Protein AF-A0A0D1Z664-F1 (afdb_monomer_lite)

Secondary structure (DSSP, 8-state):
--EE---TTS-TT--EEEEEEE-SSS-SEEEEEE--TT--TTGGGEETTEEHHHHTHHHH-TTEEEEEEE---TT--GGG--TT-GGGGHHHHHHHHHHHHHHHHHHHHSPPPTTPPEEEEEESSSSHHHHHHHHH-GGGSSSS---GGGG-EEEEEEES--S---S-GGGTTTTS-S-HHHHHHHHHHS-HHHHHHHHHHHHHHT-EEEEEEE-S-SSTTPPPSS-HHHH----TTTEEEEEESS-TTGGG--S-TT-HHHHHHHHHHHHHHTHHHHS-------EEE--TT-TTS-SS------THHHHHHHHHHHHHT----SSEEEEESS-BHHIIIIIHHHHSS----TTSS-B--SSSTT---BPPEEEEEEEE-STT-EEEEEEEEEEEEEEEEHHHHHHHHHHHHHHH-TTSSSS-S-TGGGGSPPGGGBSS--EEHHHHHTTT-S--HHHHTT-HHHHHTTT-TT--EEEEEEEEEEEEEEES--TT-------SS----EEEEEE---GGGG-SS-S-TTSGGGT-HHHHHHHHHHTT-S--SSTT---HHHHHHHHHHHHHHHHHH--SSGGG-HHHHHHHHHHHHHHHHHHHHHHHHHHHHTGGG--HHHHHHHHHHHHHHHHHHHHHHHHHHHHHHHHHHHHHHHHHHHHHHHHHHHHHHHHHTSTT-TT-HHHHHHHHHHHHHHHHHHHHHHHHHHHHHHHHHHHHHHHHHHHHHHHHHHHHHHHHHHHHHHHHHHHHHHHHHHHHHHHHHHHHHHHHHHHHHHHHHHHHHHHHHHT--SS---S-SSHHHHHHHHHHHHHHHHHHHHHHHHHHHHHHHHHHHHTT-S-HHHHTTSHHHHHHHHHHHHHHHHHHHHHHHHHHHHH-

Sequence (880 aa):
MAELIDNSETPEDQIGVIPIYRPAGRARGRIFAFHGFTGSWKETWTRDGVFWLQDLLPKKFPHCEICSIGWEGKDFDPSNVDERDDSNRTSLGELAKSIAHTIRSYMRDTPLDRRSPIVYIVHSLGIFEEAINLLYKPSYLEINTCTPELDQLKGIIFLATPHRFNRPAKHYSRVFLDNSQLQDHIANRKSARTLDSFRTIVEAQKTKLFSIVEQFPLDKGGDILFTESEITVNSPKFETVQKMPKNHIEIATFGSDTEQSFLDLCTWLRTIFGDLIDQDTTWDMQFIPLTARQPGCYDSIPFEGNSDNYSQRWINTIKRSGVHYRDKWFHFPTNHESEVTGAGAIALGLPLGLGDVPRARKDLPHARYVLPSTCVSMESWGADADTIFFRLVLPYLHWDTMAGASRYKKWLKWKQNPNSLDSNPFPVFASLPEPFKSYHPRRTLDQFYYSRLEHTDERDNDQVVSKQTKASPTGAKMIMVDQLWLGLWVSAQHPALRSPAQLNFRKDRAIILTSFPDTAYARDDDPPREKYCAVDIRQQVFKAIEDGAIRGPTSDEVPAADCAVEVLRTALLGMLSYRKDWSLDFMELFREALGQITEQHSKNFRQYTTSIGSRGKCSEQEEIKFKVMVQTGKMEEIRLSLEVADIIDELNMLRKLFVEQIEVLQRASIQVDEVRAGPGIEHAPWLESFGKTLRELLGKVEDYLFRAKSMIEDGERAQKDILVFLDIQQREENIQETRSLNQQALFAAKQAISAQEQADATDAQNQILFIFTIVTIVFTPLSFLASYFALADKHNGTIFGASAGVWVGLGLTGLLYFFWSRRGAKKSRIEELAGLKMGGYLPDRLLDSNRKLSEEVDKKVEELVRKAEEEEGERRKKIV

Structure (mmCIF, N/CA/C/O backbone):
data_AF-A0A0D1Z664-F1
#
_entry.id   AF-A0A0D1Z664-F1
#
loop_
_atom_site.group_PDB
_atom_site.id
_atom_site.type_symbol
_atom_site.label_atom_id
_atom_site.label_alt_id
_atom_site.label_comp_id
_atom_site.label_asym_id
_atom_site.label_entity_id
_atom_site.label_seq_id
_atom_site.pdbx_PDB_ins_code
_atom_site.Cartn_x
_atom_site.Cartn_y
_atom_site.Cartn_z
_atom_site.occupancy
_atom_site.B_iso_or_equiv
_atom_site.auth_seq_id
_atom_site.auth_comp_id
_atom_site.auth_asym_id
_atom_site.auth_atom_id
_atom_site.pdbx_PDB_model_num
ATOM 1 N N . MET A 1 1 ? 1.458 -5.778 -28.415 1.00 35.94 1 MET A N 1
ATOM 2 C CA . MET A 1 1 ? 2.028 -6.118 -29.739 1.00 35.94 1 MET A CA 1
ATOM 3 C C . MET A 1 1 ? 2.367 -4.812 -30.444 1.00 35.94 1 MET A C 1
ATOM 5 O O . MET A 1 1 ? 1.776 -3.813 -30.063 1.00 35.94 1 MET A O 1
ATOM 9 N N . ALA A 1 2 ? 3.340 -4.781 -31.362 1.00 47.16 2 ALA A N 1
ATOM 10 C CA . ALA A 1 2 ? 3.606 -3.573 -32.152 1.00 47.16 2 ALA A CA 1
ATOM 11 C C . ALA A 1 2 ? 2.400 -3.337 -33.060 1.00 47.16 2 ALA A C 1
ATOM 13 O O . ALA A 1 2 ? 1.899 -4.294 -33.651 1.00 47.16 2 ALA A O 1
ATOM 14 N N . GLU A 1 3 ? 1.921 -2.102 -33.125 1.00 70.81 3 GLU A N 1
ATOM 15 C CA . GLU A 1 3 ? 0.693 -1.761 -33.833 1.00 70.81 3 GLU A CA 1
ATOM 16 C C . GLU A 1 3 ? 1.009 -0.687 -34.873 1.00 70.81 3 GLU A C 1
ATOM 18 O O . GLU A 1 3 ? 1.417 0.433 -34.551 1.00 70.81 3 GLU A O 1
ATOM 23 N N . LEU A 1 4 ? 0.854 -1.062 -36.143 1.00 72.12 4 LEU A N 1
ATOM 24 C CA . LEU A 1 4 ? 0.679 -0.090 -37.213 1.00 72.12 4 LEU A CA 1
ATOM 25 C C . LEU A 1 4 ? -0.718 0.492 -37.038 1.00 72.12 4 LEU A C 1
ATOM 27 O O . LEU A 1 4 ? -1.690 -0.260 -36.999 1.00 72.12 4 LEU A O 1
ATOM 31 N N . ILE A 1 5 ? -0.802 1.809 -36.888 1.00 76.69 5 ILE A N 1
ATOM 32 C CA . ILE A 1 5 ? -2.083 2.466 -36.652 1.00 76.69 5 ILE A CA 1
ATOM 33 C C . ILE A 1 5 ? -2.767 2.625 -38.001 1.00 76.69 5 ILE A C 1
ATOM 35 O O . ILE A 1 5 ? -2.223 3.259 -38.909 1.00 76.69 5 ILE A O 1
ATOM 39 N N . ASP A 1 6 ? -3.947 2.026 -38.129 1.00 73.12 6 ASP A N 1
ATOM 40 C CA . ASP A 1 6 ? -4.765 2.185 -39.320 1.00 73.12 6 ASP A CA 1
ATOM 41 C C . ASP A 1 6 ? -5.304 3.618 -39.380 1.00 73.12 6 ASP A C 1
ATOM 43 O O . ASP A 1 6 ? -6.191 4.007 -38.626 1.00 73.12 6 ASP A O 1
ATOM 47 N N . ASN A 1 7 ? -4.709 4.410 -40.269 1.00 76.56 7 ASN A N 1
ATOM 48 C CA . ASN A 1 7 ? -5.119 5.776 -40.574 1.00 76.56 7 ASN A CA 1
ATOM 49 C C . ASN A 1 7 ? -5.761 5.860 -41.971 1.00 76.56 7 ASN A C 1
ATOM 51 O O . ASN A 1 7 ? -5.697 6.908 -42.613 1.00 76.56 7 ASN A O 1
ATOM 55 N N . SER A 1 8 ? -6.312 4.760 -42.498 1.00 70.56 8 SER A N 1
ATOM 56 C CA . SER A 1 8 ? -6.923 4.734 -43.837 1.00 70.56 8 SER A CA 1
ATOM 57 C C . SER A 1 8 ? -8.147 5.647 -43.965 1.00 70.56 8 SER A C 1
ATOM 59 O O . SER A 1 8 ? -8.384 6.179 -45.048 1.00 70.56 8 SER A O 1
ATOM 61 N N . GLU A 1 9 ? -8.867 5.877 -42.864 1.00 71.56 9 GLU A N 1
ATOM 62 C CA . GLU A 1 9 ? -10.023 6.782 -42.786 1.00 71.56 9 GLU A CA 1
ATOM 63 C C . GLU A 1 9 ? -9.657 8.216 -42.357 1.00 71.56 9 GLU A C 1
ATOM 65 O O . GLU A 1 9 ? -10.520 9.093 -42.357 1.00 71.56 9 GLU A O 1
ATOM 70 N N . THR A 1 10 ? -8.395 8.481 -41.996 1.00 77.81 10 THR A N 1
ATOM 71 C CA . THR A 1 10 ? -7.956 9.808 -41.539 1.00 77.81 10 THR A CA 1
ATOM 72 C C . THR A 1 10 ? -7.838 10.764 -42.734 1.00 77.81 10 THR A C 1
ATOM 74 O O . THR A 1 10 ? -7.052 10.484 -43.646 1.00 77.81 10 THR A O 1
ATOM 77 N N . PRO A 1 11 ? -8.559 11.903 -42.743 1.00 76.88 11 PRO A N 1
ATOM 78 C CA . PRO A 1 11 ? -8.489 12.878 -43.831 1.00 76.88 11 PRO A CA 1
ATOM 79 C C . PRO A 1 11 ? -7.079 13.460 -44.025 1.00 76.88 11 PRO A C 1
ATOM 81 O O . PRO A 1 11 ? -6.312 13.599 -43.069 1.00 76.88 11 PRO A O 1
ATOM 84 N N . GLU A 1 12 ? -6.709 13.818 -45.258 1.00 72.50 12 GLU A N 1
ATOM 85 C CA . GLU A 1 12 ? -5.383 14.394 -45.560 1.00 72.50 12 GLU A CA 1
ATOM 86 C C . GLU A 1 12 ? -5.189 15.811 -44.995 1.00 72.50 12 GLU A C 1
ATOM 88 O O . GLU A 1 12 ? -4.061 16.223 -44.726 1.00 72.50 12 GLU A O 1
ATOM 93 N N . ASP A 1 13 ? -6.288 16.520 -44.758 1.00 70.44 13 ASP A N 1
ATOM 94 C CA . ASP A 1 13 ? -6.398 17.848 -44.149 1.00 70.44 13 ASP A CA 1
ATOM 95 C C . ASP A 1 13 ? -6.489 17.810 -42.610 1.00 70.44 13 ASP A C 1
ATOM 97 O O . ASP A 1 13 ? -6.616 18.849 -41.963 1.00 70.44 13 ASP A O 1
ATOM 101 N N . GLN A 1 14 ? -6.384 16.628 -41.989 1.00 80.38 14 GLN A N 1
ATOM 102 C CA . GLN A 1 14 ? -6.444 16.484 -40.534 1.00 80.38 14 GLN A CA 1
ATOM 103 C C . GLN A 1 14 ? -5.374 17.341 -39.836 1.00 80.38 14 GLN A C 1
ATOM 105 O O . GLN A 1 14 ? -4.172 17.125 -39.988 1.00 80.38 14 GLN A O 1
ATOM 110 N N . ILE A 1 15 ? -5.820 18.271 -38.988 1.00 80.44 15 ILE A N 1
ATOM 111 C CA . ILE A 1 15 ? -4.936 19.119 -38.181 1.00 80.44 15 ILE A CA 1
ATOM 112 C C . ILE A 1 15 ? -4.578 18.398 -36.875 1.00 80.44 15 ILE A C 1
ATOM 114 O O . ILE A 1 15 ? -5.458 17.907 -36.162 1.00 80.44 15 ILE A O 1
ATOM 118 N N . GLY A 1 16 ? -3.289 18.373 -36.528 1.00 85.00 16 GLY A N 1
ATOM 119 C CA . GLY A 1 16 ? -2.792 17.853 -35.253 1.00 85.00 16 GLY A CA 1
ATOM 120 C C . GLY A 1 16 ? -1.770 16.724 -35.371 1.00 85.00 16 GLY A C 1
ATOM 121 O O . GLY A 1 16 ? -1.165 16.507 -36.417 1.00 85.00 16 GLY A O 1
ATOM 122 N N . VAL A 1 17 ? -1.535 16.025 -34.257 1.00 89.88 17 VAL A N 1
ATOM 123 C CA . VAL A 1 17 ? -0.606 14.887 -34.200 1.00 89.88 17 VAL A CA 1
ATOM 124 C C . VAL A 1 17 ? -1.317 13.623 -34.668 1.00 89.88 17 VAL A C 1
ATOM 126 O O . VAL A 1 17 ? -2.303 13.209 -34.065 1.00 89.88 17 VAL A O 1
ATOM 129 N N . ILE A 1 18 ? -0.774 12.991 -35.704 1.00 92.75 18 ILE A N 1
ATOM 130 C CA . ILE A 1 18 ? -1.306 11.775 -36.317 1.00 92.75 18 ILE A CA 1
ATOM 131 C C . ILE A 1 18 ? -0.292 10.652 -36.083 1.00 92.75 18 ILE A C 1
ATOM 133 O O . ILE A 1 18 ? 0.804 10.668 -36.656 1.00 92.75 18 ILE A O 1
ATOM 137 N N . PRO A 1 19 ? -0.593 9.694 -35.195 1.00 90.00 19 PRO A N 1
ATOM 138 C CA . PRO A 1 19 ? 0.338 8.628 -34.869 1.00 90.00 19 PRO A CA 1
ATOM 139 C C . PRO A 1 19 ? 0.348 7.578 -35.989 1.00 90.00 19 PRO A C 1
ATOM 141 O O . PRO A 1 19 ? -0.695 7.076 -36.396 1.00 90.00 19 PRO A O 1
ATOM 144 N N . ILE A 1 20 ? 1.536 7.251 -36.497 1.00 91.62 20 ILE A N 1
ATOM 145 C CA . ILE A 1 20 ? 1.740 6.371 -37.661 1.00 91.62 20 ILE A CA 1
ATOM 146 C C . ILE A 1 20 ? 2.123 4.957 -37.224 1.00 91.62 20 ILE A C 1
ATOM 148 O O . ILE A 1 20 ? 1.595 3.964 -37.722 1.00 91.62 20 ILE A O 1
ATOM 152 N N . TYR A 1 21 ? 3.045 4.858 -36.268 1.00 88.94 21 TYR A N 1
ATOM 153 C CA . TYR A 1 21 ? 3.550 3.586 -35.763 1.00 88.94 21 TYR A CA 1
ATOM 154 C C . TYR A 1 21 ? 3.761 3.655 -34.256 1.00 88.94 21 TYR A C 1
ATOM 156 O O . TYR A 1 21 ? 4.399 4.592 -33.760 1.00 88.94 21 TYR A O 1
ATOM 164 N N . ARG A 1 22 ? 3.274 2.631 -33.543 1.00 83.19 22 ARG A N 1
ATOM 165 C CA . ARG A 1 22 ? 3.546 2.425 -32.118 1.00 83.19 22 ARG A CA 1
ATOM 166 C C . ARG A 1 22 ? 4.314 1.121 -31.880 1.00 83.19 22 ARG A C 1
ATOM 168 O O . ARG A 1 22 ? 3.894 0.056 -32.343 1.00 83.19 22 ARG A O 1
ATOM 175 N N . PRO A 1 23 ? 5.425 1.177 -31.125 1.00 75.25 23 PRO A N 1
ATOM 176 C CA . PRO A 1 23 ? 6.238 0.004 -30.839 1.00 75.25 23 PRO A CA 1
ATOM 177 C C . PRO A 1 23 ? 5.515 -1.000 -29.927 1.00 75.25 23 PRO A C 1
ATOM 179 O O . PRO A 1 23 ? 4.583 -0.662 -29.198 1.00 75.25 23 PRO A O 1
ATOM 182 N N . ALA A 1 24 ? 5.972 -2.257 -29.930 1.00 56.50 24 ALA A N 1
ATOM 183 C CA . ALA A 1 24 ? 5.520 -3.260 -28.967 1.00 56.50 24 ALA A CA 1
ATOM 184 C C . ALA A 1 24 ? 6.044 -2.903 -27.563 1.00 56.50 24 ALA A C 1
ATOM 186 O O . ALA A 1 24 ? 7.179 -3.232 -27.228 1.00 56.50 24 ALA A O 1
ATOM 187 N N . GLY A 1 25 ? 5.226 -2.238 -26.748 1.00 59.56 25 GLY A N 1
ATOM 188 C CA . GLY A 1 25 ? 5.614 -1.783 -25.407 1.00 59.56 25 GLY A CA 1
ATOM 189 C C . GLY A 1 25 ? 5.885 -0.278 -25.356 1.00 59.56 25 GLY A C 1
ATOM 190 O O . GLY A 1 25 ? 5.385 0.477 -26.187 1.00 59.56 25 GLY A O 1
ATOM 191 N N . ARG A 1 26 ? 6.639 0.183 -24.352 1.00 62.38 26 ARG A N 1
ATOM 192 C CA . ARG A 1 26 ? 6.913 1.616 -24.161 1.00 62.38 26 ARG A CA 1
ATOM 193 C C . ARG A 1 26 ? 7.866 2.139 -25.241 1.00 62.38 26 ARG A C 1
ATOM 195 O O . ARG A 1 26 ? 8.897 1.524 -25.510 1.00 62.38 26 ARG A O 1
ATOM 202 N N . ALA A 1 27 ? 7.530 3.276 -25.848 1.00 72.62 27 ALA A N 1
ATOM 203 C CA . ALA A 1 27 ? 8.379 3.916 -26.847 1.00 72.62 27 ALA A CA 1
ATOM 204 C C . ALA A 1 27 ? 9.655 4.488 -26.205 1.00 72.62 27 ALA A C 1
ATOM 206 O O . ALA A 1 27 ? 9.580 5.217 -25.220 1.00 72.62 27 ALA A O 1
ATOM 207 N N . ARG A 1 28 ? 10.821 4.167 -26.780 1.00 73.06 28 ARG A N 1
ATOM 208 C CA . ARG A 1 28 ? 12.155 4.608 -26.309 1.00 73.06 28 ARG A CA 1
ATOM 209 C C . ARG A 1 28 ? 12.597 5.950 -26.885 1.00 73.06 28 ARG A C 1
ATOM 211 O O . ARG A 1 28 ? 13.667 6.455 -26.573 1.00 73.06 28 ARG A O 1
ATOM 218 N N . GLY A 1 29 ? 11.789 6.507 -27.770 1.00 83.81 29 GLY A N 1
ATOM 219 C CA . GLY A 1 29 ? 12.006 7.779 -28.431 1.00 83.81 29 GLY A CA 1
ATOM 220 C C . GLY A 1 29 ? 10.802 8.088 -29.302 1.00 83.81 29 GLY A C 1
ATOM 221 O O . GLY A 1 29 ? 10.043 7.181 -29.660 1.00 83.81 29 GLY A O 1
ATOM 222 N N . ARG A 1 30 ? 10.615 9.360 -29.631 1.00 90.56 30 ARG A N 1
ATOM 223 C CA . ARG A 1 30 ? 9.510 9.795 -30.487 1.00 90.56 30 ARG A CA 1
ATOM 224 C C . ARG A 1 30 ? 10.023 10.655 -31.620 1.00 90.56 30 ARG A C 1
ATOM 226 O O . ARG A 1 30 ? 10.834 11.554 -31.406 1.00 90.56 30 ARG A O 1
ATOM 233 N N . ILE A 1 31 ? 9.531 10.358 -32.815 1.00 94.25 31 ILE A N 1
ATOM 234 C CA . ILE A 1 31 ? 9.833 11.091 -34.037 1.00 94.25 31 ILE A CA 1
ATOM 235 C C . ILE A 1 31 ? 8.567 11.816 -34.473 1.00 94.25 31 ILE A C 1
ATOM 237 O O . ILE A 1 31 ? 7.534 11.185 -34.690 1.00 94.25 31 ILE A O 1
ATOM 241 N N . PHE A 1 32 ? 8.665 13.132 -34.612 1.00 94.69 32 PHE A N 1
ATOM 242 C CA . PHE A 1 32 ? 7.619 13.978 -35.171 1.00 94.69 32 PHE A CA 1
ATOM 243 C C . PHE A 1 32 ? 8.037 14.465 -36.558 1.00 94.69 32 PHE A C 1
ATOM 245 O O . PHE A 1 32 ? 9.035 15.172 -36.692 1.00 94.69 32 PHE A O 1
ATOM 252 N N . ALA A 1 33 ? 7.274 14.103 -37.583 1.00 94.62 33 ALA A N 1
ATOM 253 C CA . ALA A 1 33 ? 7.473 14.566 -38.949 1.00 94.62 33 ALA A CA 1
ATOM 254 C C . ALA A 1 33 ? 6.574 15.781 -39.233 1.00 94.62 33 ALA A C 1
ATOM 256 O O . ALA A 1 33 ? 5.360 15.713 -39.065 1.00 94.62 33 ALA A O 1
ATOM 257 N N . PHE A 1 34 ? 7.167 16.897 -39.646 1.00 92.38 34 PHE A N 1
ATOM 258 C CA . PHE A 1 34 ? 6.506 18.177 -39.889 1.00 92.38 34 PHE A CA 1
ATOM 259 C C . PHE A 1 34 ? 6.592 18.520 -41.379 1.00 92.38 34 PHE A C 1
ATOM 261 O O . PHE A 1 34 ? 7.689 18.729 -41.905 1.00 92.38 34 PHE A O 1
ATOM 268 N N . HIS A 1 35 ? 5.453 18.536 -42.072 1.00 89.25 35 HIS A N 1
ATOM 269 C CA . HIS A 1 35 ? 5.419 18.802 -43.512 1.00 89.25 35 HIS A CA 1
ATOM 270 C C . HIS A 1 35 ? 5.485 20.306 -43.832 1.00 89.25 35 HIS A C 1
ATOM 272 O O . HIS A 1 35 ? 5.215 21.155 -42.976 1.00 89.25 35 HIS A O 1
ATOM 278 N N . GLY A 1 36 ? 5.826 20.625 -45.084 1.00 80.94 36 GLY A N 1
ATOM 279 C CA . GLY A 1 36 ? 5.885 21.996 -45.596 1.00 80.94 36 GLY A CA 1
ATOM 280 C C . GLY A 1 36 ? 4.522 22.593 -45.973 1.00 80.94 36 GLY A C 1
ATOM 281 O O . GLY A 1 36 ? 3.506 21.903 -45.989 1.00 80.94 36 GLY A O 1
ATOM 282 N N . PHE A 1 37 ? 4.523 23.881 -46.325 1.00 73.56 37 PHE A N 1
ATOM 283 C CA . PHE A 1 37 ? 3.348 24.744 -46.535 1.00 73.56 37 PHE A CA 1
ATOM 284 C C . PHE A 1 37 ? 2.301 24.217 -47.530 1.00 73.56 37 PHE A C 1
ATOM 286 O O . PHE A 1 37 ? 1.108 24.432 -47.344 1.00 73.56 37 PHE A O 1
ATOM 293 N N . THR A 1 38 ? 2.735 23.533 -48.587 1.00 71.31 38 THR A N 1
ATOM 294 C CA . THR A 1 38 ? 1.860 22.981 -49.638 1.00 71.31 38 THR A CA 1
ATOM 295 C C . THR A 1 38 ? 1.621 21.475 -49.495 1.00 71.31 38 THR A C 1
ATOM 297 O O . THR A 1 38 ? 0.946 20.882 -50.337 1.00 71.31 38 THR A O 1
ATOM 300 N N . GLY A 1 39 ? 2.181 20.861 -48.450 1.00 78.00 39 GLY A N 1
ATOM 301 C CA . GLY A 1 39 ? 2.141 19.425 -48.193 1.00 78.00 39 GLY A CA 1
ATOM 302 C C . GLY A 1 39 ? 0.967 18.971 -47.327 1.00 78.00 39 GLY A C 1
ATOM 303 O O . GLY A 1 39 ? 0.125 19.773 -46.932 1.00 78.00 39 GLY A O 1
ATOM 304 N N . SER A 1 40 ? 0.958 17.679 -47.009 1.00 87.44 40 SER A N 1
ATOM 305 C CA . SER A 1 40 ? 0.036 17.055 -46.055 1.00 87.44 40 SER A CA 1
ATOM 306 C C . SER A 1 40 ? 0.791 16.067 -45.169 1.00 87.44 40 SER A C 1
ATOM 308 O O . SER A 1 40 ? 1.940 15.698 -45.444 1.00 87.44 40 SER A O 1
ATOM 310 N N . TRP A 1 41 ? 0.148 15.598 -44.100 1.00 88.81 41 TRP A N 1
ATOM 311 C CA . TRP A 1 41 ? 0.761 14.654 -43.163 1.00 88.81 41 TRP A CA 1
ATOM 312 C C . TRP A 1 41 ? 1.141 13.308 -43.803 1.00 88.81 41 TRP A C 1
ATOM 314 O O . TRP A 1 41 ? 1.937 12.574 -43.211 1.00 88.81 41 TRP A O 1
ATOM 324 N N . LYS A 1 42 ? 0.614 12.988 -44.994 1.00 89.69 42 LYS A N 1
ATOM 325 C CA . LYS A 1 42 ? 0.842 11.727 -45.714 1.00 89.69 42 LYS A CA 1
ATOM 326 C C . LYS A 1 42 ? 1.528 11.921 -47.069 1.00 89.69 42 LYS A C 1
ATOM 328 O O . LYS A 1 42 ? 2.538 11.264 -47.326 1.00 89.69 42 LYS A O 1
ATOM 333 N N . GLU A 1 43 ? 1.036 12.825 -47.919 1.00 88.94 43 GLU A N 1
ATOM 334 C CA . GLU A 1 43 ? 1.535 12.997 -49.296 1.00 88.94 43 GLU A CA 1
ATOM 335 C C . GLU A 1 43 ? 3.004 13.436 -49.328 1.00 88.94 43 GLU A C 1
ATOM 337 O O . GLU A 1 43 ? 3.790 12.907 -50.109 1.00 88.94 43 GLU A O 1
ATOM 342 N N . THR A 1 44 ? 3.412 14.340 -48.428 1.00 89.38 44 THR A N 1
ATOM 343 C CA . THR A 1 44 ? 4.792 14.862 -48.361 1.00 89.38 44 THR A CA 1
ATOM 344 C C . THR A 1 44 ? 5.840 13.770 -48.163 1.00 89.38 44 THR A C 1
ATOM 346 O O . THR A 1 44 ? 6.985 13.915 -48.584 1.00 89.38 44 THR A O 1
ATOM 349 N N . TRP A 1 45 ? 5.445 12.666 -47.539 1.00 93.06 45 TRP A N 1
ATOM 350 C CA . TRP A 1 45 ? 6.326 11.565 -47.176 1.00 93.06 45 TRP A CA 1
ATOM 351 C C . TRP A 1 45 ? 6.066 10.313 -48.024 1.00 93.06 45 TRP A C 1
ATOM 353 O O . TRP A 1 45 ? 6.536 9.231 -47.670 1.00 93.06 45 TRP A O 1
ATOM 363 N N . THR A 1 46 ? 5.307 10.429 -49.119 1.00 91.94 46 THR A N 1
ATOM 364 C CA . THR A 1 46 ? 4.925 9.297 -49.972 1.00 91.94 46 THR A CA 1
ATOM 365 C C . THR A 1 46 ? 5.517 9.444 -51.370 1.00 91.94 46 THR A C 1
ATOM 367 O O . THR A 1 46 ? 5.374 10.481 -52.009 1.00 91.94 46 THR A O 1
ATOM 370 N N . ARG A 1 47 ? 6.167 8.390 -51.876 1.00 90.25 47 ARG A N 1
ATOM 371 C CA . ARG A 1 47 ? 6.630 8.309 -53.272 1.00 90.25 47 ARG A CA 1
ATOM 372 C C . ARG A 1 47 ? 6.367 6.926 -53.832 1.00 90.25 47 ARG A C 1
ATOM 374 O O . ARG A 1 47 ? 6.659 5.938 -53.169 1.00 90.25 47 ARG A O 1
ATOM 381 N N . ASP A 1 48 ? 5.820 6.868 -55.044 1.00 86.62 48 ASP A N 1
ATOM 382 C CA . ASP A 1 48 ? 5.525 5.617 -55.755 1.00 86.62 48 ASP A CA 1
ATOM 383 C C . ASP A 1 48 ? 4.715 4.613 -54.902 1.00 86.62 48 ASP A C 1
ATOM 385 O O . ASP A 1 48 ? 4.914 3.403 -54.970 1.00 86.62 48 ASP A O 1
ATOM 389 N N . GLY A 1 49 ? 3.808 5.129 -54.059 1.00 83.81 49 GLY A N 1
ATOM 390 C CA . GLY A 1 49 ? 2.976 4.337 -53.145 1.00 83.81 49 GLY A CA 1
ATOM 391 C C . GLY A 1 49 ? 3.652 3.896 -51.840 1.00 83.81 49 GLY A C 1
ATOM 392 O O . GLY A 1 49 ? 3.007 3.224 -51.043 1.00 83.81 49 GLY A O 1
ATOM 393 N N . VAL A 1 50 ? 4.911 4.277 -51.597 1.00 90.44 50 VAL A N 1
ATOM 394 C CA . VAL A 1 50 ? 5.653 3.972 -50.363 1.00 90.44 50 VAL A CA 1
ATOM 395 C C . VAL A 1 50 ? 5.577 5.158 -49.406 1.00 90.44 50 VAL A C 1
ATOM 397 O O . VAL A 1 50 ? 6.170 6.207 -49.671 1.00 90.44 50 VAL A O 1
ATOM 400 N N . PHE A 1 51 ? 4.888 4.991 -48.277 1.00 92.69 51 PHE A N 1
ATOM 401 C CA . PHE A 1 51 ? 4.840 5.973 -47.193 1.00 92.69 51 PHE A CA 1
ATOM 402 C C . PHE A 1 51 ? 5.917 5.621 -46.168 1.00 92.69 51 PHE A C 1
ATOM 404 O O . PHE A 1 51 ? 5.715 4.833 -45.243 1.00 92.69 51 PHE A O 1
ATOM 411 N N . TRP A 1 52 ? 7.114 6.182 -46.338 1.00 93.44 52 TRP A N 1
ATOM 412 C CA . TRP A 1 52 ? 8.310 5.667 -45.661 1.00 93.44 52 TRP A CA 1
ATOM 413 C C . TRP A 1 52 ? 8.287 5.805 -44.130 1.00 93.44 52 TRP A C 1
ATOM 415 O O . TRP A 1 52 ? 8.959 5.022 -43.456 1.00 93.44 52 TRP A O 1
ATOM 425 N N . LEU A 1 53 ? 7.504 6.738 -43.571 1.00 92.75 53 LEU A N 1
ATOM 426 C CA . LEU A 1 53 ? 7.283 6.850 -42.120 1.00 92.75 53 LEU A CA 1
ATOM 427 C C . LEU A 1 53 ? 6.577 5.615 -41.538 1.00 92.75 53 LEU A C 1
ATOM 429 O O . LEU A 1 53 ? 6.795 5.288 -40.373 1.00 92.75 53 LEU A O 1
ATOM 433 N N . GLN A 1 54 ? 5.773 4.923 -42.347 1.00 91.19 54 GLN A N 1
ATOM 434 C CA . GLN A 1 54 ? 5.066 3.692 -41.992 1.00 91.19 54 GLN A CA 1
ATOM 435 C C . GLN A 1 54 ? 5.791 2.443 -42.517 1.00 91.19 54 GLN A C 1
ATOM 437 O O . GLN A 1 54 ? 5.944 1.458 -41.798 1.00 91.19 54 GLN A O 1
ATOM 442 N N . ASP A 1 55 ? 6.281 2.481 -43.756 1.00 89.81 55 ASP A N 1
ATOM 443 C CA . ASP A 1 55 ? 6.731 1.279 -44.468 1.00 89.81 55 ASP A CA 1
ATOM 444 C C . ASP A 1 55 ? 8.222 0.960 -44.279 1.00 89.81 55 ASP A C 1
ATOM 446 O O . ASP A 1 55 ? 8.630 -0.205 -44.393 1.00 89.81 55 ASP A O 1
ATOM 450 N N . LEU A 1 56 ? 9.059 1.975 -44.018 1.00 91.44 56 LEU A N 1
ATOM 451 C CA . LEU A 1 56 ? 10.525 1.848 -43.990 1.00 91.44 56 LEU A CA 1
ATOM 452 C C . LEU A 1 56 ? 11.122 2.198 -42.620 1.00 91.44 56 LEU A C 1
ATOM 454 O O . LEU A 1 56 ? 11.948 1.447 -42.097 1.00 91.44 56 LEU A O 1
ATOM 458 N N . LEU A 1 57 ? 10.709 3.317 -42.019 1.00 90.31 57 LEU A N 1
ATOM 459 C CA . LEU A 1 57 ? 11.280 3.826 -40.771 1.00 90.31 57 LEU A CA 1
ATOM 460 C C . LEU A 1 57 ? 11.061 2.884 -39.571 1.00 90.31 57 LEU A C 1
ATOM 462 O O . LEU A 1 57 ? 12.040 2.632 -38.859 1.00 90.31 57 LEU A O 1
ATOM 466 N N . PRO A 1 58 ? 9.874 2.265 -39.376 1.00 89.62 58 PRO A N 1
ATOM 467 C CA . PRO A 1 58 ? 9.666 1.316 -38.280 1.00 89.62 58 PRO A CA 1
ATOM 468 C C . PRO A 1 58 ? 10.571 0.082 -38.361 1.00 89.62 58 PRO A C 1
ATOM 470 O O . PRO A 1 58 ? 10.933 -0.485 -37.335 1.00 89.62 58 PRO A O 1
ATOM 473 N N . LYS A 1 59 ? 11.007 -0.317 -39.567 1.00 86.88 59 LYS A N 1
ATOM 474 C CA . LYS A 1 59 ? 11.931 -1.452 -39.752 1.00 86.88 59 LYS A CA 1
ATOM 475 C C . LYS A 1 59 ? 13.338 -1.154 -39.228 1.00 86.88 59 LYS A C 1
ATOM 477 O O . LYS A 1 59 ? 14.045 -2.077 -38.835 1.00 86.88 59 LYS A O 1
ATOM 482 N N . LYS A 1 60 ? 13.768 0.113 -39.255 1.00 84.62 60 LYS A N 1
ATOM 483 C CA . LYS A 1 60 ? 15.088 0.544 -38.757 1.00 84.62 60 LYS A CA 1
ATOM 484 C C . LYS A 1 60 ? 15.037 1.032 -37.308 1.00 84.62 60 LYS A C 1
ATOM 486 O O . LYS A 1 60 ? 16.031 0.887 -36.606 1.00 84.62 60 LYS A O 1
ATOM 491 N N . PHE A 1 61 ? 13.897 1.565 -36.869 1.00 86.25 61 PHE A N 1
ATOM 492 C CA . PHE A 1 61 ? 13.678 2.095 -35.521 1.00 86.25 61 PHE A CA 1
ATOM 493 C C . PHE A 1 61 ? 12.414 1.489 -34.879 1.00 86.25 61 PHE A C 1
ATOM 495 O O . PHE A 1 61 ? 11.447 2.205 -34.614 1.00 86.25 61 PHE A O 1
ATOM 502 N N . PRO A 1 62 ? 12.401 0.171 -34.591 1.00 79.50 62 PRO A N 1
ATOM 503 C CA . PRO A 1 62 ? 11.198 -0.541 -34.146 1.00 79.50 62 PRO A CA 1
ATOM 504 C C . PRO A 1 62 ? 10.726 -0.158 -32.740 1.00 79.50 62 PRO A C 1
ATOM 506 O O . PRO A 1 62 ? 9.600 -0.493 -32.379 1.00 79.50 62 PRO A O 1
ATOM 509 N N . HIS A 1 63 ? 11.563 0.526 -31.952 1.00 78.44 63 HIS A N 1
ATOM 510 C CA . HIS A 1 63 ? 11.282 0.954 -30.576 1.00 78.44 63 HIS A CA 1
ATOM 511 C C . HIS A 1 63 ? 10.862 2.426 -30.458 1.00 78.44 63 HIS A C 1
ATOM 513 O O . HIS A 1 63 ? 10.606 2.899 -29.348 1.00 78.44 63 HIS A O 1
ATOM 519 N N . CYS A 1 64 ? 10.811 3.161 -31.570 1.00 85.94 64 CYS A N 1
ATOM 520 C CA . CYS A 1 64 ? 10.397 4.558 -31.587 1.00 85.94 64 CYS A CA 1
ATOM 521 C C . CYS A 1 64 ? 8.924 4.677 -31.964 1.00 85.94 64 CYS A C 1
ATOM 523 O O . CYS A 1 64 ? 8.442 3.965 -32.840 1.00 85.94 64 CYS A O 1
ATOM 525 N N . GLU A 1 65 ? 8.221 5.607 -31.329 1.00 90.12 65 GLU A N 1
ATOM 526 C CA . GLU A 1 65 ? 6.916 6.039 -31.819 1.00 90.12 65 GLU A CA 1
ATOM 527 C C . GLU A 1 65 ? 7.113 7.064 -32.933 1.00 90.12 65 GLU A C 1
ATOM 529 O O . GLU A 1 65 ? 7.922 7.987 -32.806 1.00 90.12 65 GLU A O 1
ATOM 534 N N . ILE A 1 66 ? 6.375 6.902 -34.026 1.00 94.25 66 ILE A N 1
ATOM 535 C CA . ILE A 1 66 ? 6.481 7.770 -35.198 1.00 94.25 66 ILE A CA 1
ATOM 536 C C . ILE A 1 66 ? 5.137 8.454 -35.392 1.00 94.25 66 ILE A C 1
ATOM 538 O O . ILE A 1 66 ? 4.103 7.793 -35.482 1.00 94.25 66 ILE A O 1
ATOM 542 N N . CYS A 1 67 ? 5.163 9.780 -35.444 1.00 94.06 67 CYS A N 1
ATOM 543 C CA . CYS A 1 67 ? 3.998 10.630 -35.636 1.00 94.06 67 CYS A CA 1
ATOM 544 C C . CYS A 1 67 ? 4.246 11.591 -36.802 1.00 94.06 67 CYS A C 1
ATOM 546 O O . CYS A 1 67 ? 5.346 12.128 -36.939 1.00 94.06 67 CYS A O 1
ATOM 548 N N . SER A 1 68 ? 3.216 11.854 -37.597 1.00 94.19 68 SER A N 1
ATOM 549 C CA . SER A 1 68 ? 3.191 12.947 -38.570 1.00 94.19 68 SER A CA 1
ATOM 550 C C . SER A 1 68 ? 2.320 14.079 -38.033 1.00 94.19 68 SER A C 1
ATOM 552 O O . SER A 1 68 ? 1.334 13.827 -37.344 1.00 94.19 68 SER A O 1
ATOM 554 N N . ILE A 1 69 ? 2.692 15.329 -38.285 1.00 91.00 69 ILE A N 1
ATOM 555 C CA . ILE A 1 69 ? 1.949 16.507 -37.830 1.00 91.00 69 ILE A CA 1
ATOM 556 C C . ILE A 1 69 ? 1.249 17.111 -39.036 1.00 91.00 69 ILE A C 1
ATOM 558 O O . ILE A 1 69 ? 1.923 17.607 -39.937 1.00 91.00 69 ILE A O 1
ATOM 562 N N . GLY A 1 70 ? -0.080 17.071 -39.032 1.00 84.88 70 GLY A N 1
ATOM 563 C CA . GLY A 1 70 ? -0.913 17.677 -40.064 1.00 84.88 70 GLY A CA 1
ATOM 564 C C . GLY A 1 70 ? -1.289 19.117 -39.731 1.00 84.88 70 GLY A C 1
ATOM 565 O O . GLY A 1 70 ? -1.584 19.452 -38.577 1.00 84.88 70 GLY A O 1
ATOM 566 N N . TRP A 1 71 ? -1.247 19.982 -40.741 1.00 81.88 71 TRP A N 1
ATOM 567 C CA . TRP A 1 71 ? -1.704 21.368 -40.678 1.00 81.88 71 TRP A CA 1
ATOM 568 C C . TRP A 1 71 ? -2.062 21.891 -42.071 1.00 81.88 71 TRP A C 1
ATOM 570 O O . TRP A 1 71 ? -1.546 21.402 -43.070 1.00 81.88 71 TRP A O 1
ATOM 580 N N . GLU A 1 72 ? -2.917 22.907 -42.153 1.00 69.94 72 GLU A N 1
ATOM 581 C CA . GLU A 1 72 ? -3.351 23.458 -43.438 1.00 69.94 72 GLU A CA 1
ATOM 582 C C . GLU A 1 72 ? -2.654 24.787 -43.751 1.00 69.94 72 GLU A C 1
ATOM 584 O O . GLU A 1 72 ? -2.781 25.766 -43.014 1.00 69.94 72 GLU A O 1
ATOM 589 N N . GLY A 1 73 ? -1.889 24.812 -44.848 1.00 59.66 73 GLY A N 1
ATOM 590 C CA . GLY A 1 73 ? -1.263 26.026 -45.387 1.00 59.66 73 GLY A CA 1
ATOM 591 C C . GLY A 1 73 ? -1.893 26.539 -46.689 1.00 59.66 73 GLY A C 1
ATOM 592 O O . GLY A 1 73 ? -1.651 27.684 -47.065 1.00 59.66 73 GLY A O 1
ATOM 593 N N . LYS A 1 74 ? -2.705 25.722 -47.379 1.00 55.38 74 LYS A N 1
ATOM 594 C CA . LYS A 1 74 ? -3.217 25.998 -48.739 1.00 55.38 74 LYS A CA 1
ATOM 595 C C . LYS A 1 74 ? -4.267 27.121 -48.792 1.00 55.38 74 LYS A C 1
ATOM 597 O O . LYS A 1 74 ? -4.272 27.871 -49.763 1.00 55.38 74 LYS A O 1
ATOM 602 N N . ASP A 1 75 ? -5.052 27.296 -47.728 1.00 50.31 75 ASP A N 1
ATOM 603 C CA . ASP A 1 75 ? -6.124 28.304 -47.627 1.00 50.31 75 ASP A CA 1
ATOM 604 C C . ASP A 1 75 ? -5.669 29.653 -47.037 1.00 50.31 75 ASP A C 1
ATOM 606 O O . ASP A 1 75 ? -6.476 30.528 -46.712 1.00 50.31 75 ASP A O 1
ATOM 610 N N . PHE A 1 76 ? -4.358 29.862 -46.889 1.00 53.03 76 PHE A N 1
ATOM 611 C CA . PHE A 1 76 ? -3.830 31.137 -46.417 1.00 53.03 76 PHE A CA 1
ATOM 612 C C . PHE A 1 76 ? -3.902 32.204 -47.527 1.00 53.03 76 PHE A C 1
ATOM 614 O O . PHE A 1 76 ? -3.047 32.261 -48.413 1.00 53.03 76 PHE A O 1
ATOM 621 N N . ASP A 1 77 ? -4.908 33.078 -47.454 1.00 48.66 77 ASP A N 1
ATOM 622 C CA . ASP A 1 77 ? -5.058 34.244 -48.331 1.00 48.66 77 ASP A CA 1
ATOM 623 C C . ASP A 1 77 ? -4.345 35.485 -47.743 1.00 48.66 77 ASP A C 1
ATOM 625 O O . ASP A 1 77 ? -4.817 36.068 -46.760 1.00 48.66 77 ASP A O 1
ATOM 629 N N . PRO A 1 78 ? -3.212 35.935 -48.317 1.00 47.75 78 PRO A N 1
ATOM 630 C CA . PRO A 1 78 ? -2.500 37.123 -47.845 1.00 47.75 78 PRO A CA 1
ATOM 631 C C . PRO A 1 78 ? -3.237 38.439 -48.148 1.00 47.75 78 PRO A C 1
ATOM 633 O O . PRO A 1 78 ? -2.886 39.460 -47.561 1.00 47.75 78 PRO A O 1
ATOM 636 N N . SER A 1 79 ? -4.244 38.446 -49.031 1.00 42.56 79 SER A N 1
ATOM 637 C CA . SER A 1 79 ? -4.943 39.673 -49.444 1.00 42.56 79 SER A CA 1
ATOM 638 C C . SER A 1 79 ? -5.924 40.214 -48.394 1.00 42.56 79 SER A C 1
ATOM 640 O O . SER A 1 79 ? -6.312 41.379 -48.455 1.00 42.56 79 SER A O 1
ATOM 642 N N . ASN A 1 80 ? -6.258 39.404 -47.381 1.00 43.47 80 ASN A N 1
ATOM 643 C CA . ASN A 1 80 ? -7.072 39.793 -46.223 1.00 43.47 80 ASN A CA 1
ATOM 644 C C . ASN A 1 80 ? -6.253 40.369 -45.050 1.00 43.47 80 ASN A C 1
ATOM 646 O O . ASN A 1 80 ? -6.805 40.635 -43.982 1.00 43.47 80 ASN A O 1
ATOM 650 N N . VAL A 1 81 ? -4.940 40.563 -45.210 1.00 48.06 81 VAL A N 1
ATOM 651 C CA . VAL A 1 81 ? -4.070 41.101 -44.156 1.00 48.06 81 VAL A CA 1
ATOM 652 C C . VAL A 1 81 ? -3.979 42.625 -44.291 1.00 48.06 81 VAL A C 1
ATOM 654 O O . VAL A 1 81 ? -3.129 43.144 -45.006 1.00 48.06 81 VAL A O 1
ATOM 657 N N . ASP A 1 82 ? -4.855 43.357 -43.597 1.00 42.38 82 ASP A N 1
ATOM 658 C CA . ASP A 1 82 ? -4.710 44.810 -43.445 1.00 42.38 82 ASP A CA 1
ATOM 659 C C . ASP A 1 82 ? -3.481 45.115 -42.567 1.00 42.38 82 ASP A C 1
ATOM 661 O O . ASP A 1 82 ? -3.455 44.805 -41.375 1.00 42.38 82 ASP A O 1
ATOM 665 N N . GLU A 1 83 ? -2.440 45.715 -43.153 1.00 43.62 83 GLU A N 1
ATOM 666 C CA . GLU A 1 83 ? -1.189 46.077 -42.464 1.00 43.62 83 GLU A CA 1
ATOM 667 C C . GLU A 1 83 ? -1.394 47.063 -41.298 1.00 43.62 83 GLU A C 1
ATOM 669 O O . GLU A 1 83 ? -0.476 47.278 -40.502 1.00 43.62 83 GLU A O 1
ATOM 674 N N . ARG A 1 84 ? -2.578 47.683 -41.185 1.00 41.12 84 ARG A N 1
ATOM 675 C CA . ARG A 1 84 ? -2.900 48.687 -40.157 1.00 41.12 84 ARG A CA 1
ATOM 676 C C . ARG A 1 84 ? -3.667 48.137 -38.958 1.00 41.12 84 ARG A C 1
ATOM 678 O O . ARG A 1 84 ? -3.864 48.889 -38.003 1.00 41.12 84 ARG A O 1
ATOM 685 N N . ASP A 1 85 ? -4.071 46.868 -38.980 1.00 41.19 85 ASP A N 1
ATOM 686 C CA . ASP A 1 85 ? -4.841 46.248 -37.902 1.00 41.19 85 ASP A CA 1
ATOM 687 C C . ASP A 1 85 ? -4.028 45.147 -37.194 1.00 41.19 85 ASP A C 1
ATOM 689 O O . ASP A 1 85 ? -3.811 44.045 -37.703 1.00 41.19 85 ASP A O 1
ATOM 693 N N . ASP A 1 86 ? -3.571 45.451 -35.975 1.00 43.91 86 ASP A N 1
ATOM 694 C CA . ASP A 1 86 ? -2.799 44.546 -35.107 1.00 43.91 86 ASP A CA 1
ATOM 695 C C . ASP A 1 86 ? -3.579 43.252 -34.763 1.00 43.91 86 ASP A C 1
ATOM 697 O O . ASP A 1 86 ? -2.984 42.258 -34.334 1.00 43.91 86 ASP A O 1
ATOM 701 N N . SER A 1 87 ? -4.901 43.232 -34.984 1.00 41.22 87 SER A N 1
ATOM 702 C CA . SER A 1 87 ? -5.772 42.077 -34.742 1.00 41.22 87 SER A CA 1
ATOM 703 C C . SER A 1 87 ? -5.646 40.955 -35.785 1.00 41.22 87 SER A C 1
ATOM 705 O O . SER A 1 87 ? -5.971 39.811 -35.465 1.00 41.22 87 SER A O 1
ATOM 707 N N . ASN A 1 88 ? -5.073 41.218 -36.971 1.00 40.78 88 ASN A N 1
ATOM 708 C CA . ASN A 1 88 ? -4.810 40.217 -38.025 1.00 40.78 88 ASN A CA 1
ATOM 709 C C . ASN A 1 88 ? -3.406 39.576 -37.956 1.00 40.78 88 ASN A C 1
ATOM 711 O O . ASN A 1 88 ? -3.034 38.737 -38.783 1.00 40.78 88 ASN A O 1
ATOM 715 N N . ARG A 1 89 ? -2.626 39.864 -36.900 1.00 48.12 89 ARG A N 1
ATOM 716 C CA . ARG A 1 89 ? -1.435 39.067 -36.511 1.00 48.12 89 ARG A CA 1
ATOM 717 C C . ARG A 1 89 ? -1.785 37.628 -36.087 1.00 48.12 89 ARG A C 1
ATOM 719 O O . ARG A 1 89 ? -0.883 36.833 -35.835 1.00 48.12 89 ARG A O 1
ATOM 726 N N . THR A 1 90 ? -3.072 37.297 -36.046 1.00 48.91 90 THR A N 1
ATOM 727 C CA . THR A 1 90 ? -3.694 36.123 -35.432 1.00 48.91 90 THR A CA 1
ATOM 728 C C . THR A 1 90 ? -3.589 34.824 -36.244 1.00 48.91 90 THR A C 1
ATOM 730 O O . THR A 1 90 ? -3.206 33.828 -35.658 1.00 48.91 90 THR A O 1
ATOM 733 N N . SER A 1 91 ? -3.794 34.750 -37.562 1.00 56.16 91 SER A N 1
ATOM 734 C CA . SER A 1 91 ? -4.011 33.432 -38.219 1.00 56.16 91 SER A CA 1
ATOM 735 C C . SER A 1 91 ? -2.857 32.401 -38.119 1.00 56.16 91 SER A C 1
ATOM 737 O O . SER A 1 91 ? -3.058 31.308 -37.595 1.00 56.16 91 SER A O 1
ATOM 739 N N . LEU A 1 92 ? -1.633 32.729 -38.556 1.00 61.25 92 LEU A N 1
ATOM 740 C CA . LEU A 1 92 ? -0.470 31.810 -38.487 1.00 61.25 92 LEU A CA 1
ATOM 741 C C . LEU A 1 92 ? 0.057 31.600 -37.056 1.00 61.25 92 LEU A C 1
ATOM 743 O O . LEU A 1 92 ? 0.505 30.506 -36.719 1.00 61.25 92 LEU A O 1
ATOM 747 N N . GLY A 1 93 ? -0.007 32.637 -36.214 1.00 67.69 93 GLY A N 1
ATOM 748 C CA . GLY A 1 93 ? 0.421 32.548 -34.817 1.00 67.69 93 GLY A CA 1
ATOM 749 C C . GLY A 1 93 ? -0.555 31.726 -33.971 1.00 67.69 93 GLY A C 1
ATOM 750 O O . GLY A 1 93 ? -0.129 30.928 -33.139 1.00 67.69 93 GLY A O 1
ATOM 751 N N . GLU A 1 94 ? -1.863 31.856 -34.212 1.00 69.06 94 GLU A N 1
ATOM 752 C CA . GLU A 1 94 ? -2.891 30.986 -33.628 1.00 69.06 94 GLU A CA 1
ATOM 753 C C . GLU A 1 94 ? -2.758 29.547 -34.140 1.00 69.06 94 GLU A C 1
ATOM 755 O O . GLU A 1 94 ? -2.891 28.611 -33.353 1.00 69.06 94 GLU A O 1
ATOM 760 N N . LEU A 1 95 ? -2.388 29.341 -35.409 1.00 74.31 95 LEU A N 1
ATOM 761 C CA . LEU A 1 95 ? -2.088 28.005 -35.928 1.00 74.31 95 LEU A CA 1
ATOM 762 C C . LEU A 1 95 ? -0.857 27.386 -35.241 1.00 74.31 95 LEU A C 1
ATOM 764 O O . LEU A 1 95 ? -0.912 26.241 -34.792 1.00 74.31 95 LEU A O 1
ATOM 768 N N . ALA A 1 96 ? 0.229 28.147 -35.068 1.00 78.69 96 ALA A N 1
ATOM 769 C CA . ALA A 1 96 ? 1.410 27.704 -34.324 1.00 78.69 96 ALA A CA 1
ATOM 770 C C . ALA A 1 96 ? 1.090 27.385 -32.854 1.00 78.69 96 ALA A C 1
ATOM 772 O O . ALA A 1 96 ? 1.583 26.387 -32.323 1.00 78.69 96 ALA A O 1
ATOM 773 N N . LYS A 1 97 ? 0.225 28.178 -32.204 1.00 80.38 97 LYS A N 1
ATOM 774 C CA . LYS A 1 97 ? -0.290 27.893 -30.853 1.00 80.38 97 LYS A CA 1
ATOM 775 C C . LYS A 1 97 ? -1.129 26.623 -30.818 1.00 80.38 97 LYS A C 1
ATOM 777 O O . LYS A 1 97 ? -0.941 25.823 -29.906 1.00 80.38 97 LYS A O 1
ATOM 782 N N . SER A 1 98 ? -2.018 26.433 -31.790 1.00 80.50 98 SER A N 1
ATOM 783 C CA . SER A 1 98 ? -2.874 25.251 -31.900 1.00 80.50 98 SER A CA 1
ATOM 784 C C . SER A 1 98 ? -2.035 23.982 -32.055 1.00 80.50 98 SER A C 1
ATOM 786 O O . SER A 1 98 ? -2.171 23.052 -31.265 1.00 80.50 98 SER A O 1
ATOM 788 N N . ILE A 1 99 ? -1.058 23.978 -32.966 1.00 84.38 99 ILE A N 1
ATOM 789 C CA . ILE A 1 99 ? -0.153 22.834 -33.149 1.00 84.38 99 ILE A CA 1
ATOM 790 C C . ILE A 1 99 ? 0.703 22.592 -31.906 1.00 84.38 99 ILE A C 1
ATOM 792 O O . ILE A 1 99 ? 0.821 21.452 -31.456 1.00 84.38 99 ILE A O 1
ATOM 796 N N . ALA A 1 100 ? 1.267 23.645 -31.307 1.00 84.94 100 ALA A N 1
ATOM 797 C CA . ALA A 1 100 ? 1.999 23.525 -30.049 1.00 84.94 100 ALA A CA 1
ATOM 798 C C . ALA A 1 100 ? 1.113 22.949 -28.930 1.00 84.94 100 ALA A C 1
ATOM 800 O O . ALA A 1 100 ? 1.572 22.149 -28.115 1.00 84.94 100 ALA A O 1
ATOM 801 N N . HIS A 1 101 ? -0.166 23.322 -28.882 1.00 83.19 101 HIS A N 1
ATOM 802 C CA . HIS A 1 101 ? -1.118 22.771 -27.927 1.00 83.19 101 HIS A CA 1
ATOM 803 C C . HIS A 1 101 ? -1.393 21.290 -28.196 1.00 83.19 101 HIS A C 1
ATOM 805 O O . HIS A 1 101 ? -1.304 20.494 -27.265 1.00 83.19 101 HIS A O 1
ATOM 811 N N . THR A 1 102 ? -1.635 20.898 -29.446 1.00 84.62 102 THR A N 1
ATOM 812 C CA . THR A 1 102 ? -1.905 19.500 -29.809 1.00 84.62 102 THR A CA 1
ATOM 813 C C . THR A 1 102 ? -0.696 18.602 -29.574 1.00 84.62 102 THR A C 1
ATOM 815 O O . THR A 1 102 ? -0.849 17.523 -29.009 1.00 84.62 102 THR A O 1
ATOM 818 N N . ILE A 1 103 ? 0.517 19.053 -29.911 1.00 86.62 103 ILE A N 1
ATOM 819 C CA . ILE A 1 103 ? 1.757 18.324 -29.594 1.00 86.62 103 ILE A CA 1
ATOM 820 C C . ILE A 1 103 ? 1.899 18.164 -28.081 1.00 86.62 103 ILE A C 1
ATOM 822 O O . ILE A 1 103 ? 2.165 17.065 -27.599 1.00 86.62 103 ILE A O 1
ATOM 826 N N . ARG A 1 104 ? 1.669 19.234 -27.312 1.00 84.19 104 ARG A N 1
ATOM 827 C CA . ARG A 1 104 ? 1.757 19.191 -25.847 1.00 84.19 104 ARG A CA 1
ATOM 828 C C . ARG A 1 104 ? 0.692 18.285 -25.224 1.00 84.19 104 ARG A C 1
ATOM 830 O O . ARG A 1 104 ? 1.012 17.565 -24.282 1.00 84.19 104 ARG A O 1
ATOM 837 N N . SER A 1 105 ? -0.543 18.305 -25.729 1.00 80.19 105 SER A N 1
ATOM 838 C CA . SER A 1 105 ? -1.613 17.402 -25.284 1.00 80.19 105 SER A CA 1
ATOM 839 C C . SER A 1 105 ? -1.239 15.959 -25.586 1.00 80.19 105 SER A C 1
ATOM 841 O O . SER A 1 105 ? -1.209 15.137 -24.680 1.00 80.19 105 SER A O 1
ATOM 843 N N . TYR A 1 106 ? -0.813 15.675 -26.819 1.00 83.31 106 TYR A N 1
ATOM 844 C CA . TYR A 1 106 ? -0.390 14.335 -27.211 1.00 83.31 106 TYR A CA 1
ATOM 845 C C . TYR A 1 106 ? 0.768 13.824 -26.346 1.00 83.31 106 TYR A C 1
ATOM 847 O O . TYR A 1 106 ? 0.744 12.689 -25.879 1.00 83.31 106 TYR A O 1
ATOM 855 N N . MET A 1 107 ? 1.771 14.667 -26.078 1.00 80.94 107 MET A N 1
ATOM 856 C CA . MET A 1 107 ? 2.898 14.324 -25.206 1.00 80.94 107 MET A CA 1
ATOM 857 C C . MET A 1 107 ? 2.481 14.060 -23.756 1.00 80.94 107 MET A C 1
ATOM 859 O O . MET A 1 107 ? 3.096 13.218 -23.107 1.00 80.94 107 MET A O 1
ATOM 863 N N . ARG A 1 108 ? 1.440 14.738 -23.261 1.00 75.12 108 ARG A N 1
ATOM 864 C CA . ARG A 1 108 ? 0.865 14.501 -21.931 1.00 75.12 108 ARG A CA 1
ATOM 865 C C . ARG A 1 108 ? 0.092 13.186 -21.872 1.00 75.12 108 ARG A C 1
ATOM 867 O O . ARG A 1 108 ? 0.242 12.445 -20.906 1.00 75.12 108 ARG A O 1
ATOM 874 N N . ASP A 1 109 ? -0.704 12.906 -22.897 1.00 73.75 109 ASP A N 1
ATOM 875 C CA . ASP A 1 109 ? -1.557 11.715 -22.968 1.00 73.75 109 ASP A CA 1
ATOM 876 C C . ASP A 1 109 ? -0.738 10.448 -23.264 1.00 73.75 109 ASP A C 1
ATOM 878 O O . ASP A 1 109 ? -1.116 9.340 -22.884 1.00 73.75 109 ASP A O 1
ATOM 882 N N . THR A 1 110 ? 0.427 10.610 -23.897 1.00 74.50 110 THR A N 1
ATOM 883 C CA . THR A 1 110 ? 1.381 9.536 -24.198 1.00 74.50 110 THR A CA 1
ATOM 884 C C . THR A 1 110 ? 2.774 9.878 -23.643 1.00 74.50 110 THR A C 1
ATOM 886 O O . THR A 1 110 ? 3.680 10.260 -24.394 1.00 74.50 110 THR A O 1
ATOM 889 N N . PRO A 1 111 ? 2.990 9.776 -22.321 1.00 71.50 111 PRO A N 1
ATOM 890 C CA . PRO A 1 111 ? 4.245 10.196 -21.710 1.00 71.50 111 PRO A CA 1
ATOM 891 C C . PRO A 1 111 ? 5.400 9.249 -22.064 1.00 71.50 111 PRO A C 1
ATOM 893 O O . PRO A 1 111 ? 5.321 8.029 -21.902 1.00 71.50 111 PRO A O 1
ATOM 896 N N . LEU A 1 112 ? 6.513 9.829 -22.510 1.00 68.38 112 LEU A N 1
ATOM 897 C CA . LEU A 1 112 ? 7.778 9.119 -22.693 1.00 68.38 112 LEU A CA 1
ATOM 898 C C . LEU A 1 112 ? 8.600 9.096 -21.397 1.00 68.38 112 LEU A C 1
ATOM 900 O O . LEU A 1 112 ? 8.432 9.948 -20.526 1.00 68.38 112 LEU A O 1
ATOM 904 N N . ASP A 1 113 ? 9.540 8.153 -21.277 1.00 64.75 113 ASP A N 1
ATOM 905 C CA . ASP A 1 113 ? 10.546 8.200 -20.205 1.00 64.75 113 ASP A CA 1
ATOM 906 C C . ASP A 1 113 ? 11.359 9.492 -20.272 1.00 64.75 113 ASP A C 1
ATOM 908 O O . ASP A 1 113 ? 11.737 9.927 -21.357 1.00 64.75 113 ASP A O 1
ATOM 912 N N . ARG A 1 114 ? 11.742 10.067 -19.124 1.00 61.50 114 ARG A N 1
ATOM 913 C CA . ARG A 1 114 ? 12.510 11.334 -19.058 1.00 61.50 114 ARG A CA 1
ATOM 914 C C . ARG A 1 114 ? 13.802 11.345 -19.888 1.00 61.50 114 ARG A C 1
ATOM 916 O O . ARG A 1 114 ? 14.280 12.413 -20.251 1.00 61.50 114 ARG A O 1
ATOM 923 N N . ARG A 1 115 ? 14.381 10.173 -20.175 1.00 63.12 115 ARG A N 1
ATOM 924 C CA . ARG A 1 115 ? 15.588 10.015 -21.008 1.00 63.12 115 ARG A CA 1
ATOM 925 C C . ARG A 1 115 ? 15.298 9.769 -22.490 1.00 63.12 115 ARG A C 1
ATOM 927 O O . ARG A 1 115 ? 16.223 9.865 -23.289 1.00 63.12 115 ARG A O 1
ATOM 934 N N . SER A 1 116 ? 14.055 9.449 -22.847 1.00 76.81 116 SER A N 1
ATOM 935 C CA . SER A 1 116 ? 13.666 9.164 -24.226 1.00 76.81 116 SER A CA 1
ATOM 936 C C . SER A 1 116 ? 13.788 10.428 -25.080 1.00 76.81 116 SER A C 1
ATOM 938 O O . SER A 1 116 ? 13.151 11.439 -24.768 1.00 76.81 116 SER A O 1
ATOM 940 N N . PRO A 1 117 ? 14.597 10.397 -26.146 1.00 84.44 117 PRO A N 1
ATOM 941 C CA . PRO A 1 117 ? 14.775 11.532 -27.034 1.00 84.44 117 PRO A CA 1
ATOM 942 C C . PRO A 1 117 ? 13.534 11.783 -27.890 1.00 84.44 117 PRO A C 1
ATOM 944 O O . PRO A 1 117 ? 12.931 10.866 -28.456 1.00 84.44 117 PRO A O 1
ATOM 947 N N . ILE A 1 118 ? 13.210 13.063 -28.028 1.00 90.00 118 ILE A N 1
ATOM 948 C CA . ILE A 1 118 ? 12.257 13.580 -29.001 1.00 90.00 118 ILE A CA 1
ATOM 949 C C . ILE A 1 118 ? 13.053 14.181 -30.154 1.00 90.00 118 ILE A C 1
ATOM 951 O O . ILE A 1 118 ? 13.964 14.994 -29.943 1.00 90.00 118 ILE A O 1
ATOM 955 N N . VAL A 1 119 ? 12.706 13.754 -31.366 1.00 92.50 119 VAL A N 1
ATOM 956 C CA . VAL A 1 119 ? 13.351 14.168 -32.611 1.00 92.50 119 VAL A CA 1
ATOM 957 C C . VAL A 1 119 ? 12.308 14.719 -33.572 1.00 92.50 119 VAL A C 1
ATOM 959 O O . VAL A 1 119 ? 11.260 14.106 -33.768 1.00 92.50 119 VAL A O 1
ATOM 962 N N . TYR A 1 120 ? 12.606 15.856 -34.195 1.00 94.38 120 TYR A N 1
ATOM 963 C CA . TYR A 1 120 ? 11.759 16.434 -35.238 1.00 94.38 120 TYR A CA 1
ATOM 964 C C . TYR A 1 120 ? 12.416 16.288 -36.609 1.00 94.38 120 TYR A C 1
ATOM 966 O O . TYR A 1 120 ? 13.598 16.586 -36.766 1.00 94.38 120 TYR A O 1
ATOM 974 N N . ILE A 1 121 ? 11.646 15.855 -37.602 1.00 95.12 121 ILE A N 1
ATOM 975 C CA . ILE A 1 121 ? 12.023 15.875 -39.017 1.00 95.12 121 ILE A CA 1
ATOM 976 C C . ILE A 1 121 ? 11.132 16.913 -39.683 1.00 95.12 121 ILE A C 1
ATOM 978 O O . ILE A 1 121 ? 9.914 16.807 -39.606 1.00 95.12 121 ILE A O 1
ATOM 982 N N . VAL A 1 122 ? 11.717 17.927 -40.302 1.00 94.06 122 VAL A N 1
ATOM 983 C CA . VAL A 1 122 ? 10.990 19.093 -40.813 1.00 94.06 122 VAL A CA 1
ATOM 984 C C . VAL A 1 122 ? 11.312 19.261 -42.285 1.00 94.06 122 VAL A C 1
ATOM 986 O O . VAL A 1 122 ? 12.484 19.248 -42.648 1.00 94.06 122 VAL A O 1
ATOM 989 N N . HIS A 1 123 ? 10.298 19.422 -43.133 1.00 91.25 123 HIS A N 1
ATOM 990 C CA . HIS A 1 123 ? 10.486 19.661 -44.565 1.00 91.25 123 HIS A CA 1
ATOM 991 C C . HIS A 1 123 ? 10.036 21.060 -44.976 1.00 91.25 123 HIS A C 1
ATOM 993 O O . HIS A 1 123 ? 8.963 21.521 -44.591 1.00 91.25 123 HIS A O 1
ATOM 999 N N . SER A 1 124 ? 10.845 21.709 -45.817 1.00 84.44 124 SER A N 1
ATOM 1000 C CA . SER A 1 124 ? 10.516 22.970 -46.487 1.00 84.44 124 SER A CA 1
ATOM 1001 C C . SER A 1 124 ? 10.065 24.084 -45.523 1.00 84.44 124 SER A C 1
ATOM 1003 O O . SER A 1 124 ? 10.557 24.183 -44.400 1.00 84.44 124 SER A O 1
ATOM 1005 N N . LEU A 1 125 ? 9.217 24.998 -45.993 1.00 75.62 125 LEU A N 1
ATOM 1006 C CA . LEU A 1 125 ? 8.731 26.168 -45.275 1.00 75.62 125 LEU A CA 1
ATOM 1007 C C . LEU A 1 125 ? 7.490 25.821 -44.451 1.00 75.62 125 LEU A C 1
ATOM 1009 O O . LEU A 1 125 ? 6.581 25.168 -44.950 1.00 75.62 125 LEU A O 1
ATOM 1013 N N . GLY A 1 126 ? 7.416 26.321 -43.222 1.00 73.38 126 GLY A N 1
ATOM 1014 C CA . GLY A 1 126 ? 6.261 26.129 -42.353 1.00 73.38 126 GLY A CA 1
ATOM 1015 C C . GLY A 1 126 ? 6.394 26.902 -41.046 1.00 73.38 126 GLY A C 1
ATOM 1016 O O . GLY A 1 126 ? 7.299 27.721 -40.879 1.00 73.38 126 GLY A O 1
ATOM 1017 N N . ILE A 1 127 ? 5.502 26.604 -40.105 1.00 76.50 127 ILE A N 1
ATOM 1018 C CA . ILE A 1 127 ? 5.387 27.277 -38.798 1.00 76.50 127 ILE A CA 1
ATOM 1019 C C . ILE A 1 127 ? 6.181 26.600 -37.671 1.00 76.50 127 ILE A C 1
ATOM 1021 O O . ILE A 1 127 ? 6.017 26.933 -36.498 1.00 76.50 127 ILE A O 1
ATOM 1025 N N . PHE A 1 128 ? 7.060 25.655 -38.013 1.00 85.19 128 PHE A N 1
ATOM 1026 C CA . PHE A 1 128 ? 7.804 24.842 -37.050 1.00 85.19 128 PHE A CA 1
ATOM 1027 C C . PHE A 1 128 ? 8.570 25.677 -36.012 1.00 85.19 128 PHE A C 1
ATOM 1029 O O . PHE A 1 128 ? 8.447 25.437 -34.815 1.00 85.19 128 PHE A O 1
ATOM 1036 N N . GLU A 1 129 ? 9.330 26.685 -36.444 1.00 83.44 129 GLU A N 1
ATOM 1037 C CA . GLU A 1 129 ? 10.141 27.508 -35.532 1.00 83.44 129 GLU A CA 1
ATOM 1038 C C . GLU A 1 129 ? 9.277 28.298 -34.540 1.00 83.44 129 GLU A C 1
ATOM 1040 O O . GLU A 1 129 ? 9.655 28.475 -33.382 1.00 83.44 129 GLU A O 1
ATOM 1045 N N . GLU A 1 130 ? 8.101 28.758 -34.970 1.00 81.25 130 GLU A N 1
ATOM 1046 C CA . GLU A 1 130 ? 7.143 29.459 -34.113 1.00 81.25 130 GLU A CA 1
ATOM 1047 C C . GLU A 1 130 ? 6.488 28.492 -33.115 1.00 81.25 130 GLU A C 1
ATOM 1049 O O . GLU A 1 130 ? 6.441 28.780 -31.917 1.00 81.25 130 GLU A O 1
ATOM 1054 N N . ALA A 1 131 ? 6.091 27.300 -33.573 1.00 83.31 131 ALA A N 1
ATOM 1055 C CA . ALA A 1 131 ? 5.534 26.249 -32.724 1.00 83.31 131 ALA A CA 1
ATOM 1056 C C . ALA A 1 131 ? 6.544 25.747 -31.673 1.00 83.31 131 ALA A C 1
ATOM 1058 O O . ALA A 1 131 ? 6.195 25.622 -30.501 1.00 83.31 131 ALA A O 1
ATOM 1059 N N . ILE A 1 132 ? 7.810 25.524 -32.046 1.00 85.56 132 ILE A N 1
ATOM 1060 C CA . ILE A 1 132 ? 8.871 25.095 -31.117 1.00 85.56 132 ILE A CA 1
ATOM 1061 C C . ILE A 1 132 ? 9.175 26.173 -30.081 1.00 85.56 132 ILE A C 1
ATOM 1063 O O . ILE A 1 132 ? 9.304 25.861 -28.895 1.00 85.56 132 ILE A O 1
ATOM 1067 N N . ASN A 1 133 ? 9.229 27.443 -30.490 1.00 84.31 133 ASN A N 1
ATOM 1068 C CA . ASN A 1 133 ? 9.357 28.543 -29.542 1.00 84.31 133 ASN A CA 1
ATOM 1069 C C . ASN A 1 133 ? 8.198 28.519 -28.526 1.00 84.31 133 ASN A C 1
ATOM 1071 O O . ASN A 1 133 ? 8.437 28.614 -27.331 1.00 84.31 133 ASN A O 1
ATOM 1075 N N . LEU A 1 134 ? 6.947 28.316 -28.943 1.00 80.56 134 LEU A N 1
ATOM 1076 C CA . LEU A 1 134 ? 5.805 28.215 -28.015 1.00 80.56 134 LEU A CA 1
ATOM 1077 C C . LEU A 1 134 ? 5.808 26.939 -27.154 1.00 80.56 134 LEU A C 1
ATOM 1079 O O . LEU A 1 134 ? 5.273 26.932 -26.039 1.00 80.56 134 LEU A O 1
ATOM 1083 N N . LEU A 1 135 ? 6.393 25.853 -27.656 1.00 78.69 135 LEU A N 1
ATOM 1084 C CA . LEU A 1 135 ? 6.513 24.588 -26.936 1.00 78.69 135 LEU A CA 1
ATOM 1085 C C . LEU A 1 135 ? 7.541 24.661 -25.800 1.00 78.69 135 LEU A C 1
ATOM 1087 O O . LEU A 1 135 ? 7.238 24.201 -24.698 1.00 78.69 135 LEU A O 1
ATOM 1091 N N . TYR A 1 136 ? 8.703 25.276 -26.053 1.00 76.44 136 TYR A N 1
ATOM 1092 C CA . TYR A 1 136 ? 9.893 25.183 -25.194 1.00 76.44 136 TYR A CA 1
ATOM 1093 C C . TYR A 1 136 ? 10.380 26.525 -24.600 1.00 76.44 136 TYR A C 1
ATOM 1095 O O . TYR A 1 136 ? 11.429 26.562 -23.956 1.00 76.44 136 TYR A O 1
ATOM 1103 N N . LYS A 1 137 ? 9.653 27.644 -24.771 1.00 70.81 137 LYS A N 1
ATOM 1104 C CA . LYS A 1 137 ? 10.046 28.948 -24.193 1.00 70.81 137 LYS A CA 1
ATOM 1105 C C . LYS A 1 137 ? 9.866 28.989 -22.662 1.00 70.81 137 LYS A C 1
ATOM 1107 O O . LYS A 1 137 ? 8.752 28.755 -22.194 1.00 70.81 137 LYS A O 1
ATOM 1112 N N . PRO A 1 138 ? 10.886 29.418 -21.885 1.00 55.22 138 PRO A N 1
ATOM 1113 C CA . PRO A 1 138 ? 10.859 29.411 -20.413 1.00 55.22 138 PRO A CA 1
ATOM 1114 C C . PRO A 1 138 ? 9.722 30.224 -19.769 1.00 55.22 138 PRO A C 1
ATOM 1116 O O . PRO A 1 138 ? 9.181 29.831 -18.744 1.00 55.22 138 PRO A O 1
ATOM 1119 N N . SER A 1 139 ? 9.333 31.352 -20.373 1.00 49.75 139 SER A N 1
ATOM 1120 C CA . SER A 1 139 ? 8.412 32.341 -19.780 1.00 49.75 139 SER A CA 1
ATOM 1121 C C . SER A 1 139 ? 6.949 31.882 -19.675 1.00 49.75 139 SER A C 1
ATOM 1123 O O . SER A 1 139 ? 6.178 32.481 -18.937 1.00 49.75 139 SER A O 1
ATOM 1125 N N . TYR A 1 140 ? 6.542 30.855 -20.429 1.00 44.94 140 TYR A N 1
ATOM 1126 C CA . TYR A 1 140 ? 5.160 30.343 -20.442 1.00 44.94 140 TYR A CA 1
ATOM 1127 C C . TYR A 1 140 ? 4.930 29.183 -19.451 1.00 44.94 140 TYR A C 1
ATOM 1129 O O . TYR A 1 140 ? 3.813 28.675 -19.352 1.00 44.94 140 TYR A O 1
ATOM 1137 N N . LEU A 1 141 ? 5.967 28.765 -18.714 1.00 45.59 141 LEU A N 1
ATOM 1138 C CA . LEU A 1 141 ? 5.941 27.623 -17.789 1.00 45.59 141 LEU A CA 1
ATOM 1139 C C . LEU A 1 141 ? 5.615 27.983 -16.331 1.00 45.59 141 LEU A C 1
ATOM 1141 O O . LEU A 1 141 ? 5.429 27.080 -15.524 1.00 45.59 141 LEU A O 1
ATOM 1145 N N . GLU A 1 142 ? 5.506 29.265 -15.974 1.00 36.84 142 GLU A N 1
ATOM 1146 C CA . GLU A 1 142 ? 5.285 29.673 -14.574 1.00 36.84 142 GLU A CA 1
ATOM 1147 C C . GLU A 1 142 ? 3.848 29.445 -14.066 1.00 36.84 142 GLU A C 1
ATOM 1149 O O . GLU A 1 142 ? 3.616 29.491 -12.861 1.00 36.84 142 GLU A O 1
ATOM 1154 N N . ILE A 1 143 ? 2.878 29.158 -14.945 1.00 41.56 143 ILE A N 1
ATOM 1155 C CA . ILE A 1 143 ? 1.454 29.070 -14.560 1.00 41.56 143 ILE A CA 1
ATOM 1156 C C . ILE A 1 143 ? 0.953 27.618 -14.437 1.00 41.56 143 ILE A C 1
ATOM 1158 O O . ILE A 1 143 ? -0.046 27.382 -13.766 1.00 41.56 143 ILE A O 1
ATOM 1162 N N . ASN A 1 144 ? 1.643 26.623 -15.010 1.00 34.16 144 ASN A N 1
ATOM 1163 C CA . ASN A 1 144 ? 1.194 25.228 -14.962 1.00 34.16 144 ASN A CA 1
ATOM 1164 C C . ASN A 1 144 ? 2.282 24.291 -14.425 1.00 34.16 144 ASN A C 1
ATOM 1166 O O . ASN A 1 144 ? 3.373 24.178 -14.970 1.00 34.16 144 ASN A O 1
ATOM 1170 N N . THR A 1 145 ? 1.931 23.610 -13.339 1.00 34.38 145 THR A N 1
ATOM 1171 C CA . THR A 1 145 ? 2.673 22.567 -12.624 1.00 34.38 145 THR A CA 1
ATOM 1172 C C . THR A 1 145 ? 3.498 21.632 -13.519 1.00 34.38 145 THR A C 1
ATOM 1174 O O . THR A 1 145 ? 2.940 21.017 -14.421 1.00 34.38 145 THR A O 1
ATOM 1177 N N . CYS A 1 146 ? 4.787 21.473 -13.184 1.00 36.31 146 CYS A N 1
ATOM 1178 C CA . CYS A 1 146 ? 5.689 20.362 -13.536 1.00 36.31 146 CYS A CA 1
ATOM 1179 C C . CYS A 1 146 ? 5.474 19.690 -14.906 1.00 36.31 146 CYS A C 1
ATOM 1181 O O . CYS A 1 146 ? 4.723 18.724 -15.013 1.00 36.31 146 CYS A O 1
ATOM 1183 N N . THR A 1 147 ? 6.262 20.086 -15.904 1.00 41.06 147 THR A N 1
ATOM 1184 C CA . THR A 1 147 ? 6.449 19.320 -17.147 1.00 41.06 147 THR A CA 1
ATOM 1185 C C . THR A 1 147 ? 7.935 18.939 -17.305 1.00 41.06 147 THR A C 1
ATOM 1187 O O . THR A 1 147 ? 8.747 19.818 -17.607 1.00 41.06 147 THR A O 1
ATOM 1190 N N . PRO A 1 148 ? 8.334 17.668 -17.054 1.00 44.78 148 PRO A N 1
ATOM 1191 C CA . PRO A 1 148 ? 9.681 17.119 -17.297 1.00 44.78 148 PRO A CA 1
ATOM 1192 C C . PRO A 1 148 ? 10.161 17.124 -18.765 1.00 44.78 148 PRO A C 1
ATOM 1194 O O . PRO A 1 148 ? 11.261 16.654 -19.049 1.00 44.78 148 PRO A O 1
ATOM 1197 N N . GLU A 1 149 ? 9.353 17.612 -19.705 1.00 52.09 149 GLU A N 1
ATOM 1198 C CA . GLU A 1 149 ? 9.521 17.443 -21.154 1.00 52.09 149 GLU A CA 1
ATOM 1199 C C . GLU A 1 149 ? 10.490 18.451 -21.806 1.00 52.09 149 GLU A C 1
ATOM 1201 O O . GLU A 1 149 ? 10.772 18.361 -23.003 1.00 52.09 149 GLU A O 1
ATOM 1206 N N . LEU A 1 150 ? 11.038 19.404 -21.043 1.00 53.84 150 LEU A N 1
ATOM 1207 C CA . LEU A 1 150 ? 11.964 20.418 -21.565 1.00 53.84 150 LEU A CA 1
ATOM 1208 C C . LEU A 1 150 ? 13.353 19.859 -21.903 1.00 53.84 150 LEU A C 1
ATOM 1210 O O . LEU A 1 150 ? 14.004 20.385 -22.794 1.00 53.84 150 LEU A O 1
ATOM 1214 N N . ASP A 1 151 ? 13.802 18.780 -21.262 1.00 62.47 151 ASP A N 1
ATOM 1215 C CA . ASP A 1 151 ? 15.147 18.227 -21.495 1.00 62.47 151 ASP A CA 1
ATOM 1216 C C . ASP A 1 151 ? 15.178 17.109 -22.554 1.00 62.47 151 ASP A C 1
ATOM 1218 O O . ASP A 1 151 ? 16.246 16.563 -22.852 1.00 62.47 151 ASP A O 1
ATOM 1222 N N . GLN A 1 152 ? 14.028 16.747 -23.132 1.00 75.69 152 GLN A N 1
ATOM 1223 C CA . GLN A 1 152 ? 13.891 15.599 -24.039 1.00 75.69 152 GLN A CA 1
ATOM 1224 C C . GLN A 1 152 ? 14.115 15.931 -25.522 1.00 75.69 152 GLN A C 1
ATOM 1226 O O . GLN A 1 152 ? 14.336 15.008 -26.306 1.00 75.69 152 GLN A O 1
ATOM 1231 N N . LEU A 1 153 ? 14.104 17.205 -25.933 1.00 86.50 153 LEU A N 1
ATOM 1232 C CA . LEU A 1 153 ? 14.455 17.584 -27.307 1.00 86.50 153 LEU A CA 1
ATOM 1233 C C . LEU A 1 153 ? 15.952 17.325 -27.533 1.00 86.50 153 LEU A C 1
ATOM 1235 O O . LEU A 1 153 ? 16.800 18.010 -26.964 1.00 86.50 153 LEU A O 1
ATOM 1239 N N . LYS A 1 154 ? 16.283 16.293 -28.321 1.00 87.19 154 LYS A N 1
ATOM 1240 C CA . LYS A 1 154 ? 17.680 15.871 -28.552 1.00 87.19 154 LYS A CA 1
ATOM 1241 C C . LYS A 1 154 ? 18.170 16.110 -29.969 1.00 87.19 154 LYS A C 1
ATOM 1243 O O . LYS A 1 154 ? 19.378 16.277 -30.156 1.00 87.19 154 LYS A O 1
ATOM 1248 N N . GLY A 1 155 ? 17.276 16.180 -30.954 1.00 90.00 155 GLY A N 1
ATOM 1249 C CA . GLY A 1 155 ? 17.693 16.576 -32.292 1.00 90.00 155 GLY A CA 1
ATOM 1250 C C . GLY A 1 155 ? 16.584 17.012 -33.233 1.00 90.00 155 GLY A C 1
ATOM 1251 O O . GLY A 1 155 ? 15.408 16.717 -33.029 1.00 90.00 155 GLY A O 1
ATOM 1252 N N . ILE A 1 156 ? 16.989 17.739 -34.269 1.00 94.12 156 ILE A N 1
ATOM 1253 C CA . ILE A 1 156 ? 16.119 18.229 -35.339 1.00 94.12 156 ILE A CA 1
ATOM 1254 C C . ILE A 1 156 ? 16.834 18.007 -36.674 1.00 94.12 156 ILE A C 1
ATOM 1256 O O . ILE A 1 156 ? 18.019 18.315 -36.805 1.00 94.12 156 ILE A O 1
ATOM 1260 N N . ILE A 1 157 ? 16.115 17.471 -37.658 1.00 94.94 157 ILE A N 1
ATOM 1261 C CA . ILE A 1 157 ? 16.588 17.265 -39.028 1.00 94.94 157 ILE A CA 1
ATOM 1262 C C . ILE A 1 157 ? 15.751 18.143 -39.959 1.00 94.94 157 ILE A C 1
ATOM 1264 O O . ILE A 1 157 ? 14.553 17.918 -40.114 1.00 94.94 157 ILE A O 1
ATOM 1268 N N . PHE A 1 158 ? 16.384 19.130 -40.584 1.00 94.75 158 PHE A N 1
ATOM 1269 C CA . PHE A 1 158 ? 15.786 20.021 -41.573 1.00 94.75 158 PHE A CA 1
ATOM 1270 C C . PHE A 1 158 ? 16.065 19.515 -42.989 1.00 94.75 158 PHE A C 1
ATOM 1272 O O . PHE A 1 158 ? 17.216 19.429 -43.409 1.00 94.75 158 PHE A O 1
ATOM 1279 N N . LEU A 1 159 ? 15.013 19.217 -43.745 1.00 93.00 159 LEU A N 1
ATOM 1280 C CA . LEU A 1 159 ? 15.054 18.792 -45.142 1.00 93.00 159 LEU A CA 1
ATOM 1281 C C . LEU A 1 159 ? 14.671 19.981 -46.030 1.00 93.00 159 LEU A C 1
ATOM 1283 O O . LEU A 1 159 ? 13.488 20.294 -46.182 1.00 93.00 159 LEU A O 1
ATOM 1287 N N . ALA A 1 160 ? 15.676 20.664 -46.586 1.00 88.81 160 ALA A N 1
ATOM 1288 C CA . ALA A 1 160 ? 15.506 21.859 -47.418 1.00 88.81 160 ALA A CA 1
ATOM 1289 C C . ALA A 1 160 ? 14.602 22.943 -46.784 1.00 88.81 160 ALA A C 1
ATOM 1291 O O . ALA A 1 160 ? 13.815 23.600 -47.466 1.00 88.81 160 ALA A O 1
ATOM 1292 N N . THR A 1 161 ? 14.685 23.125 -45.462 1.00 89.19 161 THR A N 1
ATOM 1293 C CA . THR A 1 161 ? 13.913 24.141 -44.732 1.00 89.19 161 THR A CA 1
ATOM 1294 C C . THR A 1 161 ? 14.643 25.485 -44.755 1.00 89.19 161 THR A C 1
ATOM 1296 O O . THR A 1 161 ? 15.727 25.589 -44.186 1.00 89.19 161 THR A O 1
ATOM 1299 N N . PRO A 1 162 ? 14.083 26.537 -45.378 1.00 84.69 162 PRO A N 1
ATOM 1300 C CA . PRO A 1 162 ? 14.712 27.852 -45.383 1.00 84.69 162 PRO A CA 1
ATOM 1301 C C . PRO A 1 162 ? 14.474 28.575 -44.057 1.00 84.69 162 PRO A C 1
ATOM 1303 O O . PRO A 1 162 ? 13.340 28.676 -43.594 1.00 84.69 162 PRO A O 1
ATOM 1306 N N . HIS A 1 163 ? 15.513 29.146 -43.464 1.00 83.44 163 HIS A N 1
ATOM 1307 C CA . HIS A 1 163 ? 15.449 30.020 -42.285 1.00 83.44 163 HIS A CA 1
ATOM 1308 C C . HIS A 1 163 ? 15.596 31.499 -42.653 1.00 83.44 163 HIS A C 1
ATOM 1310 O O . HIS A 1 163 ? 15.217 32.376 -41.877 1.00 83.44 163 HIS A O 1
ATOM 1316 N N . ARG A 1 164 ? 16.150 31.779 -43.837 1.00 77.56 164 ARG A N 1
ATOM 1317 C CA . ARG A 1 164 ? 16.361 33.120 -44.394 1.00 77.56 164 ARG A CA 1
ATOM 1318 C C . ARG A 1 164 ? 16.029 33.111 -45.879 1.00 77.56 164 ARG A C 1
ATOM 1320 O O . ARG A 1 164 ? 16.178 32.083 -46.530 1.00 77.56 164 ARG A O 1
ATOM 1327 N N . PHE A 1 165 ? 15.639 34.265 -46.402 1.00 76.44 165 PHE A N 1
ATOM 1328 C CA . PHE A 1 165 ? 15.365 34.462 -47.821 1.00 76.44 165 PHE A CA 1
ATOM 1329 C C . PHE A 1 165 ? 16.277 35.572 -48.328 1.00 76.44 165 PHE A C 1
ATOM 1331 O O . PHE A 1 165 ? 16.093 36.739 -47.988 1.00 76.44 165 PHE A O 1
ATOM 1338 N N . ASN A 1 166 ? 17.304 35.198 -49.088 1.00 73.38 166 ASN A N 1
ATOM 1339 C CA . ASN A 1 166 ? 18.340 36.122 -49.554 1.00 73.38 166 ASN A CA 1
ATOM 1340 C C . ASN A 1 166 ? 18.237 36.394 -51.063 1.00 73.38 166 ASN A C 1
ATOM 1342 O O . ASN A 1 166 ? 19.069 37.116 -51.619 1.00 73.38 166 ASN A O 1
ATOM 1346 N N . ARG A 1 167 ? 17.245 35.805 -51.741 1.00 75.12 167 ARG A N 1
ATOM 1347 C CA . ARG A 1 167 ? 16.979 35.963 -53.174 1.00 75.12 167 ARG A CA 1
ATOM 1348 C C . ARG A 1 167 ? 15.611 36.625 -53.402 1.00 75.12 167 ARG A C 1
ATOM 1350 O O . ARG A 1 167 ? 14.774 36.636 -52.506 1.00 75.12 167 ARG A O 1
ATOM 1357 N N . PRO A 1 168 ? 15.362 37.207 -54.587 1.00 69.62 168 PRO A N 1
ATOM 1358 C CA . PRO A 1 168 ? 14.084 37.854 -54.879 1.00 69.62 168 PRO A CA 1
ATOM 1359 C C . PRO A 1 168 ? 12.921 36.849 -54.900 1.00 69.62 168 PRO A C 1
ATOM 1361 O O . PRO A 1 168 ? 13.100 35.738 -55.395 1.00 69.62 168 PRO A O 1
ATOM 1364 N N . ALA A 1 169 ? 11.724 37.272 -54.474 1.00 64.12 169 ALA A N 1
ATOM 1365 C CA . ALA A 1 169 ? 10.508 36.448 -54.357 1.00 64.12 169 ALA A CA 1
ATOM 1366 C C . ALA A 1 169 ? 10.232 35.534 -55.574 1.00 64.12 169 ALA A C 1
ATOM 1368 O O . ALA A 1 169 ? 10.007 34.337 -55.423 1.00 64.12 169 ALA A O 1
ATOM 1369 N N . LYS A 1 170 ? 10.410 36.057 -56.798 1.00 66.81 170 LYS A N 1
ATOM 1370 C CA . LYS A 1 170 ? 10.291 35.317 -58.077 1.00 66.81 170 LYS A CA 1
ATOM 1371 C C . LYS A 1 170 ? 11.133 34.033 -58.186 1.00 66.81 170 LYS A C 1
ATOM 1373 O O . LYS A 1 170 ? 10.908 33.227 -59.079 1.00 66.81 170 LYS A O 1
ATOM 1378 N N . HIS A 1 171 ? 12.170 33.881 -57.361 1.00 70.75 171 HIS A N 1
ATOM 1379 C CA . HIS A 1 171 ? 12.980 32.663 -57.301 1.00 70.75 171 HIS A CA 1
ATOM 1380 C C . HIS A 1 171 ? 12.225 31.527 -56.600 1.00 70.75 171 HIS A C 1
ATOM 1382 O O . HIS A 1 171 ? 12.343 30.370 -56.993 1.00 70.75 171 HIS A O 1
ATOM 1388 N N . TYR A 1 172 ? 11.414 31.862 -55.595 1.00 69.75 172 TYR A N 1
ATOM 1389 C CA . TYR A 1 172 ? 10.691 30.908 -54.754 1.00 69.75 172 TYR A CA 1
ATOM 1390 C C . TYR A 1 172 ? 9.274 30.596 -55.260 1.00 69.75 172 TYR A C 1
ATOM 1392 O O . TYR A 1 172 ? 8.679 29.607 -54.826 1.00 69.75 172 TYR A O 1
ATOM 1400 N N . SER A 1 173 ? 8.756 31.367 -56.225 1.00 63.81 173 SER A N 1
ATOM 1401 C CA . SER A 1 173 ? 7.435 31.151 -56.843 1.00 63.81 173 SER A CA 1
ATOM 1402 C C . SER A 1 173 ? 7.279 29.822 -57.590 1.00 63.81 173 SER A C 1
ATOM 1404 O O . SER A 1 173 ? 6.189 29.468 -58.021 1.00 63.81 173 SER A O 1
ATOM 1406 N N . ARG A 1 174 ? 8.365 29.054 -57.727 1.00 62.72 174 ARG A N 1
ATOM 1407 C CA . ARG A 1 174 ? 8.362 27.709 -58.318 1.00 62.72 174 ARG A CA 1
ATOM 1408 C C . ARG A 1 174 ? 7.769 26.637 -57.400 1.00 62.72 174 ARG A C 1
ATOM 1410 O O . ARG A 1 174 ? 7.399 25.576 -57.887 1.00 62.72 174 ARG A O 1
ATOM 1417 N N . VAL A 1 175 ? 7.711 26.889 -56.089 1.00 60.44 175 VAL A N 1
ATOM 1418 C CA . VAL A 1 175 ? 7.189 25.940 -55.081 1.00 60.44 175 VAL A CA 1
ATOM 1419 C C . VAL A 1 175 ? 6.095 26.555 -54.216 1.00 60.44 175 VAL A C 1
ATOM 1421 O O . VAL A 1 175 ? 5.160 25.858 -53.827 1.00 60.44 175 VAL A O 1
ATOM 1424 N N . PHE A 1 176 ? 6.176 27.854 -53.933 1.00 58.22 176 PHE A N 1
ATOM 1425 C CA . PHE A 1 176 ? 5.098 28.593 -53.281 1.00 58.22 176 PHE A CA 1
ATOM 1426 C C . PHE A 1 176 ? 4.261 29.255 -54.369 1.00 58.22 176 PHE A C 1
ATOM 1428 O O . PHE A 1 176 ? 4.841 29.812 -55.294 1.00 58.22 176 PHE A O 1
ATOM 1435 N N . LEU A 1 177 ? 2.929 29.180 -54.266 1.00 54.34 177 LEU A N 1
ATOM 1436 C CA . LEU A 1 177 ? 1.965 29.774 -55.208 1.00 54.34 177 LEU A CA 1
ATOM 1437 C C . LEU A 1 177 ? 2.416 31.163 -55.713 1.00 54.34 177 LEU A C 1
ATOM 1439 O O . LEU A 1 177 ? 3.085 31.892 -54.976 1.00 54.34 177 LEU A O 1
ATOM 1443 N N . ASP A 1 178 ? 1.983 31.547 -56.923 1.00 51.09 178 ASP A N 1
ATOM 1444 C CA . ASP A 1 178 ? 2.279 32.804 -57.660 1.00 51.09 178 ASP A CA 1
ATOM 1445 C C . ASP A 1 178 ? 1.937 34.124 -56.915 1.00 51.09 178 ASP A C 1
ATOM 1447 O O . ASP A 1 178 ? 1.914 35.213 -57.489 1.00 51.09 178 ASP A O 1
ATOM 1451 N N . ASN A 1 179 ? 1.668 34.059 -55.614 1.00 53.59 179 ASN A N 1
ATOM 1452 C CA . ASN A 1 179 ? 1.316 35.179 -54.770 1.00 53.59 179 ASN A CA 1
ATOM 1453 C C . ASN A 1 179 ? 2.571 35.831 -54.163 1.00 53.59 179 ASN A C 1
ATOM 1455 O O . ASN A 1 179 ? 3.030 35.469 -53.076 1.00 53.59 179 ASN A O 1
ATOM 1459 N N . SER A 1 180 ? 3.123 36.823 -54.866 1.00 50.91 180 SER A N 1
ATOM 1460 C CA . SER A 1 180 ? 4.290 37.599 -54.420 1.00 50.91 180 SER A CA 1
ATOM 1461 C C . SER A 1 180 ? 4.098 38.246 -53.040 1.00 50.91 180 SER A C 1
ATOM 1463 O O . SER A 1 180 ? 5.068 38.392 -52.303 1.00 50.91 180 SER A O 1
ATOM 1465 N N . GLN A 1 181 ? 2.857 38.566 -52.646 1.00 51.69 181 GLN A N 1
ATOM 1466 C CA . GLN A 1 181 ? 2.542 39.126 -51.325 1.00 51.69 181 GLN A CA 1
ATOM 1467 C C . GLN A 1 181 ? 2.696 38.098 -50.198 1.00 51.69 181 GLN A C 1
ATOM 1469 O O . GLN A 1 181 ? 3.193 38.437 -49.130 1.00 51.69 181 GLN A O 1
ATOM 1474 N N . LEU A 1 182 ? 2.334 36.830 -50.431 1.00 52.88 182 LEU A N 1
ATOM 1475 C CA . LEU A 1 182 ? 2.546 35.752 -49.458 1.00 52.88 182 LEU A CA 1
ATOM 1476 C C . LEU A 1 182 ? 4.037 35.513 -49.210 1.00 52.88 182 LEU A C 1
ATOM 1478 O O . LEU A 1 182 ? 4.467 35.282 -48.082 1.00 52.88 182 LEU A O 1
ATOM 1482 N N . GLN A 1 183 ? 4.822 35.575 -50.282 1.00 53.31 183 GLN A N 1
ATOM 1483 C CA . GLN A 1 183 ? 6.261 35.347 -50.246 1.00 53.31 183 GLN A CA 1
ATOM 1484 C C . GLN A 1 183 ? 6.979 36.480 -49.518 1.00 53.31 183 GLN A C 1
ATOM 1486 O O . GLN A 1 183 ? 7.790 36.196 -48.639 1.00 53.31 183 GLN A O 1
ATOM 1491 N N . ASP A 1 184 ? 6.620 37.736 -49.794 1.00 52.84 184 ASP A N 1
ATOM 1492 C CA . ASP A 1 184 ? 7.123 38.888 -49.043 1.00 52.84 184 ASP A CA 1
ATOM 1493 C C . ASP A 1 184 ? 6.658 38.840 -47.578 1.00 52.84 184 ASP A C 1
ATOM 1495 O O . ASP A 1 184 ? 7.444 39.114 -46.675 1.00 52.84 184 ASP A O 1
ATOM 1499 N N . HIS A 1 185 ? 5.424 38.405 -47.297 1.00 53.69 185 HIS A N 1
ATOM 1500 C CA . HIS A 1 185 ? 4.909 38.279 -45.928 1.00 53.69 185 HIS A CA 1
ATOM 1501 C C . HIS A 1 185 ? 5.609 37.179 -45.126 1.00 53.69 185 HIS A C 1
ATOM 1503 O O . HIS A 1 185 ? 5.951 37.398 -43.966 1.00 53.69 185 HIS A O 1
ATOM 1509 N N . ILE A 1 186 ? 5.876 36.008 -45.714 1.00 54.31 186 ILE A N 1
ATOM 1510 C CA . ILE A 1 186 ? 6.598 34.920 -45.033 1.00 54.31 186 ILE A CA 1
ATOM 1511 C C . ILE A 1 186 ? 8.095 35.245 -44.908 1.00 54.31 186 ILE A C 1
ATOM 1513 O O . ILE A 1 186 ? 8.681 35.011 -43.844 1.00 54.31 186 ILE A O 1
ATOM 1517 N N . ALA A 1 187 ? 8.699 35.847 -45.937 1.00 51.84 187 ALA A N 1
ATOM 1518 C CA . ALA A 1 187 ? 10.076 36.333 -45.885 1.00 51.84 187 ALA A CA 1
ATOM 1519 C C . ALA A 1 187 ? 10.258 37.430 -44.821 1.00 51.84 187 ALA A C 1
ATOM 1521 O O . ALA A 1 187 ? 11.258 37.417 -44.104 1.00 51.84 187 ALA A O 1
ATOM 1522 N N . ASN A 1 188 ? 9.262 38.307 -44.639 1.00 50.69 188 ASN A N 1
ATOM 1523 C CA . ASN A 1 188 ? 9.246 39.333 -43.591 1.00 50.69 188 ASN A CA 1
ATOM 1524 C C . ASN A 1 188 ? 8.841 38.789 -42.201 1.00 50.69 188 ASN A C 1
ATOM 1526 O O . ASN A 1 188 ? 9.221 39.377 -41.185 1.00 50.69 188 ASN A O 1
ATOM 1530 N N . ARG A 1 189 ? 8.100 37.668 -42.113 1.00 52.66 189 ARG A N 1
ATOM 1531 C CA . ARG A 1 189 ? 7.658 37.045 -40.843 1.00 52.66 189 ARG A CA 1
ATOM 1532 C C . ARG A 1 189 ? 8.679 36.134 -40.179 1.00 52.66 189 ARG A C 1
ATOM 1534 O O . ARG A 1 189 ? 8.611 35.999 -38.953 1.00 52.66 189 ARG A O 1
ATOM 1541 N N . LYS A 1 190 ? 9.637 35.544 -40.909 1.00 58.50 190 LYS A N 1
ATOM 1542 C CA . LYS A 1 190 ? 10.823 34.922 -40.285 1.00 58.50 190 LYS A CA 1
ATOM 1543 C C . LYS A 1 190 ? 11.724 36.015 -39.718 1.00 58.50 190 LYS A C 1
ATOM 1545 O O . LYS A 1 190 ? 12.812 36.300 -40.207 1.00 58.50 190 LYS A O 1
ATOM 1550 N N . SER A 1 191 ? 11.220 36.673 -38.678 1.00 57.03 191 SER A N 1
ATOM 1551 C CA . SER A 1 191 ? 11.925 37.733 -37.992 1.00 57.03 191 SER A CA 1
ATOM 1552 C C . SER A 1 191 ? 13.228 37.157 -37.454 1.00 57.03 191 SER A C 1
ATOM 1554 O O . SER A 1 191 ? 13.242 36.050 -36.905 1.00 57.03 191 SER A O 1
ATOM 1556 N N . ALA A 1 192 ? 14.315 37.924 -37.553 1.00 64.50 192 ALA A N 1
ATOM 1557 C CA . ALA A 1 192 ? 15.581 37.557 -36.920 1.00 64.50 192 ALA A CA 1
ATOM 1558 C C . ALA A 1 192 ? 15.368 37.151 -35.446 1.00 64.50 192 ALA A C 1
ATOM 1560 O O . ALA A 1 192 ? 15.962 36.189 -34.977 1.00 64.50 192 ALA A O 1
ATOM 1561 N N . ARG A 1 193 ? 14.398 37.780 -34.762 1.00 68.56 193 ARG A N 1
ATOM 1562 C CA . ARG A 1 193 ? 14.009 37.476 -33.376 1.00 68.56 193 ARG A CA 1
ATOM 1563 C C . ARG A 1 193 ? 13.464 36.055 -33.170 1.00 68.56 193 ARG A C 1
ATOM 1565 O O . ARG A 1 193 ? 13.752 35.458 -32.133 1.00 68.56 193 ARG A O 1
ATOM 1572 N N . THR A 1 194 ? 12.676 35.512 -34.103 1.00 73.94 194 THR A N 1
ATOM 1573 C CA . THR A 1 194 ? 12.127 34.141 -34.016 1.00 73.94 194 THR A CA 1
ATOM 1574 C C . THR A 1 194 ? 13.245 33.113 -34.156 1.00 73.94 194 THR A C 1
ATOM 1576 O O . THR A 1 194 ? 13.323 32.172 -33.364 1.00 73.94 194 THR A O 1
ATOM 1579 N N . LEU A 1 195 ? 14.143 33.341 -35.119 1.00 80.00 195 LEU A N 1
ATOM 1580 C CA . LEU A 1 195 ? 15.310 32.495 -35.359 1.00 80.00 195 LEU A CA 1
ATOM 1581 C C . LEU A 1 195 ? 16.312 32.572 -34.196 1.00 80.00 195 LEU A C 1
ATOM 1583 O O . LEU A 1 195 ? 16.826 31.547 -33.760 1.00 80.00 195 LEU A O 1
ATOM 1587 N N . ASP A 1 196 ? 16.546 33.760 -33.635 1.00 81.88 196 ASP A N 1
ATOM 1588 C CA . ASP A 1 196 ? 17.416 33.951 -32.466 1.00 81.88 196 ASP A CA 1
ATOM 1589 C C . ASP A 1 196 ? 16.839 33.285 -31.204 1.00 81.88 196 ASP A C 1
ATOM 1591 O O . ASP A 1 196 ? 17.569 32.657 -30.431 1.00 81.88 196 ASP A O 1
ATOM 1595 N N . SER A 1 197 ? 15.515 33.354 -31.016 1.00 82.12 197 SER A N 1
ATOM 1596 C CA . SER A 1 197 ? 14.827 32.643 -29.928 1.00 82.12 197 SER A CA 1
ATOM 1597 C C . SER A 1 197 ? 14.966 31.126 -30.081 1.00 82.12 197 SER A C 1
ATOM 1599 O O . SER A 1 197 ? 15.317 30.441 -29.121 1.00 82.12 197 SER A O 1
ATOM 1601 N N . PHE A 1 198 ? 14.785 30.612 -31.301 1.00 85.38 198 PHE A N 1
ATOM 1602 C CA . PHE A 1 198 ? 14.959 29.193 -31.607 1.00 85.38 198 PHE A CA 1
ATOM 1603 C C . PHE A 1 198 ? 16.402 28.731 -31.348 1.00 85.38 198 PHE A C 1
ATOM 1605 O O . PHE A 1 198 ? 16.620 27.713 -30.691 1.00 85.38 198 PHE A O 1
ATOM 1612 N N . ARG A 1 199 ? 17.400 29.521 -31.769 1.00 85.44 199 ARG A N 1
ATOM 1613 C CA . ARG A 1 199 ? 18.825 29.249 -31.503 1.00 85.44 199 ARG A CA 1
ATOM 1614 C C . ARG A 1 199 ? 19.128 29.182 -30.012 1.00 85.44 199 ARG A C 1
ATOM 1616 O O . ARG A 1 199 ? 19.840 28.280 -29.582 1.00 85.44 199 ARG A O 1
ATOM 1623 N N . THR A 1 200 ? 18.529 30.070 -29.221 1.00 83.94 200 THR A N 1
ATOM 1624 C CA . THR A 1 200 ? 18.686 30.069 -27.759 1.00 83.94 200 THR A CA 1
ATOM 1625 C C . THR A 1 200 ? 18.201 28.750 -27.142 1.00 83.94 200 THR A C 1
ATOM 1627 O O . THR A 1 200 ? 18.872 28.204 -26.271 1.00 83.94 200 THR A O 1
ATOM 1630 N N . ILE A 1 201 ? 17.076 28.199 -27.615 1.00 82.88 201 ILE A N 1
ATOM 1631 C CA . ILE A 1 201 ? 16.536 26.910 -27.140 1.00 82.88 201 ILE A CA 1
ATOM 1632 C C . ILE A 1 201 ? 17.472 25.756 -27.519 1.00 82.88 201 ILE A C 1
ATOM 1634 O O . ILE A 1 201 ? 17.829 24.944 -26.664 1.00 82.88 201 ILE A O 1
ATOM 1638 N N . VAL A 1 202 ? 17.912 25.712 -28.781 1.00 84.19 202 VAL A N 1
ATOM 1639 C CA . VAL A 1 202 ? 18.836 24.682 -29.288 1.00 84.19 202 VAL A CA 1
ATOM 1640 C C . VAL A 1 202 ? 20.125 24.654 -28.468 1.00 84.19 202 VAL A C 1
ATOM 1642 O O . VAL A 1 202 ? 20.566 23.581 -28.051 1.00 84.19 202 VAL A O 1
ATOM 1645 N N . GLU A 1 203 ? 20.709 25.823 -28.202 1.00 83.88 203 GLU A N 1
ATOM 1646 C CA . GLU A 1 203 ? 21.954 25.954 -27.444 1.00 83.88 203 GLU A CA 1
ATOM 1647 C C . GLU A 1 203 ? 21.770 25.624 -25.959 1.00 83.88 203 GLU A C 1
ATOM 1649 O O . GLU A 1 203 ? 22.618 24.938 -25.382 1.00 83.88 203 GLU A O 1
ATOM 1654 N N . ALA A 1 204 ? 20.654 26.041 -25.351 1.00 79.44 204 ALA A N 1
ATOM 1655 C CA . ALA A 1 204 ? 20.330 25.722 -23.961 1.00 79.44 204 ALA A CA 1
ATOM 1656 C C . ALA A 1 204 ? 20.165 24.209 -23.740 1.00 79.44 204 ALA A C 1
ATOM 1658 O O . ALA A 1 204 ? 20.680 23.663 -22.765 1.00 79.44 204 ALA A O 1
ATOM 1659 N N . GLN A 1 205 ? 19.499 23.520 -24.670 1.00 76.94 205 GLN A N 1
ATOM 1660 C CA . GLN A 1 205 ? 19.215 22.083 -24.576 1.00 76.94 205 GLN A CA 1
ATOM 1661 C C . GLN A 1 205 ? 20.310 21.194 -25.185 1.00 76.94 205 GLN A C 1
ATOM 1663 O O . GLN A 1 205 ? 20.252 19.970 -25.053 1.00 76.94 205 GLN A O 1
ATOM 1668 N N . LYS A 1 206 ? 21.330 21.789 -25.823 1.00 85.25 206 LYS A N 1
ATOM 1669 C CA . LYS A 1 206 ? 22.387 21.078 -26.568 1.00 85.25 206 LYS A CA 1
ATOM 1670 C C . LYS A 1 206 ? 21.808 20.153 -27.652 1.00 85.25 206 LYS A C 1
ATOM 1672 O O . LYS A 1 206 ? 22.277 19.029 -27.839 1.00 85.25 206 LYS A O 1
ATOM 1677 N N . THR A 1 207 ? 20.769 20.622 -28.341 1.00 86.69 207 THR A N 1
ATOM 1678 C CA . THR A 1 207 ? 20.039 19.868 -29.374 1.00 86.69 207 THR A CA 1
ATOM 1679 C C . THR A 1 207 ? 20.893 19.724 -30.630 1.00 86.69 207 THR A C 1
ATOM 1681 O O . THR A 1 207 ? 21.362 20.727 -31.159 1.00 86.69 207 THR A O 1
ATOM 1684 N N . LYS A 1 208 ? 21.075 18.503 -31.150 1.00 90.75 208 LYS A N 1
ATOM 1685 C CA . LYS A 1 208 ? 21.816 18.274 -32.405 1.00 90.75 208 LYS A CA 1
ATOM 1686 C C . LYS A 1 208 ? 20.964 18.663 -33.617 1.00 90.75 208 LYS A C 1
ATOM 1688 O O . LYS A 1 208 ? 19.863 18.141 -33.782 1.00 90.75 208 LYS A O 1
ATOM 1693 N N . LEU A 1 209 ? 21.476 19.531 -34.483 1.00 92.62 209 LEU A N 1
ATOM 1694 C CA . LEU A 1 209 ? 20.809 19.950 -35.715 1.00 92.62 209 LEU A CA 1
ATOM 1695 C C . LEU A 1 209 ? 21.482 19.320 -36.939 1.00 92.62 209 LEU A C 1
ATOM 1697 O O . LEU A 1 209 ? 22.706 19.358 -37.064 1.00 92.62 209 LEU A O 1
ATOM 1701 N N . PHE A 1 210 ? 20.681 18.794 -37.860 1.00 94.19 210 PHE A N 1
ATOM 1702 C CA . PHE A 1 210 ? 21.122 18.400 -39.197 1.00 94.19 210 PHE A CA 1
ATOM 1703 C C . PHE A 1 210 ? 20.383 19.236 -40.236 1.00 94.19 210 PHE A C 1
ATOM 1705 O O . PHE A 1 210 ? 19.163 19.143 -40.335 1.00 94.19 210 PHE A O 1
ATOM 1712 N N . SER A 1 211 ? 21.119 20.029 -41.009 1.00 93.69 211 SER A N 1
ATOM 1713 C CA . SER A 1 211 ? 20.559 20.941 -42.012 1.00 93.69 211 SER A CA 1
ATOM 1714 C C . SER A 1 211 ? 20.909 20.425 -43.404 1.00 93.69 211 SER A C 1
ATOM 1716 O O . SER A 1 211 ? 22.074 20.440 -43.806 1.00 93.69 211 SER A O 1
ATOM 1718 N N . ILE A 1 212 ? 19.916 19.891 -44.119 1.00 94.56 212 ILE A N 1
ATOM 1719 C CA . ILE A 1 212 ? 20.119 19.161 -45.374 1.00 94.56 212 ILE A CA 1
ATOM 1720 C C . ILE A 1 212 ? 19.779 20.052 -46.566 1.00 94.56 212 ILE A C 1
ATOM 1722 O O . ILE A 1 212 ? 18.649 20.522 -46.711 1.00 94.56 212 ILE A O 1
ATOM 1726 N N . VAL A 1 213 ? 20.769 20.246 -47.432 1.00 90.94 213 VAL A N 1
ATOM 1727 C CA . VAL A 1 213 ? 20.691 21.063 -48.644 1.00 90.94 213 VAL A CA 1
ATOM 1728 C C . VAL A 1 213 ? 20.482 20.165 -49.861 1.00 90.94 213 VAL A C 1
ATOM 1730 O O . VAL A 1 213 ? 21.176 19.163 -50.044 1.00 90.94 213 VAL A O 1
ATOM 1733 N N . GLU A 1 214 ? 19.522 20.533 -50.701 1.00 89.75 214 GLU A N 1
ATOM 1734 C CA . GLU A 1 214 ? 19.288 19.906 -52.004 1.00 89.75 214 GLU A CA 1
ATOM 1735 C C . GLU A 1 214 ? 20.456 20.146 -52.980 1.00 89.75 214 GLU A C 1
ATOM 1737 O O . GLU A 1 214 ? 21.215 21.109 -52.857 1.00 89.75 214 GLU A O 1
ATOM 1742 N N . GLN A 1 215 ? 20.612 19.271 -53.974 1.00 88.50 215 GLN A N 1
ATOM 1743 C CA . GLN A 1 215 ? 21.680 19.386 -54.980 1.00 88.50 215 GLN A CA 1
ATOM 1744 C C . GLN A 1 215 ? 21.164 19.499 -56.410 1.00 88.50 215 GLN A C 1
ATOM 1746 O O . GLN A 1 215 ? 21.914 19.943 -57.281 1.00 88.50 215 GLN A O 1
ATOM 1751 N N . PHE A 1 216 ? 19.915 19.108 -56.664 1.00 87.81 216 PHE A N 1
ATOM 1752 C CA . PHE A 1 216 ? 19.336 19.156 -57.999 1.00 87.81 216 PHE A CA 1
ATOM 1753 C C . PHE A 1 216 ? 18.255 20.231 -58.097 1.00 87.81 216 PHE A C 1
ATOM 1755 O O . PHE A 1 216 ? 17.442 20.365 -57.186 1.00 87.81 216 PHE A O 1
ATOM 1762 N N . PRO A 1 217 ? 18.221 21.003 -59.194 1.00 84.12 217 PRO A N 1
ATOM 1763 C CA . PRO A 1 217 ? 17.115 21.910 -59.456 1.00 84.12 217 PRO A CA 1
ATOM 1764 C C . PRO A 1 217 ? 15.836 21.131 -59.783 1.00 84.12 217 PRO A C 1
ATOM 1766 O O . PRO A 1 217 ? 15.889 19.982 -60.223 1.00 84.12 217 PRO A O 1
ATOM 1769 N N . LEU A 1 218 ? 14.685 21.784 -59.614 1.00 78.44 218 LEU A N 1
ATOM 1770 C CA . LEU A 1 218 ? 13.383 21.232 -60.007 1.00 78.44 218 LEU A CA 1
ATOM 1771 C C . LEU A 1 218 ? 13.270 21.052 -61.531 1.00 78.44 218 LEU A C 1
ATOM 1773 O O . LEU A 1 218 ? 12.763 20.037 -61.997 1.00 78.44 218 LEU A O 1
ATOM 1777 N N . ASP A 1 219 ? 13.818 22.000 -62.298 1.00 76.25 219 ASP A N 1
ATOM 1778 C CA . ASP A 1 219 ? 13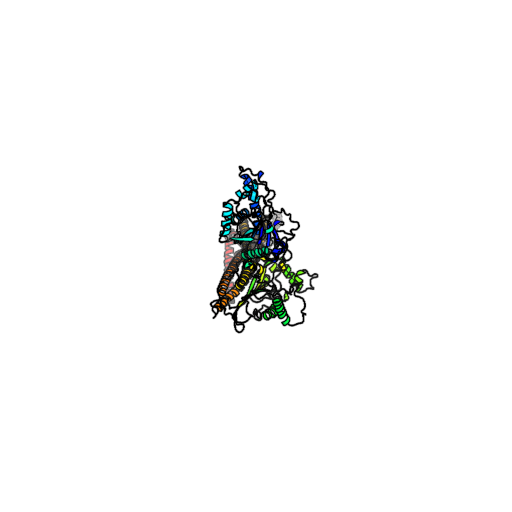.799 21.995 -63.761 1.00 76.25 219 ASP A CA 1
ATOM 1779 C C . ASP A 1 219 ? 15.201 21.782 -64.345 1.00 76.25 219 ASP A C 1
ATOM 1781 O O . ASP A 1 219 ? 16.206 22.276 -63.821 1.00 76.25 219 ASP A O 1
ATOM 1785 N N . LYS A 1 220 ? 15.285 21.095 -65.492 1.00 64.12 220 LYS A N 1
ATOM 1786 C CA . LYS A 1 220 ? 16.553 20.876 -66.207 1.00 64.12 220 LYS A CA 1
ATOM 1787 C C . LYS A 1 220 ? 17.184 22.217 -66.612 1.00 64.12 220 LYS A C 1
ATOM 1789 O O . LYS A 1 220 ? 16.691 22.884 -67.515 1.00 64.12 220 LYS A O 1
ATOM 1794 N N . GLY A 1 221 ? 18.302 22.570 -65.973 1.00 59.84 221 GLY A N 1
ATOM 1795 C CA . GLY A 1 221 ? 19.053 23.807 -66.233 1.00 59.84 221 GLY A CA 1
ATOM 1796 C C . GLY A 1 221 ? 18.698 24.992 -65.325 1.00 59.84 221 GLY A C 1
ATOM 1797 O O . GLY A 1 221 ? 19.200 26.088 -65.562 1.00 59.84 221 GLY A O 1
ATOM 1798 N N . GLY A 1 222 ? 17.851 24.793 -64.309 1.00 71.38 222 GLY A N 1
ATOM 1799 C CA . GLY A 1 222 ? 17.578 25.791 -63.271 1.00 71.38 222 GLY A CA 1
ATOM 1800 C C . GLY A 1 222 ? 18.596 25.779 -62.123 1.00 71.38 222 GLY A C 1
ATOM 1801 O O . GLY A 1 222 ? 19.423 24.878 -62.012 1.00 71.38 222 GLY A O 1
ATOM 1802 N N . ASP A 1 223 ? 18.499 26.772 -61.239 1.00 76.06 223 ASP A N 1
ATOM 1803 C CA . ASP A 1 223 ? 19.178 26.777 -59.939 1.00 76.06 223 ASP A CA 1
ATOM 1804 C C . ASP A 1 223 ? 18.393 25.963 -58.899 1.00 76.06 223 ASP A C 1
ATOM 1806 O O . ASP A 1 223 ? 17.164 25.866 -58.981 1.00 76.06 223 ASP A O 1
ATOM 1810 N N . ILE A 1 224 ? 19.097 25.446 -57.885 1.00 81.44 224 ILE A N 1
ATOM 1811 C CA . ILE A 1 224 ? 18.469 24.926 -56.661 1.00 81.44 224 ILE A CA 1
ATOM 1812 C C . ILE A 1 224 ? 17.586 26.004 -56.012 1.00 81.44 224 ILE A C 1
ATOM 1814 O O . ILE A 1 224 ? 17.871 27.211 -56.100 1.00 81.44 224 ILE A O 1
ATOM 1818 N N . LEU A 1 225 ? 16.500 25.572 -55.379 1.00 80.38 225 LEU A N 1
ATOM 1819 C CA . LEU A 1 225 ? 15.496 26.447 -54.790 1.00 80.38 225 LEU A CA 1
ATOM 1820 C C . LEU A 1 225 ? 16.068 27.217 -53.597 1.00 80.38 225 LEU A C 1
ATOM 1822 O O . LEU A 1 225 ? 15.919 28.438 -53.557 1.00 80.38 225 LEU A O 1
ATOM 1826 N N . PHE A 1 226 ? 16.788 26.542 -52.700 1.00 84.44 226 PHE A N 1
ATOM 1827 C CA . PHE A 1 226 ? 17.383 27.153 -51.509 1.00 84.44 226 PHE A CA 1
ATOM 1828 C C . PHE A 1 226 ? 18.891 26.948 -51.423 1.00 84.44 226 PHE A C 1
ATOM 1830 O O . PHE A 1 226 ? 19.411 25.850 -51.623 1.00 84.44 226 PHE A O 1
ATOM 1837 N N . THR A 1 227 ? 19.619 28.013 -51.086 1.00 85.88 227 THR A N 1
ATOM 1838 C CA . THR A 1 227 ? 21.066 27.925 -50.869 1.00 85.88 227 THR A CA 1
ATOM 1839 C C . THR A 1 227 ? 21.411 27.404 -49.483 1.00 85.88 227 THR A C 1
ATOM 1841 O O . THR A 1 227 ? 20.648 27.507 -48.526 1.00 85.88 227 THR A O 1
ATOM 1844 N N . GLU A 1 228 ? 22.648 26.934 -49.337 1.00 87.75 228 GLU A N 1
ATOM 1845 C CA . GLU A 1 228 ? 23.213 26.536 -48.045 1.00 87.75 228 GLU A CA 1
ATOM 1846 C C . GLU A 1 228 ? 23.097 27.653 -46.989 1.00 87.75 228 GLU A C 1
ATOM 1848 O O . GLU A 1 228 ? 22.725 27.398 -45.848 1.00 87.75 228 GLU A O 1
ATOM 1853 N N . SER A 1 229 ? 23.311 28.914 -47.380 1.00 85.56 229 SER A N 1
ATOM 1854 C CA . SER A 1 229 ? 23.162 30.081 -46.496 1.00 85.56 229 SER A CA 1
ATOM 1855 C C . SER A 1 229 ? 21.721 30.383 -46.064 1.00 85.56 229 SER A C 1
ATOM 1857 O O . SER A 1 229 ? 21.525 31.091 -45.076 1.00 85.56 229 SER A O 1
ATOM 1859 N N . GLU A 1 230 ? 20.726 29.881 -46.796 1.00 85.56 230 GLU A N 1
ATOM 1860 C CA . GLU A 1 230 ? 19.301 30.034 -46.486 1.00 85.56 230 GLU A CA 1
ATOM 1861 C C . GLU A 1 230 ? 18.807 28.907 -45.576 1.00 85.56 230 GLU A C 1
ATOM 1863 O O . GLU A 1 230 ? 17.949 29.153 -44.734 1.00 85.56 230 GLU A O 1
ATOM 1868 N N . ILE A 1 231 ? 19.385 27.706 -45.693 1.00 87.56 231 ILE A N 1
ATOM 1869 C CA . ILE A 1 231 ? 19.053 26.511 -44.892 1.00 87.56 231 ILE A CA 1
ATOM 1870 C C . ILE A 1 231 ? 19.873 26.421 -43.590 1.00 87.56 231 ILE A C 1
ATOM 1872 O O . ILE A 1 231 ? 19.503 25.714 -42.661 1.00 87.56 231 ILE A O 1
ATOM 1876 N N . THR A 1 232 ? 20.982 27.147 -43.475 1.00 88.31 232 THR A N 1
ATOM 1877 C CA . THR A 1 232 ? 21.812 27.104 -42.261 1.00 88.31 232 THR A CA 1
ATOM 1878 C C . THR A 1 232 ? 21.233 27.995 -41.153 1.00 88.31 232 THR A C 1
ATOM 1880 O O . THR A 1 232 ? 21.104 29.214 -41.317 1.00 88.31 232 THR A O 1
ATOM 1883 N N . VAL A 1 233 ? 20.956 27.413 -39.982 1.00 85.94 233 VAL A N 1
ATOM 1884 C CA . VAL A 1 233 ? 20.466 28.108 -38.772 1.00 85.94 233 VAL A CA 1
ATOM 1885 C C . VAL A 1 233 ? 21.566 28.985 -38.152 1.00 85.94 233 VAL A C 1
ATOM 1887 O O . VAL A 1 233 ? 21.283 30.051 -37.598 1.00 85.94 233 VAL A O 1
ATOM 1890 N N . ASN A 1 234 ? 22.833 28.600 -38.337 1.00 84.56 234 ASN A N 1
ATOM 1891 C CA . ASN A 1 234 ? 24.067 29.183 -37.794 1.00 84.56 234 ASN A CA 1
ATOM 1892 C C . ASN A 1 234 ? 24.346 28.811 -36.327 1.00 84.56 234 ASN A C 1
ATOM 1894 O O . ASN A 1 234 ? 24.793 29.661 -35.561 1.00 84.56 234 ASN A O 1
ATOM 1898 N N . SER A 1 235 ? 24.136 27.565 -35.897 1.00 83.00 235 SER A N 1
ATOM 1899 C CA . SER A 1 235 ? 24.590 27.105 -34.566 1.00 83.00 235 SER A CA 1
ATOM 1900 C C . SER A 1 235 ? 25.819 26.184 -34.679 1.00 83.00 235 SER A C 1
ATOM 1902 O O . SER A 1 235 ? 25.699 24.967 -34.561 1.00 83.00 235 SER A O 1
ATOM 1904 N N . PRO A 1 236 ? 27.039 26.721 -34.889 1.00 77.88 236 PRO A N 1
ATOM 1905 C CA . PRO A 1 236 ? 28.204 25.939 -35.328 1.00 77.88 236 PRO A CA 1
ATOM 1906 C C . PRO A 1 236 ? 28.676 24.854 -34.346 1.00 77.88 236 PRO A C 1
ATOM 1908 O O . PRO A 1 236 ? 29.430 23.970 -34.734 1.00 77.88 236 PRO A O 1
ATOM 1911 N N . LYS A 1 237 ? 28.265 24.907 -33.070 1.00 81.88 237 LYS A N 1
ATOM 1912 C CA . LYS A 1 237 ? 28.595 23.873 -32.072 1.00 81.88 237 LYS A CA 1
ATOM 1913 C C . LYS A 1 237 ? 27.685 22.647 -32.141 1.00 81.88 237 LYS A C 1
ATOM 1915 O O . LYS A 1 237 ? 28.083 21.585 -31.669 1.00 81.88 237 LYS A O 1
ATOM 1920 N N . PHE A 1 238 ? 26.473 22.805 -32.665 1.00 85.50 238 PHE A N 1
ATOM 1921 C CA . PHE A 1 238 ? 25.422 21.791 -32.596 1.00 85.50 238 PHE A CA 1
ATOM 1922 C C . PHE A 1 238 ? 24.820 21.447 -33.963 1.00 85.50 238 PHE A C 1
ATOM 1924 O O . PHE A 1 238 ? 24.092 20.465 -34.063 1.00 85.50 238 PHE A O 1
ATOM 1931 N N . GLU A 1 239 ? 25.133 22.217 -35.007 1.00 91.88 239 GLU A N 1
ATOM 1932 C CA . GLU A 1 239 ? 24.612 22.066 -36.364 1.00 91.88 239 GLU A CA 1
ATOM 1933 C C . GLU A 1 239 ? 25.617 21.398 -37.305 1.00 91.88 239 GLU A C 1
ATOM 1935 O O . GLU A 1 239 ? 26.777 21.796 -37.394 1.00 91.88 239 GLU A O 1
ATOM 1940 N N . THR A 1 240 ? 25.147 20.389 -38.037 1.00 93.06 240 THR A N 1
ATOM 1941 C CA . THR A 1 240 ? 25.873 19.723 -39.121 1.00 93.06 240 THR A CA 1
ATOM 1942 C C . THR A 1 240 ? 25.127 19.945 -40.430 1.00 93.06 240 THR A C 1
ATOM 1944 O O . THR A 1 240 ? 23.991 19.498 -40.586 1.00 93.06 240 THR A O 1
ATOM 1947 N N . VAL A 1 241 ? 25.771 20.616 -41.383 1.00 91.38 241 VAL A N 1
ATOM 1948 C CA . VAL A 1 241 ? 25.210 20.855 -42.717 1.00 91.38 241 VAL A CA 1
ATOM 1949 C C . VAL A 1 241 ? 25.627 19.721 -43.652 1.00 91.38 241 VAL A C 1
ATOM 1951 O O . VAL A 1 241 ? 26.801 19.358 -43.707 1.00 91.38 241 VAL A O 1
ATOM 1954 N N . GLN A 1 242 ? 24.669 19.144 -44.373 1.00 91.69 242 GLN A N 1
ATOM 1955 C CA . GLN A 1 242 ? 24.884 18.032 -45.305 1.00 91.69 242 GLN A CA 1
ATOM 1956 C C . GLN A 1 242 ? 24.204 18.321 -46.643 1.00 91.69 242 GLN A C 1
ATOM 1958 O O . GLN A 1 242 ? 23.283 19.132 -46.722 1.00 91.69 242 GLN A O 1
ATOM 1963 N N . LYS A 1 243 ? 24.645 17.646 -47.706 1.00 90.44 243 LYS A N 1
ATOM 1964 C CA . LYS A 1 243 ? 24.056 17.769 -49.047 1.00 90.44 243 LYS A CA 1
ATOM 1965 C C . LYS A 1 243 ? 23.453 16.438 -49.466 1.00 90.44 243 LYS A C 1
ATOM 1967 O O . LYS A 1 243 ? 24.076 15.403 -49.251 1.00 90.44 243 LYS A O 1
ATOM 1972 N N . MET A 1 244 ? 22.269 16.467 -50.069 1.00 90.25 244 MET A N 1
ATOM 1973 C CA . MET A 1 244 ? 21.579 15.271 -50.555 1.00 90.25 244 MET A CA 1
ATOM 1974 C C . MET A 1 244 ? 21.354 15.373 -52.073 1.00 90.25 244 MET A C 1
ATOM 1976 O O . MET A 1 244 ? 20.864 16.411 -52.526 1.00 90.25 244 MET A O 1
ATOM 1980 N N . PRO A 1 245 ? 21.675 14.326 -52.864 1.00 89.38 245 PRO A N 1
ATOM 1981 C CA . PRO A 1 245 ? 21.533 14.318 -54.323 1.00 89.38 245 PRO A CA 1
ATOM 1982 C C . PRO A 1 245 ? 20.066 14.162 -54.741 1.00 89.38 245 PRO A C 1
ATOM 1984 O O . PRO A 1 245 ? 19.666 13.144 -55.301 1.00 89.38 245 PRO A O 1
ATOM 1987 N N . LYS A 1 246 ? 19.249 15.160 -54.408 1.00 89.81 246 LYS A N 1
ATOM 1988 C CA . LYS A 1 246 ? 17.809 15.241 -54.669 1.00 89.81 246 LYS A CA 1
ATOM 1989 C C . LYS A 1 246 ? 17.402 16.685 -54.942 1.00 89.81 246 LYS A C 1
ATOM 1991 O O . LYS A 1 246 ? 18.143 17.609 -54.588 1.00 89.81 246 LYS A O 1
ATOM 1996 N N . ASN A 1 247 ? 16.242 16.860 -55.569 1.00 88.19 247 ASN A N 1
ATOM 1997 C CA . ASN A 1 247 ? 15.566 18.156 -55.655 1.00 88.19 247 ASN A CA 1
ATOM 1998 C C . ASN A 1 247 ? 14.673 18.411 -54.423 1.00 88.19 247 ASN A C 1
ATOM 2000 O O . ASN A 1 247 ? 14.458 17.518 -53.599 1.00 88.19 247 ASN A O 1
ATOM 2004 N N . HIS A 1 248 ? 14.143 19.629 -54.313 1.00 86.44 248 HIS A N 1
ATOM 2005 C CA . HIS A 1 248 ? 13.344 20.109 -53.178 1.00 86.44 248 HIS A CA 1
ATOM 2006 C C . HIS A 1 248 ? 12.144 19.230 -52.793 1.00 86.44 248 HIS A C 1
ATOM 2008 O O . HIS A 1 248 ? 11.766 19.173 -5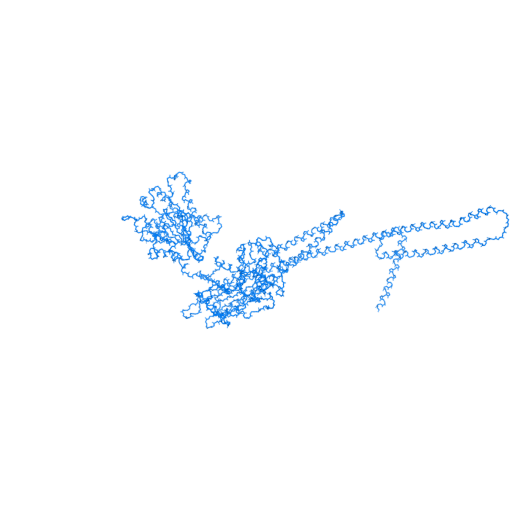1.622 1.00 86.44 248 HIS A O 1
ATOM 2014 N N . ILE A 1 249 ? 11.520 18.561 -53.766 1.00 82.94 249 ILE A N 1
ATOM 2015 C CA . ILE A 1 249 ? 10.352 17.695 -53.539 1.00 82.94 249 ILE A CA 1
ATOM 2016 C C . ILE A 1 249 ? 10.822 16.292 -53.148 1.00 82.94 249 ILE A C 1
ATOM 2018 O O . ILE A 1 249 ? 10.369 15.721 -52.157 1.00 82.94 249 ILE A O 1
ATOM 2022 N N . GLU A 1 250 ? 11.786 15.748 -53.888 1.00 87.88 250 GLU A N 1
ATOM 2023 C CA . GLU A 1 250 ? 12.311 14.401 -53.671 1.00 87.88 250 GLU A CA 1
ATOM 2024 C C . GLU A 1 250 ? 13.002 14.251 -52.311 1.00 87.88 250 GLU A C 1
ATOM 2026 O O . GLU A 1 250 ? 13.001 13.155 -51.747 1.00 87.88 250 GLU A O 1
ATOM 2031 N N . ILE A 1 251 ? 13.579 15.326 -51.760 1.00 90.06 251 ILE A N 1
ATOM 2032 C CA . ILE A 1 251 ? 14.346 15.300 -50.502 1.00 90.06 251 ILE A CA 1
ATOM 2033 C C . ILE A 1 251 ? 13.545 14.775 -49.295 1.00 90.06 251 ILE A C 1
ATOM 2035 O O . ILE A 1 251 ? 14.144 14.242 -48.363 1.00 90.06 251 ILE A O 1
ATOM 2039 N N . ALA A 1 252 ? 12.209 14.872 -49.322 1.00 90.06 252 ALA A N 1
ATOM 2040 C CA . ALA A 1 252 ? 11.315 14.383 -48.265 1.00 90.06 252 ALA A CA 1
ATOM 2041 C C . ALA A 1 252 ? 10.807 12.945 -48.472 1.00 90.06 252 ALA A C 1
ATOM 2043 O O . ALA A 1 252 ? 10.130 12.399 -47.598 1.00 90.06 252 ALA A O 1
ATOM 2044 N N . THR A 1 253 ? 11.120 12.308 -49.602 1.00 91.00 253 THR A N 1
ATOM 2045 C CA . THR A 1 253 ? 10.545 11.008 -49.978 1.00 91.00 253 THR A CA 1
ATOM 2046 C C . THR A 1 253 ? 11.620 9.956 -50.228 1.00 91.00 253 THR A C 1
ATOM 2048 O O . THR A 1 253 ? 12.688 10.257 -50.755 1.00 91.00 253 THR A O 1
ATOM 2051 N N . PHE A 1 254 ? 11.349 8.697 -49.880 1.00 91.75 254 PHE A N 1
ATOM 2052 C CA . PHE A 1 254 ? 12.269 7.571 -50.081 1.00 91.75 254 PHE A CA 1
ATOM 2053 C C . PHE A 1 254 ? 11.497 6.387 -50.655 1.00 91.75 254 PHE A C 1
ATOM 2055 O O . PHE A 1 254 ? 10.381 6.114 -50.228 1.00 91.75 254 PHE A O 1
ATOM 2062 N N . GLY A 1 255 ? 12.075 5.711 -51.647 1.00 85.25 255 GLY A N 1
ATOM 2063 C CA . GLY A 1 255 ? 11.393 4.647 -52.398 1.00 85.25 255 GLY A CA 1
ATOM 2064 C C . GLY A 1 255 ? 11.760 3.240 -51.928 1.00 85.25 255 GLY A C 1
ATOM 2065 O O . GLY A 1 255 ? 11.063 2.281 -52.237 1.00 85.25 255 GLY A O 1
ATOM 2066 N N . SER A 1 256 ? 12.864 3.096 -51.191 1.00 87.56 256 SER A N 1
ATOM 2067 C CA . SER A 1 256 ? 13.353 1.808 -50.698 1.00 87.56 256 SER A CA 1
ATOM 2068 C C . SER A 1 256 ? 14.259 1.992 -49.480 1.00 87.56 256 SER A C 1
ATOM 2070 O O . SER A 1 256 ? 14.914 3.023 -49.330 1.00 87.56 256 SER A O 1
ATOM 2072 N N . ASP A 1 257 ? 14.340 0.970 -48.626 1.00 84.88 257 ASP A N 1
ATOM 2073 C CA . ASP A 1 257 ? 15.251 0.923 -47.479 1.00 84.88 257 ASP A CA 1
ATOM 2074 C C . ASP A 1 257 ? 16.728 0.719 -47.865 1.00 84.88 257 ASP A C 1
ATOM 2076 O O . ASP A 1 257 ? 17.599 0.825 -46.997 1.00 84.88 257 ASP A O 1
ATOM 2080 N N . THR A 1 258 ? 17.019 0.459 -49.145 1.00 86.31 258 THR A N 1
ATOM 2081 C CA . THR A 1 258 ? 18.382 0.390 -49.702 1.00 86.31 258 THR A CA 1
ATOM 2082 C C . THR A 1 258 ? 18.836 1.692 -50.361 1.00 86.31 258 THR A C 1
ATOM 2084 O O . THR A 1 258 ? 19.961 1.775 -50.848 1.00 86.31 258 THR A O 1
ATOM 2087 N N . GLU A 1 259 ? 17.972 2.705 -50.434 1.00 88.88 259 GLU A N 1
ATOM 2088 C CA . GLU A 1 259 ? 18.306 4.003 -51.019 1.00 88.88 259 GLU A CA 1
ATOM 2089 C C . GLU A 1 259 ? 19.348 4.735 -50.151 1.00 88.88 259 GLU A C 1
ATOM 2091 O O . GLU A 1 259 ? 19.138 4.915 -48.951 1.00 88.88 259 GLU A O 1
ATOM 2096 N N . GLN A 1 260 ? 20.462 5.189 -50.740 1.00 88.62 260 GLN A N 1
ATOM 2097 C CA . GLN A 1 260 ? 21.572 5.793 -49.983 1.00 88.62 260 GLN A CA 1
ATOM 2098 C C . GLN A 1 260 ? 21.123 6.992 -49.132 1.00 88.62 260 GLN A C 1
ATOM 2100 O O . GLN A 1 260 ? 21.448 7.066 -47.953 1.00 88.62 260 GLN A O 1
ATOM 2105 N N . SER A 1 261 ? 20.286 7.868 -49.684 1.00 88.62 261 SER A N 1
ATOM 2106 C CA . SER A 1 261 ? 19.710 9.022 -48.984 1.00 88.62 261 SER A CA 1
ATOM 2107 C C . SER A 1 261 ? 18.860 8.639 -47.764 1.00 88.62 261 SER A C 1
ATOM 2109 O O . SER A 1 261 ? 18.828 9.385 -46.786 1.00 88.62 261 SER A O 1
ATOM 2111 N N . PHE A 1 262 ? 18.199 7.476 -47.783 1.00 91.62 262 PHE A N 1
ATOM 2112 C CA . PHE A 1 262 ? 17.473 6.952 -46.620 1.00 91.62 262 PHE A CA 1
ATOM 2113 C C . PHE A 1 262 ? 18.431 6.381 -45.563 1.00 91.62 262 PHE A C 1
ATOM 2115 O O . PHE A 1 262 ? 18.229 6.573 -44.362 1.00 91.62 262 PHE A O 1
ATOM 2122 N N . LEU A 1 263 ? 19.503 5.708 -45.991 1.00 89.81 263 LEU A N 1
ATOM 2123 C CA . LEU A 1 263 ? 20.550 5.210 -45.092 1.00 89.81 263 LEU A CA 1
ATOM 2124 C C . LEU A 1 263 ? 21.310 6.355 -44.406 1.00 89.81 263 LEU A C 1
ATOM 2126 O O . LEU A 1 263 ? 21.622 6.256 -43.214 1.00 89.81 263 LEU A O 1
ATOM 2130 N N . ASP A 1 264 ? 21.547 7.454 -45.120 1.00 89.56 264 ASP A N 1
ATOM 2131 C CA . ASP A 1 264 ? 22.156 8.670 -44.579 1.00 89.56 264 ASP A CA 1
ATOM 2132 C C . ASP A 1 264 ? 21.249 9.298 -43.510 1.00 89.56 264 ASP A C 1
ATOM 2134 O O . ASP A 1 264 ? 21.704 9.551 -42.391 1.00 89.56 264 ASP A O 1
ATOM 2138 N N . LEU A 1 265 ? 19.940 9.418 -43.785 1.00 90.94 265 LEU A N 1
ATOM 2139 C CA . LEU A 1 265 ? 18.943 9.849 -42.796 1.00 90.94 265 LEU A CA 1
ATOM 2140 C C . LEU A 1 265 ? 18.957 8.959 -41.547 1.00 90.94 265 LEU A C 1
ATOM 2142 O O . LEU A 1 265 ? 18.988 9.462 -40.422 1.00 90.94 265 LEU A O 1
ATOM 2146 N N . CYS A 1 266 ? 18.980 7.635 -41.723 1.00 89.81 266 CYS A N 1
ATOM 2147 C CA . CYS A 1 266 ? 19.071 6.697 -40.604 1.00 89.81 266 CYS A CA 1
ATOM 2148 C C . CYS A 1 266 ? 20.357 6.901 -39.792 1.00 89.81 266 CYS A C 1
ATOM 2150 O O . CYS A 1 266 ? 20.348 6.751 -38.573 1.00 89.81 266 CYS A O 1
ATOM 2152 N N . THR A 1 267 ? 21.465 7.252 -40.441 1.00 89.56 267 THR A N 1
ATOM 2153 C CA . THR A 1 267 ? 22.752 7.509 -39.781 1.00 89.56 267 THR A CA 1
ATOM 2154 C C . THR A 1 267 ? 22.712 8.791 -38.951 1.00 89.56 267 THR A C 1
ATOM 2156 O O . THR A 1 267 ? 23.192 8.809 -37.813 1.00 89.56 267 THR A O 1
ATOM 2159 N N . TRP A 1 268 ? 22.079 9.850 -39.458 1.00 91.06 268 TRP A N 1
ATOM 2160 C CA . TRP A 1 268 ? 21.847 11.076 -38.686 1.00 91.06 268 TRP A CA 1
ATOM 2161 C C . TRP A 1 268 ? 20.925 10.823 -37.497 1.00 91.06 268 TRP A C 1
ATOM 2163 O O . TRP A 1 268 ? 21.263 11.202 -36.376 1.00 91.06 268 TRP A O 1
ATOM 2173 N N . LEU A 1 269 ? 19.824 10.090 -37.698 1.00 89.81 269 LEU A N 1
ATOM 2174 C CA . LEU A 1 269 ? 18.937 9.678 -36.610 1.00 89.81 269 LEU A CA 1
ATOM 2175 C C . LEU A 1 269 ? 19.699 8.873 -35.550 1.00 89.81 269 LEU A C 1
ATOM 2177 O O . LEU A 1 269 ? 19.632 9.228 -34.378 1.00 89.81 269 LEU A O 1
ATOM 2181 N N . ARG A 1 270 ? 20.508 7.874 -35.928 1.00 86.56 270 ARG A N 1
ATOM 2182 C CA . ARG A 1 270 ? 21.369 7.137 -34.979 1.00 86.56 270 ARG A CA 1
ATOM 2183 C C . ARG A 1 270 ? 22.362 8.035 -34.252 1.00 86.56 270 ARG A C 1
ATOM 2185 O O . ARG A 1 270 ? 22.655 7.799 -33.091 1.00 86.56 270 ARG A O 1
ATOM 2192 N N . THR A 1 271 ? 22.851 9.098 -34.883 1.00 85.94 271 THR A N 1
ATOM 2193 C CA . THR A 1 271 ? 23.747 10.061 -34.225 1.00 85.94 271 THR A CA 1
ATOM 2194 C C . THR A 1 271 ? 23.011 10.890 -33.165 1.00 85.94 271 THR A C 1
ATOM 2196 O O . THR A 1 271 ? 23.604 11.259 -32.147 1.00 85.94 271 THR A O 1
ATOM 2199 N N . ILE A 1 272 ? 21.729 11.198 -33.386 1.00 84.44 272 ILE A N 1
ATOM 2200 C CA . ILE A 1 272 ? 20.862 11.907 -32.429 1.00 84.44 272 ILE A CA 1
ATOM 2201 C C . ILE A 1 272 ? 20.454 10.981 -31.286 1.00 84.44 272 ILE A C 1
ATOM 2203 O O . ILE A 1 272 ? 20.607 11.337 -30.120 1.00 84.44 272 ILE A O 1
ATOM 2207 N N . PHE A 1 273 ? 19.967 9.792 -31.629 1.00 81.25 273 PHE A N 1
ATOM 2208 C CA . PHE A 1 273 ? 19.562 8.770 -30.678 1.00 81.25 273 PHE A CA 1
ATOM 2209 C C . PHE A 1 273 ? 20.758 8.188 -29.901 1.00 81.25 273 PHE A C 1
ATOM 2211 O O . PHE A 1 273 ? 20.603 7.807 -28.749 1.00 81.25 273 PHE A O 1
ATOM 2218 N N . GLY A 1 274 ? 21.966 8.182 -30.467 1.00 69.88 274 GLY A N 1
ATOM 2219 C CA . GLY A 1 274 ? 23.168 7.629 -29.842 1.00 69.88 274 GLY A CA 1
ATOM 2220 C C . GLY A 1 274 ? 23.001 6.162 -29.437 1.00 69.88 274 GLY A C 1
ATOM 2221 O O . GLY A 1 274 ? 22.244 5.411 -30.050 1.00 69.88 274 GLY A O 1
ATOM 2222 N N . ASP A 1 275 ? 23.657 5.790 -28.339 1.00 50.34 275 ASP A N 1
ATOM 2223 C CA . ASP A 1 275 ? 23.561 4.464 -27.722 1.00 50.34 275 ASP A CA 1
ATOM 2224 C C . ASP A 1 275 ? 22.154 4.152 -27.159 1.00 50.34 275 ASP A C 1
ATOM 2226 O O . ASP A 1 275 ? 21.900 3.025 -26.758 1.00 50.34 275 ASP A O 1
ATOM 2230 N N . LEU A 1 276 ? 21.199 5.097 -27.143 1.00 51.94 276 LEU A N 1
ATOM 2231 C CA . LEU A 1 276 ? 19.865 4.881 -26.548 1.00 51.94 276 LEU A CA 1
ATOM 2232 C C . LEU A 1 276 ? 19.003 3.861 -27.317 1.00 51.94 276 LEU A C 1
ATOM 2234 O O . LEU A 1 276 ? 18.043 3.335 -26.753 1.00 51.94 276 LEU A O 1
ATOM 2238 N N . ILE A 1 277 ? 19.316 3.599 -28.593 1.00 50.62 277 ILE A N 1
ATOM 2239 C CA . ILE A 1 277 ? 18.593 2.627 -29.435 1.00 50.62 277 ILE A CA 1
ATOM 2240 C C . ILE A 1 277 ? 19.376 1.320 -29.604 1.00 50.62 277 ILE A C 1
ATOM 2242 O O . ILE A 1 277 ? 18.754 0.260 -29.615 1.00 50.62 277 ILE A O 1
ATOM 2246 N N . ASP A 1 278 ? 20.710 1.396 -29.694 1.00 40.72 278 ASP A N 1
ATOM 2247 C CA . ASP A 1 278 ? 21.598 0.239 -29.905 1.00 40.72 278 ASP A CA 1
ATOM 2248 C C . ASP A 1 278 ? 22.107 -0.390 -28.601 1.00 40.72 278 ASP A C 1
ATOM 2250 O O . ASP A 1 278 ? 22.595 -1.525 -28.602 1.00 40.72 278 ASP A O 1
ATOM 2254 N N . GLN A 1 279 ? 21.962 0.288 -27.459 1.00 40.94 279 GLN A N 1
ATOM 2255 C CA . GLN A 1 279 ? 21.941 -0.434 -26.202 1.00 40.94 279 GLN A CA 1
ATOM 2256 C C . GLN A 1 279 ? 20.695 -1.300 -26.237 1.00 40.94 279 GLN A C 1
ATOM 2258 O O . GLN A 1 279 ? 19.565 -0.813 -26.115 1.00 40.94 279 GLN A O 1
ATOM 2263 N N . ASP A 1 280 ? 20.938 -2.600 -26.378 1.00 38.09 280 ASP A N 1
ATOM 2264 C CA . ASP A 1 280 ? 20.045 -3.657 -25.944 1.00 38.09 280 ASP A CA 1
ATOM 2265 C C . ASP A 1 280 ? 19.804 -3.484 -24.440 1.00 38.09 280 ASP A C 1
ATOM 2267 O O . ASP A 1 280 ? 20.378 -4.125 -23.560 1.00 38.09 280 ASP A O 1
ATOM 2271 N N . THR A 1 281 ? 19.001 -2.473 -24.162 1.00 38.09 281 THR A N 1
ATOM 2272 C CA . THR A 1 281 ? 18.383 -2.151 -22.907 1.00 38.09 281 THR A CA 1
ATOM 2273 C C . THR A 1 281 ? 17.023 -2.816 -22.928 1.00 38.09 281 THR A C 1
ATOM 2275 O O . THR A 1 281 ? 15.982 -2.223 -22.646 1.00 38.09 281 THR A O 1
ATOM 2278 N N . THR A 1 282 ? 17.006 -4.114 -23.225 1.00 37.38 282 THR A N 1
ATOM 2279 C CA . THR A 1 282 ? 16.223 -5.009 -22.384 1.00 37.38 282 THR A CA 1
ATOM 2280 C C . THR A 1 282 ? 16.663 -4.722 -20.937 1.00 37.38 282 THR A C 1
ATOM 2282 O O . THR A 1 282 ? 17.515 -5.413 -20.382 1.00 37.38 282 THR A O 1
ATOM 2285 N N . TRP A 1 283 ? 16.136 -3.638 -20.346 1.00 42.50 283 TRP A N 1
ATOM 2286 C CA . TRP A 1 283 ? 16.129 -3.290 -18.919 1.00 42.50 283 TRP A CA 1
ATOM 2287 C C . TRP A 1 283 ? 15.229 -4.272 -18.182 1.00 42.50 283 TRP A C 1
ATOM 2289 O O . TRP A 1 283 ? 14.346 -3.948 -17.395 1.00 42.50 283 TRP A O 1
ATOM 2299 N N . ASP A 1 284 ? 15.445 -5.518 -18.522 1.00 36.53 284 ASP A N 1
ATOM 2300 C CA . ASP A 1 284 ? 14.605 -6.635 -18.256 1.00 36.53 284 ASP A CA 1
ATOM 2301 C C . ASP A 1 284 ? 15.282 -7.271 -17.054 1.00 36.53 284 ASP A C 1
ATOM 2303 O O . ASP A 1 284 ? 15.796 -8.389 -17.098 1.00 36.53 284 ASP A O 1
ATOM 2307 N N . MET A 1 285 ? 15.176 -6.571 -15.920 1.00 43.81 285 MET A N 1
ATOM 2308 C CA . MET A 1 285 ? 14.779 -7.289 -14.724 1.00 43.81 285 MET A CA 1
ATOM 2309 C C . MET A 1 285 ? 13.422 -7.917 -15.091 1.00 43.81 285 MET A C 1
ATOM 2311 O O . MET A 1 285 ? 12.362 -7.362 -14.806 1.00 43.81 285 MET A O 1
ATOM 2315 N N . GLN A 1 286 ? 13.449 -9.005 -15.876 1.00 42.28 286 GLN A N 1
ATOM 2316 C CA . GLN A 1 286 ? 12.248 -9.693 -16.305 1.00 42.28 286 GLN A CA 1
ATOM 2317 C C . GLN A 1 286 ? 11.685 -10.204 -15.008 1.00 42.28 286 GLN A C 1
ATOM 2319 O O . GLN A 1 286 ? 12.238 -11.132 -14.421 1.00 42.28 286 GLN A O 1
ATOM 2324 N N . PHE A 1 287 ? 10.621 -9.562 -14.541 1.00 44.66 287 PHE A N 1
ATOM 2325 C CA . PHE A 1 287 ? 9.752 -10.188 -13.581 1.00 44.66 287 PHE A CA 1
ATOM 2326 C C . PHE A 1 287 ? 9.227 -11.423 -14.295 1.00 44.66 287 PHE A C 1
ATOM 2328 O O . PHE A 1 287 ? 8.374 -11.321 -15.176 1.00 44.66 287 PHE A O 1
ATOM 2335 N N . ILE A 1 288 ? 9.828 -12.570 -14.003 1.00 48.78 288 ILE A N 1
ATOM 2336 C CA . ILE A 1 288 ? 9.421 -13.848 -14.568 1.00 48.78 288 ILE A CA 1
ATOM 2337 C C . ILE A 1 288 ? 8.426 -14.423 -13.562 1.00 48.78 288 ILE A C 1
ATOM 2339 O O . ILE A 1 288 ? 8.860 -14.968 -12.542 1.00 48.78 288 ILE A O 1
ATOM 2343 N N . PRO A 1 289 ? 7.101 -14.277 -13.789 1.00 43.84 289 PRO A N 1
ATOM 2344 C CA . PRO A 1 289 ? 6.114 -14.935 -12.957 1.00 43.84 289 PRO A CA 1
ATOM 2345 C C . PRO A 1 289 ? 6.186 -16.427 -13.248 1.00 43.84 289 PRO A C 1
ATOM 2347 O O . PRO A 1 289 ? 5.790 -16.897 -14.318 1.00 43.84 289 PRO A O 1
ATOM 2350 N N . LEU A 1 290 ? 6.673 -17.192 -12.284 1.00 47.00 290 LEU A N 1
ATOM 2351 C CA . LEU A 1 290 ? 6.770 -18.642 -12.398 1.00 47.00 290 LEU A CA 1
ATOM 2352 C C . LEU A 1 290 ? 5.408 -19.255 -12.059 1.00 47.00 290 LEU A C 1
ATOM 2354 O O . LEU A 1 290 ? 5.221 -19.901 -11.036 1.00 47.00 290 LEU A O 1
ATOM 2358 N N . THR A 1 291 ? 4.414 -18.977 -12.902 1.00 40.75 291 THR A N 1
ATOM 2359 C CA . THR A 1 291 ? 3.068 -19.549 -12.789 1.00 40.75 291 THR A CA 1
ATOM 2360 C C . THR A 1 291 ? 3.025 -20.915 -13.472 1.00 40.75 291 THR A C 1
ATOM 2362 O O . THR A 1 291 ? 3.564 -21.105 -14.562 1.00 40.75 291 THR A O 1
ATOM 2365 N N . ALA A 1 292 ? 2.331 -21.883 -12.869 1.00 36.25 292 ALA A N 1
ATOM 2366 C CA . ALA A 1 292 ? 2.271 -23.271 -13.343 1.00 36.25 292 ALA A CA 1
ATOM 2367 C C . ALA A 1 292 ? 1.639 -23.479 -14.748 1.00 36.25 292 ALA A C 1
ATOM 2369 O O . ALA A 1 292 ? 1.611 -24.609 -15.250 1.00 36.25 292 ALA A O 1
ATOM 2370 N N . ARG A 1 293 ? 1.115 -22.431 -15.406 1.00 36.50 293 ARG A N 1
ATOM 2371 C CA . ARG A 1 293 ? 0.366 -22.529 -16.673 1.00 36.50 293 ARG A CA 1
ATOM 2372 C C . ARG A 1 293 ? 0.542 -21.318 -17.603 1.00 36.50 293 ARG A C 1
ATOM 2374 O O . ARG A 1 293 ? -0.442 -20.673 -17.946 1.00 36.50 293 ARG A O 1
ATOM 2381 N N . GLN A 1 294 ? 1.750 -21.033 -18.092 1.00 29.03 294 GLN A N 1
ATOM 2382 C CA . GLN A 1 294 ? 1.837 -20.272 -19.348 1.00 29.03 294 GLN A CA 1
ATOM 2383 C C . GLN A 1 294 ? 1.422 -21.175 -20.532 1.00 29.03 294 GLN A C 1
ATOM 2385 O O . GLN A 1 294 ? 2.043 -22.228 -20.732 1.00 29.03 294 GLN A O 1
ATOM 2390 N N . PRO A 1 295 ? 0.383 -20.815 -21.315 1.00 26.58 295 PRO A N 1
ATOM 2391 C CA . PRO A 1 295 ? 0.037 -21.526 -22.542 1.00 26.58 295 PRO A CA 1
ATOM 2392 C C . PRO A 1 295 ? 1.153 -21.299 -23.571 1.00 26.58 295 PRO A C 1
ATOM 2394 O O . PRO A 1 295 ? 1.510 -20.158 -23.844 1.00 26.58 295 PRO A O 1
ATOM 2397 N N . GLY A 1 296 ? 1.728 -22.379 -24.108 1.00 32.03 296 GLY A N 1
ATOM 2398 C CA . GLY A 1 296 ? 2.810 -22.331 -25.108 1.00 32.03 296 GLY A CA 1
ATOM 2399 C C . GLY A 1 296 ? 4.142 -22.957 -24.672 1.00 32.03 296 GLY A C 1
ATOM 2400 O O . GLY A 1 296 ? 4.978 -23.254 -25.514 1.00 32.03 296 GLY A O 1
ATOM 2401 N N . CYS A 1 297 ? 4.337 -23.254 -23.381 1.00 30.97 297 CYS A N 1
ATOM 2402 C CA . CYS A 1 297 ? 5.522 -23.989 -22.894 1.00 30.97 297 CYS A CA 1
ATOM 2403 C C . CYS A 1 297 ? 5.318 -25.520 -22.799 1.00 30.97 297 CYS A C 1
ATOM 2405 O O . CYS A 1 297 ? 6.115 -26.210 -22.159 1.00 30.97 297 CYS A O 1
ATOM 2407 N N . TYR A 1 298 ? 4.243 -26.052 -23.391 1.00 31.92 298 TYR A N 1
ATOM 2408 C CA . TYR A 1 298 ? 3.766 -27.430 -23.193 1.00 31.92 298 TYR A CA 1
ATOM 2409 C C . TYR A 1 298 ? 3.969 -28.379 -24.377 1.00 31.92 298 TYR A C 1
ATOM 2411 O O . TYR A 1 298 ? 3.396 -29.465 -24.370 1.00 31.92 298 TYR A O 1
ATOM 2419 N N . ASP A 1 299 ? 4.832 -28.055 -25.336 1.00 27.16 299 ASP A N 1
ATOM 2420 C CA . ASP A 1 299 ? 5.186 -29.050 -26.344 1.00 27.16 299 ASP A CA 1
ATOM 2421 C C . ASP A 1 299 ? 6.306 -29.972 -25.818 1.00 27.16 299 ASP A C 1
ATOM 2423 O O . ASP A 1 299 ? 7.469 -29.589 -25.654 1.00 27.16 299 ASP A O 1
ATOM 2427 N N . SER A 1 300 ? 5.859 -31.197 -25.502 1.00 29.77 300 SER A N 1
ATOM 2428 C CA . SER A 1 300 ? 6.575 -32.483 -25.499 1.00 29.77 300 SER A CA 1
ATOM 2429 C C . SER A 1 300 ? 7.576 -32.829 -24.380 1.00 29.77 300 SER A C 1
ATOM 2431 O O . SER A 1 300 ? 8.729 -33.128 -24.685 1.00 29.77 300 SER A O 1
ATOM 2433 N N . ILE A 1 301 ? 7.160 -32.931 -23.107 1.00 30.17 301 ILE A N 1
ATOM 2434 C CA . ILE A 1 301 ? 7.843 -33.840 -22.149 1.00 30.17 301 ILE A CA 1
ATOM 2435 C C . ILE A 1 301 ? 6.793 -34.562 -21.272 1.00 30.17 301 ILE A C 1
ATOM 2437 O O . ILE A 1 301 ? 6.042 -33.875 -20.574 1.00 30.17 301 ILE A O 1
ATOM 2441 N N . PRO A 1 302 ? 6.697 -35.910 -21.301 1.00 27.27 302 PRO A N 1
ATOM 2442 C CA . PRO A 1 302 ? 5.718 -36.670 -20.521 1.00 27.27 302 PRO A CA 1
ATOM 2443 C C . PRO A 1 302 ? 5.962 -36.584 -19.010 1.00 27.27 302 PRO A C 1
ATOM 2445 O O . PRO A 1 302 ? 7.096 -36.492 -18.543 1.00 27.27 302 PRO A O 1
ATOM 2448 N N . PHE A 1 303 ? 4.870 -36.640 -18.251 1.00 32.53 303 PHE A N 1
ATOM 2449 C CA . PHE A 1 303 ? 4.822 -36.505 -16.798 1.00 32.53 303 PHE A CA 1
ATOM 2450 C C . PHE A 1 303 ? 4.954 -37.885 -16.135 1.00 32.53 303 PHE A C 1
ATOM 2452 O O . PHE A 1 303 ? 3.967 -38.453 -15.679 1.00 32.53 303 PHE A O 1
ATOM 2459 N N . GLU A 1 304 ? 6.164 -38.442 -16.095 1.00 28.61 304 GLU A N 1
ATOM 2460 C CA . GLU A 1 304 ? 6.468 -39.627 -15.279 1.00 28.61 304 GLU A CA 1
ATOM 2461 C C . GLU A 1 304 ? 7.602 -39.319 -14.290 1.00 28.61 304 GLU A C 1
ATOM 2463 O O . GLU A 1 304 ? 8.485 -38.495 -14.541 1.00 28.61 304 GLU A O 1
ATOM 2468 N N . GLY A 1 305 ? 7.464 -39.869 -13.085 1.00 33.91 305 GLY A N 1
ATOM 2469 C CA . GLY A 1 305 ? 7.953 -39.286 -11.840 1.00 33.91 305 GLY A CA 1
ATOM 2470 C C . GLY A 1 305 ? 9.470 -39.247 -11.652 1.00 33.91 305 GLY A C 1
ATOM 2471 O O . GLY A 1 305 ? 10.156 -40.241 -11.841 1.00 33.91 305 GLY A O 1
ATOM 2472 N N . ASN A 1 306 ? 9.963 -38.085 -11.213 1.00 32.75 306 ASN A N 1
ATOM 2473 C CA . ASN A 1 306 ? 11.066 -37.890 -10.262 1.00 32.75 306 ASN A CA 1
ATOM 2474 C C . ASN A 1 306 ? 11.269 -36.381 -10.038 1.00 32.75 306 ASN A C 1
ATOM 2476 O O . ASN A 1 306 ? 11.007 -35.575 -10.934 1.00 32.75 306 ASN A O 1
ATOM 2480 N N . SER A 1 307 ? 11.738 -35.981 -8.852 1.00 37.56 307 SER A N 1
ATOM 2481 C CA . SER A 1 307 ? 12.081 -34.586 -8.510 1.00 37.56 307 SER A CA 1
ATOM 2482 C C . SER A 1 307 ? 13.058 -33.934 -9.501 1.00 37.56 307 SER A C 1
ATOM 2484 O O . SER A 1 307 ? 13.020 -32.719 -9.685 1.00 37.56 307 SER A O 1
ATOM 2486 N N . ASP A 1 308 ? 13.853 -34.744 -10.202 1.00 35.72 308 ASP A N 1
ATOM 2487 C CA . ASP A 1 308 ? 14.839 -34.321 -11.203 1.00 35.72 308 ASP A CA 1
ATOM 2488 C C . ASP A 1 308 ? 14.214 -33.751 -12.493 1.00 35.72 308 ASP A C 1
ATOM 2490 O O . ASP A 1 308 ? 14.853 -32.987 -13.217 1.00 35.72 308 ASP A O 1
ATOM 2494 N N . ASN A 1 309 ? 12.940 -34.049 -12.782 1.00 41.06 309 ASN A N 1
ATOM 2495 C CA . ASN A 1 309 ? 12.258 -33.525 -13.974 1.00 41.06 309 ASN A CA 1
ATOM 2496 C C . ASN A 1 309 ? 11.839 -32.051 -13.832 1.00 41.06 309 ASN A C 1
ATOM 2498 O O . ASN A 1 309 ? 11.700 -31.345 -14.834 1.00 41.06 309 ASN A O 1
ATOM 2502 N N . TYR A 1 310 ? 11.663 -31.550 -12.604 1.00 38.78 310 TYR A N 1
ATOM 2503 C CA . TYR A 1 310 ? 11.298 -30.149 -12.373 1.00 38.78 310 TYR A CA 1
ATOM 2504 C C . TYR A 1 310 ? 12.488 -29.209 -12.588 1.00 38.78 310 TYR A C 1
ATOM 2506 O O . TYR A 1 310 ? 12.357 -28.214 -13.300 1.00 38.78 310 TYR A O 1
ATOM 2514 N N . SER A 1 311 ? 13.657 -29.543 -12.045 1.00 38.31 311 SER A N 1
ATOM 2515 C CA . SER A 1 311 ? 14.904 -28.788 -12.224 1.00 38.31 311 SER A CA 1
ATOM 2516 C C . SER A 1 311 ? 15.332 -28.719 -13.693 1.00 38.31 311 SER A C 1
ATOM 2518 O O . SER A 1 311 ? 15.711 -27.652 -14.178 1.00 38.31 311 SER A O 1
ATOM 2520 N N . GLN A 1 312 ? 15.160 -29.804 -14.451 1.00 39.78 312 GLN A N 1
ATOM 2521 C CA . GLN A 1 312 ? 15.473 -29.809 -15.882 1.00 39.78 312 GLN A CA 1
ATOM 2522 C C . GLN A 1 312 ? 14.506 -28.957 -16.710 1.00 39.78 312 GLN A C 1
ATOM 2524 O O . GLN A 1 312 ? 14.919 -28.288 -17.660 1.00 39.78 312 GLN A O 1
ATOM 2529 N N . ARG A 1 313 ? 13.225 -28.911 -16.327 1.00 43.34 313 ARG A N 1
ATOM 2530 C CA . ARG A 1 313 ? 12.219 -28.028 -16.935 1.00 43.34 313 ARG A CA 1
ATOM 2531 C C . ARG A 1 313 ? 12.553 -26.556 -16.700 1.00 43.34 313 ARG A C 1
ATOM 2533 O O . ARG A 1 313 ? 12.460 -25.766 -17.628 1.00 43.34 313 ARG A O 1
ATOM 2540 N N . TRP A 1 314 ? 13.021 -26.215 -15.503 1.00 45.66 314 TRP A N 1
ATOM 2541 C CA . TRP A 1 314 ? 13.517 -24.886 -15.145 1.00 45.66 314 TRP A CA 1
ATOM 2542 C C . TRP A 1 314 ? 14.745 -24.467 -15.948 1.00 45.66 314 TRP A C 1
ATOM 2544 O O . TRP A 1 314 ? 14.743 -23.406 -16.570 1.00 45.66 314 TRP A O 1
ATOM 2554 N N . ILE A 1 315 ? 15.763 -25.328 -15.993 1.00 43.62 315 ILE A N 1
ATOM 2555 C CA . ILE A 1 315 ? 16.970 -25.122 -16.800 1.00 43.62 315 ILE A CA 1
ATOM 2556 C C . ILE A 1 315 ? 16.590 -24.926 -18.270 1.00 43.62 315 ILE A C 1
ATOM 2558 O O . ILE A 1 315 ? 17.136 -24.053 -18.938 1.00 43.62 315 ILE A O 1
ATOM 2562 N N . ASN A 1 316 ? 15.621 -25.689 -18.775 1.00 44.75 316 ASN A N 1
ATOM 2563 C CA . ASN A 1 316 ? 15.152 -25.574 -20.149 1.00 44.75 316 ASN A CA 1
ATOM 2564 C C . ASN A 1 316 ? 14.311 -24.315 -20.395 1.00 44.75 316 ASN A C 1
ATOM 2566 O O . ASN A 1 316 ? 14.479 -23.723 -21.451 1.00 44.75 316 ASN A O 1
ATOM 2570 N N . THR A 1 317 ? 13.469 -23.856 -19.464 1.00 44.00 317 THR A N 1
ATOM 2571 C CA . THR A 1 317 ? 12.751 -22.569 -19.581 1.00 44.00 317 THR A CA 1
ATOM 2572 C C . THR A 1 317 ? 13.728 -21.391 -19.567 1.00 44.00 317 THR A C 1
ATOM 2574 O O . THR A 1 317 ? 13.616 -20.489 -20.394 1.00 44.00 317 THR A O 1
ATOM 2577 N N . ILE A 1 318 ? 14.741 -21.437 -18.693 1.00 45.50 318 ILE A N 1
ATOM 2578 C CA . ILE A 1 318 ? 15.815 -20.434 -18.611 1.00 45.50 318 ILE A CA 1
ATOM 2579 C C . ILE A 1 318 ? 16.690 -20.447 -19.877 1.00 45.50 318 ILE A C 1
ATOM 2581 O O . ILE A 1 318 ? 17.094 -19.390 -20.348 1.00 45.50 318 ILE A O 1
ATOM 2585 N N . LYS A 1 319 ? 16.967 -21.624 -20.455 1.00 43.50 319 LYS A N 1
ATOM 2586 C CA . LYS A 1 319 ? 17.733 -21.765 -21.708 1.00 43.50 319 LYS A CA 1
ATOM 2587 C C . LYS A 1 319 ? 16.917 -21.404 -22.957 1.00 43.50 319 LYS A C 1
ATOM 2589 O O . LYS A 1 319 ? 17.470 -20.822 -23.883 1.00 43.50 319 LYS A O 1
ATOM 2594 N N . ARG A 1 320 ? 15.622 -21.744 -23.002 1.00 41.25 320 ARG A N 1
ATOM 2595 C CA . ARG A 1 320 ? 14.711 -21.498 -24.142 1.00 41.25 320 ARG A CA 1
ATOM 2596 C C . ARG A 1 320 ? 14.279 -20.044 -24.264 1.00 41.25 320 ARG A C 1
ATOM 2598 O O . ARG A 1 320 ? 13.951 -19.634 -25.370 1.00 41.25 320 ARG A O 1
ATOM 2605 N N . SER A 1 321 ? 14.298 -19.265 -23.180 1.00 39.38 321 SER A N 1
ATOM 2606 C CA . SER A 1 321 ? 14.048 -17.823 -23.274 1.00 39.38 321 SER A CA 1
ATOM 2607 C C . SER A 1 321 ? 15.125 -17.093 -24.089 1.00 39.38 321 SER A C 1
ATOM 2609 O O . SER A 1 321 ? 14.898 -15.963 -24.501 1.00 39.38 321 SER A O 1
ATOM 2611 N N . GLY A 1 322 ? 16.279 -17.723 -24.360 1.00 33.78 322 GLY A N 1
ATOM 2612 C CA . GLY A 1 322 ? 17.345 -17.151 -25.191 1.00 33.78 322 GLY A CA 1
ATOM 2613 C C . GLY A 1 322 ? 18.090 -15.980 -24.537 1.00 33.78 322 GLY A C 1
ATOM 2614 O O . GLY A 1 322 ? 18.941 -15.368 -25.174 1.00 33.78 322 GLY A O 1
ATOM 2615 N N . VAL A 1 323 ? 17.798 -15.670 -23.268 1.00 35.94 323 VAL A N 1
ATOM 2616 C CA . VAL A 1 323 ? 18.266 -14.457 -22.582 1.00 35.94 323 VAL A CA 1
ATOM 2617 C C . VAL A 1 323 ? 19.537 -14.737 -21.778 1.00 35.94 323 VAL A C 1
ATOM 2619 O O . VAL A 1 323 ? 19.487 -15.370 -20.716 1.00 35.94 323 VAL A O 1
ATOM 2622 N N . HIS A 1 324 ? 20.673 -14.220 -22.256 1.00 35.91 324 HIS A N 1
ATOM 2623 C CA . HIS A 1 324 ? 21.933 -14.183 -21.508 1.00 35.91 324 HIS A CA 1
ATOM 2624 C C . HIS A 1 324 ? 21.738 -13.535 -20.123 1.00 35.91 324 HIS A C 1
ATOM 2626 O O . HIS A 1 324 ? 20.993 -12.573 -19.968 1.00 35.91 324 HIS A O 1
ATOM 2632 N N . TYR A 1 325 ? 22.385 -14.097 -19.105 1.00 40.91 325 TYR A N 1
ATOM 2633 C CA . TYR A 1 325 ? 22.166 -13.839 -17.682 1.00 40.91 325 TYR A CA 1
ATOM 2634 C C . TYR A 1 325 ? 22.657 -12.450 -17.189 1.00 40.91 325 TYR A C 1
ATOM 2636 O O . TYR A 1 325 ? 23.575 -12.333 -16.387 1.00 40.91 325 TYR A O 1
ATOM 2644 N N . ARG A 1 326 ? 22.052 -11.361 -17.668 1.00 46.91 326 ARG A N 1
ATOM 2645 C CA . ARG A 1 326 ? 22.131 -10.043 -17.006 1.00 46.91 326 ARG A CA 1
ATOM 2646 C C . ARG A 1 326 ? 21.055 -9.954 -15.912 1.00 46.91 326 ARG A C 1
ATOM 2648 O O . ARG A 1 326 ? 20.056 -10.655 -16.027 1.00 46.91 326 ARG A O 1
ATOM 2655 N N . ASP A 1 327 ? 21.307 -9.168 -14.863 1.00 53.19 327 ASP A N 1
ATOM 2656 C CA . ASP A 1 327 ? 20.551 -9.037 -13.597 1.00 53.19 327 ASP A CA 1
ATOM 2657 C C . ASP A 1 327 ? 19.039 -9.377 -13.682 1.00 53.19 327 ASP A C 1
ATOM 2659 O O . ASP A 1 327 ? 18.288 -8.725 -14.406 1.00 53.19 327 ASP A O 1
ATOM 2663 N N . LYS A 1 328 ? 18.571 -10.404 -12.941 1.00 59.03 328 LYS A N 1
ATOM 2664 C CA . LYS A 1 328 ? 17.186 -10.939 -13.027 1.00 59.03 328 LYS A CA 1
ATOM 2665 C C . LYS A 1 328 ? 16.426 -10.875 -11.697 1.00 59.03 328 LYS A C 1
ATOM 2667 O O . LYS A 1 328 ? 16.998 -11.130 -10.636 1.00 59.03 328 LYS A O 1
ATOM 2672 N N . TRP A 1 329 ? 15.112 -10.634 -11.780 1.00 67.31 329 TRP A N 1
ATOM 2673 C CA . TRP A 1 329 ? 14.162 -10.728 -10.665 1.00 67.31 329 TRP A CA 1
ATOM 2674 C C . TRP A 1 329 ? 13.164 -11.860 -10.899 1.00 67.31 329 TRP A C 1
ATOM 2676 O O . TRP A 1 329 ? 12.210 -11.753 -11.665 1.00 67.31 329 TRP A O 1
ATOM 2686 N N . PHE A 1 330 ? 13.366 -12.958 -10.190 1.00 68.06 330 PHE A N 1
ATOM 2687 C CA . PHE A 1 330 ? 12.455 -14.091 -10.220 1.00 68.06 330 PHE A CA 1
ATOM 2688 C C . PHE A 1 330 ? 11.404 -13.949 -9.122 1.00 68.06 330 PHE A C 1
ATOM 2690 O O . PHE A 1 330 ? 11.733 -13.646 -7.971 1.00 68.06 330 PHE A O 1
ATOM 2697 N N . HIS A 1 331 ? 10.144 -14.201 -9.469 1.00 67.06 331 HIS A N 1
ATOM 2698 C CA . HIS A 1 331 ? 9.041 -14.118 -8.525 1.00 67.06 331 HIS A CA 1
ATOM 2699 C C . HIS A 1 331 ? 8.190 -15.384 -8.527 1.00 67.06 331 HIS A C 1
ATOM 2701 O O . HIS A 1 331 ? 7.730 -15.851 -9.575 1.00 67.06 331 HIS A O 1
ATOM 2707 N N . PHE A 1 332 ? 7.927 -15.889 -7.325 1.00 64.75 332 PHE A N 1
ATOM 2708 C CA . PHE A 1 332 ? 6.977 -16.963 -7.092 1.00 64.75 332 PHE A CA 1
ATOM 2709 C C . PHE A 1 332 ? 5.652 -16.374 -6.584 1.00 64.75 332 PHE A C 1
ATOM 2711 O O . PHE A 1 332 ? 5.609 -15.849 -5.468 1.00 64.75 332 PHE A O 1
ATOM 2718 N N . PRO A 1 333 ? 4.563 -16.485 -7.365 1.00 53.34 333 PRO A N 1
ATOM 2719 C CA . PRO A 1 333 ? 3.257 -15.935 -6.991 1.00 53.34 333 PRO A CA 1
ATOM 2720 C C . PRO A 1 333 ? 2.590 -16.708 -5.845 1.00 53.34 333 PRO A C 1
ATOM 2722 O O . PRO A 1 333 ? 1.645 -16.222 -5.223 1.00 53.34 333 PRO A O 1
ATOM 2725 N N . THR A 1 334 ? 3.058 -17.931 -5.579 1.00 53.91 334 THR A N 1
ATOM 2726 C CA . THR A 1 334 ? 2.492 -18.862 -4.601 1.00 53.91 334 THR A CA 1
ATOM 2727 C C . THR A 1 334 ? 3.579 -19.804 -4.087 1.00 53.91 334 THR A C 1
ATOM 2729 O O . THR A 1 334 ? 4.238 -20.473 -4.877 1.00 53.91 334 THR A O 1
ATOM 2732 N N . ASN A 1 335 ? 3.763 -19.895 -2.767 1.00 53.88 335 ASN A N 1
ATOM 2733 C CA . ASN A 1 335 ? 4.893 -20.618 -2.168 1.00 53.88 335 ASN A CA 1
ATOM 2734 C C . ASN A 1 335 ? 4.600 -22.114 -2.106 1.00 53.88 335 ASN A C 1
ATOM 2736 O O . ASN A 1 335 ? 4.320 -22.650 -1.029 1.00 53.88 335 ASN A O 1
ATOM 2740 N N . HIS A 1 336 ? 4.606 -22.787 -3.253 1.00 53.75 336 HIS A N 1
ATOM 2741 C CA . HIS A 1 336 ? 4.347 -24.217 -3.300 1.00 53.75 336 HIS A CA 1
ATOM 2742 C C . HIS A 1 336 ? 5.483 -25.012 -2.683 1.00 53.75 336 HIS A C 1
ATOM 2744 O O . HIS A 1 336 ? 6.652 -24.814 -3.009 1.00 53.75 336 HIS A O 1
ATOM 2750 N N . GLU A 1 337 ? 5.116 -25.972 -1.835 1.00 46.88 337 GLU A N 1
ATOM 2751 C CA . GLU A 1 337 ? 6.067 -26.834 -1.140 1.00 46.88 337 GLU A CA 1
ATOM 2752 C C . GLU A 1 337 ? 7.094 -27.461 -2.090 1.00 46.88 337 GLU A C 1
ATOM 2754 O O . GLU A 1 337 ? 8.287 -27.366 -1.829 1.00 46.88 337 GLU A O 1
ATOM 2759 N N . SER A 1 338 ? 6.661 -27.963 -3.248 1.00 48.25 338 SER A N 1
ATOM 2760 C CA . SER A 1 338 ? 7.529 -28.563 -4.270 1.00 48.25 338 SER A CA 1
ATOM 2761 C C . SER A 1 338 ? 8.441 -27.577 -5.013 1.00 48.25 338 SER A C 1
ATOM 2763 O O . SER A 1 338 ? 9.535 -27.949 -5.435 1.00 48.25 338 SER A O 1
ATOM 2765 N N . GLU A 1 339 ? 8.007 -26.329 -5.197 1.00 48.22 339 GLU A N 1
ATOM 2766 C CA . GLU A 1 339 ? 8.763 -25.304 -5.937 1.00 48.22 339 GLU A CA 1
ATOM 2767 C C . GLU A 1 339 ? 9.900 -24.739 -5.081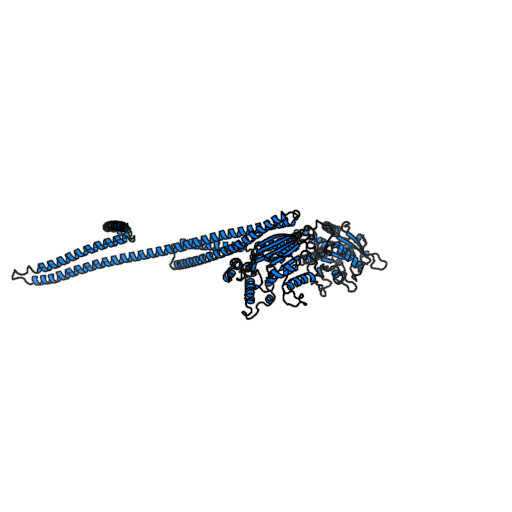 1.00 48.22 339 GLU A C 1
ATOM 2769 O O . GLU A 1 339 ? 11.007 -24.514 -5.572 1.00 48.22 339 GLU A O 1
ATOM 2774 N N . VAL A 1 340 ? 9.634 -24.622 -3.779 1.00 48.75 340 VAL A N 1
ATOM 2775 C CA . VAL A 1 340 ? 10.554 -24.114 -2.761 1.00 48.75 340 VAL A CA 1
ATOM 2776 C C . VAL A 1 340 ? 11.599 -25.157 -2.349 1.00 48.75 340 VAL A C 1
ATOM 2778 O O . VAL A 1 340 ? 12.757 -24.798 -2.144 1.00 48.75 340 VAL A O 1
ATOM 2781 N N . THR A 1 341 ? 11.225 -26.439 -2.224 1.00 45.41 341 THR A N 1
ATOM 2782 C CA . THR A 1 341 ? 12.146 -27.490 -1.743 1.00 45.41 341 THR A CA 1
ATOM 2783 C C . THR A 1 341 ? 12.842 -28.291 -2.844 1.00 45.41 341 THR A C 1
ATOM 2785 O O . THR A 1 341 ? 13.840 -28.934 -2.544 1.00 45.41 341 THR A O 1
ATOM 2788 N N . GLY A 1 342 ? 12.337 -28.302 -4.085 1.00 43.28 342 GLY A N 1
ATOM 2789 C CA . GLY A 1 342 ? 12.833 -29.212 -5.133 1.00 43.28 342 GLY A CA 1
ATOM 2790 C C . GLY A 1 342 ? 13.394 -28.555 -6.397 1.00 43.28 342 GLY A C 1
ATOM 2791 O O . GLY A 1 342 ? 14.387 -29.030 -6.936 1.00 43.28 342 GLY A O 1
ATOM 2792 N N . ALA A 1 343 ? 12.787 -27.474 -6.897 1.00 39.00 343 ALA A N 1
ATOM 2793 C CA . ALA A 1 343 ? 13.041 -27.017 -8.271 1.00 39.00 343 ALA A CA 1
ATOM 2794 C C . ALA A 1 343 ? 13.988 -25.806 -8.383 1.00 39.00 343 ALA A C 1
ATOM 2796 O O . ALA A 1 343 ? 14.867 -25.801 -9.245 1.00 39.00 343 ALA A O 1
ATOM 2797 N N . GLY A 1 344 ? 13.854 -24.803 -7.504 1.00 43.41 344 GLY A N 1
ATOM 2798 C CA . GLY A 1 344 ? 14.659 -23.571 -7.564 1.00 43.41 344 GLY A CA 1
ATOM 2799 C C . GLY A 1 344 ? 16.122 -23.746 -7.131 1.00 43.41 344 GLY A C 1
ATOM 2800 O O . GLY A 1 344 ? 17.020 -23.190 -7.755 1.00 43.41 344 GLY A O 1
ATOM 2801 N N . ALA A 1 345 ? 16.372 -24.576 -6.111 1.00 41.47 345 ALA A N 1
ATOM 2802 C CA . ALA A 1 345 ? 17.711 -24.798 -5.553 1.00 41.47 345 ALA A CA 1
ATOM 2803 C C . ALA A 1 345 ? 18.632 -25.625 -6.474 1.00 41.47 345 ALA A C 1
ATOM 2805 O O . ALA A 1 345 ? 19.840 -25.412 -6.493 1.00 41.47 345 ALA A O 1
ATOM 2806 N N . ILE A 1 346 ? 18.065 -26.547 -7.261 1.00 37.72 346 ILE A N 1
ATOM 2807 C CA . ILE A 1 346 ? 18.823 -27.453 -8.141 1.00 37.72 346 ILE A CA 1
ATOM 2808 C C . ILE A 1 346 ? 19.056 -26.824 -9.527 1.00 37.72 346 ILE A C 1
ATOM 2810 O O . ILE A 1 346 ? 20.104 -27.039 -10.128 1.00 37.72 346 ILE A O 1
ATOM 2814 N N . ALA A 1 347 ? 18.120 -26.013 -10.038 1.00 36.25 347 ALA A N 1
ATOM 2815 C CA . ALA A 1 347 ? 18.223 -25.430 -11.381 1.00 36.25 347 ALA A CA 1
ATOM 2816 C C . ALA A 1 347 ? 19.197 -24.241 -11.492 1.00 36.25 347 ALA A C 1
ATOM 2818 O O . ALA A 1 347 ? 19.735 -24.000 -12.573 1.00 36.25 347 ALA A O 1
ATOM 2819 N N . LEU A 1 348 ? 19.418 -23.505 -10.397 1.00 42.78 348 LEU A N 1
ATOM 2820 C CA . LEU A 1 348 ? 20.348 -22.369 -10.332 1.00 42.78 348 LEU A CA 1
ATOM 2821 C C . LEU A 1 348 ? 21.630 -22.682 -9.543 1.00 42.78 348 LEU A C 1
ATOM 2823 O O . LEU A 1 348 ? 22.528 -21.851 -9.514 1.00 42.78 348 LEU A O 1
ATOM 2827 N N . GLY A 1 349 ? 21.718 -23.846 -8.885 1.00 42.34 349 GLY A N 1
ATOM 2828 C CA . GLY A 1 349 ? 22.824 -24.177 -7.975 1.00 42.34 349 GLY A CA 1
ATOM 2829 C C . GLY A 1 349 ? 22.907 -23.275 -6.734 1.00 42.34 349 GLY A C 1
ATOM 2830 O O . GLY A 1 349 ? 23.893 -23.333 -6.012 1.00 42.34 349 GLY A O 1
ATOM 2831 N N . LEU A 1 350 ? 21.887 -22.445 -6.495 1.00 45.66 350 LEU A N 1
ATOM 2832 C CA . LEU A 1 350 ? 21.837 -21.430 -5.447 1.00 45.66 350 LEU A CA 1
ATOM 2833 C C . LEU A 1 350 ? 20.651 -21.744 -4.525 1.00 45.66 350 LEU A C 1
ATOM 2835 O O . LEU A 1 350 ? 19.500 -21.469 -4.881 1.00 45.66 350 LEU A O 1
ATOM 2839 N N . PRO A 1 351 ? 20.867 -22.366 -3.357 1.00 47.12 351 PRO A N 1
ATOM 2840 C CA . PRO A 1 351 ? 19.786 -22.581 -2.414 1.00 47.12 351 PRO A CA 1
ATOM 2841 C C . PRO A 1 351 ? 19.343 -21.229 -1.830 1.00 47.12 351 PRO A C 1
ATOM 2843 O O . PRO A 1 351 ? 20.147 -20.473 -1.305 1.00 47.12 351 PRO A O 1
ATOM 2846 N N . LEU A 1 352 ? 18.032 -20.971 -1.771 1.00 47.47 352 LEU A N 1
ATOM 2847 C CA . LEU A 1 352 ? 17.443 -20.007 -0.816 1.00 47.47 352 LEU A CA 1
ATOM 2848 C C . LEU A 1 352 ? 17.758 -20.368 0.655 1.00 47.47 352 LEU A C 1
ATOM 2850 O O . LEU A 1 352 ? 17.344 -19.667 1.579 1.00 47.47 352 LEU A O 1
ATOM 2854 N N . GLY A 1 353 ? 18.382 -21.525 0.903 1.00 48.72 353 GLY A N 1
ATOM 2855 C CA . GLY A 1 353 ? 18.577 -22.094 2.232 1.00 48.72 353 GLY A CA 1
ATOM 2856 C C . GLY A 1 353 ? 17.258 -22.377 2.966 1.00 48.72 353 GLY A C 1
ATOM 2857 O O . GLY A 1 353 ? 17.254 -22.461 4.189 1.00 48.72 353 GLY A O 1
ATOM 2858 N N . LEU A 1 354 ? 16.120 -22.483 2.257 1.00 47.66 354 LEU A N 1
ATOM 2859 C CA . LEU A 1 354 ? 14.783 -22.687 2.853 1.00 47.66 354 LEU A CA 1
ATOM 2860 C C . LEU A 1 354 ? 14.575 -24.091 3.460 1.00 47.66 354 LEU A C 1
ATOM 2862 O O . LEU A 1 354 ? 13.544 -24.349 4.090 1.00 47.66 354 LEU A O 1
ATOM 2866 N N . GLY A 1 355 ? 15.546 -24.994 3.289 1.00 46.69 355 GLY A N 1
ATOM 2867 C CA . GLY A 1 355 ? 15.576 -26.302 3.947 1.00 46.69 355 GLY A CA 1
ATOM 2868 C C . GLY A 1 355 ? 15.586 -26.190 5.474 1.00 46.69 355 GLY A C 1
ATOM 2869 O O . GLY A 1 355 ? 14.831 -26.908 6.125 1.00 46.69 355 GLY A O 1
ATOM 2870 N N . ASP A 1 356 ? 16.323 -25.211 6.009 1.00 49.69 356 ASP A N 1
ATOM 2871 C CA . ASP A 1 356 ? 16.570 -25.048 7.451 1.00 49.69 356 ASP A CA 1
ATOM 2872 C C . ASP A 1 356 ? 15.674 -24.001 8.126 1.00 49.69 356 ASP A C 1
ATOM 2874 O O . ASP A 1 356 ? 15.825 -23.711 9.313 1.00 49.69 356 ASP A O 1
ATOM 2878 N N . VAL A 1 357 ? 14.745 -23.382 7.389 1.00 56.75 357 VAL A N 1
ATOM 2879 C CA . VAL A 1 357 ? 13.948 -22.290 7.958 1.00 56.75 357 VAL A CA 1
ATOM 2880 C C . VAL A 1 357 ? 12.843 -22.868 8.845 1.00 56.75 357 VAL A C 1
ATOM 2882 O O . VAL A 1 357 ? 12.060 -23.698 8.365 1.00 56.75 357 VAL A O 1
ATOM 2885 N N . PRO A 1 358 ? 12.745 -22.446 10.123 1.00 57.66 358 PRO A N 1
ATOM 2886 C CA . PRO A 1 358 ? 11.768 -23.008 11.034 1.00 57.66 358 PRO A CA 1
ATOM 2887 C C . PRO A 1 358 ? 10.350 -22.723 10.538 1.00 57.66 358 PRO A C 1
ATOM 2889 O O . PRO A 1 358 ? 9.996 -21.601 10.169 1.00 57.66 358 PRO A O 1
ATOM 2892 N N . ARG A 1 359 ? 9.532 -23.773 10.513 1.00 67.50 359 ARG A N 1
ATOM 2893 C CA . ARG A 1 359 ? 8.165 -23.733 9.991 1.00 67.50 359 ARG A CA 1
ATOM 2894 C C . ARG A 1 359 ? 7.186 -23.782 11.147 1.00 67.50 359 ARG A C 1
ATOM 2896 O O . ARG A 1 359 ? 7.398 -24.509 12.118 1.00 67.50 359 ARG A O 1
ATOM 2903 N N . ALA A 1 360 ? 6.095 -23.039 11.022 1.00 63.50 360 ALA A N 1
ATOM 2904 C CA . ALA A 1 360 ? 4.956 -23.237 11.896 1.00 63.50 360 ALA A CA 1
ATOM 2905 C C . ALA A 1 360 ? 4.226 -24.555 11.548 1.00 63.50 360 ALA A C 1
ATOM 2907 O O . ALA A 1 360 ? 4.539 -25.246 10.572 1.00 63.50 360 ALA A O 1
ATOM 2908 N N . ARG A 1 361 ? 3.302 -24.959 12.421 1.00 63.81 361 ARG A N 1
ATOM 2909 C CA . ARG A 1 361 ? 2.661 -26.279 12.400 1.00 63.81 361 ARG A CA 1
ATOM 2910 C C . ARG A 1 361 ? 1.792 -26.496 11.139 1.00 63.81 361 ARG A C 1
ATOM 2912 O O . ARG A 1 361 ? 1.121 -25.578 10.680 1.00 63.81 361 ARG A O 1
ATOM 2919 N N . LYS A 1 362 ? 1.807 -27.718 10.580 1.00 59.12 362 LYS A N 1
ATOM 2920 C CA . LYS A 1 362 ? 1.121 -28.076 9.313 1.00 59.12 362 LYS A CA 1
ATOM 2921 C C . LYS A 1 362 ? -0.354 -28.488 9.470 1.00 59.12 362 LYS A C 1
ATOM 2923 O O . LYS A 1 362 ? -1.050 -28.593 8.465 1.00 59.12 362 LYS A O 1
ATOM 2928 N N . ASP A 1 363 ? -0.802 -28.762 10.691 1.00 60.16 363 ASP A N 1
ATOM 2929 C CA . ASP A 1 363 ? -2.106 -29.353 11.029 1.00 60.16 363 ASP A CA 1
ATOM 2930 C C . ASP A 1 363 ? -3.272 -28.350 11.024 1.00 60.16 363 ASP A C 1
ATOM 2932 O O . ASP A 1 363 ? -4.419 -28.772 10.918 1.00 60.16 363 ASP A O 1
ATOM 2936 N N . LEU A 1 364 ? -3.003 -27.040 11.090 1.00 62.69 364 LEU A N 1
ATOM 2937 C CA . LEU A 1 364 ? -4.037 -26.002 11.186 1.00 62.69 364 LEU A CA 1
ATOM 2938 C C . LEU A 1 364 ? -4.049 -25.075 9.956 1.00 62.69 364 LEU A C 1
ATOM 2940 O O . LEU A 1 364 ? -2.983 -24.708 9.448 1.00 62.69 364 LEU A O 1
ATOM 2944 N N . PRO A 1 365 ? -5.235 -24.644 9.480 1.00 58.50 365 PRO A N 1
ATOM 2945 C CA . PRO A 1 365 ? -5.394 -23.956 8.196 1.00 58.50 365 PRO A CA 1
ATOM 2946 C C . PRO A 1 365 ? -4.650 -22.614 8.111 1.00 58.50 365 PRO A C 1
ATOM 2948 O O . PRO A 1 365 ? -4.105 -22.288 7.056 1.00 58.50 365 PRO A O 1
ATOM 2951 N N . HIS A 1 366 ? -4.566 -21.866 9.217 1.00 67.94 366 HIS A N 1
ATOM 2952 C CA . HIS A 1 366 ? -3.918 -20.545 9.286 1.00 67.94 366 HIS A CA 1
ATOM 2953 C C . HIS A 1 366 ? -2.516 -20.571 9.932 1.00 67.94 366 HIS A C 1
ATOM 2955 O O . HIS A 1 366 ? -1.813 -19.556 9.945 1.00 67.94 366 HIS A O 1
ATOM 2961 N N . ALA A 1 367 ? -2.075 -21.736 10.426 1.00 65.50 367 ALA A N 1
ATOM 2962 C CA . ALA A 1 367 ? -0.759 -21.934 11.046 1.00 65.50 367 ALA A CA 1
ATOM 2963 C C . ALA A 1 367 ? 0.348 -22.264 10.039 1.00 65.50 367 ALA A C 1
ATOM 2965 O O . ALA A 1 367 ? 1.513 -22.372 10.413 1.00 65.50 367 ALA A O 1
ATOM 2966 N N . ARG A 1 368 ? 0.011 -22.390 8.754 1.00 69.12 368 ARG A N 1
ATOM 2967 C CA . ARG A 1 368 ? 0.976 -22.636 7.685 1.00 69.12 368 ARG A CA 1
ATOM 2968 C C . ARG A 1 368 ? 1.645 -21.326 7.295 1.00 69.12 368 ARG A C 1
ATOM 2970 O O . ARG A 1 368 ? 1.101 -20.563 6.506 1.00 69.12 368 ARG A O 1
ATOM 2977 N N . TYR A 1 369 ? 2.791 -21.055 7.904 1.00 73.19 369 TYR A N 1
ATOM 2978 C CA . TYR A 1 369 ? 3.682 -19.954 7.547 1.00 73.19 369 TYR A CA 1
ATOM 2979 C C . TYR A 1 369 ? 5.118 -20.301 7.937 1.00 73.19 369 TYR A C 1
ATOM 2981 O O . TYR A 1 369 ? 5.374 -21.174 8.774 1.00 73.19 369 TYR A O 1
ATOM 2989 N N . VAL A 1 370 ? 6.071 -19.619 7.313 1.00 75.06 370 VAL A N 1
ATOM 2990 C CA . VAL A 1 370 ? 7.485 -19.714 7.681 1.00 75.06 370 VAL A CA 1
ATOM 2991 C C . VAL A 1 370 ? 7.763 -18.711 8.795 1.00 75.06 370 VAL A C 1
ATOM 2993 O O . VAL A 1 370 ? 7.251 -17.593 8.742 1.00 75.06 370 VAL A O 1
ATOM 2996 N N . LEU A 1 371 ? 8.514 -19.092 9.831 1.00 80.12 371 LEU A N 1
ATOM 2997 C CA . LEU A 1 371 ? 8.796 -18.155 10.917 1.00 80.12 371 LEU A CA 1
ATOM 2998 C C . LEU A 1 371 ? 9.623 -16.962 10.401 1.00 80.12 371 LEU A C 1
ATOM 3000 O O . LEU A 1 371 ? 10.506 -17.159 9.555 1.00 80.12 371 LEU A O 1
ATOM 3004 N N . PRO A 1 372 ? 9.356 -15.738 10.900 1.00 86.88 372 PRO A N 1
ATOM 3005 C CA . PRO A 1 372 ? 10.139 -14.565 10.539 1.00 86.88 372 PRO A CA 1
ATOM 3006 C C . PRO A 1 372 ? 11.622 -14.819 10.819 1.00 86.88 372 PRO A C 1
ATOM 3008 O O . PRO A 1 372 ? 11.996 -15.279 11.900 1.00 86.88 372 PRO A O 1
ATOM 3011 N N . SER A 1 373 ? 12.471 -14.598 9.822 1.00 84.44 373 SER A N 1
ATOM 3012 C CA . SER A 1 373 ? 13.893 -14.922 9.914 1.00 84.44 373 SER A CA 1
ATOM 3013 C C . SER A 1 373 ? 14.719 -14.124 8.916 1.00 84.44 373 SER A C 1
ATOM 3015 O O . SER A 1 373 ? 14.231 -13.674 7.883 1.00 84.44 373 SER A O 1
ATOM 3017 N N . THR A 1 374 ? 15.999 -13.970 9.232 1.00 87.38 374 THR A N 1
ATOM 3018 C CA . THR A 1 374 ? 16.992 -13.346 8.361 1.00 87.38 374 THR A CA 1
ATOM 3019 C C . THR A 1 374 ? 18.269 -14.167 8.389 1.00 87.38 374 THR A C 1
ATOM 3021 O O . THR A 1 374 ? 18.571 -14.834 9.383 1.00 87.38 374 THR A O 1
ATOM 3024 N N . CYS A 1 375 ? 18.992 -14.158 7.282 1.00 83.06 375 CYS A N 1
ATOM 3025 C CA . CYS A 1 375 ? 20.327 -14.715 7.189 1.00 83.06 375 CYS A CA 1
ATOM 3026 C C . CYS A 1 375 ? 21.115 -13.890 6.184 1.00 83.06 375 CYS A C 1
ATOM 3028 O O . CYS A 1 375 ? 20.674 -13.714 5.048 1.00 83.06 375 CYS A O 1
ATOM 3030 N N . VAL A 1 376 ? 22.270 -13.396 6.611 1.00 82.69 376 VAL A N 1
ATOM 3031 C CA . VAL A 1 376 ? 23.262 -12.799 5.726 1.00 82.69 376 VAL A CA 1
ATOM 3032 C C . VAL A 1 376 ? 24.540 -13.592 5.895 1.00 82.69 376 VAL A C 1
ATOM 3034 O O . VAL A 1 376 ? 24.979 -13.838 7.016 1.00 82.69 376 VAL A O 1
ATOM 3037 N N . SER A 1 377 ? 25.095 -14.053 4.786 1.00 76.81 377 SER A N 1
ATOM 3038 C CA . SER A 1 377 ? 26.291 -14.888 4.792 1.00 76.81 377 SER A CA 1
ATOM 3039 C C . SER A 1 377 ? 27.114 -14.641 3.541 1.00 76.81 377 SER A C 1
ATOM 3041 O O . SER A 1 377 ? 26.590 -14.217 2.511 1.00 76.81 377 SER A O 1
ATOM 3043 N N . MET A 1 378 ? 28.406 -14.909 3.647 1.00 72.50 378 MET A N 1
ATOM 3044 C CA . MET A 1 378 ? 29.324 -14.937 2.523 1.00 72.50 378 MET A CA 1
ATOM 3045 C C . MET A 1 378 ? 29.668 -16.397 2.259 1.00 72.50 378 MET A C 1
ATOM 3047 O O . MET A 1 378 ? 30.117 -17.100 3.164 1.00 72.50 378 MET A O 1
ATOM 3051 N N . GLU A 1 379 ? 29.437 -16.851 1.036 1.00 65.50 379 GLU A N 1
ATOM 3052 C CA . GLU A 1 379 ? 29.730 -18.221 0.631 1.00 65.50 379 GLU A CA 1
ATOM 3053 C C . GLU A 1 379 ? 30.704 -18.211 -0.548 1.00 65.50 379 GLU A C 1
ATOM 3055 O O . GLU A 1 379 ? 30.493 -17.518 -1.550 1.00 65.50 379 GLU A O 1
ATOM 3060 N N . SER A 1 380 ? 31.771 -19.002 -0.436 1.00 58.06 380 SER A N 1
ATOM 3061 C CA . SER A 1 380 ? 32.742 -19.208 -1.510 1.00 58.06 380 SER A CA 1
ATOM 3062 C C . SER A 1 380 ? 32.342 -20.448 -2.311 1.00 58.06 380 SER A C 1
ATOM 3064 O O . SER A 1 380 ? 32.509 -21.587 -1.867 1.00 58.06 380 SER A O 1
ATOM 3066 N N . TRP A 1 381 ? 31.791 -20.237 -3.507 1.00 51.75 381 TRP A N 1
ATOM 3067 C CA . TRP A 1 381 ? 31.358 -21.322 -4.388 1.00 51.75 381 TRP A CA 1
ATOM 3068 C C . TRP A 1 381 ? 32.487 -21.696 -5.361 1.00 51.75 381 TRP A C 1
ATOM 3070 O O . TRP A 1 381 ? 32.656 -21.105 -6.431 1.00 51.75 381 TRP A O 1
ATOM 3080 N N . GLY A 1 382 ? 33.277 -22.708 -4.991 1.00 46.41 382 GLY A N 1
ATOM 3081 C CA . GLY A 1 382 ? 34.394 -23.199 -5.804 1.00 46.41 382 GLY A CA 1
ATOM 3082 C C . GLY A 1 382 ? 35.600 -22.249 -5.840 1.00 46.41 382 GLY A C 1
ATOM 3083 O O . GLY A 1 382 ? 35.765 -21.398 -4.976 1.00 46.41 382 GLY A O 1
ATOM 3084 N N . ALA A 1 383 ? 36.475 -22.420 -6.836 1.00 39.62 383 ALA A N 1
ATOM 3085 C CA . ALA A 1 383 ? 37.857 -21.936 -6.774 1.00 39.62 383 ALA A CA 1
ATOM 3086 C C . ALA A 1 383 ? 38.087 -20.414 -6.886 1.00 39.62 383 ALA A C 1
ATOM 3088 O O . ALA A 1 383 ? 39.220 -20.014 -6.681 1.00 39.62 383 ALA A O 1
ATOM 3089 N N . ASP A 1 384 ? 37.099 -19.560 -7.203 1.00 44.78 384 ASP A N 1
ATOM 3090 C CA . ASP A 1 384 ? 37.439 -18.181 -7.624 1.00 44.78 384 ASP A CA 1
ATOM 3091 C C . ASP A 1 384 ? 36.342 -17.095 -7.448 1.00 44.78 384 ASP A C 1
ATOM 3093 O O . ASP A 1 384 ? 36.419 -16.089 -8.146 1.00 44.78 384 ASP A O 1
ATOM 3097 N N . ALA A 1 385 ? 35.286 -17.230 -6.630 1.00 53.09 385 ALA A N 1
ATOM 3098 C CA . ALA A 1 385 ? 34.373 -16.089 -6.399 1.00 53.09 385 ALA A CA 1
ATOM 3099 C C . ALA A 1 385 ? 33.611 -16.163 -5.069 1.00 53.09 385 ALA A C 1
ATOM 3101 O O . ALA A 1 385 ? 32.807 -17.072 -4.856 1.00 53.09 385 ALA A O 1
ATOM 3102 N N . ASP A 1 386 ? 33.804 -15.152 -4.225 1.00 62.44 386 ASP A N 1
ATOM 3103 C CA . ASP A 1 386 ? 32.977 -14.938 -3.043 1.00 62.44 386 ASP A CA 1
ATOM 3104 C C . ASP A 1 386 ? 31.624 -14.338 -3.443 1.00 62.44 386 ASP A C 1
ATOM 3106 O O . ASP A 1 386 ? 31.547 -13.457 -4.304 1.00 62.44 386 ASP A O 1
ATOM 3110 N N . THR A 1 387 ? 30.537 -14.828 -2.851 1.00 67.81 387 THR A N 1
ATOM 3111 C CA . THR A 1 387 ? 29.176 -14.332 -3.099 1.00 67.81 387 THR A CA 1
ATOM 3112 C C . THR A 1 387 ? 28.528 -13.961 -1.779 1.00 67.81 387 THR A C 1
ATOM 3114 O O . THR A 1 387 ? 28.589 -14.718 -0.811 1.00 67.81 387 THR A O 1
ATOM 3117 N N . ILE A 1 388 ? 27.894 -12.792 -1.740 1.00 73.94 388 ILE A N 1
ATOM 3118 C CA . ILE A 1 388 ? 27.114 -12.348 -0.591 1.00 73.94 388 ILE A CA 1
ATOM 3119 C C . ILE A 1 388 ? 25.676 -12.796 -0.804 1.00 73.94 388 ILE A C 1
ATOM 3121 O O . ILE A 1 388 ? 25.045 -12.460 -1.810 1.00 73.94 388 ILE A O 1
ATOM 3125 N N . PHE A 1 389 ? 25.168 -13.542 0.166 1.00 77.56 389 PHE A N 1
ATOM 3126 C CA . PHE A 1 389 ? 23.796 -14.002 0.227 1.00 77.56 389 PHE A CA 1
ATOM 3127 C C . PHE A 1 389 ? 23.054 -13.256 1.332 1.00 77.56 389 PHE A C 1
ATOM 3129 O O . PHE A 1 389 ? 23.462 -13.283 2.492 1.00 77.56 389 PHE A O 1
ATOM 3136 N N . PHE A 1 390 ? 21.952 -12.606 0.969 1.00 81.19 390 PHE A N 1
ATOM 3137 C CA . PHE A 1 390 ? 21.006 -11.986 1.887 1.00 81.19 390 PHE A CA 1
ATOM 3138 C C . PHE A 1 390 ? 19.645 -12.660 1.738 1.00 81.19 390 PHE A C 1
ATOM 3140 O O . PHE A 1 390 ? 19.098 -12.757 0.640 1.00 81.19 390 PHE A O 1
ATOM 3147 N N . ARG A 1 391 ? 19.065 -13.084 2.857 1.00 84.56 391 ARG A N 1
ATOM 3148 C CA . ARG A 1 391 ? 17.733 -13.673 2.929 1.00 84.56 391 ARG A CA 1
ATOM 3149 C C . ARG A 1 391 ? 16.940 -13.036 4.043 1.00 84.56 391 ARG A C 1
ATOM 3151 O O . ARG A 1 391 ? 17.408 -12.970 5.175 1.00 84.56 391 ARG A O 1
ATOM 3158 N N . LEU A 1 392 ? 15.692 -12.711 3.745 1.00 87.44 392 LEU A N 1
ATOM 3159 C CA . LEU A 1 392 ? 14.754 -12.169 4.706 1.00 87.44 392 LEU A CA 1
ATOM 3160 C C . LEU A 1 392 ? 13.349 -12.730 4.470 1.00 87.44 392 LEU A C 1
ATOM 3162 O O . LEU A 1 392 ? 12.841 -12.760 3.350 1.00 87.44 392 LEU A O 1
ATOM 3166 N N . VAL A 1 393 ? 12.730 -13.188 5.554 1.00 86.62 393 VAL A N 1
ATOM 3167 C CA . VAL A 1 393 ? 11.341 -13.641 5.618 1.00 86.62 393 VAL A CA 1
ATOM 3168 C C . VAL A 1 393 ? 10.646 -12.839 6.707 1.00 86.62 393 VAL A C 1
ATOM 3170 O O . VAL A 1 393 ? 11.048 -12.916 7.868 1.00 86.62 393 VAL A O 1
ATOM 3173 N N . LEU A 1 394 ? 9.602 -12.085 6.360 1.00 90.44 394 LEU A N 1
ATOM 3174 C CA . LEU A 1 394 ? 8.836 -11.306 7.339 1.00 90.44 394 LEU A CA 1
ATOM 3175 C C . LEU A 1 394 ? 7.347 -11.198 6.982 1.00 90.44 394 LEU A C 1
ATOM 3177 O O . LEU A 1 394 ? 6.994 -11.257 5.800 1.00 90.44 394 LEU A O 1
ATOM 3181 N N . PRO A 1 395 ? 6.458 -11.065 7.982 1.00 91.94 395 PRO A N 1
ATOM 3182 C CA . PRO A 1 395 ? 5.062 -10.721 7.758 1.00 91.94 395 PRO A CA 1
ATOM 3183 C C . PRO A 1 395 ? 4.942 -9.235 7.417 1.00 91.94 395 PRO A C 1
ATOM 3185 O O . PRO A 1 395 ? 5.662 -8.403 7.972 1.00 91.94 395 PRO A O 1
ATOM 3188 N N . TYR A 1 396 ? 4.020 -8.883 6.531 1.00 91.69 396 TYR A N 1
ATOM 3189 C CA . TYR A 1 396 ? 3.757 -7.493 6.180 1.00 91.69 396 TYR A CA 1
ATOM 3190 C C . TYR A 1 396 ? 2.265 -7.222 6.005 1.00 91.69 396 TYR A C 1
ATOM 3192 O O . TYR A 1 396 ? 1.470 -8.136 5.775 1.00 91.69 396 TYR A O 1
ATOM 3200 N N . LEU A 1 397 ? 1.889 -5.954 6.170 1.00 91.12 397 LEU A N 1
ATOM 3201 C CA . LEU A 1 397 ? 0.502 -5.518 6.085 1.00 91.12 397 LEU A CA 1
ATOM 3202 C C . LEU A 1 397 ? 0.097 -5.304 4.626 1.00 91.12 397 LEU A C 1
ATOM 3204 O O . LEU A 1 397 ? 0.802 -4.656 3.854 1.00 91.12 397 LEU A O 1
ATOM 3208 N N . HIS A 1 398 ? -1.079 -5.809 4.282 1.00 87.00 398 HIS A N 1
ATOM 3209 C CA . HIS A 1 398 ? -1.776 -5.529 3.036 1.00 87.00 398 HIS A CA 1
ATOM 3210 C C . HIS A 1 398 ? -3.261 -5.296 3.346 1.00 87.00 398 HIS A C 1
ATOM 3212 O O . HIS A 1 398 ? -3.723 -5.497 4.464 1.00 87.00 398 HIS A O 1
ATOM 3218 N N . TRP A 1 399 ? -4.049 -4.888 2.358 1.00 85.62 399 TRP A N 1
ATOM 3219 C CA . TRP A 1 399 ? -5.503 -4.797 2.486 1.00 85.62 399 TRP A CA 1
ATOM 3220 C C . TRP A 1 399 ? -6.235 -5.530 1.358 1.00 85.62 399 TRP A C 1
ATOM 3222 O O . TRP A 1 399 ? -5.671 -5.770 0.286 1.00 85.62 399 TRP A O 1
ATOM 3232 N N . ASP A 1 400 ? -7.485 -5.903 1.603 1.00 82.62 400 ASP A N 1
ATOM 3233 C CA . ASP A 1 400 ? -8.442 -6.367 0.591 1.00 82.62 400 ASP A CA 1
ATOM 3234 C C . ASP A 1 400 ? -9.803 -5.700 0.841 1.00 82.62 400 ASP A C 1
ATOM 3236 O O . ASP A 1 400 ? -10.036 -5.066 1.868 1.00 82.62 400 ASP A O 1
ATOM 3240 N N . THR A 1 401 ? -10.719 -5.824 -0.104 1.00 83.00 401 THR A N 1
ATOM 3241 C CA . THR A 1 401 ? -12.146 -5.586 0.122 1.00 83.00 401 THR A CA 1
ATOM 3242 C C . THR A 1 401 ? -12.771 -6.753 0.887 1.00 83.00 401 THR A C 1
ATOM 3244 O O . THR A 1 401 ? -12.397 -7.905 0.677 1.00 83.00 401 THR A O 1
ATOM 3247 N N . MET A 1 402 ? -13.796 -6.504 1.707 1.00 82.38 402 MET A N 1
ATOM 3248 C CA . MET A 1 402 ? -14.551 -7.586 2.363 1.00 82.38 402 MET A CA 1
ATOM 3249 C C . MET A 1 402 ? -15.128 -8.586 1.347 1.00 82.38 402 MET A C 1
ATOM 3251 O O . MET A 1 402 ? -15.148 -9.794 1.595 1.00 82.38 402 MET A O 1
ATOM 3255 N N . ALA A 1 403 ? -15.564 -8.096 0.182 1.00 77.81 403 ALA A N 1
ATOM 3256 C CA . ALA A 1 403 ? -16.054 -8.930 -0.911 1.00 77.81 403 ALA A CA 1
ATOM 3257 C C . ALA A 1 403 ? -14.945 -9.821 -1.500 1.00 77.81 403 ALA A C 1
ATOM 3259 O O . ALA A 1 403 ? -15.169 -11.016 -1.704 1.00 77.81 403 ALA A O 1
ATOM 3260 N N . GLY A 1 404 ? -13.749 -9.270 -1.726 1.00 75.31 404 GLY A N 1
ATOM 3261 C CA . GLY A 1 404 ? -12.574 -9.998 -2.213 1.00 75.31 404 GLY A CA 1
ATOM 3262 C C . GLY A 1 404 ? -12.051 -11.023 -1.205 1.00 75.31 404 GLY A C 1
ATOM 3263 O O . GLY A 1 404 ? -11.895 -12.194 -1.555 1.00 75.31 404 GLY A O 1
ATOM 3264 N N . ALA A 1 405 ? -11.925 -10.650 0.070 1.00 77.19 405 ALA A N 1
ATOM 3265 C CA . ALA A 1 405 ? -11.559 -11.568 1.150 1.00 77.19 405 ALA A CA 1
ATOM 3266 C C . ALA A 1 405 ? -12.569 -12.724 1.287 1.00 77.19 405 ALA A C 1
ATOM 3268 O O . ALA A 1 405 ? -12.187 -13.894 1.379 1.00 77.19 405 ALA A O 1
ATOM 3269 N N . SER A 1 406 ? -13.870 -12.427 1.210 1.00 77.12 406 SER A N 1
ATOM 3270 C CA . SER A 1 406 ? -14.931 -13.446 1.214 1.00 77.12 406 SER A CA 1
ATOM 3271 C C . SER A 1 406 ? -14.859 -14.362 -0.007 1.00 77.12 406 SER A C 1
ATOM 3273 O O . SER A 1 406 ? -15.076 -15.571 0.108 1.00 77.12 406 SER A O 1
ATOM 3275 N N . ARG A 1 407 ? -14.533 -13.810 -1.182 1.00 73.00 407 ARG A N 1
ATOM 3276 C CA . ARG A 1 407 ? -14.331 -14.568 -2.425 1.00 73.00 407 ARG A CA 1
ATOM 3277 C C . ARG A 1 407 ? -13.157 -15.536 -2.284 1.00 73.00 407 ARG A C 1
ATOM 3279 O O . ARG A 1 407 ? -13.315 -16.722 -2.567 1.00 73.00 407 ARG A O 1
ATOM 3286 N N . TYR A 1 408 ? -12.032 -15.061 -1.755 1.00 72.12 408 TYR A N 1
ATOM 3287 C CA . TYR A 1 408 ? -10.847 -15.871 -1.474 1.00 72.12 408 TYR A CA 1
ATOM 3288 C C . TYR A 1 408 ? -11.141 -17.000 -0.470 1.00 72.12 408 TYR A C 1
ATOM 3290 O O . TYR A 1 408 ? -10.790 -18.155 -0.717 1.00 72.12 408 TYR A O 1
ATOM 3298 N N . LYS A 1 409 ? -11.881 -16.718 0.612 1.00 72.44 409 LYS A N 1
ATOM 3299 C CA . LYS A 1 409 ? -12.332 -17.737 1.581 1.00 72.44 409 LYS A CA 1
ATOM 3300 C C . LYS A 1 409 ? -13.254 -18.788 0.954 1.00 72.44 409 LYS A C 1
ATOM 3302 O O . LYS A 1 409 ? -13.078 -19.982 1.200 1.00 72.44 409 LYS A O 1
ATOM 3307 N N . LYS A 1 410 ? -14.234 -18.374 0.140 1.00 71.75 410 LYS A N 1
ATOM 3308 C CA . LYS A 1 410 ? -15.131 -19.301 -0.578 1.00 71.75 410 LYS A CA 1
ATOM 3309 C C . LYS A 1 410 ? -14.353 -20.189 -1.545 1.00 71.75 410 LYS A C 1
ATOM 3311 O O . LYS A 1 410 ? -14.604 -21.389 -1.592 1.00 71.75 410 LYS A O 1
ATOM 3316 N N . TRP A 1 411 ? -13.388 -19.619 -2.263 1.00 67.75 411 TRP A N 1
ATOM 3317 C CA . TRP A 1 411 ? -12.490 -20.376 -3.131 1.00 67.75 411 TRP A CA 1
ATOM 3318 C C . TRP A 1 411 ? -11.659 -21.407 -2.353 1.00 67.75 411 TRP A C 1
ATOM 3320 O O . TRP A 1 411 ? -11.598 -22.567 -2.764 1.00 67.75 411 TRP A O 1
ATOM 3330 N N . LEU A 1 412 ? -11.086 -21.025 -1.205 1.00 66.50 412 LEU A N 1
ATOM 3331 C CA . LEU A 1 412 ? -10.367 -21.946 -0.317 1.00 66.50 412 LEU A CA 1
ATOM 3332 C C . LEU A 1 412 ? -11.254 -23.123 0.115 1.00 66.50 412 LEU A C 1
ATOM 3334 O O . LEU A 1 412 ? -10.844 -24.272 -0.042 1.00 66.50 412 LEU A O 1
ATOM 3338 N N . LYS A 1 413 ? -12.477 -22.852 0.597 1.00 67.88 413 LYS A N 1
ATOM 3339 C CA . LYS A 1 413 ? -13.444 -23.884 1.023 1.00 67.88 413 LYS A CA 1
ATOM 3340 C C . LYS A 1 413 ? -13.861 -24.800 -0.138 1.00 67.88 413 LYS A C 1
ATOM 3342 O O . LYS A 1 413 ? -13.854 -26.017 0.022 1.00 67.88 413 LYS A O 1
ATOM 3347 N N . TRP A 1 414 ? -14.151 -24.240 -1.316 1.00 65.75 414 TRP A N 1
ATOM 3348 C CA . TRP A 1 414 ? -14.473 -25.017 -2.522 1.00 65.75 414 TRP A CA 1
ATOM 3349 C C . TRP A 1 414 ? -13.331 -25.952 -2.926 1.00 65.75 414 TRP A C 1
ATOM 3351 O O . TRP A 1 414 ? -13.554 -27.130 -3.183 1.00 65.75 414 TRP A O 1
ATOM 3361 N N . LYS A 1 415 ? -12.083 -25.469 -2.930 1.00 59.88 415 LYS A N 1
ATOM 3362 C CA . LYS A 1 415 ? -10.925 -26.316 -3.250 1.00 59.88 415 LYS A CA 1
ATOM 3363 C C . LYS A 1 415 ? -10.702 -27.433 -2.219 1.00 59.88 415 LYS A C 1
ATOM 3365 O O . LYS A 1 415 ? -10.173 -28.469 -2.608 1.00 59.88 415 LYS A O 1
ATOM 3370 N N . GLN A 1 416 ? -11.061 -27.235 -0.941 1.00 62.81 416 GLN A N 1
ATOM 3371 C CA . GLN A 1 416 ? -10.909 -28.255 0.115 1.00 62.81 416 GLN A CA 1
ATOM 3372 C C . GLN A 1 416 ? -11.877 -29.415 -0.090 1.00 62.81 416 GLN A C 1
ATOM 3374 O O . GLN A 1 416 ? -11.532 -30.561 0.184 1.00 62.81 416 GLN A O 1
ATOM 3379 N N . ASN A 1 417 ? -13.079 -29.119 -0.580 1.00 64.75 417 ASN A N 1
ATOM 3380 C CA . ASN A 1 417 ? -14.090 -30.118 -0.874 1.00 64.75 417 ASN A CA 1
ATOM 3381 C C . ASN A 1 417 ? -14.817 -29.759 -2.181 1.00 64.75 417 ASN A C 1
ATOM 3383 O O . ASN A 1 417 ? -15.886 -29.153 -2.140 1.00 64.75 417 ASN A O 1
ATOM 3387 N N . PRO A 1 418 ? -14.257 -30.129 -3.349 1.00 58.97 418 PRO A N 1
ATOM 3388 C CA . PRO A 1 418 ? -14.827 -29.772 -4.652 1.00 58.97 418 PRO A CA 1
ATOM 3389 C C . PRO A 1 418 ? -16.255 -30.291 -4.861 1.00 58.97 418 PRO A C 1
ATOM 3391 O O . PRO A 1 418 ? -16.986 -29.751 -5.685 1.00 58.97 418 PRO A O 1
ATOM 3394 N N . ASN A 1 419 ? -16.641 -31.321 -4.100 1.00 56.97 419 ASN A N 1
ATOM 3395 C CA . ASN A 1 419 ? -17.933 -31.995 -4.173 1.00 56.97 419 ASN A CA 1
ATOM 3396 C C . ASN A 1 419 ? -19.005 -31.370 -3.257 1.00 56.97 419 ASN A C 1
ATOM 3398 O O . ASN A 1 419 ? -20.140 -31.832 -3.278 1.00 56.97 419 ASN A O 1
ATOM 3402 N N . SER A 1 420 ? -18.672 -30.372 -2.424 1.00 58.22 420 SER A N 1
ATOM 3403 C CA . SER A 1 420 ? -19.625 -29.757 -1.478 1.00 58.22 420 SER A CA 1
ATOM 3404 C C . SER A 1 420 ? -20.431 -28.587 -2.053 1.00 58.22 420 SER A C 1
ATOM 3406 O O . SER A 1 420 ? -21.288 -28.038 -1.363 1.00 58.22 420 SER A O 1
ATOM 3408 N N . LEU A 1 421 ? -20.155 -28.182 -3.294 1.00 55.12 421 LEU A N 1
ATOM 3409 C CA . LEU A 1 421 ? -20.771 -27.038 -3.965 1.00 55.12 421 LEU A CA 1
ATOM 3410 C C . LEU A 1 421 ? -21.195 -27.461 -5.378 1.00 55.12 421 LEU A C 1
ATOM 3412 O O . LEU A 1 421 ? -20.349 -27.842 -6.184 1.00 55.12 421 LEU A O 1
ATOM 3416 N N . ASP A 1 422 ? -22.493 -27.347 -5.678 1.00 49.00 422 ASP A N 1
ATOM 3417 C CA . ASP A 1 422 ? -23.136 -27.831 -6.918 1.00 49.00 422 ASP A CA 1
ATOM 3418 C C . ASP A 1 422 ? -22.634 -27.159 -8.218 1.00 49.00 422 ASP A C 1
ATOM 3420 O O . ASP A 1 422 ? -22.977 -27.580 -9.321 1.00 49.00 422 ASP A O 1
ATOM 3424 N N . SER A 1 423 ? -21.803 -26.117 -8.127 1.00 52.88 423 SER A N 1
ATOM 3425 C CA . SER A 1 423 ? -21.129 -25.496 -9.273 1.00 52.88 423 SER A CA 1
ATOM 3426 C C . SER A 1 423 ? -19.768 -24.926 -8.869 1.00 52.88 423 SER A C 1
ATOM 3428 O O . SER A 1 423 ? -19.599 -24.446 -7.748 1.00 52.88 423 SER A O 1
ATOM 3430 N N . ASN A 1 424 ? -18.782 -24.969 -9.779 1.00 50.94 424 ASN A N 1
ATOM 3431 C CA . ASN A 1 424 ? -17.531 -24.225 -9.613 1.00 50.94 424 ASN A CA 1
ATOM 3432 C C . ASN A 1 424 ? -17.877 -22.725 -9.633 1.00 50.94 424 ASN A C 1
ATOM 3434 O O . ASN A 1 424 ? -18.186 -22.213 -10.712 1.00 50.94 424 ASN A O 1
ATOM 3438 N N . PRO A 1 425 ? -17.816 -21.999 -8.499 1.00 47.50 425 PRO A N 1
ATOM 3439 C CA . PRO A 1 425 ? -18.231 -20.601 -8.472 1.00 47.50 425 PRO A CA 1
ATOM 3440 C C . PRO A 1 425 ? -17.224 -19.684 -9.184 1.00 47.50 425 PRO A C 1
ATOM 3442 O O . PRO A 1 425 ? -17.472 -18.490 -9.325 1.00 47.50 425 PRO A O 1
ATOM 3445 N N . PHE A 1 426 ? -16.070 -20.223 -9.599 1.00 53.84 426 PHE A N 1
ATOM 3446 C CA . PHE A 1 426 ? -14.880 -19.458 -9.942 1.00 53.84 426 PHE A CA 1
ATOM 3447 C C . PHE A 1 426 ? -14.060 -20.129 -11.074 1.00 53.84 426 PHE A C 1
ATOM 3449 O O . PHE A 1 426 ? -13.006 -20.721 -10.814 1.00 53.84 426 PHE A O 1
ATOM 3456 N N . PRO A 1 427 ? -14.488 -20.028 -12.352 1.00 45.25 427 PRO A N 1
ATOM 3457 C CA . PRO A 1 427 ? -13.828 -20.668 -13.502 1.00 45.25 427 PRO A CA 1
ATOM 3458 C C . PRO A 1 427 ? -12.348 -20.282 -13.656 1.00 45.25 427 PRO A C 1
ATOM 3460 O O . PRO A 1 427 ? -11.506 -21.133 -13.937 1.00 45.25 427 PRO A O 1
ATOM 3463 N N . VAL A 1 428 ? -12.016 -19.016 -13.386 1.00 44.12 428 VAL A N 1
ATOM 3464 C CA . VAL A 1 428 ? -10.650 -18.468 -13.472 1.00 44.12 428 VAL A CA 1
ATOM 3465 C C . VAL A 1 428 ? -9.727 -19.090 -12.419 1.00 44.12 428 VAL A C 1
ATOM 3467 O O . VAL A 1 428 ? -8.573 -19.429 -12.692 1.00 44.12 428 VAL A O 1
ATOM 3470 N N . PHE A 1 429 ? -10.258 -19.356 -11.226 1.00 42.41 429 PHE A N 1
ATOM 3471 C CA . PHE A 1 429 ? -9.500 -19.881 -10.094 1.00 42.41 429 PHE A CA 1
ATOM 3472 C C . PHE A 1 429 ? -9.243 -21.397 -10.171 1.00 42.41 429 PHE A C 1
ATOM 3474 O O . PHE A 1 429 ? -8.497 -21.950 -9.357 1.00 42.41 429 PHE A O 1
ATOM 3481 N N . ALA A 1 430 ? -9.830 -22.092 -11.151 1.00 40.88 430 ALA A N 1
ATOM 3482 C CA . ALA A 1 430 ? -9.490 -23.480 -11.456 1.00 40.88 430 ALA A CA 1
ATOM 3483 C C . ALA A 1 430 ? -8.062 -23.620 -12.019 1.00 40.88 430 ALA A C 1
ATOM 3485 O O . ALA A 1 430 ? -7.486 -24.707 -11.952 1.00 40.88 430 ALA A O 1
ATOM 3486 N N . SER A 1 431 ? -7.497 -22.527 -12.551 1.00 41.34 431 SER A N 1
ATOM 3487 C CA . SER A 1 431 ? -6.139 -22.466 -13.101 1.00 41.34 431 SER A CA 1
ATOM 3488 C C . SER A 1 431 ? -5.041 -22.225 -12.057 1.00 41.34 431 SER A C 1
ATOM 3490 O O . SER A 1 431 ? -3.876 -22.501 -12.345 1.00 41.34 431 SER A O 1
ATOM 3492 N N . LEU A 1 432 ? -5.405 -21.757 -10.854 1.00 43.50 432 LEU A N 1
ATOM 3493 C CA . LEU A 1 432 ? -4.463 -21.465 -9.776 1.00 43.50 432 LEU A CA 1
ATOM 3494 C C . LEU A 1 432 ? -3.975 -22.761 -9.100 1.00 43.50 432 LEU A C 1
ATOM 3496 O O . LEU A 1 432 ? -4.775 -23.681 -8.874 1.00 43.50 432 LEU A O 1
ATOM 3500 N N . PRO A 1 433 ? -2.674 -22.851 -8.776 1.00 46.72 433 PRO A N 1
ATOM 3501 C CA . PRO A 1 433 ? -2.095 -24.028 -8.137 1.00 46.72 433 PRO A CA 1
ATOM 3502 C C . PRO A 1 433 ? -2.659 -24.257 -6.717 1.00 46.72 433 PRO A C 1
ATOM 3504 O O . PRO A 1 433 ? -3.224 -23.361 -6.094 1.00 46.72 433 PRO A O 1
ATOM 3507 N N . GLU A 1 434 ? -2.599 -25.501 -6.222 1.00 47.53 434 GLU A N 1
ATOM 3508 C CA . GLU A 1 434 ? -3.383 -25.940 -5.053 1.00 47.53 434 GLU A CA 1
ATOM 3509 C C . GLU A 1 434 ? -3.079 -25.132 -3.772 1.00 47.53 434 GLU A C 1
ATOM 3511 O O . GLU A 1 434 ? -1.957 -25.205 -3.262 1.00 47.53 434 GLU A O 1
ATOM 3516 N N . PRO A 1 435 ? -4.060 -24.433 -3.165 1.00 45.41 435 PRO A N 1
ATOM 3517 C CA . PRO A 1 435 ? -3.818 -23.584 -1.995 1.00 45.41 435 PRO A CA 1
ATOM 3518 C C . PRO A 1 435 ? -3.273 -24.349 -0.779 1.00 45.41 435 PRO A C 1
ATOM 3520 O O . PRO A 1 435 ? -2.481 -23.805 -0.015 1.00 45.41 435 PRO A O 1
ATOM 3523 N N . PHE A 1 436 ? -3.595 -25.640 -0.639 1.00 45.56 436 PHE A N 1
ATOM 3524 C CA . PHE A 1 436 ? -3.061 -26.528 0.412 1.00 45.56 436 PHE A CA 1
ATOM 3525 C C . PHE A 1 436 ? -1.619 -26.962 0.170 1.00 45.56 436 PHE A C 1
ATOM 3527 O O . PHE A 1 436 ? -1.072 -27.729 0.958 1.00 45.56 436 PHE A O 1
ATOM 3534 N N . LYS A 1 437 ? -0.987 -26.517 -0.910 1.00 47.91 437 LYS A N 1
ATOM 3535 C CA . LYS A 1 437 ? 0.454 -26.653 -1.120 1.00 47.91 437 LYS A CA 1
ATOM 3536 C C . LYS A 1 437 ? 1.183 -25.329 -0.896 1.00 47.91 437 LYS A C 1
ATOM 3538 O O . LYS A 1 437 ? 2.406 -25.362 -0.843 1.00 47.91 437 LYS A O 1
ATOM 3543 N N . SER A 1 438 ? 0.469 -24.210 -0.713 1.00 54.16 438 SER A N 1
ATOM 3544 C CA . SER A 1 438 ? 1.075 -22.933 -0.324 1.00 54.16 438 SER A CA 1
ATOM 3545 C C . SER A 1 438 ? 1.553 -22.992 1.128 1.00 54.16 438 SER A C 1
ATOM 3547 O O . SER A 1 438 ? 0.829 -23.426 2.029 1.00 54.16 438 SER A O 1
ATOM 3549 N N . TYR A 1 439 ? 2.785 -22.555 1.366 1.00 59.12 439 TYR A N 1
ATOM 3550 C CA . TYR A 1 439 ? 3.349 -22.417 2.706 1.00 59.12 439 TYR A CA 1
ATOM 3551 C C . TYR A 1 439 ? 2.843 -21.194 3.467 1.00 59.12 439 TYR A C 1
ATOM 3553 O O . TYR A 1 439 ? 3.108 -21.125 4.657 1.00 59.12 439 TYR A O 1
ATOM 3561 N N . HIS A 1 440 ? 2.158 -20.254 2.813 1.00 65.31 440 HIS A N 1
ATOM 3562 C CA . HIS A 1 440 ? 1.737 -18.977 3.401 1.00 65.31 440 HIS A CA 1
ATOM 3563 C C . HIS A 1 440 ? 0.457 -18.448 2.706 1.00 65.31 440 HIS A C 1
ATOM 3565 O O . HIS A 1 440 ? 0.499 -17.519 1.902 1.00 65.31 440 HIS A O 1
ATOM 3571 N N . PRO A 1 441 ? -0.715 -19.073 2.903 1.00 69.69 441 PRO A N 1
ATOM 3572 C CA . PRO A 1 441 ? -1.947 -18.473 2.404 1.00 69.69 441 PRO A CA 1
ATOM 3573 C C . PRO A 1 441 ? -2.083 -17.048 2.957 1.00 69.69 441 PRO A C 1
ATOM 3575 O O . PRO A 1 441 ? -1.681 -16.780 4.089 1.00 69.69 441 PRO A O 1
ATOM 3578 N N . ARG A 1 442 ? -2.666 -16.147 2.165 1.00 78.69 442 ARG A N 1
ATOM 3579 C CA . ARG A 1 442 ? -3.046 -14.813 2.636 1.00 78.69 442 ARG A CA 1
ATOM 3580 C C . ARG A 1 442 ? -3.955 -14.940 3.856 1.00 78.69 442 ARG A C 1
ATOM 3582 O O . ARG A 1 442 ? -4.904 -15.729 3.821 1.00 78.69 442 ARG A O 1
ATOM 3589 N N . ARG A 1 443 ? -3.642 -14.207 4.925 1.00 84.06 443 ARG A N 1
ATOM 3590 C CA . ARG A 1 443 ? -4.346 -14.271 6.216 1.00 84.06 443 ARG A CA 1
ATOM 3591 C C . ARG A 1 443 ? -5.001 -12.939 6.529 1.00 84.06 443 ARG A C 1
ATOM 3593 O O . ARG A 1 443 ? -4.481 -11.898 6.148 1.00 84.06 443 ARG A O 1
ATOM 3600 N N . THR A 1 444 ? -6.120 -12.960 7.233 1.00 89.88 444 THR A N 1
ATOM 3601 C CA . THR A 1 444 ? -6.633 -11.759 7.907 1.00 89.88 444 THR A CA 1
ATOM 3602 C C . THR A 1 444 ? -5.756 -11.415 9.117 1.00 89.88 444 THR A C 1
ATOM 3604 O O . THR A 1 444 ? -4.927 -12.228 9.546 1.00 89.88 444 THR A O 1
ATOM 3607 N N . LEU A 1 445 ? -5.926 -10.217 9.679 1.00 91.94 445 LEU A N 1
ATOM 3608 C CA . LEU A 1 445 ? -5.227 -9.807 10.901 1.00 91.94 445 LEU A CA 1
ATOM 3609 C C . LEU A 1 445 ? -5.446 -10.799 12.064 1.00 91.94 445 LEU A C 1
ATOM 3611 O O . LEU A 1 445 ? -4.476 -11.233 12.692 1.00 91.94 445 LEU A O 1
ATOM 3615 N N . ASP A 1 446 ? -6.683 -11.257 12.270 1.00 90.25 446 ASP A N 1
ATOM 3616 C CA . ASP A 1 446 ? -7.023 -12.269 13.277 1.00 90.25 446 ASP A CA 1
ATOM 3617 C C . ASP A 1 446 ? -6.384 -13.626 12.993 1.00 90.25 446 ASP A C 1
ATOM 3619 O O . ASP A 1 446 ? -5.835 -14.255 13.896 1.00 90.25 446 ASP A O 1
ATOM 3623 N N . GLN A 1 447 ? -6.387 -14.082 11.738 1.00 87.69 447 GLN A N 1
ATOM 3624 C CA . GLN A 1 447 ? -5.742 -15.343 11.352 1.00 87.69 447 GLN A CA 1
ATOM 3625 C C . GLN A 1 447 ? -4.224 -15.309 11.547 1.00 87.69 447 GLN A C 1
ATOM 3627 O O . GLN A 1 447 ? -3.604 -16.345 11.802 1.00 87.69 447 GLN A O 1
ATOM 3632 N N . PHE A 1 448 ? -3.601 -14.135 11.418 1.00 89.69 448 PHE A N 1
ATOM 3633 C CA . PHE A 1 448 ? -2.190 -13.950 11.741 1.00 89.69 448 PHE A CA 1
ATOM 3634 C C . PHE A 1 448 ? -1.938 -14.060 13.249 1.00 89.69 448 PHE A C 1
ATOM 3636 O O . PHE A 1 448 ? -1.025 -14.778 13.673 1.00 89.69 448 PHE A O 1
ATOM 3643 N N . TYR A 1 449 ? -2.741 -13.381 14.068 1.00 89.94 449 TYR A N 1
ATOM 3644 C CA . TYR A 1 449 ? -2.534 -13.363 15.513 1.00 89.94 449 TYR A CA 1
ATOM 3645 C C . TYR A 1 449 ? -2.924 -14.691 16.174 1.00 89.94 449 TYR A C 1
ATOM 3647 O O . TYR A 1 449 ? -2.120 -15.290 16.898 1.00 89.94 449 TYR A O 1
ATOM 3655 N N . TYR A 1 450 ? -4.123 -15.180 15.860 1.00 86.69 450 TYR A N 1
ATOM 3656 C CA . TYR A 1 450 ? -4.739 -16.403 16.364 1.00 86.69 450 TYR A CA 1
ATOM 3657 C C . TYR A 1 450 ? -4.605 -17.558 15.369 1.00 86.69 450 TYR A C 1
ATOM 3659 O O . TYR A 1 450 ? -5.567 -18.257 15.056 1.00 86.69 450 TYR A O 1
ATOM 3667 N N . SER A 1 451 ? -3.381 -17.820 14.914 1.00 80.69 451 SER A N 1
ATOM 3668 C CA . SER A 1 451 ? -3.087 -18.837 13.890 1.00 80.69 451 SER A CA 1
ATOM 3669 C C . SER A 1 451 ? -3.532 -20.268 14.229 1.00 80.69 451 SER A C 1
ATOM 3671 O O . SER A 1 451 ? -3.540 -21.131 13.351 1.00 80.69 451 SER A O 1
ATOM 3673 N N . ARG A 1 452 ? -3.900 -20.531 15.491 1.00 78.75 452 ARG A N 1
ATOM 3674 C CA . ARG A 1 452 ? -4.398 -21.826 15.972 1.00 78.75 452 ARG A CA 1
ATOM 3675 C C . ARG A 1 452 ? -5.922 -21.970 15.970 1.00 78.75 452 ARG A C 1
ATOM 3677 O O . ARG A 1 452 ? -6.397 -23.072 16.221 1.00 78.75 452 ARG A O 1
ATOM 3684 N N . LEU A 1 453 ? -6.676 -20.895 15.747 1.00 79.56 453 LEU A N 1
ATOM 3685 C CA . LEU A 1 453 ? -8.132 -20.978 15.654 1.00 79.56 453 LEU A CA 1
ATOM 3686 C C . LEU A 1 453 ? -8.537 -21.547 14.292 1.00 79.56 453 LEU A C 1
ATOM 3688 O O . LEU A 1 453 ? -7.953 -21.200 13.268 1.00 79.56 453 LEU A O 1
ATOM 3692 N N . GLU A 1 454 ? -9.545 -22.418 14.282 1.00 70.88 454 GLU A N 1
ATOM 3693 C CA . GLU A 1 454 ? -10.098 -22.988 13.045 1.00 70.88 454 GLU A CA 1
ATOM 3694 C C . GLU A 1 454 ? -11.025 -22.006 12.315 1.00 70.88 454 GLU A C 1
ATOM 3696 O O . GLU A 1 454 ? -11.111 -22.023 11.086 1.00 70.88 454 GLU A O 1
ATOM 3701 N N . HIS A 1 455 ? -11.700 -21.132 13.068 1.00 76.88 455 HIS A N 1
ATOM 3702 C CA . HIS A 1 455 ? -12.664 -20.167 12.552 1.00 76.88 455 HIS A CA 1
ATOM 3703 C C . HIS A 1 455 ? -12.421 -18.783 13.157 1.00 76.88 455 HIS A C 1
ATOM 3705 O O . HIS A 1 455 ? -12.418 -18.617 14.374 1.00 76.88 455 HIS A O 1
ATOM 3711 N N . THR A 1 456 ? -12.244 -17.790 12.287 1.00 82.94 456 THR A N 1
ATOM 3712 C CA . THR A 1 456 ? -12.095 -16.367 12.638 1.00 82.94 456 THR A CA 1
ATOM 3713 C C . THR A 1 456 ? -13.177 -15.502 11.990 1.00 82.94 456 THR A C 1
ATOM 3715 O O . THR A 1 456 ? -13.117 -14.286 12.081 1.00 82.94 456 THR A O 1
ATOM 3718 N N . ASP A 1 457 ? -14.170 -16.113 11.330 1.00 81.38 457 ASP A N 1
ATOM 3719 C CA . ASP A 1 457 ? -15.104 -15.421 10.433 1.00 81.38 457 ASP A CA 1
ATOM 3720 C C . ASP A 1 457 ? -15.902 -14.299 11.122 1.00 81.38 457 ASP A C 1
ATOM 3722 O O . ASP A 1 457 ? -16.084 -13.239 10.530 1.00 81.38 457 ASP A O 1
ATOM 3726 N N . GLU A 1 458 ? -16.349 -14.502 12.365 1.00 81.50 458 GLU A N 1
ATOM 3727 C CA . GLU A 1 458 ? -17.066 -13.472 13.131 1.00 81.50 458 GLU A CA 1
ATOM 3728 C C . GLU A 1 458 ? -16.171 -12.268 13.448 1.00 81.50 458 GLU A C 1
ATOM 3730 O O . GLU A 1 458 ? -16.583 -11.135 13.223 1.00 81.50 458 GLU A O 1
ATOM 3735 N N . ARG A 1 459 ? -14.925 -12.519 13.873 1.00 83.56 459 ARG A N 1
ATOM 3736 C CA . ARG A 1 459 ? -13.929 -11.479 14.181 1.00 83.56 459 ARG A CA 1
ATOM 3737 C C . ARG A 1 459 ? -13.488 -10.724 12.930 1.00 83.56 459 ARG A C 1
ATOM 3739 O O . ARG A 1 459 ? -13.464 -9.501 12.916 1.00 83.56 459 ARG A O 1
ATOM 3746 N N . ASP A 1 460 ? -13.248 -11.453 11.841 1.00 83.75 460 ASP A N 1
ATOM 3747 C CA . ASP A 1 460 ? -12.842 -10.872 10.562 1.00 83.75 460 ASP A CA 1
ATOM 3748 C C . ASP A 1 460 ? -13.898 -9.894 10.020 1.00 83.75 460 ASP A C 1
ATOM 3750 O O . ASP A 1 460 ? -13.554 -8.875 9.426 1.00 83.75 460 ASP A O 1
ATOM 3754 N N . ASN A 1 461 ? -15.187 -10.191 10.214 1.00 82.94 461 ASN A N 1
ATOM 3755 C CA . ASN A 1 461 ? -16.280 -9.318 9.777 1.00 82.94 461 ASN A CA 1
ATOM 3756 C C . ASN A 1 461 ? -16.439 -8.061 10.641 1.00 82.94 461 ASN A C 1
ATOM 3758 O O . ASN A 1 461 ? -17.120 -7.125 10.212 1.00 82.94 461 ASN A O 1
ATOM 3762 N N . ASP A 1 462 ? -15.837 -8.048 11.829 1.00 85.62 462 ASP A N 1
ATOM 3763 C CA . ASP A 1 462 ? -16.000 -6.992 12.821 1.00 85.62 462 ASP A CA 1
ATOM 3764 C C . ASP A 1 462 ? -14.785 -6.058 12.935 1.00 85.62 462 ASP A C 1
ATOM 3766 O O . ASP A 1 462 ? -14.772 -5.173 13.792 1.00 85.62 462 ASP A O 1
ATOM 3770 N N . GLN A 1 463 ? -13.814 -6.189 12.018 1.00 89.81 463 GLN A N 1
ATOM 3771 C CA . GLN A 1 463 ? -12.617 -5.349 12.010 1.00 89.81 463 GLN A CA 1
ATOM 3772 C C . GLN A 1 463 ? -12.946 -3.850 12.005 1.00 89.81 463 GLN A C 1
ATOM 3774 O O . GLN A 1 463 ? -13.798 -3.383 11.234 1.00 89.81 463 GLN A O 1
ATOM 3779 N N . VAL A 1 464 ? -12.201 -3.064 12.785 1.00 92.06 464 VAL A N 1
ATOM 3780 C CA . VAL A 1 464 ? -12.365 -1.600 12.906 1.00 92.06 464 VAL A CA 1
ATOM 3781 C C . VAL A 1 464 ? -12.328 -0.925 11.541 1.00 92.06 464 VAL A C 1
ATOM 3783 O O . VAL A 1 464 ? -13.193 -0.120 11.195 1.00 92.06 464 VAL A O 1
ATOM 3786 N N . VAL A 1 465 ? -11.363 -1.310 10.711 1.00 90.31 465 VAL A N 1
ATOM 3787 C CA . VAL A 1 465 ? -11.207 -0.786 9.350 1.00 90.31 465 VAL A CA 1
ATOM 3788 C C . VAL A 1 465 ? -12.424 -1.098 8.483 1.00 90.31 465 VAL A C 1
ATOM 3790 O O . VAL A 1 465 ? -12.887 -0.233 7.736 1.00 90.31 465 VAL A O 1
ATOM 3793 N N . SER A 1 466 ? -12.983 -2.303 8.597 1.00 89.69 466 SER A N 1
ATOM 3794 C CA . SER A 1 466 ? -14.187 -2.691 7.860 1.00 89.69 466 SER A CA 1
ATOM 3795 C C . SER A 1 466 ? -15.391 -1.859 8.281 1.00 89.69 466 SER A C 1
ATOM 3797 O O . SER A 1 466 ? -16.165 -1.454 7.415 1.00 89.69 466 SER A O 1
ATOM 3799 N N . LYS A 1 467 ? -15.518 -1.529 9.573 1.00 89.50 467 LYS A N 1
ATOM 3800 C CA . LYS A 1 467 ? -16.560 -0.634 10.103 1.00 89.50 467 LYS A CA 1
ATOM 3801 C C . LYS A 1 467 ? -16.414 0.795 9.577 1.00 89.50 467 LYS A C 1
ATOM 3803 O O . LYS A 1 467 ? -17.382 1.333 9.040 1.00 89.50 467 LYS A O 1
ATOM 3808 N N . GLN A 1 468 ? -15.216 1.372 9.661 1.00 90.44 468 GLN A N 1
ATOM 3809 C CA . GLN A 1 468 ? -14.956 2.764 9.268 1.00 90.44 468 GLN A CA 1
ATOM 3810 C C . GLN A 1 468 ? -15.055 2.985 7.749 1.00 90.44 468 GLN A C 1
ATOM 3812 O O . GLN A 1 468 ? -15.419 4.061 7.284 1.00 90.44 468 GLN A O 1
ATOM 3817 N N . THR A 1 469 ? -14.802 1.950 6.943 1.00 89.25 469 THR A N 1
ATOM 3818 C CA . THR A 1 469 ? -14.785 2.064 5.474 1.00 89.25 469 THR A CA 1
ATOM 3819 C C . THR A 1 469 ? -16.053 1.554 4.783 1.00 89.25 469 THR A C 1
ATOM 3821 O O . THR A 1 469 ? -16.075 1.465 3.554 1.00 89.25 469 THR A O 1
ATOM 3824 N N . LYS A 1 470 ? -17.144 1.275 5.520 1.00 87.00 470 LYS A N 1
ATOM 3825 C CA . LYS A 1 470 ? -18.429 0.815 4.941 1.00 87.00 470 LYS A CA 1
ATOM 3826 C C . LYS A 1 470 ? -18.965 1.734 3.841 1.00 87.00 470 LYS A C 1
ATOM 3828 O O . LYS A 1 470 ? -19.519 1.246 2.863 1.00 87.00 470 LYS A O 1
ATOM 3833 N N . ALA A 1 471 ? -18.781 3.046 3.991 1.00 81.38 471 ALA A N 1
ATOM 3834 C CA . ALA A 1 471 ? -19.227 4.054 3.029 1.00 81.38 471 ALA A CA 1
ATOM 3835 C C . ALA A 1 471 ? -18.242 4.289 1.865 1.00 81.38 471 ALA A C 1
ATOM 3837 O O . ALA A 1 471 ? -18.496 5.140 1.012 1.00 81.38 471 ALA A O 1
ATOM 3838 N N . SER A 1 472 ? -17.108 3.575 1.813 1.00 81.38 472 SER A N 1
ATOM 3839 C CA . SER A 1 472 ? -16.142 3.727 0.722 1.00 81.38 472 SER A CA 1
ATOM 3840 C C . SER A 1 472 ? -16.794 3.353 -0.616 1.00 81.38 472 SER A C 1
ATOM 3842 O O . SER A 1 472 ? -17.375 2.270 -0.721 1.00 81.38 472 SER A O 1
ATOM 3844 N N . PRO A 1 473 ? -16.623 4.164 -1.682 1.00 74.56 473 PRO A N 1
ATOM 3845 C CA . PRO A 1 473 ? -17.128 3.843 -3.023 1.00 74.56 473 PRO A CA 1
ATOM 3846 C C . PRO A 1 473 ? -16.624 2.504 -3.572 1.00 74.56 473 PRO A C 1
ATOM 3848 O O . PRO A 1 473 ? -17.193 1.950 -4.501 1.00 74.56 473 PRO A O 1
ATOM 3851 N N . THR A 1 474 ? -15.531 1.992 -3.003 1.00 71.31 474 THR A N 1
ATOM 3852 C CA . THR A 1 474 ? -14.876 0.742 -3.414 1.00 71.31 474 THR A CA 1
ATOM 3853 C C . THR A 1 474 ? -15.125 -0.410 -2.436 1.00 71.31 474 THR A C 1
ATOM 3855 O O . THR A 1 474 ? -14.356 -1.374 -2.402 1.00 71.31 474 THR A O 1
ATOM 3858 N N . GLY A 1 475 ? -16.160 -0.279 -1.603 1.00 80.00 475 GLY A N 1
ATOM 3859 C CA . GLY A 1 475 ? -16.550 -1.242 -0.580 1.00 80.00 475 GLY A CA 1
ATOM 3860 C C . GLY A 1 475 ? -15.684 -1.204 0.680 1.00 80.00 475 GLY A C 1
ATOM 3861 O O . GLY A 1 475 ? -14.571 -0.669 0.683 1.00 80.00 475 GLY A O 1
ATOM 3862 N N . ALA A 1 476 ? -16.208 -1.821 1.742 1.00 85.44 476 ALA A N 1
ATOM 3863 C CA . ALA A 1 476 ? -15.521 -1.990 3.019 1.00 85.44 476 ALA A CA 1
ATOM 3864 C C . ALA A 1 476 ? -14.178 -2.716 2.847 1.00 85.44 476 ALA A C 1
ATOM 3866 O O . ALA A 1 476 ? -14.078 -3.708 2.114 1.00 85.44 476 ALA A O 1
ATOM 3867 N N . LYS A 1 477 ? -13.150 -2.210 3.525 1.00 87.19 477 LYS A N 1
ATOM 3868 C CA . LYS A 1 477 ? -11.768 -2.695 3.493 1.00 87.19 477 LYS A CA 1
ATOM 3869 C C . LYS A 1 477 ? -11.466 -3.565 4.705 1.00 87.19 477 LYS A C 1
ATOM 3871 O O . LYS A 1 477 ? -12.053 -3.385 5.764 1.00 87.19 477 LYS A O 1
ATOM 3876 N N . MET A 1 478 ? -10.535 -4.491 4.551 1.00 87.62 478 MET A N 1
ATOM 3877 C CA . MET A 1 478 ? -10.086 -5.416 5.586 1.00 87.62 478 MET A CA 1
ATOM 3878 C C . MET A 1 478 ? -8.561 -5.449 5.602 1.00 87.62 478 MET A C 1
ATOM 3880 O O . MET A 1 478 ? -7.937 -5.456 4.534 1.00 87.62 478 MET A O 1
ATOM 3884 N N . ILE A 1 479 ? -7.967 -5.483 6.797 1.00 91.06 479 ILE A N 1
ATOM 3885 C CA . ILE A 1 479 ? -6.524 -5.663 6.949 1.00 91.06 479 ILE A CA 1
ATOM 3886 C C . ILE A 1 479 ? -6.186 -7.137 6.739 1.00 91.06 479 ILE A C 1
ATOM 3888 O O . ILE A 1 479 ? -6.726 -8.040 7.386 1.00 91.06 479 ILE A O 1
ATOM 3892 N N . MET A 1 480 ? -5.231 -7.354 5.847 1.00 87.69 480 MET A N 1
ATOM 3893 C CA . MET A 1 480 ? -4.645 -8.642 5.528 1.00 87.69 480 MET A CA 1
ATOM 3894 C C . MET A 1 480 ? -3.179 -8.653 5.962 1.00 87.69 480 MET A C 1
ATOM 3896 O O . MET A 1 480 ? -2.491 -7.633 5.953 1.00 87.69 480 MET A O 1
ATOM 3900 N N . VAL A 1 481 ? -2.687 -9.827 6.324 1.00 90.00 481 VAL A N 1
ATOM 3901 C CA . VAL A 1 481 ? -1.287 -10.070 6.645 1.00 90.00 481 VAL A CA 1
ATOM 3902 C C . VAL A 1 481 ? -0.748 -11.100 5.670 1.00 90.00 481 VAL A C 1
ATOM 3904 O O . VAL A 1 481 ? -1.099 -12.286 5.711 1.00 90.00 481 VAL A O 1
ATOM 3907 N N . ASP A 1 482 ? 0.129 -10.618 4.804 1.00 87.00 482 ASP A N 1
ATOM 3908 C CA . ASP A 1 482 ? 0.869 -11.420 3.844 1.00 87.00 482 ASP A CA 1
ATOM 3909 C C . ASP A 1 482 ? 2.286 -11.677 4.378 1.00 87.00 482 ASP A C 1
ATOM 3911 O O . ASP A 1 482 ? 2.681 -11.190 5.442 1.00 87.00 482 ASP A O 1
ATOM 3915 N N . GLN A 1 483 ? 3.056 -12.513 3.690 1.00 84.94 483 GLN A N 1
ATOM 3916 C CA . GLN A 1 483 ? 4.434 -12.798 4.074 1.00 84.94 483 GLN A CA 1
ATOM 3917 C C . GLN A 1 483 ? 5.347 -12.630 2.864 1.00 84.94 483 GLN A C 1
ATOM 3919 O O . GLN A 1 483 ? 5.088 -13.181 1.799 1.00 84.94 483 GLN A O 1
ATOM 3924 N N . LEU A 1 484 ? 6.411 -11.854 3.053 1.00 87.12 484 LEU A N 1
ATOM 3925 C CA . LEU A 1 484 ? 7.425 -11.581 2.048 1.00 87.12 484 LEU A CA 1
ATOM 3926 C C . LEU A 1 484 ? 8.589 -12.532 2.268 1.00 87.12 484 LEU A C 1
ATOM 3928 O O . LEU A 1 484 ? 9.136 -12.590 3.371 1.00 87.12 484 LEU A O 1
ATOM 3932 N N . TRP A 1 485 ? 8.990 -13.238 1.217 1.00 83.62 485 TRP A N 1
ATOM 3933 C CA . TRP A 1 485 ? 10.301 -13.875 1.145 1.00 83.62 485 TRP A CA 1
ATOM 3934 C C . TRP A 1 485 ? 11.140 -13.100 0.143 1.00 83.62 485 TRP A C 1
ATOM 3936 O O . TRP A 1 485 ? 10.704 -12.875 -0.985 1.00 83.62 485 TRP A O 1
ATOM 3946 N N . LEU A 1 486 ? 12.333 -12.703 0.559 1.00 85.38 486 LEU A N 1
ATOM 3947 C CA . LEU A 1 486 ? 13.293 -11.977 -0.251 1.00 85.38 486 LEU A CA 1
ATOM 3948 C C . LEU A 1 486 ? 14.646 -12.672 -0.133 1.00 85.38 486 LEU A C 1
ATOM 3950 O O . LEU A 1 486 ? 15.175 -12.832 0.964 1.00 85.38 486 LEU A O 1
ATOM 3954 N N . GLY A 1 487 ? 15.191 -13.080 -1.269 1.00 81.19 487 GLY A N 1
ATOM 3955 C CA . GLY A 1 487 ? 16.568 -13.513 -1.426 1.00 81.19 487 GLY A CA 1
ATOM 3956 C C . GLY A 1 487 ? 17.291 -12.566 -2.375 1.00 81.19 487 GLY A C 1
ATOM 3957 O O . GLY A 1 487 ? 16.745 -12.189 -3.413 1.00 81.19 487 GLY A O 1
ATOM 3958 N N . LEU A 1 488 ? 18.509 -12.188 -2.021 1.00 78.81 488 LEU A N 1
ATOM 3959 C CA . LEU A 1 488 ? 19.400 -11.368 -2.827 1.00 78.81 488 LEU A CA 1
ATOM 3960 C C . LEU A 1 488 ? 20.778 -12.036 -2.840 1.00 78.81 488 LEU A C 1
ATOM 3962 O O . LEU A 1 488 ? 21.362 -12.287 -1.787 1.00 78.81 488 LEU A O 1
ATOM 3966 N N . TRP A 1 489 ? 21.293 -12.302 -4.036 1.00 75.62 489 TRP A N 1
ATOM 3967 C CA . TRP A 1 489 ? 22.641 -12.822 -4.255 1.00 75.62 489 TRP A CA 1
ATOM 3968 C C . TRP A 1 489 ? 23.424 -11.783 -5.034 1.00 75.62 489 TRP A C 1
ATOM 3970 O O . TRP A 1 489 ? 22.987 -11.362 -6.105 1.00 75.62 489 TRP A O 1
ATOM 3980 N N . VAL A 1 490 ? 24.576 -11.380 -4.511 1.00 70.44 490 VAL A N 1
ATOM 3981 C CA . VAL A 1 490 ? 25.461 -10.409 -5.160 1.00 70.44 490 VAL A CA 1
ATOM 3982 C C . VAL A 1 490 ? 26.859 -11.003 -5.222 1.00 70.44 490 VAL A C 1
ATOM 3984 O O . VAL A 1 490 ? 27.416 -11.396 -4.195 1.00 70.44 490 VAL A O 1
ATOM 3987 N N . SER A 1 491 ? 27.437 -11.079 -6.421 1.00 64.62 491 SER A N 1
ATOM 3988 C CA . SER A 1 491 ? 28.824 -11.529 -6.571 1.00 64.62 491 SER A CA 1
ATOM 3989 C C . SER A 1 491 ? 29.779 -10.476 -5.998 1.00 64.62 491 SER A C 1
ATOM 3991 O O . SER A 1 491 ? 29.626 -9.286 -6.274 1.00 64.62 491 SER A O 1
ATOM 3993 N N . ALA A 1 492 ? 30.783 -10.888 -5.221 1.00 52.81 492 ALA A N 1
ATOM 3994 C CA . ALA A 1 492 ? 31.765 -9.972 -4.633 1.00 52.81 492 ALA A CA 1
ATOM 3995 C C . ALA A 1 492 ? 32.745 -9.382 -5.670 1.00 52.81 492 ALA A C 1
ATOM 3997 O O . ALA A 1 492 ? 33.451 -8.418 -5.374 1.00 52.81 492 ALA A O 1
ATOM 3998 N N . GLN A 1 493 ? 32.786 -9.908 -6.903 1.00 50.75 493 GLN A N 1
ATOM 3999 C CA . GLN A 1 493 ? 33.622 -9.364 -7.977 1.00 50.75 493 GLN A CA 1
ATOM 4000 C C . GLN A 1 493 ? 32.963 -8.138 -8.628 1.00 50.75 493 GLN A C 1
ATOM 4002 O O . GLN A 1 493 ? 32.259 -8.228 -9.634 1.00 50.75 493 GLN A O 1
ATOM 4007 N N . HIS A 1 494 ? 33.213 -6.960 -8.055 1.00 40.31 494 HIS A N 1
ATOM 4008 C CA . HIS A 1 494 ? 32.823 -5.677 -8.642 1.00 40.31 494 HIS A CA 1
ATOM 4009 C C . HIS A 1 494 ? 33.608 -5.388 -9.952 1.00 40.31 494 HIS A C 1
ATOM 4011 O O . HIS A 1 494 ? 34.798 -5.707 -10.033 1.00 40.31 494 HIS A O 1
ATOM 4017 N N . PRO A 1 495 ? 33.016 -4.701 -10.957 1.00 39.66 495 PRO A N 1
ATOM 4018 C CA . PRO A 1 495 ? 33.628 -4.357 -12.255 1.00 39.66 495 PRO A CA 1
ATOM 4019 C C . PRO A 1 495 ? 34.991 -3.630 -12.263 1.00 39.66 495 PRO A C 1
ATOM 4021 O O . PRO A 1 495 ? 35.529 -3.386 -13.344 1.00 39.66 495 PRO A O 1
ATOM 4024 N N . ALA A 1 496 ? 35.543 -3.246 -11.108 1.00 40.56 496 ALA A N 1
ATOM 4025 C CA . ALA A 1 496 ? 36.766 -2.445 -11.002 1.00 40.56 496 ALA A CA 1
ATOM 4026 C C . ALA A 1 496 ? 38.068 -3.273 -11.015 1.00 40.56 496 ALA A C 1
ATOM 4028 O O . ALA A 1 496 ? 39.145 -2.705 -11.172 1.00 40.56 496 ALA A O 1
ATOM 4029 N N . LEU A 1 497 ? 37.991 -4.603 -10.900 1.00 38.38 497 LEU A N 1
ATOM 4030 C CA . LEU A 1 497 ? 39.152 -5.498 -10.941 1.00 38.38 497 LEU A CA 1
ATOM 4031 C C . LEU A 1 497 ? 39.088 -6.376 -12.199 1.00 38.38 497 LEU A C 1
ATOM 4033 O O . LEU A 1 497 ? 38.590 -7.496 -12.173 1.00 38.38 497 LEU A O 1
ATOM 4037 N N . ARG A 1 498 ? 39.574 -5.859 -13.335 1.00 33.81 498 ARG A N 1
ATOM 4038 C CA . ARG A 1 498 ? 39.769 -6.656 -14.558 1.00 33.81 498 ARG A CA 1
ATOM 4039 C C . ARG A 1 498 ? 41.216 -7.137 -14.655 1.00 33.81 498 ARG A C 1
ATOM 4041 O O . ARG A 1 498 ? 42.110 -6.323 -14.869 1.00 33.81 498 ARG A O 1
ATOM 4048 N N . SER A 1 499 ? 41.424 -8.454 -14.646 1.00 28.34 499 SER A N 1
ATOM 4049 C CA . SER A 1 499 ? 42.451 -9.081 -15.488 1.00 28.34 499 SER A CA 1
ATOM 4050 C C . SER A 1 499 ? 41.744 -9.860 -16.617 1.00 28.34 499 SER A C 1
ATOM 4052 O O . SER A 1 499 ? 40.640 -10.367 -16.404 1.00 28.34 499 SER A O 1
ATOM 4054 N N . PRO A 1 500 ? 42.281 -9.907 -17.851 1.00 34.91 500 PRO A N 1
ATOM 4055 C CA . PRO A 1 500 ? 41.498 -10.245 -19.041 1.00 34.91 500 PRO A CA 1
ATOM 4056 C C . PRO A 1 500 ? 41.634 -11.706 -19.498 1.00 34.91 500 PRO A C 1
ATOM 4058 O O . PRO A 1 500 ? 41.570 -11.978 -20.695 1.00 34.91 500 PRO A O 1
ATOM 4061 N N . ALA A 1 501 ? 41.813 -12.669 -18.594 1.00 32.94 501 ALA A N 1
ATOM 4062 C CA . ALA A 1 501 ? 41.932 -14.065 -19.009 1.00 32.94 501 ALA A CA 1
ATOM 4063 C C . ALA A 1 501 ? 41.446 -15.042 -17.934 1.00 32.94 501 ALA A C 1
ATOM 4065 O O . ALA A 1 501 ? 42.222 -15.386 -17.054 1.00 32.94 501 ALA A O 1
ATOM 4066 N N . GLN A 1 502 ? 40.195 -15.516 -18.048 1.00 28.70 502 GLN A N 1
ATOM 4067 C CA . GLN A 1 502 ? 39.813 -16.947 -18.070 1.00 28.70 502 GLN A CA 1
ATOM 4068 C C . GLN A 1 502 ? 38.304 -17.184 -17.782 1.00 28.70 502 GLN A C 1
ATOM 4070 O O . GLN A 1 502 ? 37.751 -16.739 -16.786 1.00 28.70 502 GLN A O 1
ATOM 4075 N N . LEU A 1 503 ? 37.671 -17.917 -18.713 1.00 30.05 503 LEU A N 1
ATOM 4076 C CA . LEU A 1 503 ? 36.476 -18.791 -18.638 1.00 30.05 503 LEU A CA 1
ATOM 4077 C C . LEU A 1 503 ? 35.091 -18.291 -18.117 1.00 30.05 503 LEU A C 1
ATOM 4079 O O . LEU A 1 503 ? 34.670 -18.525 -16.992 1.00 30.05 503 LEU A O 1
ATOM 4083 N N . ASN A 1 504 ? 34.290 -17.749 -19.042 1.00 37.56 504 ASN A N 1
ATOM 4084 C CA . ASN A 1 504 ? 33.016 -18.270 -19.604 1.00 37.56 504 ASN A CA 1
ATOM 4085 C C . ASN A 1 504 ? 31.896 -18.979 -18.787 1.00 37.56 504 ASN A C 1
ATOM 4087 O O . ASN A 1 504 ? 31.000 -19.529 -19.423 1.00 37.56 504 ASN A O 1
ATOM 4091 N N . PHE A 1 505 ? 31.808 -18.892 -17.456 1.00 34.00 505 PHE A N 1
ATOM 4092 C CA . PHE A 1 505 ? 30.544 -19.231 -16.744 1.00 34.00 505 PHE A CA 1
ATOM 4093 C C . PHE A 1 505 ? 30.142 -18.260 -15.613 1.00 34.00 505 PHE A C 1
ATOM 4095 O O . PHE A 1 505 ? 29.293 -18.582 -14.791 1.00 34.00 505 PHE A O 1
ATOM 4102 N N . ARG A 1 506 ? 30.726 -17.054 -15.570 1.00 38.00 506 ARG A N 1
ATOM 4103 C CA . ARG A 1 506 ? 30.547 -16.078 -14.477 1.00 38.00 506 ARG A CA 1
ATOM 4104 C C . ARG A 1 506 ? 30.368 -14.646 -14.994 1.00 38.00 506 ARG A C 1
ATOM 4106 O O . ARG A 1 506 ? 31.320 -13.871 -15.008 1.00 38.00 506 ARG A O 1
ATOM 4113 N N . LYS A 1 507 ? 29.180 -14.301 -15.495 1.00 39.84 507 LYS A N 1
ATOM 4114 C CA . LYS A 1 507 ? 28.873 -12.949 -16.013 1.00 39.84 507 LYS A CA 1
ATOM 4115 C C . LYS A 1 507 ? 27.654 -12.288 -15.349 1.00 39.84 507 LYS A C 1
ATOM 4117 O O . LYS A 1 507 ? 27.216 -11.247 -15.834 1.00 39.84 507 LYS A O 1
ATOM 4122 N N . ASP A 1 508 ? 27.173 -12.834 -14.235 1.00 47.09 508 ASP A N 1
ATOM 4123 C CA . ASP A 1 508 ? 25.947 -12.392 -13.562 1.00 47.09 508 ASP A CA 1
ATOM 4124 C C . ASP A 1 508 ? 26.348 -11.550 -12.343 1.00 47.09 508 ASP A C 1
ATOM 4126 O O . ASP A 1 508 ? 27.143 -12.010 -11.520 1.00 47.09 508 ASP A O 1
ATOM 4130 N N . ARG A 1 509 ? 25.863 -10.304 -12.240 1.00 58.44 509 ARG A N 1
ATOM 4131 C CA . ARG A 1 509 ? 26.296 -9.363 -11.190 1.00 58.44 509 ARG A CA 1
ATOM 4132 C C . ARG A 1 509 ? 25.423 -9.450 -9.932 1.00 58.44 509 ARG A C 1
ATOM 4134 O O . ARG A 1 509 ? 25.988 -9.441 -8.836 1.00 58.44 509 ARG A O 1
ATOM 4141 N N . ALA A 1 510 ? 24.100 -9.616 -10.056 1.00 64.69 510 ALA A N 1
ATOM 4142 C CA . ALA A 1 510 ? 23.213 -9.917 -8.925 1.00 64.69 510 ALA A CA 1
ATOM 4143 C C . ALA A 1 510 ? 21.865 -10.577 -9.315 1.00 64.69 510 ALA A C 1
ATOM 4145 O O . ALA A 1 510 ? 21.343 -10.371 -10.410 1.00 64.69 510 ALA A O 1
ATOM 4146 N N . ILE A 1 511 ? 21.274 -11.361 -8.402 1.00 71.38 511 ILE A N 1
ATOM 4147 C CA . ILE A 1 511 ? 19.981 -12.056 -8.576 1.00 71.38 511 ILE A CA 1
ATOM 4148 C C . ILE A 1 511 ? 19.034 -11.684 -7.430 1.00 71.38 511 ILE A C 1
ATOM 4150 O O . ILE A 1 511 ? 19.426 -11.754 -6.264 1.00 71.38 511 ILE A O 1
ATOM 4154 N N . ILE A 1 512 ? 17.779 -11.350 -7.754 1.00 74.19 512 ILE A N 1
ATOM 4155 C CA . ILE A 1 512 ? 16.696 -11.153 -6.777 1.00 74.19 512 ILE A CA 1
ATOM 4156 C C . ILE A 1 512 ? 15.689 -12.290 -6.900 1.00 74.19 512 ILE A C 1
ATOM 4158 O O . ILE A 1 512 ? 15.226 -12.620 -7.994 1.00 74.19 512 ILE A O 1
ATOM 4162 N N . LEU A 1 513 ? 15.296 -12.845 -5.761 1.00 75.94 513 LEU A N 1
ATOM 4163 C CA . LEU A 1 513 ? 14.258 -13.857 -5.661 1.00 75.94 513 LEU A CA 1
ATOM 4164 C C . LEU A 1 513 ? 13.207 -13.398 -4.663 1.00 75.94 513 LEU A C 1
ATOM 4166 O O . LEU A 1 513 ? 13.524 -13.181 -3.494 1.00 75.94 513 LEU A O 1
ATOM 4170 N N . THR A 1 514 ? 11.960 -13.251 -5.102 1.00 76.31 514 THR A N 1
ATOM 4171 C CA . THR A 1 514 ? 10.862 -12.889 -4.203 1.00 76.31 514 THR A CA 1
ATOM 4172 C C . THR A 1 514 ? 9.739 -13.906 -4.213 1.00 76.31 514 THR A C 1
ATOM 4174 O O . THR A 1 514 ? 9.457 -14.558 -5.216 1.00 76.31 514 THR A O 1
ATOM 4177 N N . SER A 1 515 ? 9.063 -14.005 -3.077 1.00 76.38 515 SER A N 1
ATOM 4178 C CA . SER A 1 515 ? 7.834 -14.769 -2.914 1.00 76.38 515 SER A CA 1
ATOM 4179 C C . SER A 1 515 ? 6.858 -13.905 -2.133 1.00 76.38 515 SER A C 1
ATOM 4181 O O . SER A 1 515 ? 7.142 -13.531 -0.994 1.00 76.38 515 SER A O 1
ATOM 4183 N N . PHE A 1 516 ? 5.752 -13.538 -2.767 1.00 76.81 516 PHE A N 1
ATOM 4184 C CA . PHE A 1 516 ? 4.627 -12.843 -2.144 1.00 76.81 516 PHE A CA 1
ATOM 4185 C C . PHE A 1 516 ? 3.360 -13.130 -2.965 1.00 76.81 516 PHE A C 1
ATOM 4187 O O . PHE A 1 516 ? 3.476 -13.421 -4.156 1.00 76.81 516 PHE A O 1
ATOM 4194 N N . PRO A 1 517 ? 2.156 -13.081 -2.374 1.00 68.38 517 PRO A N 1
ATOM 4195 C CA . PRO A 1 517 ? 0.931 -13.404 -3.100 1.00 68.38 517 PRO A CA 1
ATOM 4196 C C . PRO A 1 517 ? 0.709 -12.453 -4.282 1.00 68.38 517 PRO A C 1
ATOM 4198 O O . PRO A 1 517 ? 0.619 -11.240 -4.091 1.00 68.38 517 PRO A O 1
ATOM 4201 N N . ASP A 1 518 ? 0.568 -12.989 -5.499 1.00 58.53 518 ASP A N 1
ATOM 4202 C CA . ASP A 1 518 ? 0.118 -12.173 -6.632 1.00 58.53 518 ASP A CA 1
ATOM 4203 C C . ASP A 1 518 ? -1.373 -11.866 -6.440 1.00 58.53 518 ASP A C 1
ATOM 4205 O O . ASP A 1 518 ? -2.219 -12.763 -6.480 1.00 58.53 518 ASP A O 1
ATOM 4209 N N . THR A 1 519 ? -1.718 -10.592 -6.241 1.00 54.47 519 THR A N 1
ATOM 4210 C CA . THR A 1 519 ? -3.109 -10.115 -6.112 1.00 54.47 519 THR A CA 1
ATOM 4211 C C . THR A 1 519 ? -3.883 -10.185 -7.436 1.00 54.47 519 THR A C 1
ATOM 4213 O O . THR A 1 519 ? -5.002 -9.686 -7.537 1.00 54.47 519 THR A O 1
ATOM 4216 N N . ALA A 1 520 ? -3.326 -10.863 -8.450 1.00 47.66 520 ALA A N 1
ATOM 4217 C CA . ALA A 1 520 ? -3.954 -11.193 -9.725 1.00 47.66 520 ALA A CA 1
ATOM 4218 C C . ALA A 1 520 ? -5.388 -11.715 -9.620 1.00 47.66 520 ALA A C 1
ATOM 4220 O O . ALA A 1 520 ? -6.215 -11.407 -10.468 1.00 47.66 520 ALA A O 1
ATOM 4221 N N . TYR A 1 521 ? -5.703 -12.470 -8.571 1.00 45.28 521 TYR A N 1
ATOM 4222 C CA . TYR A 1 521 ? -7.043 -13.016 -8.345 1.00 45.28 521 TYR A CA 1
ATOM 4223 C C . TYR A 1 521 ? -8.111 -11.956 -8.014 1.00 45.28 521 TYR A C 1
ATOM 4225 O O . TYR A 1 521 ? -9.302 -12.259 -8.055 1.00 45.28 521 TYR A O 1
ATOM 4233 N N . ALA A 1 522 ? -7.708 -10.726 -7.681 1.00 42.50 522 ALA A N 1
ATOM 4234 C CA . ALA A 1 522 ? -8.599 -9.584 -7.485 1.00 42.50 522 ALA A CA 1
ATOM 4235 C C . ALA A 1 522 ? -8.828 -8.775 -8.781 1.00 42.50 522 ALA A C 1
ATOM 4237 O O . ALA A 1 522 ? -9.518 -7.759 -8.740 1.00 42.50 522 ALA A O 1
ATOM 4238 N N . ARG A 1 523 ? -8.234 -9.184 -9.918 1.00 50.12 523 ARG A N 1
ATOM 4239 C CA . ARG A 1 523 ? -8.105 -8.351 -11.129 1.00 50.12 523 ARG A CA 1
ATOM 4240 C C . ARG A 1 523 ? -9.276 -8.390 -12.112 1.00 50.12 523 ARG A C 1
ATOM 4242 O O . ARG A 1 523 ? -9.236 -7.586 -13.039 1.00 50.12 523 ARG A O 1
ATOM 4249 N N . ASP A 1 524 ? -10.279 -9.255 -11.945 1.00 43.41 524 ASP A N 1
ATOM 4250 C CA . ASP A 1 524 ? -11.160 -9.514 -13.093 1.00 43.41 524 ASP A CA 1
ATOM 4251 C C . ASP A 1 524 ? -12.327 -8.533 -13.315 1.00 43.41 524 ASP A C 1
ATOM 4253 O O . ASP A 1 524 ? -12.524 -8.189 -14.472 1.00 43.41 524 ASP A O 1
ATOM 4257 N N . ASP A 1 525 ? -13.041 -7.968 -12.322 1.00 41.22 525 ASP A N 1
ATOM 4258 C CA . ASP A 1 525 ? -14.361 -7.378 -12.677 1.00 41.22 525 ASP A CA 1
ATOM 4259 C C . ASP A 1 525 ? -14.842 -6.064 -12.007 1.00 41.22 525 ASP A C 1
ATOM 4261 O O . ASP A 1 525 ? -15.951 -5.648 -12.323 1.00 41.22 525 ASP A O 1
ATOM 4265 N N . ASP A 1 526 ? -14.081 -5.350 -11.158 1.00 38.97 526 ASP A N 1
ATOM 4266 C CA . ASP A 1 526 ? -14.558 -4.064 -10.578 1.00 38.97 526 ASP A CA 1
ATOM 4267 C C . ASP A 1 526 ? -13.559 -2.890 -10.737 1.00 38.97 526 ASP A C 1
ATOM 4269 O O . ASP A 1 526 ? -12.366 -3.041 -10.446 1.00 38.97 526 ASP A O 1
ATOM 4273 N N . PRO A 1 527 ? -14.006 -1.690 -11.175 1.00 41.59 527 PRO A N 1
ATOM 4274 C CA . PRO A 1 527 ? -13.178 -0.490 -11.263 1.00 41.59 527 PRO A CA 1
ATOM 4275 C C . PRO A 1 527 ? -13.046 0.181 -9.876 1.00 41.59 527 PRO A C 1
ATOM 4277 O O . PRO A 1 527 ? -13.993 0.155 -9.093 1.00 41.59 527 PRO A O 1
ATOM 4280 N N . PRO A 1 528 ? -11.917 0.839 -9.543 1.00 47.66 528 PRO A N 1
ATOM 4281 C CA . PRO A 1 528 ? -10.834 1.253 -10.421 1.00 47.66 528 PRO A CA 1
ATOM 4282 C C . PRO A 1 528 ? -9.537 0.469 -10.182 1.00 47.66 528 PRO A C 1
ATOM 4284 O O . PRO A 1 528 ? -9.036 0.343 -9.060 1.00 47.66 528 PRO A O 1
ATOM 4287 N N . ARG A 1 529 ? -8.941 0.064 -11.307 1.00 50.25 529 ARG A N 1
ATOM 4288 C CA . ARG A 1 529 ? -7.636 -0.597 -11.469 1.00 50.25 529 ARG A CA 1
ATOM 4289 C C . ARG A 1 529 ? -6.468 0.093 -10.739 1.00 50.25 529 ARG A C 1
ATOM 4291 O O . ARG A 1 529 ? -5.434 -0.528 -10.558 1.00 50.25 529 ARG A O 1
ATOM 4298 N N . GLU A 1 530 ? -6.610 1.339 -10.290 1.00 48.12 530 GLU A N 1
ATOM 4299 C CA . GLU A 1 530 ? -5.536 2.160 -9.708 1.00 48.12 530 GLU A CA 1
ATOM 4300 C C . GLU A 1 530 ? -5.262 1.912 -8.213 1.00 48.12 530 GLU A C 1
ATOM 4302 O O . GLU A 1 530 ? -4.148 2.159 -7.751 1.00 48.12 530 GLU A O 1
ATOM 4307 N N . LYS A 1 531 ? -6.239 1.426 -7.431 1.00 50.53 531 LYS A N 1
ATOM 4308 C CA . LYS A 1 531 ? -6.126 1.448 -5.956 1.00 50.53 531 LYS A CA 1
ATOM 4309 C C . LYS A 1 531 ? -5.330 0.288 -5.361 1.00 50.53 531 LYS A C 1
ATOM 4311 O O . LYS A 1 531 ? -4.556 0.512 -4.436 1.00 50.53 531 LYS A O 1
ATOM 4316 N N . TYR A 1 532 ? -5.455 -0.925 -5.906 1.00 55.91 532 TYR A N 1
ATOM 4317 C CA . TYR A 1 532 ? -4.580 -2.043 -5.517 1.00 55.91 532 TYR A CA 1
ATOM 4318 C C . TYR A 1 532 ? -3.123 -1.784 -5.920 1.00 55.91 532 TYR A C 1
ATOM 4320 O O . TYR A 1 532 ? -2.210 -2.169 -5.193 1.00 55.91 532 TYR A O 1
ATOM 4328 N N . CYS A 1 533 ? -2.907 -1.036 -7.009 1.00 52.66 533 CYS A N 1
ATOM 4329 C CA . CYS A 1 533 ? -1.569 -0.715 -7.494 1.00 52.66 533 CYS A CA 1
ATOM 4330 C C . CYS A 1 533 ? -0.734 0.127 -6.528 1.00 52.66 533 CYS A C 1
ATOM 4332 O O . CYS A 1 533 ? 0.493 0.116 -6.596 1.00 52.66 533 CYS A O 1
ATOM 4334 N N . ALA A 1 534 ? -1.381 0.860 -5.621 1.00 59.31 534 ALA A N 1
ATOM 4335 C CA . ALA A 1 534 ? -0.707 1.709 -4.649 1.00 59.31 534 ALA A CA 1
ATOM 4336 C C . ALA A 1 534 ? 0.150 0.937 -3.634 1.00 59.31 534 ALA A C 1
ATOM 4338 O O . ALA A 1 534 ? 1.123 1.484 -3.125 1.00 59.31 534 ALA A O 1
ATOM 4339 N N . VAL A 1 535 ? -0.226 -0.307 -3.334 1.00 67.38 535 VAL A N 1
ATOM 4340 C CA . VAL A 1 535 ? 0.439 -1.157 -2.333 1.00 67.38 535 VAL A CA 1
ATOM 4341 C C . VAL A 1 535 ? 0.998 -2.452 -2.934 1.00 67.38 535 VAL A C 1
ATOM 4343 O O . VAL A 1 535 ? 1.635 -3.230 -2.230 1.00 67.38 535 VAL A O 1
ATOM 4346 N N . ASP A 1 536 ? 0.785 -2.679 -4.234 1.00 75.88 536 ASP A N 1
ATOM 4347 C CA . ASP A 1 536 ? 1.340 -3.814 -4.969 1.00 75.88 536 ASP A CA 1
ATOM 4348 C C . ASP A 1 536 ? 2.862 -3.658 -5.111 1.00 75.88 536 ASP A C 1
ATOM 4350 O O . ASP A 1 536 ? 3.361 -2.745 -5.774 1.00 75.88 536 ASP A O 1
ATOM 4354 N N . ILE A 1 537 ? 3.602 -4.572 -4.477 1.00 77.75 537 ILE A N 1
ATOM 4355 C CA . ILE A 1 537 ? 5.072 -4.557 -4.427 1.00 77.75 537 ILE A CA 1
ATOM 4356 C C . ILE A 1 537 ? 5.675 -4.515 -5.831 1.00 77.75 537 ILE A C 1
ATOM 4358 O O . ILE A 1 537 ? 6.612 -3.760 -6.085 1.00 77.75 537 ILE A O 1
ATOM 4362 N N . ARG A 1 538 ? 5.134 -5.303 -6.765 1.00 74.12 538 ARG A N 1
ATOM 4363 C CA . ARG A 1 538 ? 5.661 -5.387 -8.128 1.00 74.12 538 ARG A CA 1
ATOM 4364 C C . ARG A 1 538 ? 5.516 -4.049 -8.846 1.00 74.12 538 ARG A C 1
ATOM 4366 O O . ARG A 1 538 ? 6.473 -3.569 -9.447 1.00 74.12 538 ARG A O 1
ATOM 4373 N N . GLN A 1 539 ? 4.340 -3.440 -8.776 1.00 72.19 539 GLN A N 1
ATOM 4374 C CA . GLN A 1 539 ? 4.078 -2.170 -9.448 1.00 72.19 539 GLN A CA 1
ATOM 4375 C C . GLN A 1 539 ? 4.825 -0.999 -8.811 1.00 72.19 539 GLN A C 1
ATOM 4377 O O . GLN A 1 539 ? 5.297 -0.142 -9.551 1.00 72.19 539 GLN A O 1
ATOM 4382 N N . GLN A 1 540 ? 4.990 -0.965 -7.485 1.00 76.31 540 GLN A N 1
ATOM 4383 C CA . GLN A 1 540 ? 5.790 0.082 -6.837 1.00 76.31 540 GLN A CA 1
ATOM 4384 C C . GLN A 1 540 ? 7.271 -0.010 -7.211 1.00 76.31 540 GLN A C 1
ATOM 4386 O O . GLN A 1 540 ? 7.879 1.016 -7.504 1.00 76.31 540 GLN A O 1
ATOM 4391 N N . VAL A 1 541 ? 7.839 -1.218 -7.301 1.00 75.06 541 VAL A N 1
ATOM 4392 C CA . VAL A 1 541 ? 9.225 -1.395 -7.765 1.00 75.06 541 VAL A CA 1
ATOM 4393 C C . VAL A 1 541 ? 9.375 -0.941 -9.215 1.00 75.06 541 VAL A C 1
ATOM 4395 O O . VAL A 1 541 ? 10.289 -0.177 -9.514 1.00 75.06 541 VAL A O 1
ATOM 4398 N N . PHE A 1 542 ? 8.462 -1.337 -10.111 1.00 70.44 542 PHE A N 1
ATOM 4399 C CA . PHE A 1 542 ? 8.495 -0.858 -11.498 1.00 70.44 542 PHE A CA 1
ATOM 4400 C C . PHE A 1 542 ? 8.365 0.658 -11.584 1.00 70.44 542 PHE A C 1
ATOM 4402 O O . PHE A 1 542 ? 9.152 1.298 -12.272 1.00 70.44 542 PHE A O 1
ATOM 4409 N N . LYS A 1 543 ? 7.453 1.245 -10.812 1.00 68.00 543 LYS A N 1
ATOM 4410 C CA . LYS A 1 543 ? 7.296 2.693 -10.742 1.00 68.00 543 LYS A CA 1
ATOM 4411 C C . LYS A 1 543 ? 8.560 3.390 -10.230 1.00 68.00 543 LYS A C 1
ATOM 4413 O O . LYS A 1 543 ? 8.957 4.403 -10.787 1.00 68.00 543 LYS A O 1
ATOM 4418 N N . ALA A 1 544 ? 9.223 2.859 -9.205 1.00 68.94 544 ALA A N 1
ATOM 4419 C CA . ALA A 1 544 ? 10.464 3.430 -8.680 1.00 68.94 544 ALA A CA 1
ATOM 4420 C C . ALA A 1 544 ? 11.617 3.371 -9.699 1.00 68.94 544 ALA A C 1
ATOM 4422 O O . ALA A 1 544 ? 12.457 4.275 -9.740 1.00 68.94 544 ALA A O 1
ATOM 4423 N N . ILE A 1 545 ? 11.640 2.334 -10.542 1.00 65.12 545 ILE A N 1
ATOM 4424 C CA . ILE A 1 545 ? 12.563 2.226 -11.678 1.00 65.12 545 ILE A CA 1
ATOM 4425 C C . ILE A 1 545 ? 12.206 3.272 -12.747 1.00 65.12 545 ILE A C 1
ATOM 4427 O O . ILE A 1 545 ? 13.082 4.021 -13.177 1.00 65.12 545 ILE A O 1
ATOM 4431 N N . GLU A 1 546 ? 10.929 3.382 -13.127 1.00 61.12 546 GLU A N 1
ATOM 4432 C CA . GLU A 1 546 ? 10.428 4.328 -14.140 1.00 61.12 546 GLU A CA 1
ATOM 4433 C C . GLU A 1 546 ? 10.628 5.800 -13.742 1.00 61.12 546 GLU A C 1
ATOM 4435 O O . GLU A 1 546 ? 11.114 6.611 -14.533 1.00 61.12 546 GLU A O 1
ATOM 4440 N N . ASP A 1 547 ? 10.322 6.149 -12.490 1.00 63.59 547 ASP A N 1
ATOM 4441 C CA . ASP A 1 547 ? 10.523 7.489 -11.926 1.00 63.59 547 ASP A CA 1
ATOM 4442 C C . ASP A 1 547 ? 12.025 7.822 -11.774 1.00 63.59 547 ASP A C 1
ATOM 4444 O O . ASP A 1 547 ? 12.420 8.979 -11.569 1.00 63.59 547 ASP A O 1
ATOM 4448 N N . GLY A 1 548 ? 12.887 6.808 -11.914 1.00 57.00 548 GLY A N 1
ATOM 4449 C CA . GLY A 1 548 ? 14.333 6.900 -11.798 1.00 57.00 548 GLY A CA 1
ATOM 4450 C C . GLY A 1 548 ? 14.803 7.128 -10.365 1.00 57.00 548 GLY A C 1
ATOM 4451 O O . GLY A 1 548 ? 15.841 7.768 -10.188 1.00 57.00 548 GLY A O 1
ATOM 4452 N N . ALA A 1 549 ? 14.042 6.659 -9.372 1.00 62.84 549 ALA A N 1
ATOM 4453 C CA . ALA A 1 549 ? 14.425 6.650 -7.960 1.00 62.84 549 ALA A CA 1
ATOM 4454 C C . ALA A 1 549 ? 15.483 5.572 -7.661 1.00 62.84 549 ALA A C 1
ATOM 4456 O O . ALA A 1 549 ? 16.309 5.759 -6.772 1.00 62.84 549 ALA A O 1
ATOM 4457 N N . ILE A 1 550 ? 15.494 4.486 -8.439 1.00 61.25 550 ILE A N 1
ATOM 4458 C CA . ILE A 1 550 ? 16.523 3.441 -8.409 1.00 61.25 550 ILE A CA 1
ATOM 4459 C C . ILE A 1 550 ? 17.515 3.694 -9.558 1.00 61.25 550 ILE A C 1
ATOM 4461 O O . ILE A 1 550 ? 17.120 3.680 -10.725 1.00 61.25 550 ILE A O 1
ATOM 4465 N N . ARG A 1 551 ? 18.794 3.960 -9.248 1.00 52.91 551 ARG A N 1
ATOM 4466 C CA . ARG A 1 551 ? 19.872 4.195 -10.234 1.00 52.91 551 ARG A CA 1
ATOM 4467 C C . ARG A 1 551 ? 21.225 3.732 -9.694 1.00 52.91 551 ARG A C 1
ATOM 4469 O O . ARG A 1 551 ? 21.583 4.090 -8.579 1.00 52.91 551 ARG A O 1
ATOM 4476 N N . GLY A 1 552 ? 22.010 3.034 -10.510 1.00 45.62 552 GLY A N 1
ATOM 4477 C CA . GLY A 1 552 ? 23.392 2.685 -10.189 1.00 45.62 552 GLY A CA 1
ATOM 4478 C C . GLY A 1 552 ? 24.397 3.817 -10.445 1.00 45.62 552 GLY A C 1
ATOM 4479 O O . GLY A 1 552 ? 24.036 4.888 -10.943 1.00 45.62 552 GLY A O 1
ATOM 4480 N N . PRO A 1 553 ? 25.680 3.590 -10.101 1.00 35.62 553 PRO A N 1
ATOM 4481 C CA . PRO A 1 553 ? 26.760 4.573 -10.244 1.00 35.62 553 PRO A CA 1
ATOM 4482 C C . PRO A 1 553 ? 27.096 4.936 -11.705 1.00 35.62 553 PRO A C 1
ATOM 4484 O O . PRO A 1 553 ? 27.692 5.984 -11.953 1.00 35.62 553 PRO A O 1
ATOM 4487 N N . THR A 1 554 ? 26.691 4.116 -12.678 1.00 36.66 554 THR A N 1
ATOM 4488 C CA . THR A 1 554 ? 26.714 4.404 -14.124 1.00 36.66 554 THR A CA 1
ATOM 4489 C C . THR A 1 554 ? 25.283 4.414 -14.677 1.00 36.66 554 THR A C 1
ATOM 4491 O O . THR A 1 554 ? 24.373 3.848 -14.074 1.00 36.66 554 THR A O 1
ATOM 4494 N N . SER A 1 555 ? 25.048 5.061 -15.828 1.00 36.12 555 SER A N 1
ATOM 4495 C CA . SER A 1 555 ? 23.710 5.202 -16.439 1.00 36.12 555 SER A CA 1
ATOM 4496 C C . SER A 1 555 ? 23.005 3.881 -16.773 1.00 36.12 555 SER A C 1
ATOM 4498 O O . SER A 1 555 ? 21.797 3.927 -17.025 1.00 36.12 555 SER A O 1
ATOM 4500 N N . ASP A 1 556 ? 23.755 2.772 -16.727 1.00 35.09 556 ASP A N 1
ATOM 4501 C CA . ASP A 1 556 ? 23.480 1.468 -17.340 1.00 35.09 556 ASP A CA 1
ATOM 4502 C C . ASP A 1 556 ? 23.334 0.325 -16.303 1.00 35.09 556 ASP A C 1
ATOM 4504 O O . ASP A 1 556 ? 23.102 -0.823 -16.674 1.00 35.09 556 ASP A O 1
ATOM 4508 N N . GLU A 1 557 ? 23.466 0.606 -14.999 1.00 43.62 557 GLU A N 1
ATOM 4509 C CA . GLU A 1 557 ? 23.384 -0.403 -13.929 1.00 43.62 557 GLU A CA 1
ATOM 4510 C C . GLU A 1 557 ? 22.197 -0.103 -12.996 1.00 43.62 557 GLU A C 1
ATOM 4512 O O . GLU A 1 557 ? 22.102 0.987 -12.437 1.00 43.62 557 GLU A O 1
ATOM 4517 N N . VAL A 1 558 ? 21.279 -1.060 -12.815 1.00 48.97 558 VAL A N 1
ATOM 4518 C CA . VAL A 1 558 ? 20.266 -1.043 -11.744 1.00 48.97 558 VAL A CA 1
ATOM 4519 C C . VAL A 1 558 ? 20.794 -1.944 -10.628 1.00 48.97 558 VAL A C 1
ATOM 4521 O O . VAL A 1 558 ? 20.900 -3.152 -10.845 1.00 48.97 558 VAL A O 1
ATOM 4524 N N . PRO A 1 559 ? 21.156 -1.421 -9.444 1.00 63.47 559 PRO A N 1
ATOM 4525 C CA . PRO A 1 559 ? 21.653 -2.268 -8.374 1.00 63.47 559 PRO A CA 1
ATOM 4526 C C . PRO A 1 559 ? 20.509 -3.156 -7.889 1.00 63.47 559 PRO A C 1
ATOM 4528 O O . PRO A 1 559 ? 19.515 -2.665 -7.359 1.00 63.47 559 PRO A O 1
ATOM 4531 N N . ALA A 1 560 ? 20.638 -4.475 -8.028 1.00 68.06 560 ALA A N 1
ATOM 4532 C CA . ALA A 1 560 ? 19.659 -5.421 -7.487 1.00 68.06 560 ALA A CA 1
ATOM 4533 C C . ALA A 1 560 ? 19.391 -5.194 -5.984 1.00 68.06 560 ALA A C 1
ATOM 4535 O O . ALA A 1 560 ? 18.289 -5.433 -5.495 1.00 68.06 560 ALA A O 1
ATOM 4536 N N . ALA A 1 561 ? 20.390 -4.673 -5.264 1.00 71.06 561 ALA A N 1
ATOM 4537 C CA . ALA A 1 561 ? 20.263 -4.223 -3.885 1.00 71.06 561 ALA A CA 1
ATOM 4538 C C . ALA A 1 561 ? 19.234 -3.090 -3.710 1.00 71.06 561 ALA A C 1
ATOM 4540 O O . ALA A 1 561 ? 18.443 -3.140 -2.773 1.00 71.06 561 ALA A O 1
ATOM 4541 N N . ASP A 1 562 ? 19.180 -2.114 -4.618 1.00 74.38 562 ASP A N 1
ATOM 4542 C CA . ASP A 1 562 ? 18.221 -1.005 -4.555 1.00 74.38 562 ASP A CA 1
ATOM 4543 C C . ASP A 1 562 ? 16.796 -1.479 -4.870 1.00 74.38 562 ASP A C 1
ATOM 4545 O O . ASP A 1 562 ? 15.834 -1.064 -4.223 1.00 74.38 562 ASP A O 1
ATOM 4549 N N . CYS A 1 563 ? 16.642 -2.416 -5.810 1.00 77.12 563 CYS A N 1
ATOM 4550 C CA . CYS A 1 563 ? 15.355 -3.068 -6.054 1.00 77.12 563 CYS A CA 1
ATOM 4551 C C . CYS A 1 563 ? 14.903 -3.898 -4.844 1.00 77.12 563 CYS A C 1
ATOM 4553 O O . CYS A 1 563 ? 13.736 -3.836 -4.462 1.00 77.12 563 CYS A O 1
ATOM 4555 N N . ALA A 1 564 ? 15.813 -4.636 -4.200 1.00 82.25 564 ALA A N 1
ATOM 4556 C CA . ALA A 1 564 ? 15.527 -5.366 -2.966 1.00 82.25 564 ALA A CA 1
ATOM 4557 C C . ALA A 1 564 ? 15.124 -4.418 -1.820 1.00 82.25 564 ALA A C 1
ATOM 4559 O O . ALA A 1 564 ? 14.193 -4.711 -1.067 1.00 82.25 564 ALA A O 1
ATOM 4560 N N . VAL A 1 565 ? 15.770 -3.252 -1.723 1.00 84.19 565 VAL A N 1
ATOM 4561 C CA . VAL A 1 565 ? 15.384 -2.173 -0.804 1.00 84.19 565 VAL A CA 1
ATOM 4562 C C . VAL A 1 565 ? 13.975 -1.675 -1.098 1.00 84.19 565 VAL A C 1
ATOM 4564 O O . VAL A 1 565 ? 13.203 -1.488 -0.162 1.00 84.19 565 VAL A O 1
ATOM 4567 N N . GLU A 1 566 ? 13.614 -1.474 -2.363 1.00 85.31 566 GLU A N 1
ATOM 4568 C CA . GLU A 1 566 ? 12.282 -0.980 -2.719 1.00 85.31 566 GLU A CA 1
ATOM 4569 C C . GLU A 1 566 ? 11.184 -2.024 -2.481 1.00 85.31 566 GLU A C 1
ATOM 4571 O O . GLU A 1 566 ? 10.090 -1.681 -2.022 1.00 85.31 566 GLU A O 1
ATOM 4576 N N . VAL A 1 567 ? 11.494 -3.310 -2.682 1.00 88.12 567 VAL A N 1
ATOM 4577 C CA . VAL A 1 567 ? 10.632 -4.427 -2.265 1.00 88.12 567 VAL A CA 1
ATOM 4578 C C . VAL A 1 567 ? 10.370 -4.362 -0.758 1.00 88.12 567 VAL A C 1
ATOM 4580 O O . VAL A 1 567 ? 9.213 -4.400 -0.335 1.00 88.12 567 VAL A O 1
ATOM 4583 N N . LEU A 1 568 ? 11.420 -4.213 0.060 1.00 90.62 568 LEU A N 1
ATOM 4584 C CA . LEU A 1 568 ? 11.289 -4.090 1.517 1.00 90.62 568 LEU A CA 1
ATOM 4585 C C . LEU A 1 568 ? 10.531 -2.824 1.921 1.00 90.62 568 LEU A C 1
ATOM 4587 O O . LEU A 1 568 ? 9.646 -2.883 2.774 1.00 90.62 568 LEU A O 1
ATOM 4591 N N . ARG A 1 569 ? 10.845 -1.685 1.299 1.00 90.88 569 ARG A N 1
ATOM 4592 C CA . ARG A 1 569 ? 10.190 -0.397 1.552 1.00 90.88 569 ARG A CA 1
ATOM 4593 C C . ARG A 1 569 ? 8.696 -0.494 1.286 1.00 90.88 569 ARG A C 1
ATOM 4595 O O . ARG A 1 569 ? 7.910 -0.070 2.131 1.00 90.88 569 ARG A O 1
ATOM 4602 N N . THR A 1 570 ? 8.305 -1.073 0.154 1.00 88.88 570 THR A N 1
ATOM 4603 C CA . THR A 1 570 ? 6.893 -1.219 -0.205 1.00 88.88 570 THR A CA 1
ATOM 4604 C C . THR A 1 570 ? 6.180 -2.184 0.734 1.00 88.88 570 THR A C 1
ATOM 4606 O O . THR A 1 570 ? 5.108 -1.851 1.230 1.00 88.88 570 THR A O 1
ATOM 4609 N N . ALA A 1 571 ? 6.782 -3.335 1.046 1.00 90.06 571 ALA A N 1
ATOM 4610 C CA . ALA A 1 571 ? 6.180 -4.299 1.965 1.00 90.06 571 ALA A CA 1
ATOM 4611 C C . ALA A 1 571 ? 5.968 -3.708 3.371 1.00 90.06 571 ALA A C 1
ATOM 4613 O O . ALA A 1 571 ? 4.897 -3.858 3.952 1.00 90.06 571 ALA A O 1
ATOM 4614 N N . LEU A 1 572 ? 6.961 -3.001 3.915 1.00 91.50 572 LEU A N 1
ATOM 4615 C CA . LEU A 1 572 ? 6.903 -2.462 5.278 1.00 91.50 572 LEU A CA 1
ATOM 4616 C C . LEU A 1 572 ? 6.066 -1.183 5.387 1.00 91.50 572 LEU A C 1
ATOM 4618 O O . LEU A 1 572 ? 5.379 -0.983 6.385 1.00 91.50 572 LEU A O 1
ATOM 4622 N N . LEU A 1 573 ? 6.139 -0.297 4.390 1.00 89.75 573 LEU A N 1
ATOM 4623 C CA . LEU A 1 573 ? 5.614 1.069 4.493 1.00 89.75 573 LEU A CA 1
ATOM 4624 C C . LEU A 1 573 ? 4.510 1.387 3.489 1.00 89.75 573 LEU A C 1
ATOM 4626 O O . LEU A 1 573 ? 3.818 2.385 3.683 1.00 89.75 573 LEU A O 1
ATOM 4630 N N . GLY A 1 574 ? 4.333 0.594 2.431 1.00 84.81 574 GLY A N 1
ATOM 4631 C CA . GLY A 1 574 ? 3.403 0.899 1.339 1.00 84.81 574 GLY A CA 1
ATOM 4632 C C . GLY A 1 574 ? 1.988 1.153 1.849 1.00 84.81 574 GLY A C 1
ATOM 4633 O O . GLY A 1 574 ? 1.411 2.202 1.581 1.00 84.81 574 GLY A O 1
ATOM 4634 N N . MET A 1 575 ? 1.470 0.248 2.682 1.00 85.50 575 MET A N 1
ATOM 4635 C CA . MET A 1 575 ? 0.144 0.394 3.288 1.00 85.50 575 MET A CA 1
ATOM 4636 C C . MET A 1 575 ? 0.081 1.492 4.363 1.00 85.50 575 MET A C 1
ATOM 4638 O O . MET A 1 575 ? -0.931 2.170 4.481 1.00 85.50 575 MET A O 1
ATOM 4642 N N . LEU A 1 576 ? 1.151 1.691 5.137 1.00 85.88 576 LEU A N 1
ATOM 4643 C CA . LEU A 1 576 ? 1.165 2.631 6.268 1.00 85.88 576 LEU A CA 1
ATOM 4644 C C . LEU A 1 576 ? 1.358 4.095 5.846 1.00 85.88 576 LEU A C 1
ATOM 4646 O O . LEU A 1 576 ? 1.026 5.009 6.597 1.00 85.88 576 LEU A O 1
ATOM 4650 N N . SER A 1 577 ? 1.934 4.326 4.665 1.00 81.81 577 SER A N 1
ATOM 4651 C CA . SER A 1 577 ? 2.277 5.661 4.160 1.00 81.81 577 SER A CA 1
ATOM 4652 C C . SER A 1 577 ? 1.310 6.193 3.102 1.00 81.81 577 SER A C 1
ATOM 4654 O O . SER A 1 577 ? 1.447 7.340 2.670 1.00 81.81 577 SER A O 1
ATOM 4656 N N . TYR A 1 578 ? 0.325 5.397 2.681 1.00 79.94 578 TYR A N 1
ATOM 4657 C CA . TYR A 1 578 ? -0.606 5.802 1.638 1.00 79.94 578 TYR A CA 1
ATOM 4658 C C . TYR A 1 578 ? -1.681 6.760 2.174 1.00 79.94 578 TYR A C 1
ATOM 4660 O O . TYR A 1 578 ? -2.577 6.362 2.905 1.00 79.94 578 TYR A O 1
ATOM 4668 N N . ARG A 1 579 ? -1.603 8.037 1.773 1.00 76.50 579 ARG A N 1
ATOM 4669 C CA . ARG A 1 579 ? -2.494 9.121 2.250 1.00 76.50 579 ARG A CA 1
ATOM 4670 C C . ARG A 1 579 ? -3.479 9.649 1.202 1.00 76.50 579 ARG A C 1
ATOM 4672 O O . ARG A 1 579 ? -4.235 10.571 1.483 1.00 76.50 579 ARG A O 1
ATOM 4679 N N . LYS A 1 580 ? -3.442 9.137 -0.035 1.00 76.19 580 LYS A N 1
ATOM 4680 C CA . LYS A 1 580 ? -4.258 9.685 -1.140 1.00 76.19 580 LYS A CA 1
ATOM 4681 C C . LYS A 1 580 ? -5.737 9.305 -1.046 1.00 76.19 580 LYS A C 1
ATOM 4683 O O . LYS A 1 580 ? -6.574 10.019 -1.584 1.00 76.19 580 LYS A O 1
ATOM 4688 N N . ASP A 1 581 ? -6.044 8.185 -0.399 1.00 75.38 581 ASP A N 1
ATOM 4689 C CA . ASP A 1 581 ? -7.407 7.718 -0.155 1.00 75.38 581 ASP A CA 1
ATOM 4690 C C . ASP A 1 581 ? -7.606 7.609 1.356 1.00 75.38 581 ASP A C 1
ATOM 4692 O O . ASP A 1 581 ? -6.851 6.901 2.023 1.00 75.38 581 ASP A O 1
ATOM 4696 N N . TRP A 1 582 ? -8.622 8.295 1.883 1.00 81.94 582 TRP A N 1
ATOM 4697 C CA . TRP A 1 582 ? -8.962 8.262 3.307 1.00 81.94 582 TRP A CA 1
ATOM 4698 C C . TRP A 1 582 ? -9.240 6.833 3.791 1.00 81.94 582 TRP A C 1
ATOM 4700 O O . TRP A 1 582 ? -8.895 6.478 4.912 1.00 81.94 582 TRP A O 1
ATOM 4710 N N . SER A 1 583 ? -9.800 5.981 2.923 1.00 79.81 583 SER A N 1
ATOM 4711 C CA . SER A 1 583 ? -10.153 4.599 3.264 1.00 79.81 583 SER A CA 1
ATOM 4712 C C . SER A 1 583 ? -8.948 3.657 3.369 1.00 79.81 583 SER A C 1
ATOM 4714 O O . SER A 1 583 ? -9.118 2.487 3.709 1.00 79.81 583 SER A O 1
ATOM 4716 N N . LEU A 1 584 ? -7.740 4.156 3.081 1.00 79.88 584 LEU A N 1
ATOM 4717 C CA . LEU A 1 584 ? -6.473 3.428 3.163 1.00 79.88 584 LEU A CA 1
ATOM 4718 C C . LEU A 1 584 ? -5.479 4.066 4.154 1.00 79.88 584 LEU A C 1
ATOM 4720 O O . LEU A 1 584 ? -4.384 3.537 4.330 1.00 79.88 584 LEU A O 1
ATOM 4724 N N . ASP A 1 585 ? -5.844 5.161 4.832 1.00 86.44 585 ASP A N 1
ATOM 4725 C CA . ASP A 1 585 ? -5.038 5.760 5.906 1.00 86.44 585 ASP A CA 1
ATOM 4726 C C . ASP A 1 585 ? -5.331 5.056 7.241 1.00 86.44 585 ASP A C 1
ATOM 4728 O O . ASP A 1 585 ? -5.941 5.607 8.157 1.00 86.44 585 ASP A O 1
ATOM 4732 N N . PHE A 1 586 ? -4.953 3.779 7.335 1.00 85.75 586 PHE A N 1
ATOM 4733 C CA . PHE A 1 586 ? -5.400 2.886 8.413 1.00 85.75 586 PHE A CA 1
ATOM 4734 C C . PHE A 1 586 ? -5.063 3.394 9.817 1.00 85.75 586 PHE A C 1
ATOM 4736 O O . PHE A 1 586 ? -5.865 3.232 10.732 1.00 85.75 586 PHE A O 1
ATOM 4743 N N . MET A 1 587 ? -3.906 4.038 9.994 1.00 90.69 587 MET A N 1
ATOM 4744 C CA . MET A 1 587 ? -3.524 4.598 11.294 1.00 90.69 587 MET A CA 1
ATOM 4745 C C . MET A 1 587 ? -4.447 5.746 11.714 1.00 90.69 587 MET A C 1
ATOM 4747 O O . MET A 1 587 ? -4.732 5.887 12.902 1.00 90.69 587 MET A O 1
ATOM 4751 N N . GLU A 1 588 ? -4.928 6.544 10.760 1.00 91.50 588 GLU A N 1
ATOM 4752 C CA . GLU A 1 588 ? -5.909 7.590 11.040 1.00 91.50 588 GLU A CA 1
ATOM 4753 C C . GLU A 1 588 ? -7.298 6.994 11.292 1.00 91.50 588 GLU A C 1
ATOM 4755 O O . GLU A 1 588 ? -7.973 7.437 12.213 1.00 91.50 588 GLU A O 1
ATOM 4760 N N . LEU A 1 589 ? -7.684 5.925 10.582 1.00 92.50 589 LEU A N 1
ATOM 4761 C CA . LEU A 1 589 ? -8.957 5.227 10.823 1.00 92.50 589 LEU A CA 1
ATOM 4762 C C . LEU A 1 589 ? -9.068 4.682 12.258 1.00 92.50 589 LEU A C 1
ATOM 4764 O O . LEU A 1 589 ? -10.120 4.811 12.882 1.00 92.50 589 LEU A O 1
ATOM 4768 N N . PHE A 1 590 ? -7.992 4.105 12.809 1.00 94.88 590 PHE A N 1
ATOM 4769 C CA . PHE A 1 590 ? -7.970 3.665 14.214 1.00 94.88 590 PHE A CA 1
ATOM 4770 C C . PHE A 1 590 ? -8.096 4.841 15.189 1.00 94.88 590 PHE A C 1
ATOM 4772 O O . PHE A 1 590 ? -8.840 4.760 16.168 1.00 94.88 590 PHE A O 1
ATOM 4779 N N . ARG A 1 591 ? -7.394 5.946 14.917 1.00 94.31 591 ARG A N 1
ATOM 4780 C CA . ARG A 1 591 ? -7.469 7.158 15.741 1.00 94.31 591 ARG A CA 1
ATOM 4781 C C . ARG A 1 591 ? -8.866 7.770 15.714 1.00 94.31 591 ARG A C 1
ATOM 4783 O O . ARG A 1 591 ? -9.374 8.171 16.757 1.00 94.31 591 ARG A O 1
ATOM 4790 N N . GLU A 1 592 ? -9.485 7.824 14.542 1.00 94.06 592 GLU A N 1
ATOM 4791 C CA . GLU A 1 592 ? -10.841 8.331 14.368 1.00 94.06 592 GLU A CA 1
ATOM 4792 C C . GLU A 1 592 ? -11.856 7.455 15.107 1.00 94.06 592 GLU A C 1
ATOM 4794 O O . GLU A 1 592 ? -12.691 7.991 15.834 1.00 94.06 592 GLU A O 1
ATOM 4799 N N . ALA A 1 593 ? -11.739 6.126 15.017 1.00 95.06 593 ALA A N 1
ATOM 4800 C CA . ALA A 1 593 ? -12.598 5.201 15.755 1.00 95.06 593 ALA A CA 1
ATOM 4801 C C . ALA A 1 593 ? -12.516 5.424 17.279 1.00 95.06 593 ALA A C 1
ATOM 4803 O O . ALA A 1 593 ? -13.544 5.580 17.940 1.00 95.06 593 ALA A O 1
ATOM 4804 N N . LEU A 1 594 ? -11.305 5.533 17.840 1.00 94.88 594 LEU A N 1
ATOM 4805 C CA . LEU A 1 594 ? -11.112 5.855 19.264 1.00 94.88 594 LEU A CA 1
ATOM 4806 C C . LEU A 1 594 ? -11.681 7.234 19.634 1.00 94.88 594 LEU A C 1
ATOM 4808 O O . LEU A 1 594 ? -12.295 7.401 20.693 1.00 94.88 594 LEU A O 1
ATOM 4812 N N . GLY A 1 595 ? -11.503 8.223 18.754 1.00 95.12 595 GLY A N 1
ATOM 4813 C CA . GLY A 1 595 ? -12.049 9.567 18.926 1.00 95.12 595 GLY A CA 1
ATOM 4814 C C . GLY A 1 595 ? -13.578 9.579 18.966 1.00 95.12 595 GLY A C 1
ATOM 4815 O O . GLY A 1 595 ? -14.162 10.206 19.850 1.00 95.12 595 GLY A O 1
ATOM 4816 N N . GLN A 1 596 ? -14.232 8.843 18.063 1.00 94.94 596 GLN A N 1
ATOM 4817 C CA . GLN A 1 596 ? -15.691 8.708 18.011 1.00 94.94 596 GLN A CA 1
ATOM 4818 C C . GLN A 1 596 ? -16.247 8.090 19.300 1.00 94.94 596 GLN A C 1
ATOM 4820 O O . GLN A 1 596 ? -17.230 8.600 19.842 1.00 94.94 596 GLN A O 1
ATOM 4825 N N . ILE A 1 597 ? -15.601 7.048 19.831 1.00 94.56 597 ILE A N 1
ATOM 4826 C CA . ILE A 1 597 ? -16.033 6.412 21.083 1.00 94.56 597 ILE A CA 1
ATOM 4827 C C . ILE A 1 597 ? -15.867 7.366 22.267 1.00 94.56 597 ILE A C 1
ATOM 4829 O O . ILE A 1 597 ? -16.799 7.540 23.051 1.00 94.56 597 ILE A O 1
ATOM 4833 N N . THR A 1 598 ? -14.720 8.037 22.371 1.00 94.50 598 THR A N 1
ATOM 4834 C CA . THR A 1 598 ? -14.452 8.997 23.456 1.00 94.50 598 THR A CA 1
ATOM 4835 C C . THR A 1 598 ? -15.448 10.163 23.438 1.00 94.50 598 THR A C 1
ATOM 4837 O O . THR A 1 598 ? -15.947 10.592 24.484 1.00 94.50 598 THR A O 1
ATOM 4840 N N . GLU A 1 599 ? -15.794 10.659 22.248 1.00 95.19 599 GLU A N 1
ATOM 4841 C CA . GLU A 1 599 ? -16.810 11.698 22.063 1.00 95.19 599 GLU A CA 1
ATOM 4842 C C . GLU A 1 599 ? -18.211 11.190 22.436 1.00 95.19 599 GLU A C 1
ATOM 4844 O O . GLU A 1 599 ? -18.965 11.893 23.117 1.00 95.19 599 GLU A O 1
ATOM 4849 N N . GLN A 1 600 ? -18.572 9.966 22.038 1.00 93.75 600 GLN A N 1
ATOM 4850 C CA . GLN A 1 600 ? -19.874 9.384 22.368 1.00 93.75 600 GLN A CA 1
ATOM 4851 C C . GLN A 1 600 ? -20.023 9.142 23.875 1.00 93.75 600 GLN A C 1
ATOM 4853 O O . GLN A 1 600 ? -21.037 9.536 24.452 1.00 93.75 600 GLN A O 1
ATOM 4858 N N . HIS A 1 601 ? -18.992 8.601 24.525 1.00 94.06 601 HIS A N 1
ATOM 4859 C CA . HIS A 1 601 ? -18.926 8.470 25.980 1.00 94.06 601 HIS A CA 1
ATOM 4860 C C . HIS A 1 601 ? -19.088 9.837 26.669 1.00 94.06 601 HIS A C 1
ATOM 4862 O O . HIS A 1 601 ? -19.919 10.013 27.562 1.00 94.06 601 HIS A O 1
ATOM 4868 N N . SER A 1 602 ? -18.377 10.863 26.189 1.00 93.75 602 SER A N 1
ATOM 4869 C CA . SER A 1 602 ? -18.486 12.229 26.722 1.00 93.75 602 SER A CA 1
ATOM 4870 C C . SER A 1 602 ? -19.906 12.798 26.603 1.00 93.75 602 SER A C 1
ATOM 4872 O O . SER A 1 602 ? -20.390 13.474 27.520 1.00 93.75 602 SER A O 1
ATOM 4874 N N . LYS A 1 603 ? -20.607 12.526 25.495 1.00 92.12 603 LYS A N 1
ATOM 4875 C CA . LYS A 1 603 ? -22.013 12.923 25.305 1.00 92.12 603 LYS A CA 1
ATOM 4876 C C . LYS A 1 603 ? -22.936 12.200 26.276 1.00 92.12 603 LYS A C 1
ATOM 4878 O O . LYS A 1 603 ? -23.736 12.863 26.939 1.00 92.12 603 LYS A O 1
ATOM 4883 N N . ASN A 1 604 ? -22.807 10.882 26.389 1.00 90.00 604 ASN A N 1
ATOM 4884 C CA . ASN A 1 604 ? -23.605 10.064 27.299 1.00 90.00 604 ASN A CA 1
ATOM 4885 C C . ASN A 1 604 ? -23.404 10.505 28.758 1.00 90.00 604 ASN A C 1
ATOM 4887 O O . ASN A 1 604 ? -24.377 10.702 29.490 1.00 90.00 604 ASN A O 1
ATOM 4891 N N . PHE A 1 605 ? -22.161 10.782 29.160 1.00 90.12 605 PHE A N 1
ATOM 4892 C CA . PHE A 1 605 ? -21.829 11.310 30.483 1.00 90.12 605 PHE A CA 1
ATOM 4893 C C . PHE A 1 605 ? -22.488 12.674 30.755 1.00 90.12 605 PHE A C 1
ATOM 4895 O O . PHE A 1 605 ? -23.103 12.886 31.807 1.00 90.12 605 PHE A O 1
ATOM 4902 N N . ARG A 1 606 ? -22.424 13.615 29.801 1.00 89.81 606 ARG A N 1
ATOM 4903 C CA . ARG A 1 606 ? -23.087 14.932 29.918 1.00 89.81 606 ARG A CA 1
ATOM 4904 C C . ARG A 1 606 ? -24.609 14.818 29.993 1.00 89.81 606 ARG A C 1
ATOM 4906 O O . ARG A 1 606 ? -25.242 15.526 30.778 1.00 89.81 606 ARG A O 1
ATOM 4913 N N . GLN A 1 607 ? -25.207 13.939 29.193 1.00 86.31 607 GLN A N 1
ATOM 4914 C CA . GLN A 1 607 ? -26.650 13.695 29.226 1.00 86.31 607 GLN A CA 1
ATOM 4915 C C . GLN A 1 607 ? -27.073 13.111 30.574 1.00 86.31 607 GLN A C 1
ATOM 4917 O O . GLN A 1 607 ? -28.008 13.617 31.194 1.00 86.31 607 GLN A O 1
ATOM 4922 N N . TYR A 1 608 ? -26.338 12.117 31.075 1.00 86.38 608 TYR A N 1
ATOM 4923 C CA . TYR A 1 608 ? -26.591 11.503 32.374 1.00 86.38 608 TYR A CA 1
ATOM 4924 C C . TYR A 1 608 ? -26.500 12.518 33.520 1.00 86.38 608 TYR A C 1
ATOM 4926 O O . TYR A 1 608 ? -27.442 12.660 34.301 1.00 86.38 608 TYR A O 1
ATOM 4934 N N . THR A 1 609 ? -25.421 13.300 33.583 1.00 85.44 609 THR A N 1
ATOM 4935 C CA . THR A 1 609 ? -25.232 14.329 34.623 1.00 85.44 609 THR A CA 1
ATOM 4936 C C . THR A 1 609 ? -26.311 15.414 34.585 1.00 85.44 609 THR A C 1
ATOM 4938 O O . THR A 1 609 ? -26.877 15.756 35.626 1.00 85.44 609 THR A O 1
ATOM 4941 N N . THR A 1 610 ? -26.675 15.900 33.394 1.00 84.88 610 THR A N 1
ATOM 4942 C CA . THR A 1 610 ? -27.775 16.868 33.219 1.00 84.88 610 THR A CA 1
ATOM 4943 C C . THR A 1 610 ? -29.106 16.279 33.683 1.00 84.88 610 THR A C 1
ATOM 4945 O O . THR A 1 610 ? -29.889 16.938 34.372 1.00 84.88 610 THR A O 1
ATOM 4948 N N . SER A 1 611 ? -29.354 15.013 33.350 1.00 78.50 611 SER A N 1
ATOM 4949 C CA . SER A 1 611 ? -30.589 14.325 33.709 1.00 78.50 611 SER A CA 1
ATOM 4950 C C . SER A 1 611 ? -30.731 14.142 35.228 1.00 78.50 611 SER A C 1
ATOM 4952 O O . SER A 1 611 ? -31.815 14.365 35.766 1.00 78.50 611 SER A O 1
ATOM 4954 N N . ILE A 1 612 ? -29.642 13.838 35.946 1.00 78.50 612 ILE A N 1
ATOM 4955 C CA . ILE A 1 612 ? -29.638 13.771 37.417 1.00 78.50 612 ILE A CA 1
ATOM 4956 C C . ILE A 1 612 ? -29.921 15.144 38.033 1.00 78.50 612 ILE A C 1
ATOM 4958 O O . ILE A 1 612 ? -30.728 15.242 38.957 1.00 78.50 612 ILE A O 1
ATOM 4962 N N . GLY A 1 613 ? -29.300 16.211 37.519 1.00 74.19 613 GLY A N 1
ATOM 4963 C CA . GLY A 1 613 ? -29.495 17.572 38.036 1.00 74.19 613 GLY A CA 1
ATOM 4964 C C . GLY A 1 613 ? -30.924 18.105 37.862 1.00 74.19 613 GLY A C 1
ATOM 4965 O O . GLY A 1 613 ? -31.387 18.919 38.658 1.00 74.19 613 GLY A O 1
ATOM 4966 N N . SER A 1 614 ? -31.649 17.606 36.860 1.00 69.69 614 SER A N 1
ATOM 4967 C CA . SER A 1 614 ? -33.009 18.047 36.508 1.00 69.69 614 SER A CA 1
ATOM 4968 C C . SER A 1 614 ? -34.117 17.358 37.319 1.00 69.69 614 SER A C 1
ATOM 4970 O O . SER A 1 614 ? -35.288 17.717 37.216 1.00 69.69 614 SER A O 1
ATOM 4972 N N . ARG A 1 615 ? -33.768 16.371 38.151 1.00 63.09 615 ARG A N 1
ATOM 4973 C CA . ARG A 1 615 ? -34.698 15.395 38.743 1.00 63.09 615 ARG A CA 1
ATOM 4974 C C . ARG A 1 615 ? -35.631 15.945 39.834 1.00 63.09 615 ARG A C 1
ATOM 4976 O O . ARG A 1 615 ? -36.512 15.239 40.308 1.00 63.09 615 ARG A O 1
ATOM 4983 N N . GLY A 1 616 ? -35.464 17.206 40.236 1.00 59.19 616 GLY A N 1
ATOM 4984 C CA . GLY A 1 616 ? -36.191 17.810 41.358 1.00 59.19 616 GLY A CA 1
ATOM 4985 C C . GLY A 1 616 ? -37.649 18.221 41.099 1.00 59.19 616 GLY A C 1
ATOM 4986 O O . GLY A 1 616 ? -38.300 18.650 42.050 1.00 59.19 616 GLY A O 1
ATOM 4987 N N . LYS A 1 617 ? -38.170 18.156 39.860 1.00 55.53 617 LYS A N 1
ATOM 4988 C CA . LYS A 1 617 ? -39.516 18.671 39.504 1.00 55.53 617 LYS A CA 1
ATOM 4989 C C . LYS A 1 617 ? -40.197 17.942 38.325 1.00 55.53 617 LYS A C 1
ATOM 4991 O O . LYS A 1 617 ? -40.753 18.610 37.459 1.00 55.53 617 LYS A O 1
ATOM 4996 N N . CYS A 1 618 ? -40.150 16.612 38.252 1.00 57.12 618 CYS A N 1
ATOM 4997 C CA . CYS A 1 618 ? -40.731 15.887 37.112 1.00 57.12 618 CYS A CA 1
ATOM 4998 C C . CYS A 1 618 ? -42.054 15.184 37.434 1.00 57.12 618 CYS A C 1
ATOM 5000 O O . CYS A 1 618 ? -42.252 14.649 38.523 1.00 57.12 618 CYS A O 1
ATOM 5002 N N . SER A 1 619 ? -42.947 15.196 36.448 1.00 65.62 619 SER A N 1
ATOM 5003 C CA . SER A 1 619 ? -44.174 14.401 36.382 1.00 65.62 619 SER A CA 1
ATOM 5004 C C . SER A 1 619 ? -43.878 12.902 36.217 1.00 65.62 619 SER A C 1
ATOM 5006 O O . SER A 1 619 ? -42.802 12.507 35.771 1.00 65.62 619 SER A O 1
ATOM 5008 N N . GLU A 1 620 ? -44.857 12.049 36.523 1.00 69.06 620 GLU A N 1
ATOM 5009 C CA . GLU A 1 620 ? -44.730 10.581 36.468 1.00 69.06 620 GLU A CA 1
ATOM 5010 C C . GLU A 1 620 ? -44.347 10.057 35.062 1.00 69.06 620 GLU A C 1
ATOM 5012 O O . GLU A 1 620 ? -43.581 9.105 34.919 1.00 69.06 620 GLU A O 1
ATOM 5017 N N . GLN A 1 621 ? -44.791 10.736 33.995 1.00 67.88 621 GLN A N 1
ATOM 5018 C CA . GLN A 1 621 ? -44.397 10.421 32.613 1.00 67.88 621 GLN A CA 1
ATOM 5019 C C . GLN A 1 621 ? -42.937 10.791 32.307 1.00 67.88 621 GLN A C 1
ATOM 5021 O O . GLN A 1 621 ? -42.252 10.078 31.568 1.00 67.88 621 GLN A O 1
ATOM 5026 N N . GLU A 1 622 ? -42.441 11.888 32.877 1.00 67.56 622 GLU A N 1
ATOM 5027 C CA . GLU A 1 622 ? -41.044 12.304 32.735 1.00 67.56 622 GLU A CA 1
ATOM 5028 C C . GLU A 1 622 ? -40.100 11.368 33.499 1.00 67.56 622 GLU A C 1
ATOM 5030 O O . GLU A 1 622 ? -38.988 11.116 33.038 1.00 67.56 622 GLU A O 1
ATOM 5035 N N . GLU A 1 623 ? -40.558 10.773 34.602 1.00 70.94 623 GLU A N 1
ATOM 5036 C CA . GLU A 1 623 ? -39.797 9.780 35.365 1.00 70.94 623 GLU A CA 1
ATOM 5037 C C . GLU A 1 623 ? -39.647 8.442 34.618 1.00 70.94 623 GLU A C 1
ATOM 5039 O O . GLU A 1 623 ? -38.561 7.854 34.602 1.00 70.94 623 GLU A O 1
ATOM 5044 N N . ILE A 1 624 ? -40.694 7.984 33.919 1.00 75.88 624 ILE A N 1
ATOM 5045 C CA . ILE A 1 624 ? -40.615 6.804 33.036 1.00 75.88 624 ILE A CA 1
ATOM 5046 C C . ILE A 1 624 ? -39.651 7.073 31.878 1.00 75.88 624 ILE A C 1
ATOM 5048 O O . ILE A 1 624 ? -38.763 6.262 31.607 1.00 75.88 624 ILE A O 1
ATOM 5052 N N . LYS A 1 625 ? -39.780 8.230 31.217 1.00 76.12 625 LYS A N 1
ATOM 5053 C CA . LYS A 1 625 ? -38.892 8.627 30.114 1.00 76.12 625 LYS A CA 1
ATOM 5054 C C . LYS A 1 625 ? -37.434 8.720 30.571 1.00 76.12 625 LYS A C 1
ATOM 5056 O O . LYS A 1 625 ? -36.539 8.281 29.852 1.00 76.12 625 LYS A O 1
ATOM 5061 N N . PHE A 1 626 ? -37.204 9.230 31.778 1.00 74.25 626 PHE A N 1
ATOM 5062 C CA . PHE A 1 626 ? -35.892 9.274 32.414 1.00 74.25 626 PHE A CA 1
ATOM 5063 C C . PHE A 1 626 ? -35.318 7.870 32.654 1.00 74.25 626 PHE A C 1
ATOM 5065 O O . PHE A 1 626 ? -34.184 7.610 32.259 1.00 74.25 626 PHE A O 1
ATOM 5072 N N . LYS A 1 627 ? -36.090 6.940 33.237 1.00 75.56 627 LYS A N 1
ATOM 5073 C CA . LYS A 1 627 ? -35.636 5.553 33.463 1.00 75.56 627 LYS A CA 1
ATOM 5074 C C . LYS A 1 627 ? -35.268 4.842 32.163 1.00 75.56 627 LYS A C 1
ATOM 5076 O O . LYS A 1 627 ? -34.215 4.213 32.099 1.00 75.56 627 LYS A O 1
ATOM 5081 N N . VAL A 1 628 ? -36.099 4.981 31.127 1.00 79.19 628 VAL A N 1
ATOM 5082 C CA . VAL A 1 628 ? -35.820 4.411 29.800 1.00 79.19 628 VAL A CA 1
ATOM 5083 C C . VAL A 1 628 ? -34.534 5.004 29.224 1.00 79.19 628 VAL A C 1
ATOM 5085 O O . VAL A 1 628 ? -33.663 4.251 28.807 1.00 79.19 628 VAL A O 1
ATOM 5088 N N . MET A 1 629 ? -34.372 6.330 29.274 1.00 78.31 629 MET A N 1
ATOM 5089 C CA . MET A 1 629 ? -33.173 7.022 28.786 1.00 78.31 629 MET A CA 1
ATOM 5090 C C . MET A 1 629 ? -31.891 6.558 29.497 1.00 78.31 629 MET A C 1
ATOM 5092 O O . MET A 1 629 ? -30.881 6.309 28.839 1.00 78.31 629 MET A O 1
ATOM 5096 N N . VAL A 1 630 ? -31.924 6.410 30.827 1.00 77.62 630 VAL A N 1
ATOM 5097 C CA . VAL A 1 630 ? -30.776 5.928 31.616 1.00 77.62 630 VAL A CA 1
ATOM 5098 C C . VAL A 1 630 ? -30.423 4.485 31.251 1.00 77.62 630 VAL A C 1
ATOM 5100 O O . VAL A 1 630 ? -29.252 4.189 31.024 1.00 77.62 630 VAL A O 1
ATOM 5103 N N . GLN A 1 631 ? -31.416 3.600 31.115 1.00 79.00 631 GLN A N 1
ATOM 5104 C CA . GLN A 1 631 ? -31.181 2.213 30.697 1.00 79.00 631 GLN A CA 1
ATOM 5105 C C . GLN A 1 631 ? -30.618 2.120 29.275 1.00 79.00 631 GLN A C 1
ATOM 5107 O O . GLN A 1 631 ? -29.674 1.366 29.042 1.00 79.00 631 GLN A O 1
ATOM 5112 N N . THR A 1 632 ? -31.144 2.909 28.334 1.00 80.69 632 THR A N 1
ATOM 5113 C CA . THR A 1 632 ? -30.600 2.965 26.969 1.00 80.69 632 THR A CA 1
ATOM 5114 C C . THR A 1 632 ? -29.175 3.507 26.949 1.00 80.69 632 THR A C 1
ATOM 5116 O O . THR A 1 632 ? -28.335 2.960 26.242 1.00 80.69 632 THR A O 1
ATOM 5119 N N . GLY A 1 633 ? -28.872 4.520 27.771 1.00 83.38 633 GLY A N 1
ATOM 5120 C CA . GLY A 1 633 ? -27.519 5.058 27.910 1.00 83.38 633 GLY A CA 1
ATOM 5121 C C . GLY A 1 633 ? -26.538 4.023 28.462 1.00 83.38 633 GLY A C 1
ATOM 5122 O O . GLY A 1 633 ? -25.446 3.879 27.930 1.00 83.38 633 GLY A O 1
ATOM 5123 N N . LYS A 1 634 ? -26.943 3.239 29.468 1.00 86.25 634 LYS A N 1
ATOM 5124 C CA . LYS A 1 634 ? -26.127 2.154 30.041 1.00 86.25 634 LYS A CA 1
ATOM 5125 C C . LYS A 1 634 ? -25.807 1.057 29.021 1.00 86.25 634 LYS A C 1
ATOM 5127 O O . LYS A 1 634 ? -24.672 0.597 28.959 1.00 86.25 634 LYS A O 1
ATOM 5132 N N . MET A 1 635 ? -26.785 0.640 28.212 1.00 88.31 635 MET A N 1
ATOM 5133 C CA . MET A 1 635 ? -26.550 -0.345 27.144 1.00 88.31 635 MET A CA 1
ATOM 5134 C C . MET A 1 635 ? -25.587 0.188 26.080 1.00 88.31 635 MET A C 1
ATOM 5136 O O . MET A 1 635 ? -24.724 -0.553 25.611 1.00 88.31 635 MET A O 1
ATOM 5140 N N . GLU A 1 636 ? -25.701 1.471 25.737 1.00 90.94 636 GLU A N 1
ATOM 5141 C CA . GLU A 1 636 ? -24.786 2.114 24.798 1.00 90.94 636 GLU A CA 1
ATOM 5142 C C . GLU A 1 636 ? -23.360 2.194 25.360 1.00 90.94 636 GLU A C 1
ATOM 5144 O O . GLU A 1 636 ? -22.417 1.870 24.652 1.00 90.94 636 GLU A O 1
ATOM 5149 N N . GLU A 1 637 ? -23.180 2.518 26.642 1.00 92.06 637 GLU A N 1
ATOM 5150 C CA . GLU A 1 637 ? -21.862 2.489 27.299 1.00 92.06 637 GLU A CA 1
ATOM 5151 C C . GLU A 1 637 ? -21.224 1.093 27.301 1.00 92.06 637 GLU A C 1
ATOM 5153 O O . GLU A 1 637 ? -20.029 0.956 27.044 1.00 92.06 637 GLU A O 1
ATOM 5158 N N . ILE A 1 638 ? -22.011 0.037 27.535 1.00 92.81 638 ILE A N 1
ATOM 5159 C CA . ILE A 1 638 ? -21.517 -1.346 27.426 1.00 92.81 638 ILE A CA 1
ATOM 5160 C C . ILE A 1 638 ? -21.065 -1.632 25.991 1.00 92.81 638 ILE A C 1
ATOM 5162 O O . ILE A 1 638 ? -19.996 -2.209 25.788 1.00 92.81 638 ILE A O 1
ATOM 5166 N N . ARG A 1 639 ? -21.845 -1.199 24.993 1.00 94.19 639 ARG A N 1
ATOM 5167 C CA . ARG A 1 639 ? -21.493 -1.341 23.575 1.00 94.19 639 ARG A CA 1
ATOM 5168 C C . ARG A 1 639 ? -20.183 -0.620 23.249 1.00 94.19 639 ARG A C 1
ATOM 5170 O O . ARG A 1 639 ? -19.324 -1.218 22.610 1.00 94.19 639 ARG A O 1
ATOM 5177 N N . LEU A 1 640 ? -20.009 0.616 23.724 1.00 94.12 640 LEU A N 1
ATOM 5178 C CA . LEU A 1 640 ? -18.763 1.374 23.568 1.00 94.12 640 LEU A CA 1
ATOM 5179 C C . LEU A 1 640 ? -17.582 0.662 24.240 1.00 94.12 640 LEU A C 1
ATOM 5181 O O . LEU A 1 640 ? -16.503 0.608 23.664 1.00 94.12 640 LEU A O 1
ATOM 5185 N N . SER A 1 641 ? -17.777 0.085 25.429 1.00 94.44 641 SER A N 1
ATOM 5186 C CA . SER A 1 641 ? -16.726 -0.656 26.142 1.00 94.44 641 SER A CA 1
ATOM 5187 C C . SER A 1 641 ? -16.222 -1.865 25.349 1.00 94.44 641 SER A C 1
ATOM 5189 O O . SER A 1 641 ? -15.011 -2.085 25.277 1.00 94.44 641 SER A O 1
ATOM 5191 N N . LEU A 1 642 ? -17.141 -2.617 24.732 1.00 92.69 642 LEU A N 1
ATOM 5192 C CA . LEU A 1 642 ? -16.802 -3.730 23.842 1.00 92.69 642 LEU A CA 1
ATOM 5193 C C . LEU A 1 642 ? -16.065 -3.230 22.594 1.00 92.69 642 LEU A C 1
ATOM 5195 O O . LEU A 1 642 ? -15.016 -3.761 22.254 1.00 92.69 642 LEU A O 1
ATOM 5199 N N . GLU A 1 643 ? -16.546 -2.148 21.980 1.00 93.75 643 GLU A N 1
ATOM 5200 C CA . GLU A 1 643 ? -15.934 -1.579 20.774 1.00 93.75 643 GLU A CA 1
ATOM 5201 C C . GLU A 1 643 ? -14.499 -1.076 21.020 1.00 93.75 643 GLU A C 1
ATOM 5203 O O . GLU A 1 643 ? -13.614 -1.295 20.193 1.00 93.75 643 GLU A O 1
ATOM 5208 N N . VAL A 1 644 ? -14.229 -0.456 22.178 1.00 95.69 644 VAL A N 1
ATOM 5209 C CA . VAL A 1 644 ? -12.859 -0.076 22.572 1.00 95.69 644 VAL A CA 1
ATOM 5210 C C . VAL A 1 644 ? -11.990 -1.309 22.807 1.00 95.69 644 VAL A C 1
ATOM 5212 O O . VAL A 1 644 ? -10.825 -1.301 22.415 1.00 95.69 644 VAL A O 1
ATOM 5215 N N . ALA A 1 645 ? -12.529 -2.360 23.431 1.00 93.62 645 ALA A N 1
ATOM 5216 C CA . ALA A 1 645 ? -11.789 -3.601 23.651 1.00 93.62 645 ALA A CA 1
ATOM 5217 C C . ALA A 1 645 ? -11.351 -4.234 22.319 1.00 93.62 645 ALA A C 1
ATOM 5219 O O . ALA A 1 645 ? -10.184 -4.594 22.177 1.00 93.62 645 ALA A O 1
ATOM 5220 N N . ASP A 1 646 ? -12.246 -4.275 21.329 1.00 93.19 646 ASP A N 1
ATOM 5221 C CA . ASP A 1 646 ? -11.946 -4.795 19.991 1.00 93.19 646 ASP A CA 1
ATOM 5222 C C . ASP A 1 646 ? -10.861 -3.959 19.287 1.00 93.19 646 ASP A C 1
ATOM 5224 O O . ASP A 1 646 ? -9.914 -4.510 18.720 1.00 93.19 646 ASP A O 1
ATOM 5228 N N . ILE A 1 647 ? -10.924 -2.622 19.392 1.00 95.00 647 ILE A N 1
ATOM 5229 C CA . ILE A 1 647 ? -9.873 -1.732 18.867 1.00 95.00 647 ILE A CA 1
ATOM 5230 C C . ILE A 1 647 ? -8.522 -2.010 19.539 1.00 95.00 647 ILE A C 1
ATOM 5232 O O . ILE A 1 647 ? -7.501 -2.103 18.852 1.00 95.00 647 ILE A O 1
ATOM 5236 N N . ILE A 1 648 ? -8.488 -2.132 20.870 1.00 96.06 648 ILE A N 1
ATOM 5237 C CA . ILE A 1 648 ? -7.258 -2.425 21.622 1.00 96.06 648 ILE A CA 1
ATOM 5238 C C . ILE A 1 648 ? -6.676 -3.773 21.187 1.00 96.06 648 ILE A C 1
ATOM 5240 O O . ILE A 1 648 ? -5.457 -3.885 21.009 1.00 96.06 648 ILE A O 1
ATOM 5244 N N . ASP A 1 649 ? -7.518 -4.786 20.999 1.00 94.12 649 ASP A N 1
ATOM 5245 C CA . ASP A 1 649 ? -7.101 -6.104 20.528 1.00 94.12 649 ASP A CA 1
ATOM 5246 C C . ASP A 1 649 ? -6.479 -6.010 19.128 1.00 94.12 649 ASP A C 1
ATOM 5248 O O . ASP A 1 649 ? -5.348 -6.464 18.934 1.00 94.12 649 ASP A O 1
ATOM 5252 N N . GLU A 1 650 ? -7.130 -5.343 18.171 1.00 95.31 650 GLU A N 1
ATOM 5253 C CA . GLU A 1 650 ? -6.595 -5.126 16.817 1.00 95.31 650 GLU A CA 1
ATOM 5254 C C . GLU A 1 650 ? -5.278 -4.344 16.803 1.00 95.31 650 GLU A C 1
ATOM 5256 O O . GLU A 1 650 ? -4.322 -4.732 16.120 1.00 95.31 650 GLU A O 1
ATOM 5261 N N . LEU A 1 651 ? -5.167 -3.291 17.612 1.00 96.56 651 LEU A N 1
ATOM 5262 C CA . LEU A 1 651 ? -3.921 -2.543 17.774 1.00 96.56 651 LEU A CA 1
ATOM 5263 C C . LEU A 1 651 ? -2.813 -3.405 18.388 1.00 96.56 651 LEU A C 1
ATOM 5265 O O . LEU A 1 651 ? -1.650 -3.295 17.992 1.00 96.56 651 LEU A O 1
ATOM 5269 N N . ASN A 1 652 ? -3.146 -4.308 19.313 1.00 96.50 652 ASN A N 1
ATOM 5270 C CA . ASN A 1 652 ? -2.203 -5.289 19.843 1.00 96.50 652 ASN A CA 1
ATOM 5271 C C . ASN A 1 652 ? -1.764 -6.311 18.784 1.00 96.50 652 ASN A C 1
ATOM 5273 O O . ASN A 1 652 ? -0.602 -6.738 18.799 1.00 96.50 652 ASN A O 1
ATOM 5277 N N . MET A 1 653 ? -2.639 -6.673 17.842 1.00 95.19 653 MET A N 1
ATOM 5278 C CA . MET A 1 653 ? -2.271 -7.510 16.696 1.00 95.19 653 MET A CA 1
ATOM 5279 C C . MET A 1 653 ? -1.267 -6.795 15.783 1.00 95.19 653 MET A C 1
ATOM 5281 O O . MET A 1 653 ? -0.244 -7.386 15.422 1.00 95.19 653 MET A O 1
ATOM 5285 N N . LEU A 1 654 ? -1.488 -5.509 15.488 1.00 95.75 654 LEU A N 1
ATOM 5286 C CA . LEU A 1 654 ? -0.535 -4.676 14.742 1.00 95.75 654 LEU A CA 1
ATOM 5287 C C . LEU A 1 654 ? 0.789 -4.507 15.496 1.00 95.75 654 LEU A C 1
ATOM 5289 O O . LEU A 1 654 ? 1.862 -4.671 14.915 1.00 95.75 654 LEU A O 1
ATOM 5293 N N . ARG A 1 655 ? 0.732 -4.263 16.811 1.00 96.56 655 ARG A N 1
ATOM 5294 C CA . ARG A 1 655 ? 1.912 -4.188 17.685 1.00 96.56 655 ARG A CA 1
ATOM 5295 C C . ARG A 1 655 ? 2.761 -5.452 17.579 1.00 96.56 655 ARG A C 1
ATOM 5297 O O . ARG A 1 655 ? 3.976 -5.343 17.445 1.00 96.56 655 ARG A O 1
ATOM 5304 N N . LYS A 1 656 ? 2.144 -6.639 17.627 1.00 95.19 656 LYS A N 1
ATOM 5305 C CA . LYS A 1 656 ? 2.851 -7.921 17.468 1.00 95.19 656 LYS A CA 1
ATOM 5306 C C . LYS A 1 656 ? 3.564 -8.000 16.116 1.00 95.19 656 LYS A C 1
ATOM 5308 O O . LYS A 1 656 ? 4.738 -8.353 16.082 1.00 95.19 656 LYS A O 1
ATOM 5313 N N . LEU A 1 657 ? 2.883 -7.630 15.031 1.00 95.25 657 LEU A N 1
ATOM 5314 C CA . LEU A 1 657 ? 3.464 -7.624 13.688 1.00 95.25 657 LEU A CA 1
ATOM 5315 C C . LEU A 1 657 ? 4.674 -6.684 13.591 1.00 95.25 657 LEU A C 1
ATOM 5317 O O . LEU A 1 657 ? 5.719 -7.098 13.094 1.00 95.25 657 LEU A O 1
ATOM 5321 N N . PHE A 1 658 ? 4.578 -5.458 14.113 1.00 96.25 658 PHE A N 1
ATOM 5322 C CA . PHE A 1 658 ? 5.703 -4.515 14.105 1.00 96.25 658 PHE A CA 1
ATOM 5323 C C . PHE A 1 658 ? 6.883 -5.005 14.944 1.00 96.25 658 PHE A C 1
ATOM 5325 O O . PHE A 1 658 ? 8.027 -4.846 14.530 1.00 96.25 658 PHE A O 1
ATOM 5332 N N . VAL A 1 659 ? 6.629 -5.643 16.092 1.00 96.31 659 VAL A N 1
ATOM 5333 C CA . VAL A 1 659 ? 7.690 -6.252 16.911 1.00 96.31 659 VAL A CA 1
ATOM 5334 C C . VAL A 1 659 ? 8.411 -7.363 16.141 1.00 96.31 659 VAL A C 1
ATOM 5336 O O . VAL A 1 659 ? 9.640 -7.371 16.120 1.00 96.31 659 VAL A O 1
ATOM 5339 N N . GLU A 1 660 ? 7.677 -8.250 15.459 1.00 93.75 660 GLU A N 1
ATOM 5340 C CA . GLU A 1 660 ? 8.277 -9.305 14.624 1.00 93.75 660 GLU A CA 1
ATOM 5341 C C . GLU A 1 660 ? 9.100 -8.718 13.460 1.00 93.75 660 GLU A C 1
ATOM 5343 O O . GLU A 1 660 ? 10.189 -9.208 13.160 1.00 93.75 660 GLU A O 1
ATOM 5348 N N . GLN A 1 661 ? 8.627 -7.642 12.822 1.00 94.88 661 GLN A N 1
ATOM 5349 C CA . GLN A 1 661 ? 9.368 -6.946 11.763 1.00 94.88 661 GLN A CA 1
ATOM 5350 C C . GLN A 1 661 ? 10.656 -6.294 12.281 1.00 94.88 661 GLN A C 1
ATOM 5352 O O . GLN A 1 661 ? 11.710 -6.449 11.663 1.00 94.88 661 GLN A O 1
ATOM 5357 N N . ILE A 1 662 ? 10.581 -5.591 13.414 1.00 95.69 662 ILE A N 1
ATOM 5358 C CA . ILE A 1 662 ? 11.722 -4.930 14.062 1.00 95.69 662 ILE A CA 1
ATOM 5359 C C . ILE A 1 662 ? 12.796 -5.952 14.417 1.00 95.69 662 ILE A C 1
ATOM 5361 O O . ILE A 1 662 ? 13.960 -5.747 14.087 1.00 95.69 662 ILE A O 1
ATOM 5365 N N . GLU A 1 663 ? 12.414 -7.076 15.024 1.00 93.94 663 GLU A N 1
ATOM 5366 C CA . GLU A 1 663 ? 13.358 -8.123 15.415 1.00 93.94 663 GLU A CA 1
ATOM 5367 C C . GLU A 1 663 ? 14.125 -8.684 14.206 1.00 93.94 663 GLU A C 1
ATOM 5369 O O . GLU A 1 663 ? 15.347 -8.846 14.258 1.00 93.94 663 GLU A O 1
ATOM 5374 N N . VAL A 1 664 ? 13.434 -8.938 13.089 1.00 92.75 664 VAL A N 1
ATOM 5375 C CA . VAL A 1 664 ? 14.070 -9.421 11.853 1.00 92.75 664 VAL A CA 1
ATOM 5376 C C . VAL A 1 664 ? 14.980 -8.356 11.240 1.00 92.75 664 VAL A C 1
ATOM 5378 O O . VAL A 1 664 ? 16.108 -8.675 10.866 1.00 92.75 664 VAL A O 1
ATOM 5381 N N . LEU A 1 665 ? 14.538 -7.097 11.161 1.00 93.25 665 LEU A N 1
ATOM 5382 C CA . LEU A 1 665 ? 15.322 -5.998 10.581 1.00 93.25 665 LEU A CA 1
ATOM 5383 C C . LEU A 1 665 ? 16.562 -5.653 11.414 1.00 93.25 665 LEU A C 1
ATOM 5385 O O . LEU A 1 665 ? 17.625 -5.405 10.847 1.00 93.25 665 LEU A O 1
ATOM 5389 N N . GLN A 1 666 ? 16.458 -5.680 12.745 1.00 93.88 666 GLN A N 1
ATOM 5390 C CA . GLN A 1 666 ? 17.590 -5.472 13.652 1.00 93.88 666 GLN A CA 1
ATOM 5391 C C . GLN A 1 666 ? 18.648 -6.557 13.460 1.00 93.88 666 GLN A C 1
ATOM 5393 O O . GLN A 1 666 ? 19.818 -6.245 13.236 1.00 93.88 666 GLN A O 1
ATOM 5398 N N . ARG A 1 667 ? 18.237 -7.833 13.463 1.00 91.38 667 ARG A N 1
ATOM 5399 C CA . ARG A 1 667 ? 19.145 -8.955 13.177 1.00 91.38 667 ARG A CA 1
ATOM 5400 C C . ARG A 1 667 ? 19.768 -8.834 11.786 1.00 91.38 667 ARG A C 1
ATOM 5402 O O . ARG A 1 667 ? 20.957 -9.091 11.639 1.00 91.38 667 ARG A O 1
ATOM 5409 N N . ALA A 1 668 ? 18.994 -8.416 10.783 1.00 90.12 668 ALA A N 1
ATOM 5410 C CA . ALA A 1 668 ? 19.480 -8.244 9.418 1.00 90.12 668 ALA A CA 1
ATOM 5411 C C . ALA A 1 668 ? 20.541 -7.139 9.341 1.00 90.12 668 ALA A C 1
ATOM 5413 O O . ALA A 1 668 ? 21.588 -7.355 8.743 1.00 90.12 668 ALA A O 1
ATOM 5414 N N . SER A 1 669 ? 20.314 -5.988 9.987 1.00 90.31 669 SER A N 1
ATOM 5415 C CA . SER A 1 669 ? 21.303 -4.903 10.041 1.00 90.31 669 SER A CA 1
ATOM 5416 C C . SER A 1 669 ? 22.604 -5.360 10.696 1.00 90.31 669 SER A C 1
ATOM 5418 O O . SER A 1 669 ? 23.666 -5.074 10.156 1.00 90.31 669 SER A O 1
ATOM 5420 N N . ILE A 1 670 ? 22.527 -6.082 11.821 1.00 90.12 670 ILE A N 1
ATOM 5421 C CA . ILE A 1 670 ? 23.713 -6.595 12.524 1.00 90.12 670 ILE A CA 1
ATOM 5422 C C . ILE A 1 670 ? 24.495 -7.549 11.615 1.00 90.12 670 ILE A C 1
ATOM 5424 O O . ILE A 1 670 ? 25.690 -7.361 11.427 1.00 90.12 670 ILE A O 1
ATOM 5428 N N . GLN A 1 671 ? 23.820 -8.515 10.987 1.00 89.12 671 GLN A N 1
ATOM 5429 C CA . GLN A 1 671 ? 24.470 -9.478 10.092 1.00 89.12 671 GLN A CA 1
ATOM 5430 C C . GLN A 1 671 ? 25.075 -8.810 8.842 1.00 89.12 671 GLN A C 1
ATOM 5432 O O . GLN A 1 671 ? 26.136 -9.222 8.378 1.00 89.12 671 GLN A O 1
ATOM 5437 N N . VAL A 1 672 ? 24.442 -7.762 8.295 1.00 86.38 672 VAL A N 1
ATOM 5438 C CA . VAL A 1 672 ? 25.022 -6.963 7.196 1.00 86.38 672 VAL A CA 1
ATOM 5439 C C . VAL A 1 672 ? 26.290 -6.240 7.655 1.00 86.38 672 VAL A C 1
ATOM 5441 O O . VAL A 1 672 ? 27.285 -6.248 6.929 1.00 86.38 672 VAL A O 1
ATOM 5444 N N . ASP A 1 673 ? 26.277 -5.633 8.844 1.00 85.81 673 ASP A N 1
ATOM 5445 C CA . ASP A 1 673 ? 27.442 -4.935 9.399 1.00 85.81 673 ASP A CA 1
ATOM 5446 C C . ASP A 1 673 ? 28.586 -5.926 9.735 1.00 85.81 673 ASP A C 1
ATOM 5448 O O . ASP A 1 673 ? 29.753 -5.619 9.488 1.00 85.81 673 ASP A O 1
ATOM 5452 N N . GLU A 1 674 ? 28.267 -7.137 10.210 1.00 86.06 674 GLU A N 1
ATOM 5453 C CA . GLU A 1 674 ? 29.226 -8.232 10.442 1.00 86.06 674 GLU A CA 1
ATOM 5454 C C . GLU A 1 674 ? 29.895 -8.700 9.143 1.00 86.06 674 GLU A C 1
ATOM 5456 O O . GLU A 1 674 ? 31.121 -8.782 9.076 1.00 86.06 674 GLU A O 1
ATOM 5461 N N . VAL A 1 675 ? 29.110 -8.959 8.089 1.00 81.19 675 VAL A N 1
ATOM 5462 C CA . VAL A 1 675 ? 29.644 -9.351 6.771 1.00 81.19 675 VAL A CA 1
ATOM 5463 C C . VAL A 1 675 ? 30.492 -8.228 6.170 1.00 81.19 675 VAL A C 1
ATOM 5465 O O . VAL A 1 675 ? 31.545 -8.494 5.595 1.00 81.19 675 VAL A O 1
ATOM 5468 N N . ARG A 1 676 ? 30.090 -6.964 6.350 1.00 77.50 676 ARG A N 1
ATOM 5469 C CA . ARG A 1 676 ? 30.871 -5.794 5.916 1.00 77.50 676 ARG A CA 1
ATOM 5470 C C . ARG A 1 676 ? 32.232 -5.701 6.616 1.00 77.50 676 ARG A C 1
ATOM 5472 O O . ARG A 1 676 ? 33.188 -5.254 5.990 1.00 77.50 676 ARG A O 1
ATOM 5479 N N . ALA A 1 677 ? 32.322 -6.089 7.887 1.00 79.50 677 ALA A N 1
ATOM 5480 C CA . ALA A 1 677 ? 33.566 -6.070 8.660 1.00 79.50 677 ALA A CA 1
ATOM 5481 C C . ALA A 1 677 ? 34.522 -7.238 8.328 1.00 79.50 677 ALA A C 1
ATOM 5483 O O . ALA A 1 677 ? 35.621 -7.304 8.880 1.00 79.50 677 ALA A O 1
ATOM 5484 N N . GLY A 1 678 ? 34.115 -8.166 7.453 1.00 72.88 678 GLY A N 1
ATOM 5485 C CA . GLY A 1 678 ? 34.916 -9.316 7.042 1.00 72.88 678 GLY A CA 1
ATOM 5486 C C . GLY A 1 678 ? 36.088 -8.967 6.104 1.00 72.88 678 GLY A C 1
ATOM 5487 O O . GLY A 1 678 ? 36.011 -8.013 5.322 1.00 72.88 678 GLY A O 1
ATOM 5488 N N . PRO A 1 679 ? 37.184 -9.751 6.134 1.00 58.38 679 PRO A N 1
ATOM 5489 C CA . PRO A 1 679 ? 38.352 -9.525 5.284 1.00 58.38 679 PRO A CA 1
ATOM 5490 C C . PRO A 1 679 ? 38.008 -9.712 3.795 1.00 58.38 679 PRO A C 1
ATOM 5492 O O . PRO A 1 679 ? 37.398 -10.707 3.417 1.00 58.38 679 PRO A O 1
ATOM 5495 N N . GLY A 1 680 ? 38.416 -8.763 2.942 1.00 58.03 680 GLY A N 1
ATOM 5496 C CA . GLY A 1 680 ? 38.179 -8.799 1.487 1.00 58.03 680 GLY A CA 1
ATOM 5497 C C . GLY A 1 680 ? 36.925 -8.057 0.994 1.00 58.03 680 GLY A C 1
ATOM 5498 O O . GLY A 1 680 ? 36.738 -7.941 -0.216 1.00 58.03 680 GLY A O 1
ATOM 5499 N N . ILE A 1 681 ? 36.101 -7.504 1.899 1.00 57.81 681 ILE A N 1
ATOM 5500 C CA . ILE A 1 681 ? 34.828 -6.811 1.583 1.00 57.81 681 ILE A CA 1
ATOM 5501 C C . ILE A 1 681 ? 34.899 -5.284 1.813 1.00 57.81 681 ILE A C 1
ATOM 5503 O O . ILE A 1 681 ? 33.969 -4.551 1.476 1.00 57.81 681 ILE A O 1
ATOM 5507 N N . GLU A 1 682 ? 36.036 -4.757 2.284 1.00 50.09 682 GLU A N 1
ATOM 5508 C CA . GLU A 1 682 ? 36.247 -3.333 2.627 1.00 50.09 682 GLU A CA 1
ATOM 5509 C C . GLU A 1 682 ? 35.925 -2.330 1.489 1.00 50.09 682 GLU A C 1
ATOM 5511 O O . GLU A 1 682 ? 35.808 -1.126 1.721 1.00 50.09 682 GLU A O 1
ATOM 5516 N N . HIS A 1 683 ? 35.737 -2.812 0.256 1.00 49.53 683 HIS A N 1
ATOM 5517 C CA . HIS A 1 683 ? 35.445 -2.029 -0.945 1.00 49.53 683 HIS A CA 1
ATOM 5518 C C . HIS A 1 683 ? 34.082 -2.338 -1.595 1.00 49.53 683 HIS A C 1
ATOM 5520 O O . HIS A 1 683 ? 33.943 -2.164 -2.807 1.00 49.53 683 HIS A O 1
ATOM 5526 N N . ALA A 1 684 ? 33.064 -2.766 -0.835 1.00 61.66 684 ALA A N 1
ATOM 5527 C CA . ALA A 1 684 ? 31.684 -2.928 -1.324 1.00 61.66 684 ALA A CA 1
ATOM 5528 C C . ALA A 1 684 ? 30.740 -1.781 -0.863 1.00 61.66 684 ALA A C 1
ATOM 5530 O O . ALA A 1 684 ? 29.988 -1.956 0.099 1.00 61.66 684 ALA A O 1
ATOM 5531 N N . PRO A 1 685 ? 30.708 -0.616 -1.556 1.00 65.12 685 PRO A N 1
ATOM 5532 C CA . PRO A 1 685 ? 29.867 0.539 -1.201 1.00 65.12 685 PRO A CA 1
ATOM 5533 C C . PRO A 1 685 ? 28.371 0.236 -1.062 1.00 65.12 685 PRO A C 1
ATOM 5535 O O . PRO A 1 685 ? 27.660 0.899 -0.307 1.00 65.12 685 PRO A O 1
ATOM 5538 N N . TRP A 1 686 ? 27.875 -0.765 -1.792 1.00 71.56 686 TRP A N 1
ATOM 5539 C CA . TRP A 1 686 ? 26.457 -1.106 -1.780 1.00 71.56 686 TRP A CA 1
ATOM 5540 C C . TRP A 1 686 ? 26.004 -1.674 -0.427 1.00 71.56 686 TRP A C 1
ATOM 5542 O O . TRP A 1 686 ? 24.887 -1.381 -0.023 1.00 71.56 686 TRP A O 1
ATOM 5552 N N . LEU A 1 687 ? 26.852 -2.416 0.304 1.00 73.38 687 LEU A N 1
ATOM 5553 C CA . LEU A 1 687 ? 26.514 -2.956 1.632 1.00 73.38 687 LEU A CA 1
ATOM 5554 C C . LEU A 1 687 ? 26.312 -1.846 2.659 1.00 73.38 687 LEU A C 1
ATOM 5556 O O . LEU A 1 687 ? 25.433 -1.933 3.511 1.00 73.38 687 LEU A O 1
ATOM 5560 N N . GLU A 1 688 ? 27.117 -0.788 2.569 1.00 76.19 688 GLU A N 1
ATOM 5561 C CA . GLU A 1 688 ? 26.972 0.388 3.421 1.00 76.19 688 GLU A CA 1
ATOM 5562 C C . GLU A 1 688 ? 25.656 1.116 3.145 1.00 76.19 688 GLU A C 1
ATOM 5564 O O . GLU A 1 688 ? 24.916 1.418 4.085 1.00 76.19 688 GLU A O 1
ATOM 5569 N N . SER A 1 689 ? 25.347 1.355 1.867 1.00 76.44 689 SER A N 1
ATOM 5570 C CA . SER A 1 689 ? 24.074 1.953 1.451 1.00 76.44 689 SER A CA 1
ATOM 5571 C C . SER A 1 689 ? 22.889 1.090 1.893 1.00 76.44 689 SER A C 1
ATOM 5573 O O . SER A 1 689 ? 21.971 1.577 2.551 1.00 76.44 689 SER A O 1
ATOM 5575 N N . PHE A 1 690 ? 22.959 -0.216 1.633 1.00 80.69 690 PHE A N 1
ATOM 5576 C CA . PHE A 1 690 ? 21.932 -1.193 1.979 1.00 80.69 690 PHE A CA 1
ATOM 5577 C C . PHE A 1 690 ? 21.698 -1.263 3.493 1.00 80.69 690 PHE A C 1
ATOM 5579 O O . PHE A 1 690 ? 20.567 -1.105 3.948 1.00 80.69 690 PHE A O 1
ATOM 5586 N N . GLY A 1 691 ? 22.761 -1.404 4.292 1.00 83.75 691 GLY A N 1
ATOM 5587 C CA . GLY A 1 691 ? 22.681 -1.408 5.755 1.00 83.75 691 GLY A CA 1
ATOM 5588 C C . GLY A 1 691 ? 22.143 -0.090 6.321 1.00 83.75 691 GLY A C 1
ATOM 5589 O O . GLY A 1 691 ? 21.317 -0.095 7.235 1.00 83.75 691 GLY A O 1
ATOM 5590 N N . LYS A 1 692 ? 22.533 1.057 5.744 1.00 85.56 692 LYS A N 1
ATOM 5591 C CA . LYS A 1 692 ? 21.959 2.360 6.109 1.00 85.56 692 LYS A CA 1
ATOM 5592 C C . LYS A 1 692 ? 20.458 2.398 5.829 1.00 85.56 692 LYS A C 1
ATOM 5594 O O . LYS A 1 692 ? 19.700 2.793 6.712 1.00 85.56 692 LYS A O 1
ATOM 5599 N N . THR A 1 693 ? 20.015 1.958 4.654 1.00 84.69 693 THR A N 1
ATOM 5600 C CA . THR A 1 693 ? 18.587 1.947 4.326 1.00 84.69 693 THR A CA 1
ATOM 5601 C C . THR A 1 693 ? 17.797 0.965 5.190 1.00 84.69 693 THR A C 1
ATOM 5603 O O . THR A 1 693 ? 16.687 1.297 5.597 1.00 84.69 693 THR A O 1
ATOM 5606 N N . LEU A 1 694 ? 18.356 -0.194 5.554 1.00 88.44 694 LEU A N 1
ATOM 5607 C CA . LEU A 1 694 ? 17.720 -1.099 6.519 1.00 88.44 694 LEU A CA 1
ATOM 5608 C C . LEU A 1 694 ? 17.485 -0.413 7.871 1.00 88.44 694 LEU A C 1
ATOM 5610 O O . LEU A 1 694 ? 16.393 -0.533 8.422 1.00 88.44 694 LEU A O 1
ATOM 5614 N N . ARG A 1 695 ? 18.458 0.356 8.376 1.00 91.81 695 ARG A N 1
ATOM 5615 C CA . ARG A 1 695 ? 18.303 1.144 9.614 1.00 91.81 695 ARG A CA 1
ATOM 5616 C C . ARG A 1 695 ? 17.279 2.272 9.477 1.00 91.81 695 ARG A C 1
ATOM 5618 O O . ARG A 1 695 ? 16.518 2.519 10.406 1.00 91.81 695 ARG A O 1
ATOM 5625 N N . GLU A 1 696 ? 17.213 2.930 8.320 1.00 92.50 696 GLU A N 1
ATOM 5626 C CA . GLU A 1 696 ? 16.170 3.929 8.036 1.00 92.50 696 GLU A CA 1
ATOM 5627 C C . GLU A 1 696 ? 14.766 3.306 8.013 1.00 92.50 696 GLU A C 1
ATOM 5629 O O . GLU A 1 696 ? 13.818 3.894 8.534 1.00 92.50 696 GLU A O 1
ATOM 5634 N N . LEU A 1 697 ? 14.613 2.121 7.411 1.00 91.56 697 LEU A N 1
ATOM 5635 C CA . LEU A 1 697 ? 13.350 1.379 7.408 1.00 91.56 697 LEU A CA 1
ATOM 5636 C C . LEU A 1 697 ? 12.986 0.906 8.818 1.00 91.56 697 LEU A C 1
ATOM 5638 O O . LEU A 1 697 ? 11.834 1.060 9.216 1.00 91.56 697 LEU A O 1
ATOM 5642 N N . LEU A 1 698 ? 13.961 0.403 9.581 1.00 94.44 698 LEU A N 1
ATOM 5643 C CA . LEU A 1 698 ? 13.796 0.024 10.983 1.00 94.44 698 LEU A CA 1
ATOM 5644 C C . LEU A 1 698 ? 13.241 1.189 11.813 1.00 94.44 698 LEU A C 1
ATOM 5646 O O . LEU A 1 698 ? 12.200 1.024 12.443 1.00 94.44 698 LEU A O 1
ATOM 5650 N N . GLY A 1 699 ? 13.862 2.372 11.742 1.00 95.06 699 GLY A N 1
ATOM 5651 C CA . GLY A 1 699 ? 13.399 3.550 12.485 1.00 95.06 699 GLY A CA 1
ATOM 5652 C C . GLY A 1 699 ? 11.964 3.955 12.129 1.00 95.06 699 GLY A C 1
ATOM 5653 O O . GLY A 1 699 ? 11.166 4.278 13.002 1.00 95.06 699 GLY A O 1
ATOM 5654 N N . LYS A 1 700 ? 11.575 3.840 10.852 1.00 94.31 700 LYS A N 1
ATOM 5655 C CA . LYS A 1 700 ? 10.185 4.101 10.438 1.00 94.31 700 LYS A CA 1
ATOM 5656 C C . LYS A 1 700 ? 9.197 3.084 11.007 1.00 94.31 700 LYS A C 1
ATOM 5658 O O . LYS A 1 700 ? 8.088 3.466 11.370 1.00 94.31 700 LYS A O 1
ATOM 5663 N N . VAL A 1 701 ? 9.555 1.801 11.071 1.00 94.38 701 VAL A N 1
ATOM 5664 C CA . VAL A 1 701 ? 8.693 0.776 11.687 1.00 94.38 701 VAL A CA 1
ATOM 5665 C C . VAL A 1 701 ? 8.598 0.996 13.202 1.00 94.38 701 VAL A C 1
ATOM 5667 O O . VAL A 1 701 ? 7.512 0.862 13.764 1.00 94.38 701 VAL A O 1
ATOM 5670 N N . GLU A 1 702 ? 9.685 1.412 13.857 1.00 96.62 702 GLU A N 1
ATOM 5671 C CA . GLU A 1 702 ? 9.686 1.809 15.273 1.00 96.62 702 GLU A CA 1
ATOM 5672 C C . GLU A 1 702 ? 8.750 2.999 15.540 1.00 96.62 702 GLU A C 1
ATOM 5674 O O . GLU A 1 702 ? 7.988 2.964 16.510 1.00 96.62 702 GLU A O 1
ATOM 5679 N N . ASP A 1 703 ? 8.707 3.994 14.648 1.00 95.56 703 ASP A N 1
ATOM 5680 C CA . ASP A 1 703 ? 7.751 5.107 14.735 1.00 95.56 703 ASP A CA 1
ATOM 5681 C C . ASP A 1 703 ? 6.293 4.622 14.665 1.00 95.56 703 ASP A C 1
ATOM 5683 O O . ASP A 1 703 ? 5.433 5.092 15.418 1.00 95.56 703 ASP A O 1
ATOM 5687 N N . TYR A 1 704 ? 5.980 3.672 13.776 1.00 94.62 704 TYR A N 1
ATOM 5688 C CA . TYR A 1 704 ? 4.632 3.095 13.690 1.00 94.62 704 TYR A CA 1
ATOM 5689 C C . TYR A 1 704 ? 4.290 2.230 14.904 1.00 94.62 704 TYR A C 1
ATOM 5691 O O . TYR A 1 704 ? 3.161 2.303 15.395 1.00 94.62 704 TYR A O 1
ATOM 5699 N N . LEU A 1 705 ? 5.256 1.482 15.444 1.00 96.44 705 LEU A N 1
ATOM 5700 C CA . LEU A 1 705 ? 5.096 0.767 16.709 1.00 96.44 705 LEU A CA 1
ATOM 5701 C C . LEU A 1 705 ? 4.786 1.739 17.853 1.00 96.44 705 LEU A C 1
ATOM 5703 O O . LEU A 1 705 ? 3.895 1.464 18.657 1.00 96.44 705 LEU A O 1
ATOM 5707 N N . PHE A 1 706 ? 5.496 2.866 17.931 1.00 96.44 706 PHE A N 1
ATOM 5708 C CA . PHE A 1 706 ? 5.243 3.894 18.938 1.00 96.44 706 PHE A CA 1
ATOM 5709 C C . PHE A 1 706 ? 3.824 4.457 18.811 1.00 96.44 706 PHE A C 1
ATOM 5711 O O . PHE A 1 706 ? 3.090 4.484 19.794 1.00 96.44 706 PHE A O 1
ATOM 5718 N N . ARG A 1 707 ? 3.387 4.800 17.592 1.00 94.81 707 ARG A N 1
ATOM 5719 C CA . ARG A 1 707 ? 2.011 5.268 17.339 1.00 94.81 707 ARG A CA 1
ATOM 5720 C C . ARG A 1 707 ? 0.957 4.243 17.750 1.00 94.81 707 ARG A C 1
ATOM 5722 O O . ARG A 1 707 ? -0.041 4.622 18.354 1.00 94.81 707 ARG A O 1
ATOM 5729 N N . ALA A 1 708 ? 1.169 2.963 17.440 1.00 96.00 708 ALA A N 1
ATOM 5730 C CA . ALA A 1 708 ? 0.261 1.895 17.851 1.00 96.00 708 ALA A CA 1
ATOM 5731 C C . ALA A 1 708 ? 0.194 1.769 19.382 1.00 96.00 708 ALA A C 1
ATOM 5733 O O . ALA A 1 708 ? -0.897 1.664 19.929 1.00 96.00 708 ALA A O 1
ATOM 5734 N N . LYS A 1 709 ? 1.335 1.851 20.083 1.00 97.50 709 LYS A N 1
ATOM 5735 C CA . LYS A 1 709 ? 1.378 1.847 21.556 1.00 97.50 709 LYS A CA 1
ATOM 5736 C C . LYS A 1 709 ? 0.632 3.032 22.166 1.00 97.50 709 LYS A C 1
ATOM 5738 O O . LYS A 1 709 ? -0.166 2.814 23.066 1.00 97.50 709 LYS A O 1
ATOM 5743 N N . SER A 1 710 ? 0.828 4.247 21.653 1.00 97.00 710 SER A N 1
ATOM 5744 C CA . SER A 1 710 ? 0.090 5.419 22.142 1.00 97.00 710 SER A CA 1
ATOM 5745 C C . SER A 1 710 ? -1.422 5.255 21.974 1.00 97.00 710 SER A C 1
ATOM 5747 O O . SER A 1 710 ? -2.170 5.551 22.896 1.00 97.00 710 SER A O 1
ATOM 5749 N N . MET A 1 711 ? -1.883 4.712 20.840 1.00 96.69 711 MET A N 1
ATOM 5750 C CA . MET A 1 711 ? -3.313 4.438 20.645 1.00 96.69 711 MET A CA 1
ATOM 5751 C C . MET A 1 711 ? -3.843 3.333 21.569 1.00 96.69 711 MET A C 1
ATOM 5753 O O . MET A 1 711 ? -4.989 3.414 21.998 1.00 96.69 711 MET A O 1
ATOM 5757 N N . ILE A 1 712 ? -3.028 2.325 21.908 1.00 97.81 712 ILE A N 1
ATOM 5758 C CA . ILE A 1 712 ? -3.389 1.317 22.920 1.00 97.81 712 ILE A CA 1
ATOM 5759 C C . ILE A 1 712 ? -3.568 1.986 24.286 1.00 97.81 712 ILE A C 1
ATOM 5761 O O . ILE A 1 712 ? -4.592 1.776 24.922 1.00 97.81 712 ILE A O 1
ATOM 5765 N N . GLU A 1 713 ? -2.624 2.829 24.713 1.00 97.44 713 GLU A N 1
ATOM 5766 C CA . GLU A 1 713 ? -2.708 3.554 25.991 1.00 97.44 713 GLU A CA 1
ATOM 5767 C C . GLU A 1 713 ? -3.930 4.488 26.051 1.00 97.44 713 GLU A C 1
ATOM 5769 O O . GLU A 1 713 ? -4.595 4.590 27.084 1.00 97.44 713 GLU A O 1
ATOM 5774 N N . ASP A 1 714 ? -4.248 5.162 24.943 1.00 95.56 714 ASP A N 1
ATOM 5775 C CA . ASP A 1 714 ? -5.437 6.009 24.835 1.00 95.56 714 ASP A CA 1
ATOM 5776 C C . ASP A 1 714 ? -6.730 5.181 24.875 1.00 95.56 714 ASP A C 1
ATOM 5778 O O . ASP A 1 714 ? -7.677 5.557 25.570 1.00 95.56 714 ASP A O 1
ATOM 5782 N N . GLY A 1 715 ? -6.756 4.028 24.200 1.00 96.56 715 GLY A N 1
ATOM 5783 C CA . GLY A 1 715 ? -7.858 3.071 24.268 1.00 96.56 715 GLY A CA 1
ATOM 5784 C C . GLY A 1 715 ? -8.063 2.519 25.679 1.00 96.56 715 GLY A C 1
ATOM 5785 O O . GLY A 1 715 ? -9.182 2.535 26.183 1.00 96.56 715 GLY A O 1
ATOM 5786 N N . GLU A 1 716 ? -6.998 2.091 26.361 1.00 97.00 716 GLU A N 1
ATOM 5787 C CA . GLU A 1 716 ? -7.055 1.600 27.747 1.00 97.00 716 GLU A CA 1
ATOM 5788 C C . GLU A 1 716 ? -7.588 2.674 28.705 1.00 97.00 716 GLU A C 1
ATOM 5790 O O . GLU A 1 716 ? -8.373 2.379 29.612 1.00 97.00 716 GLU A O 1
ATOM 5795 N N . ARG A 1 717 ? -7.208 3.941 28.487 1.00 96.31 717 ARG A N 1
ATOM 5796 C CA . ARG A 1 717 ? -7.742 5.077 29.247 1.00 96.31 717 ARG A CA 1
ATOM 5797 C C . ARG A 1 717 ? -9.238 5.258 28.997 1.00 96.31 717 ARG A C 1
ATOM 5799 O O . ARG A 1 717 ? -9.995 5.303 29.962 1.00 96.31 717 ARG A O 1
ATOM 5806 N N . ALA A 1 718 ? -9.667 5.283 27.735 1.00 94.75 718 ALA A N 1
ATOM 5807 C CA . ALA A 1 718 ? -11.080 5.397 27.376 1.00 94.75 718 ALA A CA 1
ATOM 5808 C C . ALA A 1 718 ? -11.911 4.231 27.938 1.00 94.75 718 ALA A C 1
ATOM 5810 O O . ALA A 1 718 ? -12.975 4.445 28.516 1.00 94.75 718 ALA A O 1
ATOM 5811 N N . GLN A 1 719 ? -11.403 2.998 27.847 1.00 95.81 719 GLN A N 1
ATOM 5812 C CA . GLN A 1 719 ? -12.056 1.816 28.405 1.00 95.81 719 GLN A CA 1
ATOM 5813 C C . GLN A 1 719 ? -12.218 1.933 29.922 1.00 95.81 719 GLN A C 1
ATOM 5815 O O . GLN A 1 719 ? -13.291 1.650 30.457 1.00 95.81 719 GLN A O 1
ATOM 5820 N N . LYS A 1 720 ? -11.170 2.373 30.625 1.00 96.00 720 LYS A N 1
ATOM 5821 C CA . LYS A 1 720 ? -11.220 2.598 32.071 1.00 96.00 720 LYS A CA 1
ATOM 5822 C C . LYS A 1 720 ? -12.250 3.664 32.439 1.00 96.00 720 LYS A C 1
ATOM 5824 O O . LYS A 1 720 ? -13.006 3.448 33.384 1.00 96.00 720 LYS A O 1
ATOM 5829 N N . ASP A 1 721 ? -12.298 4.772 31.709 1.00 94.31 721 ASP A N 1
ATOM 5830 C CA . ASP A 1 721 ? -13.249 5.859 31.960 1.00 94.31 721 ASP A CA 1
ATOM 5831 C C . ASP A 1 721 ? -14.703 5.384 31.767 1.00 94.31 721 ASP A C 1
ATOM 5833 O O . ASP A 1 721 ? -15.549 5.618 32.636 1.00 94.31 721 ASP A O 1
ATOM 5837 N N . ILE A 1 722 ? -14.971 4.603 30.713 1.00 94.19 722 ILE A N 1
ATOM 5838 C CA . ILE A 1 722 ? -16.275 3.958 30.469 1.00 94.19 722 ILE A CA 1
ATOM 5839 C C . ILE A 1 722 ? -16.648 3.004 31.614 1.00 94.19 722 ILE A C 1
ATOM 5841 O O . ILE A 1 722 ? -17.761 3.062 32.141 1.00 94.19 722 ILE A O 1
ATOM 5845 N N . LEU A 1 723 ? -15.723 2.144 32.050 1.00 93.12 723 LEU A N 1
ATOM 5846 C CA . LEU A 1 723 ? -15.972 1.198 33.145 1.00 93.12 723 LEU A CA 1
ATOM 5847 C C . LEU A 1 723 ? -16.249 1.907 34.476 1.00 93.12 723 LEU A C 1
ATOM 5849 O O . LEU A 1 723 ? -17.149 1.505 35.215 1.00 93.12 723 LEU A O 1
ATOM 5853 N N . VAL A 1 724 ? -15.512 2.979 34.779 1.00 94.44 724 VAL A N 1
ATOM 5854 C CA . VAL A 1 724 ? -15.758 3.812 35.966 1.00 94.44 724 VAL A CA 1
ATOM 5855 C C . VAL A 1 724 ? -17.139 4.456 35.889 1.00 94.44 724 VAL A C 1
ATOM 5857 O O . VAL A 1 724 ? -17.860 4.487 36.887 1.00 94.44 724 VAL A O 1
ATOM 5860 N N . PHE A 1 725 ? -17.543 4.940 34.717 1.00 92.88 725 PHE A N 1
ATOM 5861 C CA . PHE A 1 725 ? -18.869 5.514 34.538 1.00 92.88 725 PHE A CA 1
ATOM 5862 C C . PHE A 1 725 ? -19.992 4.485 34.729 1.00 92.88 725 PHE A C 1
ATOM 5864 O O . PHE A 1 725 ? -20.969 4.778 35.422 1.00 92.88 725 PHE A O 1
ATOM 5871 N N . LEU A 1 726 ? -19.831 3.266 34.208 1.00 91.06 726 LEU A N 1
ATOM 5872 C CA . LEU A 1 726 ? -20.769 2.161 34.434 1.00 91.06 726 LEU A CA 1
ATOM 5873 C C . LEU A 1 726 ? -20.892 1.796 35.923 1.00 91.06 726 LEU A C 1
ATOM 5875 O O . LEU A 1 726 ? -22.003 1.578 36.410 1.00 91.06 726 LEU A O 1
ATOM 5879 N N . ASP A 1 727 ? -19.784 1.784 36.672 1.00 91.25 727 ASP A N 1
ATOM 5880 C CA . ASP A 1 727 ? -19.803 1.574 38.129 1.00 91.25 727 ASP A CA 1
ATOM 5881 C C . ASP A 1 727 ? -20.549 2.707 38.853 1.00 91.25 727 ASP A C 1
ATOM 5883 O O . ASP A 1 727 ? -21.368 2.449 39.736 1.00 91.25 727 ASP A O 1
ATOM 5887 N N . ILE A 1 728 ? -20.354 3.967 38.443 1.00 88.69 728 ILE A N 1
ATOM 5888 C CA . ILE A 1 728 ? -21.110 5.108 38.990 1.00 88.69 728 ILE A CA 1
ATOM 5889 C C . ILE A 1 728 ? -22.614 4.933 38.746 1.00 88.69 728 ILE A C 1
ATOM 5891 O O . ILE A 1 728 ? -23.406 5.136 39.670 1.00 88.69 728 ILE A O 1
ATOM 5895 N N . GLN A 1 729 ? -23.019 4.541 37.534 1.00 87.19 729 GLN A N 1
ATOM 5896 C CA . GLN A 1 729 ? -24.426 4.282 37.216 1.00 87.19 729 GLN A CA 1
ATOM 5897 C C . GLN A 1 729 ? -25.002 3.155 38.081 1.00 87.19 729 GLN A C 1
ATOM 5899 O O . GLN A 1 729 ? -26.067 3.317 38.676 1.00 87.19 729 GLN A O 1
ATOM 5904 N N . GLN A 1 730 ? -24.275 2.044 38.221 1.00 86.69 730 GLN A N 1
ATOM 5905 C CA . GLN A 1 730 ? -24.708 0.912 39.041 1.00 86.69 730 GLN A CA 1
ATOM 5906 C C . GLN A 1 730 ? -24.847 1.283 40.524 1.00 86.69 730 GLN A C 1
ATOM 5908 O O . GLN A 1 730 ? -25.809 0.887 41.184 1.00 86.69 730 GLN A O 1
ATOM 5913 N N . ARG A 1 731 ? -23.909 2.063 41.069 1.00 86.88 731 ARG A N 1
ATOM 5914 C CA . ARG A 1 731 ? -23.982 2.535 42.459 1.00 86.88 731 ARG A CA 1
ATOM 5915 C C . ARG A 1 731 ? -25.175 3.454 42.685 1.00 86.88 731 ARG A C 1
ATOM 5917 O O . ARG A 1 731 ? -25.830 3.346 43.719 1.00 86.88 731 ARG A O 1
ATOM 5924 N N . GLU A 1 732 ? -25.473 4.331 41.734 1.00 83.69 732 GLU A N 1
ATOM 5925 C CA . GLU A 1 732 ? -26.630 5.224 41.813 1.00 83.69 732 GLU A CA 1
ATOM 5926 C C . GLU A 1 732 ? -27.960 4.446 41.769 1.00 83.69 732 GLU A C 1
ATOM 5928 O O . GLU A 1 732 ? -28.880 4.772 42.521 1.00 83.69 732 GLU A O 1
ATOM 5933 N N . GLU A 1 733 ? -28.057 3.376 40.972 1.00 81.44 733 GLU A N 1
ATOM 5934 C CA . GLU A 1 733 ? -29.209 2.457 40.978 1.00 81.44 733 GLU A CA 1
ATOM 5935 C C . GLU A 1 733 ? -29.397 1.797 42.355 1.00 81.44 733 GLU A C 1
ATOM 5937 O O . GLU A 1 733 ? -30.488 1.853 42.926 1.00 81.44 733 GLU A O 1
ATOM 5942 N N . ASN A 1 734 ? -28.321 1.263 42.941 1.00 85.06 734 ASN A N 1
ATOM 5943 C CA . ASN A 1 734 ? -28.364 0.621 44.260 1.00 85.06 734 ASN A CA 1
ATOM 5944 C C . ASN A 1 734 ? -28.779 1.609 45.371 1.00 85.06 734 ASN A C 1
ATOM 5946 O O . ASN A 1 734 ? -29.553 1.272 46.275 1.00 85.06 734 ASN A O 1
ATOM 5950 N N . ILE A 1 735 ? -28.285 2.852 45.313 1.00 84.31 735 ILE A N 1
ATOM 5951 C CA . ILE A 1 735 ? -28.666 3.917 46.255 1.00 84.31 735 ILE A CA 1
ATOM 5952 C C . ILE A 1 735 ? -30.152 4.258 46.107 1.00 84.31 735 ILE A C 1
ATOM 5954 O O . ILE A 1 735 ? -30.835 4.478 47.111 1.00 84.31 735 ILE A O 1
ATOM 5958 N N . GLN A 1 736 ? -30.675 4.301 44.881 1.00 77.19 736 GLN A N 1
ATOM 5959 C CA . GLN A 1 736 ? -32.092 4.578 44.635 1.00 77.19 736 GLN A CA 1
ATOM 5960 C C . GLN A 1 736 ? -33.000 3.468 45.139 1.00 77.19 736 GLN A C 1
ATOM 5962 O O . GLN A 1 736 ? -33.997 3.765 45.797 1.00 77.19 736 GLN A O 1
ATOM 5967 N N . GLU A 1 737 ? -32.649 2.212 44.882 1.00 81.94 737 GLU A N 1
ATOM 5968 C CA . GLU A 1 737 ? -33.397 1.072 45.404 1.00 81.94 737 GLU A CA 1
ATOM 5969 C C . GLU A 1 737 ? -33.451 1.135 46.935 1.00 81.94 737 GLU A C 1
ATOM 5971 O O . GLU A 1 737 ? -34.536 1.148 47.517 1.00 81.94 737 GLU A O 1
ATOM 5976 N N . THR A 1 738 ? -32.303 1.354 47.583 1.00 79.88 738 THR A N 1
ATOM 5977 C CA . THR A 1 738 ? -32.215 1.529 49.042 1.00 79.88 738 THR A CA 1
ATOM 5978 C C . THR A 1 738 ? -33.084 2.689 49.541 1.00 79.88 738 THR A C 1
ATOM 5980 O O . THR A 1 738 ? -33.801 2.556 50.534 1.00 79.88 738 THR A O 1
ATOM 5983 N N . ARG A 1 739 ? -33.072 3.840 48.854 1.00 79.31 739 ARG A N 1
ATOM 5984 C CA . ARG A 1 739 ? -33.930 4.988 49.203 1.00 79.31 739 ARG A CA 1
ATOM 5985 C C . ARG A 1 739 ? -35.415 4.657 49.075 1.00 79.31 739 ARG A C 1
ATOM 5987 O O . ARG A 1 739 ? -36.182 5.049 49.952 1.00 79.31 739 ARG A O 1
ATOM 5994 N N . SER A 1 740 ? -35.811 3.947 48.021 1.00 78.31 740 SER A N 1
ATOM 5995 C CA . SER A 1 740 ? -37.205 3.554 47.797 1.00 78.31 740 SER A CA 1
ATOM 5996 C C . SER A 1 740 ? -37.698 2.573 48.863 1.00 78.31 740 SER A C 1
ATOM 5998 O O . SER A 1 740 ? -38.773 2.777 49.426 1.00 78.31 740 SER A O 1
ATOM 6000 N N . LEU A 1 741 ? -36.865 1.596 49.237 1.00 80.00 741 LEU A N 1
ATOM 6001 C CA . LEU A 1 741 ? -37.135 0.659 50.326 1.00 80.00 741 LEU A CA 1
ATOM 6002 C C . LEU A 1 741 ? -37.272 1.391 51.663 1.00 80.00 741 LEU A C 1
ATOM 6004 O O . LEU A 1 741 ? -38.233 1.163 52.395 1.00 80.00 741 LEU A O 1
ATOM 6008 N N . ASN A 1 742 ? -36.371 2.334 51.953 1.00 81.56 742 ASN A N 1
ATOM 6009 C CA . ASN A 1 742 ? -36.444 3.148 53.167 1.00 81.56 742 ASN A CA 1
ATOM 6010 C C . ASN A 1 742 ? -37.711 4.015 53.209 1.00 81.56 742 ASN A C 1
ATOM 6012 O O . ASN A 1 742 ? -38.344 4.128 54.259 1.00 81.56 742 ASN A O 1
ATOM 6016 N N . GLN A 1 743 ? -38.117 4.612 52.085 1.00 80.69 743 GLN A N 1
ATOM 6017 C CA . GLN A 1 743 ? -39.379 5.352 52.007 1.00 80.69 743 GLN A CA 1
ATOM 6018 C C . GLN A 1 743 ? -40.582 4.438 52.233 1.00 80.69 743 GLN A C 1
ATOM 6020 O O . GLN A 1 743 ? -41.454 4.778 53.032 1.00 80.69 743 GLN A O 1
ATOM 6025 N N . GLN A 1 744 ? -40.627 3.279 51.576 1.00 83.69 744 GLN A N 1
ATOM 6026 C CA . GLN A 1 744 ? -41.714 2.315 51.731 1.00 83.69 744 GLN A CA 1
ATOM 6027 C C . GLN A 1 744 ? -41.817 1.809 53.175 1.00 83.69 744 GLN A C 1
ATOM 6029 O O . GLN A 1 744 ? -42.916 1.772 53.729 1.00 83.69 744 GLN A O 1
ATOM 6034 N N . ALA A 1 745 ? -40.684 1.505 53.813 1.00 81.62 745 ALA A N 1
ATOM 6035 C CA . ALA A 1 745 ? -40.624 1.140 55.225 1.00 81.62 745 ALA A CA 1
ATOM 6036 C C . ALA A 1 745 ? -41.162 2.264 56.126 1.00 81.62 745 ALA A C 1
ATOM 6038 O O . ALA A 1 745 ? -41.931 2.003 57.049 1.00 81.62 745 ALA A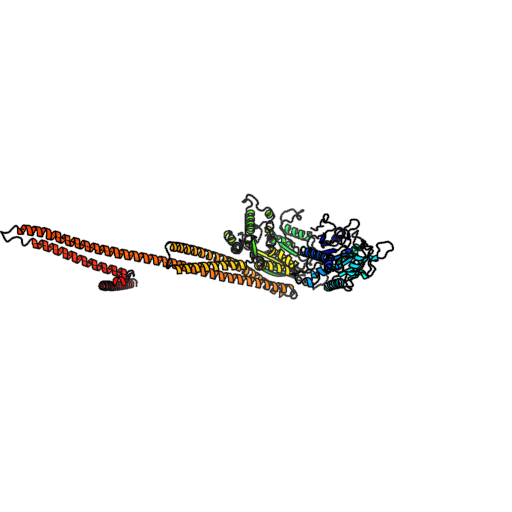 O 1
ATOM 6039 N N . LEU A 1 746 ? -40.832 3.525 55.827 1.00 81.38 746 LEU A N 1
ATOM 6040 C CA . LEU A 1 746 ? -41.317 4.682 56.582 1.00 81.38 746 LEU A CA 1
ATOM 6041 C C . LEU A 1 746 ? -42.832 4.896 56.419 1.00 81.38 746 LEU A C 1
ATOM 6043 O O . LEU A 1 746 ? -43.507 5.250 57.387 1.00 81.38 746 LEU A O 1
ATOM 6047 N N . PHE A 1 747 ? -43.390 4.658 55.229 1.00 82.94 747 PHE A N 1
ATOM 6048 C CA . PHE A 1 747 ? -44.842 4.674 55.015 1.00 82.94 747 PHE A CA 1
ATOM 6049 C C . PHE A 1 747 ? -45.547 3.531 55.751 1.00 82.94 747 PHE A C 1
ATOM 6051 O O . PHE A 1 747 ? -46.547 3.780 56.425 1.00 82.94 747 PHE A O 1
ATOM 6058 N N . ALA A 1 748 ? -45.011 2.311 55.680 1.00 83.62 748 ALA A N 1
ATOM 6059 C CA . ALA A 1 748 ? -45.544 1.161 56.406 1.00 83.62 748 ALA A CA 1
ATOM 6060 C C . ALA A 1 748 ? -45.517 1.390 57.926 1.00 83.62 748 ALA A C 1
ATOM 6062 O O . ALA A 1 748 ? -46.510 1.137 58.604 1.00 83.62 748 ALA A O 1
ATOM 6063 N N . ALA A 1 749 ? -44.427 1.958 58.455 1.00 80.56 749 ALA A N 1
ATOM 6064 C CA . ALA A 1 749 ? -44.316 2.328 59.863 1.00 80.56 749 ALA A CA 1
ATOM 6065 C C . ALA A 1 749 ? -45.360 3.380 60.267 1.00 80.56 749 ALA A C 1
ATOM 6067 O O . ALA A 1 749 ? -46.036 3.216 61.279 1.00 80.56 749 ALA A O 1
ATOM 6068 N N . LYS A 1 750 ? -45.559 4.433 59.459 1.00 83.62 750 LYS A N 1
ATOM 6069 C CA . LYS A 1 750 ? -46.622 5.426 59.704 1.00 83.62 750 LYS A CA 1
ATOM 6070 C C . LYS A 1 750 ? -48.010 4.791 59.713 1.00 83.62 750 LYS A C 1
ATOM 6072 O O . LYS A 1 750 ? -48.806 5.102 60.591 1.00 83.62 750 LYS A O 1
ATOM 6077 N N . GLN A 1 751 ? -48.294 3.895 58.769 1.00 84.94 751 GLN A N 1
ATOM 6078 C CA . GLN A 1 751 ? -49.575 3.196 58.709 1.00 84.94 751 GLN A CA 1
ATOM 6079 C C . GLN A 1 751 ? -49.787 2.292 59.928 1.00 84.94 751 GLN A C 1
ATOM 6081 O O . GLN A 1 751 ? -50.885 2.273 60.477 1.00 84.94 751 GLN A O 1
ATOM 6086 N N . ALA A 1 752 ? -48.742 1.592 60.378 1.00 81.19 752 ALA A N 1
ATOM 6087 C CA . ALA A 1 752 ? -48.785 0.785 61.593 1.00 81.19 752 ALA A CA 1
ATOM 6088 C C . ALA A 1 752 ? -49.076 1.645 62.833 1.00 81.19 752 ALA A C 1
ATOM 6090 O O . ALA A 1 752 ? -49.949 1.288 63.620 1.00 81.19 752 ALA A O 1
ATOM 6091 N N . ILE A 1 753 ? -48.426 2.810 62.963 1.00 81.31 753 ILE A N 1
ATOM 6092 C CA . ILE A 1 753 ? -48.691 3.765 64.052 1.00 81.31 753 ILE A CA 1
ATOM 6093 C C . ILE A 1 753 ? -50.148 4.248 64.005 1.00 81.31 753 ILE A C 1
ATOM 6095 O O . ILE A 1 753 ? -50.835 4.182 65.018 1.00 81.31 753 ILE A O 1
ATOM 6099 N N . SER A 1 754 ? -50.663 4.669 62.845 1.00 82.19 754 SER A N 1
ATOM 6100 C CA . SER A 1 754 ? -52.058 5.125 62.726 1.00 82.19 754 SER A CA 1
ATOM 6101 C C . SER A 1 754 ? -53.081 4.012 62.982 1.00 82.19 754 SER A C 1
ATOM 6103 O O . SER A 1 754 ? -54.099 4.246 63.631 1.00 82.19 754 SER A O 1
ATOM 6105 N N . ALA A 1 755 ? -52.818 2.787 62.518 1.00 77.62 755 ALA A N 1
ATOM 6106 C CA . ALA A 1 755 ? -53.656 1.629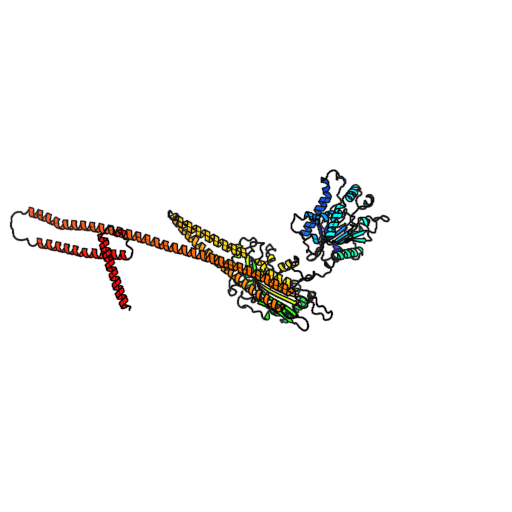 62.827 1.00 77.62 755 ALA A CA 1
ATOM 6107 C C . ALA A 1 755 ? -53.657 1.328 64.334 1.00 77.62 755 ALA A C 1
ATOM 6109 O O . ALA A 1 755 ? -54.695 0.980 64.897 1.00 77.62 755 ALA A O 1
ATOM 6110 N N . GLN A 1 756 ? -52.512 1.511 64.996 1.00 76.44 756 GLN A N 1
ATOM 6111 C CA . GLN A 1 756 ? -52.390 1.351 66.439 1.00 76.44 756 GLN A CA 1
ATOM 6112 C C . GLN A 1 756 ? -53.129 2.449 67.212 1.00 76.44 756 GLN A C 1
ATOM 6114 O O . GLN A 1 756 ? -53.840 2.131 68.161 1.00 76.44 756 GLN A O 1
ATOM 6119 N N . GLU A 1 757 ? -53.048 3.712 66.786 1.00 78.88 757 GLU A N 1
ATOM 6120 C CA . GLU A 1 757 ? -53.846 4.810 67.358 1.00 78.88 757 GLU A CA 1
ATOM 6121 C C . GLU A 1 757 ? -55.353 4.534 67.240 1.00 78.88 757 GLU A C 1
ATOM 6123 O O . GLU A 1 757 ? -56.112 4.757 68.186 1.00 78.88 757 GLU A O 1
ATOM 6128 N N . GLN A 1 758 ? -55.797 3.992 66.103 1.00 79.00 758 GLN A N 1
ATOM 6129 C CA . GLN A 1 758 ? -57.194 3.622 65.887 1.00 79.00 758 GLN A CA 1
ATOM 6130 C C . GLN A 1 758 ? -57.625 2.429 66.756 1.00 79.00 758 GLN A C 1
ATOM 6132 O O . GLN A 1 758 ? -58.744 2.424 67.280 1.00 79.00 758 GLN A O 1
ATOM 6137 N N . ALA A 1 759 ? -56.748 1.440 66.952 1.00 78.69 759 ALA A N 1
ATOM 6138 C CA . ALA A 1 759 ? -56.984 0.331 67.873 1.00 78.69 759 ALA A CA 1
ATOM 6139 C C . ALA A 1 759 ? -57.086 0.818 69.330 1.00 78.69 759 ALA A C 1
ATOM 6141 O O . ALA A 1 759 ? -58.054 0.480 70.007 1.00 78.69 759 ALA A O 1
ATOM 6142 N N . ASP A 1 760 ? -56.169 1.683 69.783 1.00 78.56 760 ASP A N 1
ATOM 6143 C CA . ASP A 1 760 ? -56.192 2.278 71.129 1.00 78.56 760 ASP A CA 1
ATOM 6144 C C . ASP A 1 760 ? -57.479 3.108 71.362 1.00 78.56 760 ASP A C 1
ATOM 6146 O O . ASP A 1 760 ? -58.089 3.039 72.434 1.00 78.56 760 ASP A O 1
ATOM 6150 N N . ALA A 1 761 ? -57.940 3.862 70.356 1.00 78.62 761 ALA A N 1
ATOM 6151 C CA . ALA A 1 761 ? -59.203 4.604 70.423 1.00 78.62 761 ALA A CA 1
ATOM 6152 C C . ALA A 1 761 ? -60.430 3.675 70.499 1.00 78.62 761 ALA A C 1
ATOM 6154 O O . ALA A 1 761 ? -61.357 3.925 71.277 1.00 78.62 761 ALA A O 1
ATOM 6155 N N . THR A 1 762 ? -60.421 2.580 69.735 1.00 78.31 762 THR A N 1
ATOM 6156 C CA . THR A 1 762 ? -61.475 1.552 69.767 1.00 78.31 762 THR A CA 1
ATOM 6157 C C . THR A 1 762 ? -61.504 0.841 71.121 1.00 78.31 762 THR A C 1
ATOM 6159 O O . THR A 1 762 ? -62.576 0.621 71.683 1.00 78.31 762 THR A O 1
ATOM 6162 N N . ASP A 1 763 ? -60.340 0.549 71.702 1.00 76.00 763 ASP A N 1
ATOM 6163 C CA . ASP A 1 763 ? -60.227 -0.021 73.044 1.00 76.00 763 ASP A CA 1
ATOM 6164 C C . ASP A 1 763 ? -60.823 0.911 74.100 1.00 76.00 763 ASP A C 1
ATOM 6166 O O . ASP A 1 763 ? -61.618 0.468 74.930 1.00 76.00 763 ASP A O 1
ATOM 6170 N N . ALA A 1 764 ? -60.509 2.210 74.057 1.00 78.19 764 ALA A N 1
ATOM 6171 C CA . ALA A 1 764 ? -61.109 3.195 74.958 1.00 78.19 764 ALA A CA 1
ATOM 6172 C C . ALA A 1 764 ? -62.641 3.246 74.819 1.00 78.19 764 ALA A C 1
ATOM 6174 O O . ALA A 1 764 ? -63.358 3.290 75.823 1.00 78.19 764 ALA A O 1
ATOM 6175 N N . GLN A 1 765 ? -63.157 3.170 73.591 1.00 75.75 765 GLN A N 1
ATOM 6176 C CA . GLN A 1 765 ? -64.593 3.104 73.327 1.00 75.75 765 GLN A CA 1
ATOM 6177 C C . GLN A 1 765 ? -65.225 1.818 73.885 1.00 75.75 765 GLN A C 1
ATOM 6179 O O . GLN A 1 765 ? -66.270 1.878 74.541 1.00 75.75 765 GLN A O 1
ATOM 6184 N N . ASN A 1 766 ? -64.570 0.668 73.710 1.00 72.25 766 ASN A N 1
ATOM 6185 C CA . ASN A 1 766 ? -65.000 -0.609 74.283 1.00 72.25 766 ASN A CA 1
ATOM 6186 C C . ASN A 1 766 ? -65.048 -0.550 75.819 1.00 72.25 766 ASN A C 1
ATOM 6188 O O . ASN A 1 766 ? -65.959 -1.111 76.430 1.00 72.25 766 ASN A O 1
ATOM 6192 N N . GLN A 1 767 ? -64.124 0.176 76.463 1.00 72.44 767 GLN A N 1
ATOM 6193 C CA . GLN A 1 767 ? -64.157 0.386 77.916 1.00 72.44 767 GLN A CA 1
ATOM 6194 C C . GLN A 1 767 ? -65.352 1.223 78.370 1.00 72.44 767 GLN A C 1
ATOM 6196 O O . GLN A 1 767 ? -65.961 0.900 79.391 1.00 72.44 767 GLN A O 1
ATOM 6201 N N . ILE A 1 768 ? -65.713 2.268 77.624 1.00 77.31 768 ILE A N 1
ATOM 6202 C CA . ILE A 1 768 ? -66.907 3.073 77.918 1.00 77.31 768 ILE A CA 1
ATOM 6203 C C . ILE A 1 768 ? -68.160 2.196 77.818 1.00 77.31 768 ILE A C 1
ATOM 6205 O O . ILE A 1 768 ? -68.991 2.216 78.726 1.00 77.31 768 ILE A O 1
ATOM 6209 N N . LEU A 1 769 ? -68.259 1.366 76.774 1.00 72.94 769 LEU A N 1
ATOM 6210 C CA . LEU A 1 769 ? -69.363 0.419 76.603 1.00 72.94 769 LEU A CA 1
ATOM 6211 C C . LEU A 1 769 ? -69.429 -0.584 77.765 1.00 72.94 769 LEU A C 1
ATOM 6213 O O . LEU A 1 769 ? -70.507 -0.861 78.289 1.00 72.94 769 LEU A O 1
ATOM 6217 N N . PHE A 1 770 ? -68.281 -1.093 78.216 1.00 67.94 770 PHE A N 1
ATOM 6218 C CA . PHE A 1 770 ? -68.192 -2.039 79.328 1.00 67.94 770 PHE A CA 1
ATOM 6219 C C . PHE A 1 770 ? -68.606 -1.417 80.670 1.00 67.94 770 PHE A C 1
ATOM 6221 O O . PHE A 1 770 ? -69.408 -2.005 81.394 1.00 67.94 770 PHE A O 1
ATOM 6228 N N . ILE A 1 771 ? -68.130 -0.206 80.988 1.00 74.31 771 ILE A N 1
ATOM 6229 C CA . ILE A 1 771 ? -68.538 0.530 82.199 1.00 74.31 771 ILE A CA 1
ATOM 6230 C C . ILE A 1 771 ? -70.038 0.818 82.158 1.00 74.31 771 ILE A C 1
ATOM 6232 O O . ILE A 1 771 ? -70.736 0.572 83.141 1.00 74.31 771 ILE A O 1
ATOM 6236 N N . PHE A 1 772 ? -70.553 1.273 81.016 1.00 72.00 772 PHE A N 1
ATOM 6237 C CA . PHE A 1 772 ? -71.982 1.499 80.823 1.00 72.00 772 PHE A CA 1
ATOM 6238 C C . PHE A 1 772 ? -72.796 0.211 81.020 1.00 72.00 772 PHE A C 1
ATOM 6240 O O . PHE A 1 772 ? -73.834 0.224 81.681 1.00 72.00 772 PHE A O 1
ATOM 6247 N N . THR A 1 773 ? -72.293 -0.923 80.527 1.00 75.69 773 THR A N 1
ATOM 6248 C CA . THR A 1 773 ? -72.925 -2.240 80.692 1.00 75.69 773 THR A CA 1
ATOM 6249 C C . THR A 1 773 ? -72.931 -2.684 82.156 1.00 75.69 773 THR A C 1
ATOM 6251 O O . THR A 1 773 ? -73.962 -3.145 82.636 1.00 75.69 773 THR A O 1
ATOM 6254 N N . ILE A 1 774 ? -71.839 -2.486 82.907 1.00 71.00 774 ILE A N 1
ATOM 6255 C CA . ILE A 1 774 ? -71.790 -2.768 84.355 1.00 71.00 774 ILE A CA 1
ATOM 6256 C C . ILE A 1 774 ? -72.783 -1.892 85.113 1.00 71.00 774 ILE A C 1
ATOM 6258 O O . ILE A 1 774 ? -73.555 -2.402 85.923 1.00 71.00 774 ILE A O 1
ATOM 6262 N N . VAL A 1 775 ? -72.780 -0.584 84.848 1.00 71.75 775 VAL A N 1
ATOM 6263 C CA . VAL A 1 775 ? -73.714 0.358 85.476 1.00 71.75 775 VAL A CA 1
ATOM 6264 C C . VAL A 1 775 ? -75.149 -0.081 85.187 1.00 71.75 775 VAL A C 1
ATOM 6266 O O . VAL A 1 775 ? -75.957 -0.165 86.101 1.00 71.75 775 VAL A O 1
ATOM 6269 N N . THR A 1 776 ? -75.453 -0.476 83.954 1.00 73.62 776 THR A N 1
ATOM 6270 C CA . THR A 1 776 ? -76.784 -0.966 83.581 1.00 73.62 776 THR A CA 1
ATOM 6271 C C . THR A 1 776 ? -77.125 -2.281 84.296 1.00 73.62 776 THR A C 1
ATOM 6273 O O . THR A 1 776 ? -78.185 -2.383 84.904 1.00 73.62 776 THR A O 1
ATOM 6276 N N . ILE A 1 777 ? -76.240 -3.278 84.319 1.00 74.12 777 ILE A N 1
ATOM 6277 C CA . ILE A 1 777 ? -76.506 -4.575 84.971 1.00 74.12 777 ILE A CA 1
ATOM 6278 C C . ILE A 1 777 ? -76.659 -4.439 86.492 1.00 74.12 777 ILE A C 1
ATOM 6280 O O . ILE A 1 777 ? -77.458 -5.158 87.080 1.00 74.12 777 ILE A O 1
ATOM 6284 N N . VAL A 1 778 ? -75.926 -3.531 87.140 1.00 69.06 778 VAL A N 1
ATOM 6285 C CA . VAL A 1 778 ? -75.992 -3.338 88.598 1.00 69.06 778 VAL A CA 1
ATOM 6286 C C . VAL A 1 778 ? -77.146 -2.422 88.991 1.00 69.06 778 VAL A C 1
ATOM 6288 O O . VAL A 1 778 ? -77.922 -2.764 89.881 1.00 69.06 778 VAL A O 1
ATOM 6291 N N . PHE A 1 779 ? -77.278 -1.263 88.344 1.00 62.38 779 PHE A N 1
ATOM 6292 C CA . PHE A 1 779 ? -78.251 -0.251 88.748 1.00 62.38 779 PHE A CA 1
ATOM 6293 C C . PHE A 1 779 ? -79.660 -0.534 88.231 1.00 62.38 779 PHE A C 1
ATOM 6295 O O . PHE A 1 779 ? -80.605 -0.172 88.917 1.00 62.38 779 PHE A O 1
ATOM 6302 N N . THR A 1 780 ? -79.852 -1.234 87.107 1.00 69.94 780 THR A N 1
ATOM 6303 C CA . THR A 1 780 ? -81.215 -1.519 86.605 1.00 69.94 780 THR A CA 1
ATOM 6304 C C . THR A 1 780 ? -82.003 -2.448 87.544 1.00 69.94 780 THR A C 1
ATOM 6306 O O . THR A 1 780 ? -83.136 -2.110 87.898 1.00 69.94 780 THR A O 1
ATOM 6309 N N . PRO A 1 781 ? -81.434 -3.559 88.058 1.00 69.50 781 PRO A N 1
ATOM 6310 C CA . PRO A 1 781 ? -82.085 -4.362 89.091 1.00 69.50 781 PRO A CA 1
ATOM 6311 C C . PRO A 1 781 ? -82.203 -3.621 90.423 1.00 69.50 781 PRO A C 1
ATOM 6313 O O . PRO A 1 781 ? -83.175 -3.828 91.140 1.00 69.50 781 PRO A O 1
ATOM 6316 N N . LEU A 1 782 ? -81.251 -2.742 90.760 1.00 61.12 782 LEU A N 1
ATOM 6317 C CA . LEU A 1 782 ? -81.314 -1.936 91.983 1.00 61.12 782 LEU A CA 1
ATOM 6318 C C . LEU A 1 782 ? -82.429 -0.888 91.933 1.00 61.12 782 LEU A C 1
ATOM 6320 O O . LEU A 1 782 ? -83.116 -0.700 92.928 1.00 61.12 782 LEU A O 1
ATOM 6324 N N . SER A 1 783 ? -82.652 -0.236 90.792 1.00 65.12 783 SER A N 1
ATOM 6325 C CA . SER A 1 783 ? -83.772 0.685 90.579 1.00 65.12 783 SER A CA 1
ATOM 6326 C C . SER A 1 783 ? -85.111 -0.053 90.594 1.00 65.12 783 SER A C 1
ATOM 6328 O O . SER A 1 783 ? -86.089 0.470 91.132 1.00 65.12 783 SER A O 1
ATOM 6330 N N . PHE A 1 784 ? -85.150 -1.289 90.083 1.00 66.31 784 PHE A N 1
ATOM 6331 C CA . PHE A 1 784 ? -86.305 -2.178 90.222 1.00 66.31 784 PHE A CA 1
ATOM 6332 C C . PHE A 1 784 ? -86.549 -2.572 91.689 1.00 66.31 784 PHE A C 1
ATOM 6334 O O . PHE A 1 784 ? -87.664 -2.419 92.178 1.00 66.31 784 PHE A O 1
ATOM 6341 N N . LEU A 1 785 ? -85.515 -3.000 92.422 1.00 61.19 785 LEU A N 1
ATOM 6342 C CA . LEU A 1 785 ? -85.607 -3.367 93.840 1.00 61.19 785 LEU A CA 1
ATOM 6343 C C . LEU A 1 785 ? -85.964 -2.166 94.721 1.00 61.19 785 LEU A C 1
ATOM 6345 O O . LEU A 1 785 ? -86.798 -2.302 95.604 1.00 61.19 785 LEU A O 1
ATOM 6349 N N . ALA A 1 786 ? -85.400 -0.984 94.472 1.00 61.34 786 ALA A N 1
ATOM 6350 C CA . ALA A 1 786 ? -85.745 0.241 95.190 1.00 61.34 786 ALA A CA 1
ATOM 6351 C C . ALA A 1 786 ? -87.206 0.643 94.947 1.00 61.34 786 ALA A C 1
ATOM 6353 O O . ALA A 1 786 ? -87.898 1.001 95.894 1.00 61.34 786 ALA A O 1
ATOM 6354 N N . SER A 1 787 ? -87.700 0.517 93.710 1.00 64.50 787 SER A N 1
ATOM 6355 C CA . SER A 1 787 ? -89.117 0.751 93.393 1.00 64.50 787 SER A CA 1
ATOM 6356 C C . SER A 1 787 ? -90.031 -0.297 94.041 1.00 64.50 787 SER A C 1
ATOM 6358 O O . SER A 1 787 ? -91.095 0.045 94.547 1.00 64.50 787 SER A O 1
ATOM 6360 N N . TYR A 1 788 ? -89.606 -1.564 94.078 1.00 65.56 788 TYR A N 1
ATOM 6361 C CA . TYR A 1 788 ? -90.336 -2.661 94.719 1.00 65.56 788 TYR A CA 1
ATOM 6362 C C . TYR A 1 788 ? -90.387 -2.515 96.250 1.00 65.56 788 TYR A C 1
ATOM 6364 O O . TYR A 1 788 ? -91.442 -2.691 96.853 1.00 65.56 788 TYR A O 1
ATOM 6372 N N . PHE A 1 789 ? -89.276 -2.138 96.890 1.00 58.81 789 PHE A N 1
ATOM 6373 C CA . PHE A 1 789 ? -89.202 -1.955 98.342 1.00 58.81 789 PHE A CA 1
ATOM 6374 C C . PHE A 1 789 ? -89.782 -0.620 98.820 1.00 58.81 789 PHE A C 1
ATOM 6376 O O . PHE A 1 789 ? -90.317 -0.574 99.922 1.00 58.81 789 PHE A O 1
ATOM 6383 N N . ALA A 1 790 ? -89.777 0.438 98.002 1.00 60.56 790 ALA A N 1
ATOM 6384 C CA . ALA A 1 790 ? -90.529 1.664 98.297 1.00 60.56 790 ALA A CA 1
ATOM 6385 C C . ALA A 1 790 ? -92.053 1.422 98.364 1.00 60.56 790 ALA A C 1
ATOM 6387 O O . ALA A 1 790 ? -92.774 2.205 98.975 1.00 60.56 790 ALA A O 1
ATOM 6388 N N . LEU A 1 791 ? -92.537 0.327 97.766 1.00 56.91 791 LEU A N 1
ATOM 6389 C CA . LEU A 1 791 ? -93.927 -0.132 97.829 1.00 56.91 791 LEU A CA 1
ATOM 6390 C C . LEU A 1 791 ? -94.226 -1.046 99.035 1.00 56.91 791 LEU A C 1
ATOM 6392 O O . LEU A 1 791 ? -95.395 -1.323 99.297 1.00 56.91 791 LEU A O 1
ATOM 6396 N N . ALA A 1 792 ? -93.211 -1.495 99.781 1.00 50.19 792 ALA A N 1
ATOM 6397 C CA . ALA A 1 792 ? -93.347 -2.433 100.895 1.00 50.19 792 ALA A CA 1
ATOM 6398 C C . ALA A 1 792 ? -92.921 -1.788 102.226 1.00 50.19 792 ALA A C 1
ATOM 6400 O O . ALA A 1 792 ? -91.878 -2.118 102.788 1.00 50.19 792 ALA A O 1
ATOM 6401 N N . ASP A 1 793 ? -93.741 -0.870 102.740 1.00 46.59 793 ASP A N 1
ATOM 6402 C CA . ASP A 1 793 ? -93.594 -0.331 104.096 1.00 46.59 793 ASP A CA 1
ATOM 6403 C C . ASP A 1 793 ? -94.540 -1.056 105.077 1.00 46.59 793 ASP A C 1
ATOM 6405 O O . ASP A 1 793 ? -95.718 -1.266 104.782 1.00 46.59 793 ASP A O 1
ATOM 6409 N N . LYS A 1 794 ? -94.001 -1.393 106.259 1.00 45.59 794 LYS A N 1
ATOM 6410 C CA . LYS A 1 794 ? -94.584 -2.114 107.419 1.00 45.59 794 LYS A CA 1
ATOM 6411 C C . LYS A 1 794 ? -94.730 -3.643 107.335 1.00 45.59 794 LYS A C 1
ATOM 6413 O O . LYS A 1 794 ? -95.820 -4.168 107.150 1.00 45.59 794 LYS A O 1
ATOM 6418 N N . HIS A 1 795 ? -93.649 -4.358 107.657 1.00 41.59 795 HIS A N 1
ATOM 6419 C CA . HIS A 1 795 ? -93.510 -5.181 108.879 1.00 41.59 795 HIS A CA 1
ATOM 6420 C C . HIS A 1 795 ? -92.313 -6.148 108.768 1.00 41.59 795 HIS A C 1
ATOM 6422 O O . HIS A 1 795 ? -92.104 -6.782 107.742 1.00 41.59 795 HIS A O 1
ATOM 6428 N N . ASN A 1 796 ? -91.607 -6.303 109.894 1.00 39.44 796 ASN A N 1
ATOM 6429 C CA . ASN A 1 796 ? -90.538 -7.265 110.210 1.00 39.44 796 ASN A CA 1
ATOM 6430 C C . ASN A 1 796 ? -89.109 -6.899 109.783 1.00 39.44 796 ASN A C 1
ATOM 6432 O O . ASN A 1 796 ? -88.653 -7.139 108.669 1.00 39.44 796 ASN A O 1
ATOM 6436 N N . GLY A 1 797 ? -88.377 -6.377 110.773 1.00 49.94 797 GLY A N 1
ATOM 6437 C CA . GLY A 1 797 ? -86.925 -6.373 110.801 1.00 49.94 797 GLY A CA 1
ATOM 6438 C C . GLY A 1 797 ? -86.346 -7.761 111.091 1.00 49.94 797 GLY A C 1
ATOM 6439 O O . GLY A 1 797 ? -87.039 -8.677 111.533 1.00 49.94 797 GLY A O 1
ATOM 6440 N N . THR A 1 798 ? -85.034 -7.854 110.877 1.00 47.84 798 THR A N 1
ATOM 6441 C CA . THR A 1 798 ? -84.142 -8.990 111.161 1.00 47.84 798 THR A CA 1
ATOM 6442 C C . THR A 1 798 ? -84.382 -10.257 110.341 1.00 47.84 798 THR A C 1
ATOM 6444 O O . THR A 1 798 ? -85.038 -11.177 110.799 1.00 47.84 798 THR A O 1
ATOM 6447 N N . ILE A 1 799 ? -83.790 -10.288 109.141 1.00 46.16 799 ILE A N 1
ATOM 6448 C CA . ILE A 1 799 ? -83.024 -11.371 108.476 1.00 46.16 799 ILE A CA 1
ATOM 6449 C C . ILE A 1 799 ? -82.786 -10.846 107.043 1.00 46.16 799 ILE A C 1
ATOM 6451 O O . ILE A 1 799 ? -83.755 -10.434 106.430 1.00 46.16 799 ILE A O 1
ATOM 6455 N N . PHE A 1 800 ? -81.532 -10.810 106.551 1.00 41.97 800 PHE A N 1
ATOM 6456 C CA . PHE A 1 800 ? -81.057 -10.452 105.176 1.00 41.97 800 PHE A CA 1
ATOM 6457 C C . PHE A 1 800 ? -79.933 -9.390 105.048 1.00 41.97 800 PHE A C 1
ATOM 6459 O O . PHE A 1 800 ? -79.674 -8.883 103.962 1.00 41.97 800 PHE A O 1
ATOM 6466 N N . GLY A 1 801 ? -79.150 -9.119 106.098 1.00 44.44 801 GLY A N 1
ATOM 6467 C CA . GLY A 1 801 ? -77.909 -8.325 105.966 1.00 44.44 801 GLY A CA 1
ATOM 6468 C C . GLY A 1 801 ? -76.712 -9.063 105.329 1.00 44.44 801 GLY A C 1
ATOM 6469 O O . GLY A 1 801 ? -75.732 -8.430 104.952 1.00 44.44 801 GLY A O 1
ATOM 6470 N N . ALA A 1 802 ? -76.766 -10.395 105.197 1.00 43.97 802 ALA A N 1
ATOM 6471 C CA . ALA A 1 802 ? -75.593 -11.213 104.857 1.00 43.97 802 ALA A CA 1
ATOM 6472 C C . ALA A 1 802 ? -75.442 -11.563 103.361 1.00 43.97 802 ALA A C 1
ATOM 6474 O O . ALA A 1 802 ? -74.334 -11.852 102.921 1.00 43.97 802 ALA A O 1
ATOM 6475 N N . SER A 1 803 ? -76.506 -11.515 102.550 1.00 46.25 803 SER A N 1
ATOM 6476 C CA . SER A 1 803 ? -76.428 -11.886 101.125 1.00 46.25 803 SER A CA 1
ATOM 6477 C C . SER A 1 803 ? -76.043 -10.721 100.206 1.00 46.25 803 SER A C 1
ATOM 6479 O O . SER A 1 803 ? -75.429 -10.956 99.170 1.00 46.25 803 SER A O 1
ATOM 6481 N N . ALA A 1 804 ? -76.309 -9.467 100.588 1.00 46.88 804 ALA A N 1
ATOM 6482 C CA . ALA A 1 804 ? -75.908 -8.298 99.798 1.00 46.88 804 ALA A CA 1
ATOM 6483 C C . ALA A 1 804 ? -74.383 -8.053 99.827 1.00 46.88 804 ALA A C 1
ATOM 6485 O O . ALA A 1 804 ? -73.796 -7.661 98.821 1.00 46.88 804 ALA A O 1
ATOM 6486 N N . GLY A 1 805 ? -73.717 -8.350 100.951 1.00 50.34 805 GLY A N 1
ATOM 6487 C CA . GLY A 1 805 ? -72.267 -8.164 101.098 1.00 50.34 805 GLY A CA 1
ATOM 6488 C C . GLY A 1 805 ? -71.420 -9.135 100.264 1.00 50.34 805 GLY A C 1
ATOM 6489 O O . GLY A 1 805 ? -70.361 -8.756 99.767 1.00 50.34 805 GLY A O 1
ATOM 6490 N N . VAL A 1 806 ? -71.898 -10.366 100.051 1.00 51.75 806 VAL A N 1
ATOM 6491 C CA . VAL A 1 806 ? -71.160 -11.405 99.305 1.00 51.75 806 VAL A CA 1
ATOM 6492 C C . VAL A 1 806 ? -71.121 -11.107 97.801 1.00 51.75 806 VAL A C 1
ATOM 6494 O O . VAL A 1 806 ? -70.085 -11.292 97.163 1.00 51.75 806 VAL A O 1
ATOM 6497 N N . TRP A 1 807 ? -72.204 -10.562 97.236 1.00 49.84 807 TRP A N 1
ATOM 6498 C CA . TRP A 1 807 ? -72.253 -10.182 95.818 1.00 49.84 807 TRP A CA 1
ATOM 6499 C C . TRP A 1 807 ? -71.431 -8.923 95.504 1.00 49.84 807 TRP A C 1
ATOM 6501 O O . TRP A 1 807 ? -70.775 -8.866 94.464 1.00 49.84 807 TRP A O 1
ATOM 6511 N N . VAL A 1 808 ? -71.379 -7.952 96.424 1.00 52.91 808 VAL A N 1
ATOM 6512 C CA . VAL A 1 808 ? -70.514 -6.763 96.289 1.00 52.91 808 VAL A CA 1
ATOM 6513 C C . VAL A 1 808 ? -69.030 -7.138 96.430 1.00 52.91 808 VAL A C 1
ATOM 6515 O O . VAL A 1 808 ? -68.191 -6.623 95.690 1.00 52.91 808 VAL A O 1
ATOM 6518 N N . GLY A 1 809 ? -68.704 -8.086 97.318 1.00 49.75 809 GLY A N 1
ATOM 6519 C CA . GLY A 1 809 ? -67.338 -8.572 97.533 1.00 49.75 809 GLY A CA 1
ATOM 6520 C C . GLY A 1 809 ? -66.731 -9.285 96.320 1.00 49.75 809 GLY A C 1
ATOM 6521 O O . GLY A 1 809 ? -65.598 -8.987 95.944 1.00 49.75 809 GLY A O 1
ATOM 6522 N N . LEU A 1 810 ? -67.489 -10.167 95.658 1.00 51.09 810 LEU A N 1
ATOM 6523 C CA . LEU A 1 810 ? -67.008 -10.907 94.479 1.00 51.09 810 LEU A CA 1
ATOM 6524 C C . LEU A 1 810 ? -66.787 -9.999 93.253 1.00 51.09 810 LEU A C 1
ATOM 6526 O O . LEU A 1 810 ? -65.806 -10.174 92.521 1.00 51.09 810 LEU A O 1
ATOM 6530 N N . GLY A 1 811 ? -67.632 -8.978 93.063 1.00 52.19 811 GLY A N 1
ATOM 6531 C CA . GLY A 1 811 ? -67.474 -7.985 91.992 1.00 52.19 811 GLY A CA 1
ATOM 6532 C C . GLY A 1 811 ? -66.226 -7.104 92.152 1.00 52.19 811 GLY A C 1
ATOM 6533 O O . GLY A 1 811 ? -65.525 -6.831 91.176 1.00 52.19 811 GLY A O 1
ATOM 6534 N N . LEU A 1 812 ? -65.889 -6.722 93.388 1.00 50.62 812 LEU A N 1
ATOM 6535 C CA . LEU A 1 812 ? -64.688 -5.937 93.706 1.00 50.62 812 LEU A CA 1
ATOM 6536 C C . LEU A 1 812 ? -63.391 -6.741 93.535 1.00 50.62 812 LEU A C 1
ATOM 6538 O O . LEU A 1 812 ? -62.393 -6.202 93.051 1.00 50.62 812 LEU A O 1
ATOM 6542 N N . THR A 1 813 ? -63.404 -8.040 93.852 1.00 51.88 813 THR A N 1
ATOM 6543 C CA . THR A 1 813 ? -62.240 -8.916 93.633 1.00 51.88 813 THR A CA 1
ATOM 6544 C C . THR A 1 813 ? -61.952 -9.169 92.150 1.00 51.88 813 THR A C 1
ATOM 6546 O O . THR A 1 813 ? -60.785 -9.185 91.757 1.00 51.88 813 THR A O 1
ATOM 6549 N N . GLY A 1 814 ? -62.985 -9.270 91.303 1.00 53.38 814 GLY A N 1
ATOM 6550 C CA . GLY A 1 814 ? -62.817 -9.369 89.845 1.00 53.38 814 GLY A CA 1
ATOM 6551 C C . GLY A 1 814 ? -62.242 -8.091 89.220 1.00 53.38 814 GLY A C 1
ATOM 6552 O O . GLY A 1 814 ? -61.372 -8.156 88.351 1.00 53.38 814 GLY A O 1
ATOM 6553 N N . LEU A 1 815 ? -62.654 -6.923 89.725 1.00 50.75 815 LEU A N 1
ATOM 6554 C CA . LEU A 1 815 ? -62.127 -5.613 89.320 1.00 50.75 815 LEU A CA 1
ATOM 6555 C C . LEU A 1 815 ? -60.642 -5.444 89.679 1.00 50.75 815 LEU A C 1
ATOM 6557 O O . LEU A 1 815 ? -59.857 -4.986 88.848 1.00 50.75 815 LEU A O 1
ATOM 6561 N N . LEU A 1 816 ? -60.230 -5.860 90.879 1.00 52.47 816 LEU A N 1
ATOM 6562 C CA . LEU A 1 816 ? -58.827 -5.792 91.308 1.00 52.47 816 LEU A CA 1
ATOM 6563 C C . LEU A 1 816 ? -57.919 -6.738 90.506 1.00 52.47 816 LEU A C 1
ATOM 6565 O O . LEU A 1 816 ? -56.810 -6.345 90.138 1.00 52.47 816 LEU A O 1
ATOM 6569 N N . TYR A 1 817 ? -58.393 -7.942 90.167 1.00 55.81 817 TYR A N 1
ATOM 6570 C CA . TYR A 1 817 ? -57.646 -8.883 89.323 1.00 55.81 817 TYR A CA 1
ATOM 6571 C C . TYR A 1 817 ? -57.467 -8.357 87.885 1.00 55.81 817 TYR A C 1
ATOM 6573 O O . TYR A 1 817 ? -56.378 -8.446 87.313 1.00 55.81 817 TYR A O 1
ATOM 6581 N N . PHE A 1 818 ? -58.492 -7.705 87.326 1.00 51.25 818 PHE A N 1
ATOM 6582 C CA . PHE A 1 818 ? -58.432 -7.077 86.002 1.00 51.25 818 PHE A CA 1
ATOM 6583 C C . PHE A 1 818 ? -57.441 -5.897 85.943 1.00 51.25 818 PHE A C 1
ATOM 6585 O O . PHE A 1 818 ? -56.651 -5.785 85.000 1.00 51.25 818 PHE A O 1
ATOM 6592 N N . PHE A 1 819 ? -57.398 -5.053 86.982 1.00 49.84 819 PHE A N 1
ATOM 6593 C CA . PHE A 1 819 ? -56.402 -3.977 87.091 1.00 49.84 819 PHE A CA 1
ATOM 6594 C C . PHE A 1 819 ? -54.971 -4.502 87.281 1.00 49.84 819 PHE A C 1
ATOM 6596 O O . PHE A 1 819 ? -54.019 -3.887 86.790 1.00 49.84 819 PHE A O 1
ATOM 6603 N N . TRP A 1 820 ? -54.805 -5.649 87.945 1.00 46.47 820 TRP A N 1
ATOM 6604 C CA . TRP A 1 820 ? -53.502 -6.292 88.120 1.00 46.47 820 TRP A CA 1
ATOM 6605 C C . TRP A 1 820 ? -52.969 -6.889 86.804 1.00 46.47 820 TRP A C 1
ATOM 6607 O O . TRP A 1 820 ? -51.802 -6.678 86.473 1.00 46.47 820 TRP A O 1
ATOM 6617 N N . SER A 1 821 ? -53.837 -7.491 85.980 1.00 48.69 821 SER A N 1
ATOM 6618 C CA . SER A 1 821 ? -53.499 -7.989 84.632 1.00 48.69 821 SER A CA 1
ATOM 6619 C C . SER A 1 821 ? -53.017 -6.877 83.680 1.00 48.69 821 SER A C 1
ATOM 6621 O O . SER A 1 821 ? -52.092 -7.071 82.889 1.00 48.69 821 SER A O 1
ATOM 6623 N N . ARG A 1 822 ? -53.563 -5.656 83.790 1.00 50.81 822 ARG A N 1
ATOM 6624 C CA . ARG A 1 822 ? -53.182 -4.514 82.930 1.00 50.81 822 ARG A CA 1
ATOM 6625 C C . ARG A 1 822 ? -51.785 -3.939 83.216 1.00 50.81 822 ARG A C 1
ATOM 6627 O O . ARG A 1 822 ? -51.191 -3.330 82.326 1.00 50.81 822 ARG A O 1
ATOM 6634 N N . ARG A 1 823 ? -51.214 -4.153 84.413 1.00 51.00 823 ARG A N 1
ATOM 6635 C CA . ARG A 1 823 ? -49.816 -3.764 84.713 1.00 51.00 823 ARG A CA 1
ATOM 6636 C C . ARG A 1 823 ? -48.792 -4.599 83.934 1.00 51.00 823 ARG A C 1
ATOM 6638 O O . ARG A 1 823 ? -47.716 -4.084 83.643 1.00 51.00 823 ARG A O 1
ATOM 6645 N N . GLY A 1 824 ? -49.131 -5.833 83.551 1.00 49.78 824 GLY A N 1
ATOM 6646 C CA . GLY A 1 824 ? -48.280 -6.687 82.712 1.00 49.78 824 GLY A CA 1
ATOM 6647 C C . GLY A 1 824 ? -48.127 -6.164 81.277 1.00 49.78 824 GLY A C 1
ATOM 6648 O O . GLY A 1 824 ? -47.019 -6.139 80.748 1.00 49.78 824 GLY A O 1
ATOM 6649 N N . ALA A 1 825 ? -49.207 -5.641 80.686 1.00 50.22 825 ALA A N 1
ATOM 6650 C CA . ALA A 1 825 ? -49.212 -5.124 79.312 1.00 50.22 825 ALA A CA 1
ATOM 6651 C C . ALA A 1 825 ? -48.367 -3.847 79.135 1.00 50.22 825 ALA A C 1
ATOM 6653 O O . ALA A 1 825 ? -47.705 -3.672 78.115 1.00 50.22 825 ALA A O 1
ATOM 6654 N N . LYS A 1 826 ? -48.315 -2.970 80.152 1.00 53.69 826 LYS A N 1
ATOM 6655 C CA . LYS A 1 826 ? -47.485 -1.750 80.110 1.00 53.69 826 LYS A CA 1
ATOM 6656 C C . LYS A 1 826 ? -45.980 -2.067 80.112 1.00 53.69 826 LYS A C 1
ATOM 6658 O O . LYS A 1 826 ? -45.205 -1.338 79.506 1.00 53.69 826 LYS A O 1
ATOM 6663 N N . LYS A 1 827 ? -45.578 -3.166 80.763 1.00 54.44 827 LYS A N 1
ATOM 6664 C CA . LYS A 1 827 ? -44.179 -3.615 80.834 1.00 54.44 827 LYS A CA 1
ATOM 6665 C C . LYS A 1 827 ? -43.694 -4.191 79.495 1.00 54.44 827 LYS A C 1
ATOM 6667 O O . LYS A 1 827 ? -42.611 -3.833 79.053 1.00 54.44 827 LYS A O 1
ATOM 6672 N N . SER A 1 828 ? -44.541 -4.975 78.821 1.00 56.78 828 SER A N 1
ATOM 6673 C CA . SER A 1 828 ? -44.278 -5.506 77.472 1.00 56.78 828 SER A CA 1
ATOM 6674 C C . SER A 1 828 ? -44.182 -4.400 76.406 1.00 56.78 828 SER A C 1
ATOM 6676 O O . SER A 1 828 ? -43.317 -4.462 75.539 1.00 56.78 828 SER A O 1
ATOM 6678 N N . ARG A 1 829 ? -44.994 -3.338 76.517 1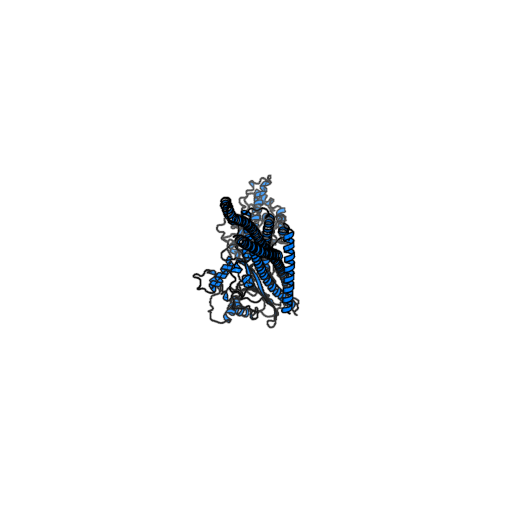.00 61.97 829 ARG A N 1
ATOM 6679 C CA . ARG A 1 829 ? -45.020 -2.206 75.569 1.00 61.97 829 ARG A CA 1
ATOM 6680 C C . ARG A 1 829 ? -43.750 -1.336 75.609 1.00 61.97 829 ARG A C 1
ATOM 6682 O O . ARG A 1 829 ? -43.333 -0.817 74.580 1.00 61.97 829 ARG A O 1
ATOM 6689 N N . ILE A 1 830 ? -43.121 -1.183 76.781 1.00 67.69 830 ILE A N 1
ATOM 6690 C CA . ILE A 1 830 ? -41.843 -0.454 76.932 1.00 67.69 830 ILE A CA 1
ATOM 6691 C C . ILE A 1 830 ? -40.671 -1.287 76.385 1.00 67.69 830 ILE A C 1
ATOM 6693 O O . ILE A 1 830 ? -39.749 -0.729 75.798 1.00 67.69 830 ILE A O 1
ATOM 6697 N N . GLU A 1 831 ? -40.718 -2.615 76.531 1.00 66.94 831 GLU A N 1
ATOM 6698 C CA . GLU A 1 831 ? -39.693 -3.526 75.997 1.00 66.94 831 GLU A CA 1
ATOM 6699 C C . GLU A 1 831 ? -39.689 -3.559 74.458 1.00 66.94 831 GLU A C 1
ATOM 6701 O O . GLU A 1 831 ? -38.620 -3.543 73.850 1.00 66.94 831 GLU A O 1
ATOM 6706 N N . GLU A 1 832 ? -40.862 -3.511 73.822 1.00 67.56 832 GLU A N 1
ATOM 6707 C CA . GLU A 1 832 ? -40.998 -3.473 72.359 1.00 67.56 832 GLU A CA 1
ATOM 6708 C C . GLU A 1 832 ? -40.515 -2.138 71.755 1.00 67.56 832 GLU A C 1
ATOM 6710 O O . GLU A 1 832 ? -39.743 -2.124 70.794 1.00 67.56 832 GLU A O 1
ATOM 6715 N N . LEU A 1 833 ? -40.878 -1.006 72.374 1.00 66.94 833 LEU A N 1
ATOM 6716 C CA . LEU A 1 833 ? -40.403 0.326 71.971 1.00 66.94 833 LEU A CA 1
ATOM 6717 C C . LEU A 1 833 ? -38.887 0.495 72.165 1.00 66.94 833 LEU A C 1
ATOM 6719 O O . LEU A 1 833 ? -38.225 1.101 71.321 1.00 66.94 833 LEU A O 1
ATOM 6723 N N . ALA A 1 834 ? -38.323 -0.072 73.236 1.00 73.38 834 ALA A N 1
ATOM 6724 C CA . ALA A 1 834 ? -36.877 -0.097 73.457 1.00 73.38 834 ALA A CA 1
ATOM 6725 C C . ALA A 1 834 ? -36.145 -0.934 72.390 1.00 73.38 834 ALA A C 1
ATOM 6727 O O . ALA A 1 834 ? -35.092 -0.521 71.900 1.00 73.38 834 ALA A O 1
ATOM 6728 N N . GLY A 1 835 ? -36.722 -2.067 71.971 1.00 69.06 835 GLY A N 1
ATOM 6729 C CA . GLY A 1 835 ? -36.193 -2.884 70.873 1.00 69.06 835 GLY A CA 1
ATOM 6730 C C . GLY A 1 835 ? -36.175 -2.147 69.528 1.00 69.06 835 GLY A C 1
ATOM 6731 O O . GLY A 1 835 ? -35.164 -2.166 68.824 1.00 69.06 835 GLY A O 1
ATOM 6732 N N . LEU A 1 836 ? -37.253 -1.428 69.199 1.00 69.00 836 LEU A N 1
ATOM 6733 C CA . LEU A 1 836 ? -37.347 -0.620 67.975 1.00 69.00 836 LEU A CA 1
ATOM 6734 C C . LEU A 1 836 ? -36.361 0.562 67.966 1.00 69.00 836 LEU A C 1
ATOM 6736 O O . LEU A 1 836 ? -35.806 0.884 66.911 1.00 69.00 836 LEU A O 1
ATOM 6740 N N . LYS A 1 837 ? -36.099 1.176 69.131 1.00 73.75 837 LYS A N 1
ATOM 6741 C CA . LYS A 1 837 ? -35.104 2.252 69.278 1.00 73.75 837 LYS A CA 1
ATOM 6742 C C . LYS A 1 837 ? -33.668 1.738 69.122 1.00 73.75 837 LYS A C 1
ATOM 6744 O O . LYS A 1 837 ? -32.910 2.329 68.359 1.00 73.75 837 LYS A O 1
ATOM 6749 N N . MET A 1 838 ? -33.311 0.608 69.746 1.00 69.06 838 MET A N 1
ATOM 6750 C CA . MET A 1 838 ? -31.990 -0.023 69.555 1.00 69.06 838 MET A CA 1
ATOM 6751 C C . MET A 1 838 ? -31.714 -0.417 68.099 1.00 69.06 838 MET A C 1
ATOM 6753 O O . MET A 1 838 ? -30.578 -0.320 67.646 1.00 69.06 838 MET A O 1
ATOM 6757 N N . GLY A 1 839 ? -32.740 -0.836 67.352 1.00 62.19 839 GLY A N 1
ATOM 6758 C CA . GLY A 1 839 ? -32.606 -1.176 65.933 1.00 62.19 839 GLY A CA 1
ATOM 6759 C C . GLY A 1 839 ? -32.469 0.026 64.986 1.00 62.19 839 GLY A C 1
ATOM 6760 O O . GLY A 1 839 ? -32.324 -0.179 63.786 1.00 62.19 839 GLY A O 1
ATOM 6761 N N . GLY A 1 840 ? -32.531 1.267 65.488 1.00 63.31 840 GLY A N 1
ATOM 6762 C CA . GLY A 1 840 ? -32.471 2.486 64.669 1.00 63.31 840 GLY A CA 1
ATOM 6763 C C . GLY A 1 840 ? -33.768 2.812 63.915 1.00 63.31 840 GLY A C 1
ATOM 6764 O O . GLY A 1 840 ? -33.784 3.714 63.080 1.00 63.31 840 GLY A O 1
ATOM 6765 N N . TYR A 1 841 ? -34.863 2.104 64.213 1.00 56.88 841 TYR A N 1
ATOM 6766 C CA . TYR A 1 841 ? -36.152 2.230 63.521 1.00 56.88 841 TYR A CA 1
ATOM 6767 C C . TYR A 1 841 ? -37.095 3.266 64.159 1.00 56.88 841 TYR A C 1
ATOM 6769 O O . TYR A 1 841 ? -38.151 3.554 63.597 1.00 56.88 841 TYR A O 1
ATOM 6777 N N . LEU A 1 842 ? -36.724 3.850 65.308 1.00 58.59 842 LEU A N 1
ATOM 6778 C CA . LEU A 1 842 ? -37.521 4.846 66.033 1.00 58.59 842 LEU A CA 1
ATOM 6779 C C . LEU A 1 842 ? -36.751 6.181 66.192 1.00 58.59 842 LEU A C 1
ATOM 6781 O O . LEU A 1 842 ? -35.854 6.265 67.029 1.00 58.59 842 LEU A O 1
ATOM 6785 N N . PRO A 1 843 ? -37.080 7.229 65.409 1.00 61.78 843 PRO A N 1
ATOM 6786 C CA . PRO A 1 843 ? -36.459 8.555 65.512 1.00 61.78 843 PRO A CA 1
ATOM 6787 C C . PRO A 1 843 ? -36.776 9.274 66.836 1.00 61.78 843 PRO A C 1
ATOM 6789 O O . PRO A 1 843 ? -37.940 9.334 67.233 1.00 61.78 843 PRO A O 1
ATOM 6792 N N . ASP A 1 844 ? -35.781 9.927 67.451 1.00 56.78 844 ASP A N 1
ATOM 6793 C CA . ASP A 1 844 ? -35.917 10.596 68.765 1.00 56.78 844 ASP A CA 1
ATOM 6794 C C . ASP A 1 844 ? -37.075 11.610 68.833 1.00 56.78 844 ASP A C 1
ATOM 6796 O O . ASP A 1 844 ? -37.825 11.654 69.808 1.00 56.78 844 ASP A O 1
ATOM 6800 N N . ARG A 1 845 ? -37.322 12.339 67.737 1.00 57.09 845 ARG A N 1
ATOM 6801 C CA . ARG A 1 845 ? -38.382 13.362 67.654 1.00 57.09 845 ARG A CA 1
ATOM 6802 C C . ARG A 1 845 ? -39.805 12.834 67.879 1.00 57.09 845 ARG A C 1
ATOM 6804 O O . ARG A 1 845 ? -40.692 13.630 68.174 1.00 57.09 845 ARG A O 1
ATOM 6811 N N . LEU A 1 846 ? -40.055 11.534 67.694 1.00 52.41 846 LEU A N 1
ATOM 6812 C CA . LEU A 1 846 ? -41.381 10.937 67.910 1.00 52.41 846 LEU A CA 1
ATOM 6813 C C . LEU A 1 846 ? -41.652 10.652 69.398 1.00 52.41 846 LEU A C 1
ATOM 6815 O O . LEU A 1 846 ? -42.794 10.779 69.844 1.00 52.41 846 LEU A O 1
ATOM 6819 N N . LEU A 1 847 ? -40.611 10.342 70.178 1.00 57.66 847 LEU A N 1
ATOM 6820 C CA . LEU A 1 847 ? -40.701 10.101 71.625 1.00 57.66 847 LEU A CA 1
ATOM 6821 C C . LEU A 1 847 ? -40.730 11.403 72.445 1.00 57.66 847 LEU A C 1
ATOM 6823 O O . LEU A 1 847 ? -41.344 11.439 73.513 1.00 57.66 847 LEU A O 1
ATOM 6827 N N . ASP A 1 848 ? -40.152 12.487 71.918 1.00 55.38 848 ASP A N 1
ATOM 6828 C CA . ASP A 1 848 ? -40.089 13.807 72.572 1.00 55.38 848 ASP A CA 1
ATOM 6829 C C . ASP A 1 848 ? -41.464 14.433 72.870 1.00 55.38 848 ASP A C 1
ATOM 6831 O O . ASP A 1 848 ? -41.590 15.298 73.740 1.00 55.38 848 ASP A O 1
ATOM 6835 N N . SER A 1 849 ? -42.520 13.975 72.192 1.00 53.06 849 SER A N 1
ATOM 6836 C CA . SER A 1 849 ? -43.902 14.399 72.450 1.00 53.06 849 SER A CA 1
ATOM 6837 C C . SER A 1 849 ? -44.406 14.007 73.850 1.00 53.06 849 SER A C 1
ATOM 6839 O O . SER A 1 849 ? -45.341 14.621 74.368 1.00 53.06 849 SER A O 1
ATOM 6841 N N . ASN A 1 850 ? -43.768 13.024 74.501 1.00 61.44 850 ASN A N 1
ATOM 6842 C CA . ASN A 1 850 ? -44.103 12.573 75.847 1.00 61.44 850 ASN A CA 1
ATOM 6843 C C . ASN A 1 850 ? -42.840 12.231 76.653 1.00 61.44 850 ASN A C 1
ATOM 6845 O O . ASN A 1 850 ? -42.424 11.076 76.758 1.00 61.44 850 ASN A O 1
ATOM 6849 N N . ARG A 1 851 ? -42.259 13.256 77.286 1.00 63.66 851 ARG A N 1
ATOM 6850 C CA . ARG A 1 851 ? -40.991 13.188 78.035 1.00 63.66 851 ARG A CA 1
ATOM 6851 C C . ARG A 1 851 ? -40.891 12.024 79.032 1.00 63.66 851 ARG A C 1
ATOM 6853 O O . ARG A 1 851 ? -39.841 11.403 79.132 1.00 63.66 851 ARG A O 1
ATOM 6860 N N . LYS A 1 852 ? -41.979 11.688 79.739 1.00 66.88 852 LYS A N 1
ATOM 6861 C CA . LYS A 1 852 ? -41.986 10.569 80.703 1.00 66.88 852 LYS A CA 1
ATOM 6862 C C . LYS A 1 852 ? -41.861 9.199 80.030 1.00 66.88 852 LYS A C 1
ATOM 6864 O O . LYS A 1 852 ? -41.264 8.302 80.609 1.00 66.88 852 LYS A O 1
ATOM 6869 N N . LEU A 1 853 ? -42.429 9.037 78.833 1.00 70.00 853 LEU A N 1
ATOM 6870 C CA . LEU A 1 853 ? -42.332 7.795 78.067 1.00 70.00 853 LEU A CA 1
ATOM 6871 C C . LEU A 1 853 ? -40.937 7.644 77.447 1.00 70.00 853 LEU A C 1
ATOM 6873 O O . LEU A 1 853 ? -40.396 6.544 77.470 1.00 70.00 853 LEU A O 1
ATOM 6877 N N . SER A 1 854 ? -40.339 8.741 76.964 1.00 71.75 854 SER A N 1
ATOM 6878 C CA . SER A 1 854 ? -38.949 8.736 76.484 1.00 71.75 854 SER A CA 1
ATOM 6879 C C . SER A 1 854 ? -37.982 8.311 77.588 1.00 71.75 854 SER A C 1
ATOM 6881 O O . SER A 1 854 ? -37.219 7.374 77.391 1.00 71.75 854 SER A O 1
ATOM 6883 N N . GLU A 1 855 ? -38.083 8.915 78.779 1.00 76.50 855 GLU A N 1
ATOM 6884 C CA . GLU A 1 855 ? -37.228 8.570 79.926 1.00 76.50 855 GLU A CA 1
ATOM 6885 C C . GLU A 1 855 ? -37.391 7.093 80.358 1.00 76.50 855 GLU A C 1
ATOM 6887 O O . GLU A 1 855 ? -36.410 6.443 80.720 1.00 76.50 855 GLU A O 1
ATOM 6892 N N . GLU A 1 856 ? -38.607 6.528 80.298 1.00 76.12 856 GLU A N 1
ATOM 6893 C CA . GLU A 1 856 ? -38.852 5.106 80.604 1.00 76.12 856 GLU A CA 1
ATOM 6894 C C . GLU A 1 856 ? -38.299 4.150 79.527 1.00 76.12 856 GLU A C 1
ATOM 6896 O O . GLU A 1 856 ? -37.779 3.087 79.876 1.00 76.12 856 GLU A O 1
ATOM 6901 N N . VAL A 1 857 ? -38.382 4.512 78.241 1.00 76.19 857 VAL A N 1
ATOM 6902 C CA . VAL A 1 857 ? -37.844 3.716 77.121 1.00 76.19 857 VAL A CA 1
ATOM 6903 C C . VAL A 1 857 ? -36.316 3.772 77.091 1.00 76.19 857 VAL A C 1
ATOM 6905 O O . VAL A 1 857 ? -35.685 2.724 76.976 1.00 76.19 857 VAL A O 1
ATOM 6908 N N . ASP A 1 858 ? -35.713 4.947 77.280 1.00 79.19 858 ASP A N 1
ATOM 6909 C CA . ASP A 1 858 ? -34.254 5.128 77.300 1.00 79.19 858 ASP A CA 1
ATOM 6910 C C . ASP A 1 858 ? -33.606 4.335 78.437 1.00 79.19 858 ASP A C 1
ATOM 6912 O O . ASP A 1 858 ? -32.657 3.579 78.224 1.00 79.19 858 ASP A O 1
ATOM 6916 N N . LYS A 1 859 ? -34.202 4.388 79.633 1.00 81.75 859 LYS A N 1
ATOM 6917 C CA . LYS A 1 859 ? -33.749 3.594 80.782 1.00 81.75 859 LYS A CA 1
ATOM 6918 C C . LYS A 1 859 ? -33.845 2.086 80.526 1.00 81.75 859 LYS A C 1
ATOM 6920 O O . LYS A 1 859 ? -33.050 1.314 81.064 1.00 81.75 859 LYS A O 1
ATOM 6925 N N . LYS A 1 860 ? -34.814 1.646 79.715 1.00 80.75 860 LYS A N 1
ATOM 6926 C CA . LYS A 1 860 ? -34.967 0.234 79.347 1.00 80.75 860 LYS A CA 1
ATOM 6927 C C . LYS A 1 860 ? -33.994 -0.193 78.247 1.00 80.75 860 LYS A C 1
ATOM 6929 O O . LYS A 1 860 ? -33.501 -1.317 78.305 1.00 80.75 860 LYS A O 1
ATOM 6934 N N . VAL A 1 861 ? -33.673 0.692 77.300 1.00 78.81 861 VAL A N 1
ATOM 6935 C CA . VAL A 1 861 ? -32.599 0.490 76.313 1.00 78.81 861 VAL A CA 1
ATOM 6936 C C . VAL A 1 861 ? -31.260 0.299 77.024 1.00 78.81 861 VAL A C 1
ATOM 6938 O O . VAL A 1 861 ? -30.588 -0.697 76.768 1.00 78.81 861 VAL A O 1
ATOM 6941 N N . GLU A 1 862 ? -30.913 1.164 77.981 1.00 81.12 862 GLU A N 1
ATOM 6942 C CA . GLU A 1 862 ? -29.687 1.020 78.785 1.00 81.12 862 GLU A CA 1
ATOM 6943 C C . GLU A 1 862 ? -29.637 -0.319 79.545 1.00 81.12 862 GLU A C 1
ATOM 6945 O O . GLU A 1 862 ? -28.603 -0.988 79.571 1.00 81.12 862 GLU A O 1
ATOM 6950 N N . GLU A 1 863 ? -30.759 -0.759 80.129 1.00 81.50 863 GLU A N 1
ATOM 6951 C CA . GLU A 1 863 ? -30.846 -2.049 80.829 1.00 81.50 863 GLU A CA 1
ATOM 6952 C C . GLU A 1 863 ? -30.613 -3.247 79.886 1.00 81.50 863 GLU A C 1
ATOM 6954 O O . GLU A 1 863 ? -29.968 -4.224 80.280 1.00 81.50 863 GLU A O 1
ATOM 6959 N N . LEU A 1 864 ? -31.129 -3.181 78.652 1.00 77.94 864 LEU A N 1
ATOM 6960 C CA . LEU A 1 864 ? -30.991 -4.235 77.642 1.00 77.94 864 LEU A CA 1
ATOM 6961 C C . LEU A 1 864 ? -29.587 -4.278 77.026 1.00 77.94 864 LEU A C 1
ATOM 6963 O O . LEU A 1 864 ? -29.047 -5.371 76.872 1.00 77.94 864 LEU A O 1
ATOM 6967 N N . VAL A 1 865 ? -28.972 -3.123 76.744 1.00 78.69 865 VAL A N 1
ATOM 6968 C CA . VAL A 1 865 ? -27.577 -3.037 76.269 1.00 78.69 865 VAL A CA 1
ATOM 6969 C C . VAL A 1 865 ? -26.629 -3.631 77.307 1.00 78.69 865 VAL A C 1
ATOM 6971 O O . VAL A 1 865 ? -25.836 -4.510 76.981 1.00 78.69 865 VAL A O 1
ATOM 6974 N N . ARG A 1 866 ? -26.785 -3.258 78.584 1.00 80.12 866 ARG A N 1
ATOM 6975 C CA . ARG A 1 866 ? -25.971 -3.796 79.686 1.00 80.12 866 ARG A CA 1
ATOM 6976 C C . ARG A 1 866 ? -26.100 -5.320 79.815 1.00 80.12 866 ARG A C 1
ATOM 6978 O O . ARG A 1 866 ? -25.117 -6.001 80.083 1.00 80.12 866 ARG A O 1
ATOM 6985 N N . LYS A 1 867 ? -27.306 -5.867 79.614 1.00 79.69 867 LYS A N 1
ATOM 6986 C CA . LYS A 1 867 ? -27.540 -7.323 79.597 1.00 79.69 867 LYS A CA 1
ATOM 6987 C C . LYS A 1 867 ? -26.890 -8.009 78.397 1.00 79.69 867 LYS A C 1
ATOM 6989 O O . LYS A 1 867 ? -26.321 -9.081 78.568 1.00 79.69 867 LYS A O 1
ATOM 6994 N N . ALA A 1 868 ? -26.962 -7.407 77.211 1.00 73.38 868 ALA A N 1
ATOM 6995 C CA . ALA A 1 868 ? -26.322 -7.941 76.012 1.00 73.38 868 ALA A CA 1
ATOM 6996 C C . ALA A 1 868 ? -24.790 -7.947 76.144 1.00 73.38 868 ALA A C 1
ATOM 6998 O O . ALA A 1 868 ? -24.153 -8.929 75.776 1.00 73.38 868 ALA A O 1
ATOM 6999 N N . GLU A 1 869 ? -24.202 -6.907 76.740 1.00 78.50 869 GLU A N 1
ATOM 7000 C CA . GLU A 1 869 ? -22.766 -6.849 77.045 1.00 78.50 869 GLU A CA 1
ATOM 7001 C C . GLU A 1 869 ? -22.347 -7.893 78.097 1.00 78.50 869 GLU A C 1
ATOM 7003 O O . GLU A 1 869 ? -21.303 -8.533 77.948 1.00 78.50 869 GLU A O 1
ATOM 7008 N N . GLU A 1 870 ? -23.164 -8.126 79.134 1.00 77.94 870 GLU A N 1
ATOM 7009 C CA . GLU A 1 870 ? -22.946 -9.202 80.116 1.00 77.94 870 GLU A CA 1
ATOM 7010 C C . GLU A 1 870 ? -23.034 -10.599 79.467 1.00 77.94 870 GLU A C 1
ATOM 7012 O O . GLU A 1 870 ? -22.183 -11.453 79.730 1.00 77.94 870 GLU A O 1
ATOM 7017 N N . GLU A 1 871 ? -24.007 -10.830 78.577 1.00 74.62 871 GLU A N 1
ATOM 7018 C CA . GLU A 1 871 ? -24.172 -12.090 77.835 1.00 74.62 871 GLU A CA 1
ATOM 7019 C C . GLU A 1 871 ? -23.074 -12.315 76.782 1.00 74.62 871 GLU A C 1
ATOM 7021 O O . GLU A 1 871 ? -22.616 -13.449 76.600 1.00 74.62 871 GLU A O 1
ATOM 7026 N N . GLU A 1 872 ? -22.603 -11.264 76.106 1.00 68.88 872 GLU A N 1
ATOM 7027 C CA . GLU A 1 872 ? -21.463 -11.346 75.188 1.00 68.88 872 GLU A CA 1
ATOM 7028 C C . GLU A 1 872 ? -20.151 -11.576 75.954 1.00 68.88 872 GLU A C 1
ATOM 7030 O O . GLU A 1 872 ? -19.314 -12.370 75.518 1.00 68.88 872 GLU A O 1
ATOM 7035 N N . GLY A 1 873 ? -19.993 -10.975 77.137 1.00 72.69 873 GLY A N 1
ATOM 7036 C CA . GLY A 1 873 ? -18.883 -11.245 78.054 1.00 72.69 873 GLY A CA 1
ATOM 7037 C C . GLY A 1 873 ? -18.861 -12.693 78.563 1.00 72.69 873 GLY A C 1
ATOM 7038 O O . GLY A 1 873 ? -17.803 -13.326 78.580 1.00 72.69 873 GLY A O 1
ATOM 7039 N N . GLU A 1 874 ? -20.019 -13.251 78.919 1.00 69.25 874 GLU A N 1
ATOM 7040 C CA . GLU A 1 874 ? -20.206 -14.671 79.267 1.00 69.25 874 GLU A CA 1
ATOM 7041 C C . GLU A 1 874 ? -19.937 -15.605 78.073 1.00 69.25 874 GLU A C 1
ATOM 7043 O O . GLU A 1 874 ? -19.274 -16.633 78.225 1.00 69.25 874 GLU A O 1
ATOM 7048 N N . ARG A 1 875 ? -20.380 -15.244 76.859 1.00 59.81 875 ARG A N 1
ATOM 7049 C CA . ARG A 1 875 ? -20.072 -16.001 75.630 1.00 59.81 875 ARG A CA 1
ATOM 7050 C C . ARG A 1 875 ? -18.585 -15.983 75.298 1.00 59.81 875 ARG A C 1
ATOM 7052 O O . ARG A 1 875 ? -18.039 -17.036 74.984 1.00 59.81 875 ARG A O 1
ATOM 7059 N N . ARG A 1 876 ? -17.905 -14.839 75.417 1.00 57.59 876 ARG A N 1
ATOM 7060 C CA . ARG A 1 876 ? -16.446 -14.746 75.221 1.00 57.59 876 ARG A CA 1
ATOM 7061 C C . ARG A 1 876 ? -15.678 -15.587 76.244 1.00 57.59 876 ARG A C 1
ATOM 7063 O O . ARG A 1 876 ? -14.714 -16.233 75.860 1.00 57.59 876 ARG A O 1
ATOM 7070 N N . LYS A 1 877 ? -16.140 -15.665 77.498 1.00 67.50 877 LYS A N 1
ATOM 7071 C CA . LYS A 1 877 ? -15.577 -16.555 78.538 1.00 67.50 877 LYS A CA 1
ATOM 7072 C C . LYS A 1 877 ? -15.845 -18.053 78.325 1.00 67.50 877 LYS A C 1
ATOM 7074 O O . LYS A 1 877 ? -15.190 -18.853 78.974 1.00 67.50 877 LYS A O 1
ATOM 7079 N N . LYS A 1 878 ? -16.818 -18.427 77.485 1.00 64.38 878 LYS A N 1
ATOM 7080 C CA . LYS A 1 878 ? -17.094 -19.823 77.081 1.00 64.38 878 LYS A CA 1
ATOM 7081 C C . LYS A 1 878 ? -16.382 -20.241 75.790 1.00 64.38 878 LYS A C 1
ATOM 7083 O O . LYS A 1 878 ? -16.326 -21.432 75.503 1.00 64.38 878 LYS A O 1
ATOM 7088 N N . ILE A 1 879 ? -15.950 -19.272 74.980 1.00 53.66 879 ILE A N 1
ATOM 7089 C CA . ILE A 1 879 ? -15.227 -19.489 73.716 1.00 53.66 879 ILE A CA 1
ATOM 7090 C C . ILE A 1 879 ? -13.705 -19.539 73.948 1.00 53.66 879 ILE A C 1
ATOM 7092 O O . ILE A 1 879 ? -13.012 -20.237 73.210 1.00 53.66 879 ILE A O 1
ATOM 7096 N N . VAL A 1 880 ? -13.202 -18.816 74.957 1.00 44.75 880 VAL A N 1
ATOM 7097 C CA . VAL A 1 880 ? -11.866 -19.006 75.561 1.00 44.75 880 VAL A CA 1
ATOM 7098 C C . VAL A 1 880 ? -11.904 -20.214 76.485 1.00 44.75 880 VAL A C 1
ATOM 7100 O O . VAL A 1 880 ? -10.917 -20.981 76.473 1.00 44.75 880 VAL A O 1
#

Organism: NCBI:txid569365

Foldseek 3Di:
DKDQDPCVVPDQQDAFKAWGTDAPDAALAEEEEEEALPGTQQRLADDPRDNCLRHPVCVLQVRYTYIYGGHHNPPDDLVPDDPPDPVSVCDQLVSLVVHLVRVVVVCVVRPHFLARAYEYEYAAEGCVLSNVLVNAPPVVPPPDDDDSCLLRHQEYEYQNYFLADPDQLVLQCVPPPPPSSVSVVSNVVSPPVSLVSSLVSCVVNVHAYEFEAEDDEPDDPDDASDDPVRRDSPPVSRYDYYYDDHGRSCSSYDDDNPDVSNVVVSVVVCVRCPCSRVPPPPCPLPADAPAPDDPPLPPDDDDDDDLVVQQVSLLCVVVVVVDDAEEHEYEYQFAFQSCQPRHPCNNVVNHLPVVPFDFFDLPAPLRQATAWAWDWDWDDDPDDWIKIKTKTKAKFKDKDAPVLVVVLVVLLVCLVPVPPDPDDPCPPCVSGPRNSRGSWPKAFLCCLVPVVDNDCPVLQCLDLLQVLCCVPPQHGMGMIMKMKIKMKMAILDDPPDDDDDDDDDDDYGMYIYMYINDPVSVPDDDDDPVPSLQLPLVNQLVVCVSVVVAQDPDNRDRPVLVSSLSSLCSRHCSQCPDDPDPSSVVLVSLVVLLVVLLVLLVVLVVVLVVLVVVPPDDDPVVVVVSVVSLVVSLVVLVVSLVSLVSSLVSLVSLLVSLVSVLVNLVVSLVNLVVVCPDPPNVPPVSSVVSSVSSVVSSVVSVVVSVSSVVSSVSSVVSSVVSVVVSVVSVVVVVVVVVVVVVVVLVVVVVVVVVVVVVVVVVVVVVVVVVVVVVCCVPVVVVVVVVVVVVVDDDDDDDDDPPPVVVVVVVVVVVVVVVVVVVVVVVVVVLLVLLVCVVVVNDDPVVCVVPVVSSVSSVVNVVVVVVVVVVVVVVVVVVVD

Radius of gyration: 52.43 Å; chains: 1; bounding box: 137×88×177 Å

pLDDT: mean 71.07, std 18.53, range [26.58, 97.81]

InterPro domains:
  IPR029058 Alpha/Beta hydrolase fold [SSF53474] (31-202)
  IPR050829 CorA Metal Ion Transporter [PTHR47685] (438-792)